Protein AF-A0A937PCP1-F1 (afdb_monomer_lite)

Secondary structure (DSSP, 8-state):
-TTHHHHHHHHHHHHHHHHTTPPEEEEHHHHHHHHHHHHHHHHHHHHHHTTTTTT-SSSSPP-GGGTTSS-S-GGGTS--S-----SSEE--HHHHHHHHHHHHHHHHT-SS--HHHHHHHHHHHS-SSS-----HHHHHHHHHHHHT---TTGGGSTTT-TTTTBGGGSSSSTHHHHHSTT-HHHHHHHHHHHHTTT--THHHHHHHHHHHHHHHHTT--TTS-HHHHHHHHHHHHHTTS-TTSHHHHHHHHHHHHHHH-S-GGGHHHHHHHHIIIIITT-GGG----STTBHHHHHHHHHHHHHHHTT-HHHHHHHHHHT-SS-HHHHHHHHHHHHHHH-HHHHHHHHT-S----EEEGGGT----S-SEEEHHHHHHHHHHHHHHHHHHHS--EE-SSEEEE------EEEE-TTT-BTT--SBTTB-B-SSHHHHT----TT-EEEEETT-EEES-EEE-S--BTTB-EEEEEESSSSPPEEE---TTSGGG-SEEE-SSSEEEES-EEES--SSSSS---SEEE--TT-B-EEEES-EEES-SEEEEEE-BS-EEES-EEES----SSSS---EEEEEEEES-EEES-EEE---EEETTEEE-EEEEE-SSSEEES-EEES-EEES-SEEEEE--TTT-TT-EE---EEES-EEE-SSEEEEE---TT-EEES-EEEE-SPPSSS--EEEEESS--TT-EEES-EEEE-TT-EEEEES--GGGEES-EEEETT-S-S-TTSS---TT-EES---EEEGGGTEEEEPTT-TTTT-BS--SSSB-TT--BS-SSSSBPSSS---S----B---EEEEETTEEEEE-TT-B--TT--EEEEEEE-SSS-EEESSEEEEE-SSSSEEEEEEEEEETTS-EEEEEEEEE-PPPP-------------PPTT-TT------S---S-PPPS-S-----

Radius of gyration: 33.78 Å; chains: 1; bounding box: 86×110×82 Å

pLDDT: mean 87.61, std 15.54, range [21.27, 98.81]

Foldseek 3Di:
DVVVVVLVVVVVVLVVCLVVLDWDKDFLVLLLLLLLLLLLLLLQLLLLLQQFAQVDLDPPFFAPVQAQHQCGDVVSVSHNYTDFDDQAREDALLRQLLVLLLVLCLVVVALADDQVSSLVSCVQKFDPDPLLRDDQQRVQLNCCCVPVVDTPLVSLDCVRGVRQQFQSLQSNQLVLLSLQASDLVSSCNSCVRVSSSRHDDQSSLLNSLLNQLSNDLNPQDPPDDLLVSLVSSNVVSLVPHDPLHLLSVLLVQLVVVLVVDPALSCLSVSLVVSCVCCVVNCPSVRDDDALRGNNNLSSQLSSLSNSCSLLLRSSSSSLSRSYRRRSRSRSSSSSSSSSSQGPCSVCVSVVHRDGHQWYASVSNIDDDPDRIDGSSVSSVSSSVSSVCCQVQAQVWDDDPTIIIGSNDDAEEFEEECVQEDCPAPRDPNHHHNALVVVQVDAHEFQHEYAYEAPAEYEAAHEAQGAHHPVGGYEYYYDDDHHAYEFWYQDCVGQHQARYEYPYERYHYERHEQENGNLDHALQTEPYEYDDQDYENYEYENYEYELGLEHYEYNYAHYEYAHYEYEHYVFANDQAGFREDYEYHHEQYEYAHYEHEARWHQHPQFIHYEHYEDDLDDEAENYEYELYEEAAHQEYYEYDAPVPRPHYYAYAYEHELYEYAYAAEPYDYAHHQAYEAFQAEYHHADDHRGPHAEHYEYPDANPNYANELAEYEHEPLHAHYDDDDNPQNDEQYEHEYPHPSDPHSNPDDDHYNYDHDDQDAPDVPVPRRAGDAPGPQAQSAADDPDLAASVRDGPPCEVHAGRHRDHHVAYDWAFDKDWDDDAQKIKMARPPTDHDDVKDFPWKKKDFQPNDIDIDRIDMDGDPDWAKTKMKIWTAIPVGDIDMDIDIDGHDDDPPDDPDDDDDWDWDDDPDDPPDTDTDDPDDDDDDDDPDDDDDDD

Sequence (937 aa):
MKKIKNILILILLANLSFLYGQPLTIDKDEYRDKLKGFWLGSCIANWTGLKTEGLRKDKPYFTDEDWNTNQGHEWLGAYIDFVLDKEIWGADDDTDIEYIYQSAMETYNTYLLSGDQIRNQWLEHISAEEENYLWVSNETAFNLMREKMLTPPLTSMPYFNENWEMIDAQLTTEIFGLLAPTNPALALELSYLPIRTTAYSHSMYAAQFYVIMHALASIVDSEMSRRDQVLWLADSARTYIPESSFIAKMYDWVRNEYIKSTNKDDWELVRDAFHDYYIEGGADDYPYTEFYDCGSNFGFSIVSLLFGEGDFKRTVQIGTLSGQDSDNPTATWGGLLGFMYGFDGLGEHFNKNDFSEAYDIHRTRINFPEGLDTFSAMADRLLPLIEKVVIEEMNGEATEESWTIGSETSSNYYVSATNGSPDGDGSRNNPWATLDDIDAYAFSPGDSVLFERGSKWTGTFEITASGSLNSPIVFSSYGEGERPALSNPDGSNNYGNAIRISASHILIDALYIHDCGLSGPREVGGIASFNPEDHHITIQNSEFSGCRVAVRLYAHDVLITNNYMHSPGGGINQWWGPMAIVGAGYAGEISYNTIEGFLAPNNYGFDGGAIELDDEGIHINWKIHHNISRGNQGFFESYDDSECEDCTWGDIEICYNYSDDYQWFLDGPIGNNAIIENNTILRVLPANTDYNWCISLHHTIPNGSVCNNIFVLANGVTAFEWENPGDATRNNIYYSVDKSLDNPKGYTLGEGEIIVDPLFVNYADRDLHLLEGSPAIDMGKTSRYSMDLDNNPVPKGNGSDLGAFESPYFAIVPHFNITANNLTVEVDGNGSLAEDQQSIQSYMWDFGDDGTATGNTASHTYRDAGTYEITLTVLSTSGESASKTKSVSFTKPPDFIQNRWRSFNVQIQAGDPSAITVTRMGAQSSIPKLSELATLE

Structure (mmCIF, N/CA/C/O backbone):
data_AF-A0A937PCP1-F1
#
_entry.id   AF-A0A937PCP1-F1
#
loop_
_atom_site.group_PDB
_atom_site.id
_atom_site.type_symbol
_atom_site.label_atom_id
_atom_site.label_alt_id
_atom_site.label_comp_id
_atom_site.label_asym_id
_atom_site.label_entity_id
_atom_site.label_seq_id
_atom_site.pdbx_PDB_ins_code
_atom_site.Cartn_x
_atom_site.Cartn_y
_atom_site.Cartn_z
_atom_site.occupancy
_atom_site.B_iso_or_equiv
_atom_site.auth_seq_id
_atom_site.auth_comp_id
_atom_site.auth_asym_id
_atom_site.auth_atom_id
_atom_site.pdbx_PDB_model_num
ATOM 1 N N . MET A 1 1 ? -25.502 -5.411 -14.495 1.00 30.45 1 MET A N 1
ATOM 2 C CA . MET A 1 1 ? -25.206 -6.857 -14.327 1.00 30.45 1 MET A CA 1
ATOM 3 C C . MET A 1 1 ? -24.632 -7.555 -15.570 1.00 30.45 1 MET A C 1
ATOM 5 O O . MET A 1 1 ? -23.557 -8.117 -15.448 1.00 30.45 1 MET A O 1
ATOM 9 N N . LYS A 1 2 ? -25.247 -7.524 -16.771 1.00 21.27 2 LYS A N 1
ATOM 10 C CA . LYS A 1 2 ? -24.661 -8.180 -17.976 1.00 21.27 2 LYS A CA 1
ATOM 11 C C . LYS A 1 2 ? -23.452 -7.460 -18.614 1.00 21.27 2 LYS A C 1
ATOM 13 O O . LYS A 1 2 ? -22.674 -8.125 -19.277 1.00 21.27 2 LYS A O 1
ATOM 18 N N . LYS A 1 3 ? -23.284 -6.145 -18.405 1.00 27.45 3 LYS A N 1
ATOM 19 C CA . LYS A 1 3 ? -22.120 -5.370 -18.894 1.00 27.45 3 LYS A CA 1
ATOM 20 C C . LYS A 1 3 ? -20.899 -5.436 -17.957 1.00 27.45 3 LYS A C 1
ATOM 22 O O . LYS A 1 3 ? -19.791 -5.552 -18.447 1.00 27.45 3 LYS A O 1
ATOM 27 N N . ILE A 1 4 ? -21.121 -5.511 -16.639 1.00 29.06 4 ILE A N 1
ATOM 28 C CA . ILE A 1 4 ? -20.069 -5.718 -15.616 1.00 29.06 4 ILE A CA 1
ATOM 29 C C . ILE A 1 4 ? -19.396 -7.093 -15.782 1.00 29.06 4 ILE A C 1
ATOM 31 O O . ILE A 1 4 ? -18.188 -7.224 -15.634 1.00 29.06 4 ILE A O 1
ATOM 35 N N . LYS A 1 5 ? -20.155 -8.110 -16.221 1.00 26.83 5 LYS A N 1
ATOM 36 C CA . LYS A 1 5 ? -19.599 -9.425 -16.573 1.00 26.83 5 LYS A CA 1
ATOM 37 C C . LYS A 1 5 ? -18.617 -9.394 -17.748 1.00 26.83 5 LYS A C 1
ATOM 39 O O . LYS A 1 5 ? -17.745 -10.244 -17.780 1.00 26.83 5 LYS A O 1
ATOM 44 N N . ASN A 1 6 ? -18.737 -8.457 -18.690 1.00 29.20 6 ASN A N 1
ATOM 45 C CA . ASN A 1 6 ? -17.830 -8.404 -19.842 1.00 29.20 6 ASN A CA 1
ATOM 46 C C . ASN A 1 6 ? -16.505 -7.699 -19.514 1.00 29.20 6 ASN A C 1
ATOM 48 O O . ASN A 1 6 ? -15.500 -8.040 -20.120 1.00 29.20 6 ASN A O 1
ATOM 52 N N . ILE A 1 7 ? -16.495 -6.785 -18.538 1.00 35.34 7 ILE A N 1
ATOM 53 C CA . ILE A 1 7 ? -15.283 -6.085 -18.078 1.00 35.34 7 ILE A CA 1
ATOM 54 C C . ILE A 1 7 ? -14.442 -7.011 -17.187 1.00 35.34 7 ILE A C 1
ATOM 56 O O . ILE A 1 7 ? -13.251 -7.167 -17.433 1.00 35.34 7 ILE A O 1
ATOM 60 N N . LEU A 1 8 ? -15.077 -7.762 -16.273 1.00 31.00 8 LEU A N 1
ATOM 61 C CA . LEU A 1 8 ? -14.390 -8.822 -15.518 1.00 31.00 8 LEU A CA 1
ATOM 62 C C . LEU A 1 8 ? -13.827 -9.931 -16.422 1.00 31.00 8 LEU A C 1
ATOM 64 O O . LEU A 1 8 ? -12.796 -10.503 -16.103 1.00 31.00 8 LEU A O 1
ATOM 68 N N . ILE A 1 9 ? -14.480 -10.233 -17.552 1.00 31.55 9 ILE A N 1
ATOM 69 C CA . ILE A 1 9 ? -13.987 -11.220 -18.528 1.00 31.55 9 ILE A CA 1
ATOM 70 C C . ILE A 1 9 ? -12.788 -10.680 -19.330 1.00 31.55 9 ILE A C 1
ATOM 72 O O . ILE A 1 9 ? -11.963 -11.479 -19.750 1.00 31.55 9 ILE A O 1
ATOM 76 N N . LEU A 1 10 ? -12.653 -9.360 -19.512 1.00 35.47 10 LEU A N 1
ATOM 77 C CA . LEU A 1 10 ? -11.539 -8.733 -20.241 1.00 35.47 10 LEU A CA 1
ATOM 78 C C . LEU A 1 10 ? -10.303 -8.476 -19.364 1.00 35.47 10 LEU A C 1
ATOM 80 O O . LEU A 1 10 ? -9.190 -8.709 -19.823 1.00 35.47 10 LEU A O 1
ATOM 84 N N . ILE A 1 11 ? -10.486 -8.130 -18.086 1.00 35.69 11 ILE A N 1
ATOM 85 C CA . ILE A 1 11 ? -9.397 -8.123 -17.087 1.00 35.69 11 ILE A CA 1
ATOM 86 C C . ILE A 1 11 ? -8.903 -9.557 -16.826 1.00 35.69 11 ILE A C 1
ATOM 88 O O . ILE A 1 11 ? -7.703 -9.795 -16.685 1.00 35.69 11 ILE A O 1
ATOM 92 N N . LEU A 1 12 ? -9.808 -10.548 -16.880 1.00 33.78 12 LEU A N 1
ATOM 93 C CA . LEU A 1 12 ? -9.404 -11.952 -16.955 1.00 33.78 12 LEU A CA 1
ATOM 94 C C . LEU A 1 12 ? -8.647 -12.274 -18.247 1.00 33.78 12 LEU A C 1
ATOM 96 O O . LEU A 1 12 ? -7.862 -13.205 -18.213 1.00 33.78 12 LEU A O 1
ATOM 100 N N . LEU A 1 13 ? -8.880 -11.583 -19.372 1.00 33.53 13 LEU A N 1
ATOM 101 C CA . LEU A 1 13 ? -8.256 -11.912 -20.662 1.00 33.53 13 LEU A CA 1
ATOM 102 C C . LEU A 1 13 ? -6.798 -11.450 -20.774 1.00 33.53 13 LEU A C 1
ATOM 104 O O . LEU A 1 13 ? -5.992 -12.201 -21.314 1.00 33.53 13 LEU A O 1
ATOM 108 N N . ALA A 1 14 ? -6.439 -10.303 -20.191 1.00 35.06 14 ALA A N 1
ATOM 109 C CA . ALA A 1 14 ? -5.034 -9.897 -20.054 1.00 35.06 14 ALA A CA 1
ATOM 110 C C . ALA A 1 14 ? -4.268 -10.858 -19.122 1.00 35.06 14 ALA A C 1
ATOM 112 O O . ALA A 1 14 ? -3.183 -11.326 -19.466 1.00 35.06 14 ALA A O 1
ATOM 113 N N . ASN A 1 15 ? -4.913 -11.279 -18.025 1.00 37.03 15 ASN A N 1
ATOM 114 C CA . ASN A 1 15 ? -4.434 -12.371 -17.174 1.00 37.03 15 ASN A CA 1
ATOM 115 C C . ASN A 1 15 ? -4.517 -13.760 -17.845 1.00 37.03 15 ASN A C 1
ATOM 117 O O . ASN A 1 15 ? -3.803 -14.669 -17.436 1.00 37.03 15 ASN A O 1
ATOM 121 N N . LEU A 1 16 ? -5.341 -13.960 -18.885 1.00 32.62 16 LEU A N 1
ATOM 122 C CA . LEU A 1 16 ? -5.448 -15.236 -19.610 1.00 32.62 16 LEU A CA 1
ATOM 123 C C . LEU A 1 16 ? -4.227 -15.499 -20.488 1.00 32.62 16 LEU A C 1
ATOM 125 O O . LEU A 1 16 ? -3.904 -16.664 -20.685 1.00 32.62 16 LEU A O 1
ATOM 129 N N . SER A 1 17 ? -3.516 -14.474 -20.959 1.00 37.47 17 SER A N 1
ATOM 130 C CA . SER A 1 17 ? -2.205 -14.641 -21.613 1.00 37.47 17 SER A CA 1
ATOM 131 C C . SER A 1 17 ? -1.212 -15.335 -20.670 1.00 37.47 17 SER A C 1
ATOM 133 O O . SER A 1 17 ? -0.571 -16.312 -21.059 1.00 37.47 17 SER A O 1
ATOM 135 N N . PHE A 1 18 ? -1.203 -14.914 -19.400 1.00 38.69 18 PHE A N 1
ATOM 136 C CA . PHE A 1 18 ? -0.474 -15.563 -18.305 1.00 38.69 18 PHE A CA 1
ATOM 137 C C . PHE A 1 18 ? -1.034 -16.961 -17.980 1.00 38.69 18 PHE A C 1
ATOM 139 O O . PHE A 1 18 ? -0.289 -17.922 -17.810 1.00 38.69 18 PHE A O 1
ATOM 146 N N . LEU A 1 19 ? -2.358 -17.123 -17.998 1.00 35.03 19 LEU A N 1
ATOM 147 C CA . LEU A 1 19 ? -3.062 -18.390 -17.732 1.00 35.03 19 LEU A CA 1
ATOM 148 C C . LEU A 1 19 ? -2.934 -19.436 -18.866 1.00 35.03 19 LEU A C 1
ATOM 150 O O . LEU A 1 19 ? -3.288 -20.598 -18.658 1.00 35.03 19 LEU A O 1
ATOM 154 N N . TYR A 1 20 ? -2.427 -19.058 -20.048 1.00 35.50 20 TYR A N 1
ATOM 155 C CA . TYR A 1 20 ? -2.111 -19.968 -21.161 1.00 35.50 20 TYR A CA 1
ATOM 156 C C . TYR A 1 20 ? -0.606 -20.234 -21.346 1.00 35.50 20 TYR A C 1
ATOM 158 O O . TYR A 1 20 ? -0.252 -20.994 -22.253 1.00 35.50 20 TYR A O 1
ATOM 166 N N . GLY A 1 21 ? 0.269 -19.669 -20.502 1.00 47.38 21 GLY A N 1
ATOM 167 C CA . GLY A 1 21 ? 1.710 -19.950 -20.523 1.00 47.38 21 GLY A CA 1
ATOM 168 C C . GLY A 1 21 ? 2.364 -19.698 -21.885 1.00 47.38 21 GLY A C 1
ATOM 169 O O . GLY A 1 21 ? 3.200 -20.489 -22.323 1.00 47.38 21 GLY A O 1
ATOM 170 N N . GLN A 1 22 ? 1.913 -18.675 -22.620 1.00 54.94 22 GLN A N 1
ATOM 171 C CA . GLN A 1 22 ? 2.615 -18.229 -23.822 1.00 54.94 22 GLN A CA 1
ATOM 172 C C . GLN A 1 22 ? 3.532 -17.069 -23.437 1.00 54.94 22 GLN A C 1
ATOM 174 O O . GLN A 1 22 ? 3.021 -16.058 -22.954 1.00 54.94 22 GLN A O 1
ATOM 179 N N . PRO A 1 23 ? 4.850 -17.201 -23.648 1.00 70.75 23 PRO A N 1
ATOM 180 C CA . PRO A 1 23 ? 5.778 -16.129 -23.343 1.00 70.75 23 PRO A CA 1
ATOM 181 C C . PRO A 1 23 ? 5.471 -14.899 -24.203 1.00 70.75 23 PRO A C 1
ATOM 183 O O . PRO A 1 23 ? 5.198 -15.018 -25.402 1.00 70.75 23 PRO A O 1
ATOM 186 N N . LEU A 1 24 ? 5.520 -13.721 -23.590 1.00 81.12 24 LEU A N 1
ATOM 187 C CA . LEU A 1 24 ? 5.396 -12.447 -24.283 1.00 81.12 24 LEU A CA 1
ATOM 188 C C . LEU A 1 24 ? 6.772 -12.012 -24.775 1.00 81.12 24 LEU A C 1
ATOM 190 O O . LEU A 1 24 ? 7.701 -11.918 -23.981 1.00 81.12 24 LEU A O 1
ATOM 194 N N . THR A 1 25 ? 6.889 -11.684 -26.057 1.00 88.75 25 THR A N 1
ATOM 195 C CA . THR A 1 25 ? 8.121 -11.130 -26.625 1.00 88.75 25 THR A CA 1
ATOM 196 C C . THR A 1 25 ? 7.967 -9.633 -26.871 1.00 88.75 25 THR A C 1
ATOM 198 O O . THR A 1 25 ? 7.027 -9.220 -27.547 1.00 88.75 25 THR A O 1
ATOM 201 N N . ILE A 1 26 ? 8.902 -8.837 -26.352 1.00 91.44 26 ILE A N 1
ATOM 202 C CA . ILE A 1 26 ? 9.005 -7.391 -26.575 1.00 91.44 26 ILE A CA 1
ATOM 203 C C . ILE A 1 26 ? 10.250 -7.127 -27.422 1.00 91.44 26 ILE A C 1
ATOM 205 O O . ILE A 1 26 ? 11.354 -7.505 -27.033 1.00 91.44 26 ILE A O 1
ATOM 209 N N . ASP A 1 27 ? 10.074 -6.496 -28.580 1.00 95.06 27 ASP A N 1
ATOM 210 C CA . ASP A 1 27 ? 11.169 -6.081 -29.460 1.00 95.06 27 ASP A CA 1
ATOM 211 C C . ASP A 1 27 ? 11.879 -4.845 -28.885 1.00 95.06 27 ASP A C 1
ATOM 213 O O . ASP A 1 27 ? 11.227 -3.856 -28.535 1.00 95.06 27 ASP A O 1
ATOM 217 N N . LYS A 1 28 ? 13.209 -4.904 -28.750 1.00 96.75 28 LYS A N 1
ATOM 218 C CA . LYS A 1 28 ? 13.979 -3.832 -28.107 1.00 96.75 28 LYS A CA 1
ATOM 219 C C . LYS A 1 28 ? 14.079 -2.582 -28.969 1.00 96.75 28 LYS A C 1
ATOM 221 O O . LYS A 1 28 ? 14.078 -1.493 -28.405 1.00 96.75 28 LYS A O 1
ATOM 226 N N . ASP A 1 29 ? 14.143 -2.710 -30.293 1.00 97.25 29 ASP A N 1
ATOM 227 C CA . ASP A 1 29 ? 14.213 -1.557 -31.197 1.00 97.25 29 ASP A CA 1
ATOM 228 C C . ASP A 1 29 ? 12.866 -0.824 -31.236 1.00 97.25 29 ASP A C 1
ATOM 230 O O . ASP A 1 29 ? 12.826 0.409 -31.185 1.00 97.25 29 ASP A O 1
ATOM 234 N N . GLU A 1 30 ? 11.754 -1.566 -31.243 1.00 96.38 30 GLU A N 1
ATOM 235 C CA . GLU A 1 30 ? 10.414 -0.992 -31.097 1.00 96.38 30 GLU A CA 1
ATOM 236 C C . GLU A 1 30 ? 10.272 -0.295 -29.739 1.00 96.38 30 GLU A C 1
ATOM 238 O O . GLU A 1 30 ? 9.842 0.857 -29.678 1.00 96.38 30 GLU A O 1
ATOM 243 N N . TYR A 1 31 ? 10.673 -0.950 -28.645 1.00 97.25 31 TYR A N 1
ATOM 244 C CA . TYR A 1 31 ? 10.603 -0.356 -27.308 1.00 97.25 31 TYR A CA 1
ATOM 245 C C . TYR A 1 31 ? 11.486 0.891 -27.191 1.00 97.25 31 TYR A C 1
ATOM 247 O O . TYR A 1 31 ? 11.067 1.895 -26.620 1.00 97.25 31 TYR A O 1
ATOM 255 N N . ARG A 1 32 ? 12.677 0.876 -27.800 1.00 98.06 32 ARG A N 1
ATOM 256 C CA . ARG A 1 32 ? 13.572 2.034 -27.898 1.00 98.06 32 ARG A CA 1
ATOM 257 C C . ARG A 1 32 ? 12.904 3.212 -28.602 1.00 98.06 32 ARG A C 1
ATOM 259 O O . ARG A 1 32 ? 13.035 4.346 -28.143 1.00 98.06 32 ARG A O 1
ATOM 266 N N . ASP A 1 33 ? 12.196 2.973 -29.706 1.00 98.25 33 ASP A N 1
ATOM 267 C CA . ASP A 1 33 ? 11.468 4.041 -30.397 1.00 98.25 33 ASP A CA 1
ATOM 268 C C . ASP A 1 33 ? 10.309 4.593 -29.559 1.00 98.25 33 ASP A C 1
ATOM 270 O O . ASP A 1 33 ? 10.089 5.806 -29.533 1.00 98.25 33 ASP A O 1
ATOM 274 N N . LYS A 1 34 ? 9.629 3.728 -28.799 1.00 98.19 34 LYS A N 1
ATOM 275 C CA . LYS A 1 34 ? 8.615 4.137 -27.819 1.00 98.19 34 LYS A CA 1
ATOM 276 C C . LYS A 1 34 ? 9.209 4.977 -26.688 1.00 98.19 34 LYS A C 1
ATOM 278 O O . LYS A 1 34 ? 8.647 6.017 -26.370 1.00 98.19 34 LYS A O 1
ATOM 283 N N . LEU A 1 35 ? 10.374 4.620 -26.144 1.00 98.50 35 LEU A N 1
ATOM 284 C CA . LEU A 1 35 ? 11.080 5.433 -25.140 1.00 98.50 35 LEU A CA 1
ATOM 285 C C . LEU A 1 35 ? 11.494 6.806 -25.688 1.00 98.50 35 LEU A C 1
ATOM 287 O O . LEU A 1 35 ? 11.347 7.818 -25.010 1.00 98.50 35 LEU A O 1
ATOM 291 N N . LYS A 1 36 ? 11.956 6.881 -26.940 1.00 98.38 36 LYS A N 1
ATOM 292 C CA . LYS A 1 36 ? 12.179 8.179 -27.601 1.00 98.38 36 LYS A CA 1
ATOM 293 C C . LYS A 1 36 ? 10.874 8.967 -27.747 1.00 98.38 36 LYS A C 1
ATOM 295 O O . LYS A 1 36 ? 10.866 10.185 -27.580 1.00 98.38 36 LYS A O 1
ATOM 300 N N . GLY A 1 37 ? 9.786 8.276 -28.086 1.00 98.31 37 GLY A N 1
ATOM 301 C CA . GLY A 1 37 ? 8.447 8.843 -28.208 1.00 98.31 37 GLY A CA 1
ATOM 302 C C . GLY A 1 37 ? 7.921 9.400 -26.889 1.00 98.31 37 GLY A C 1
ATOM 303 O O . GLY A 1 37 ? 7.327 10.472 -26.905 1.00 98.31 37 GLY A O 1
ATOM 304 N N . PHE A 1 38 ? 8.192 8.726 -25.769 1.00 98.31 38 PHE A N 1
ATOM 305 C CA . PHE A 1 38 ? 7.905 9.202 -24.415 1.00 98.31 38 PHE A CA 1
ATOM 306 C C . PHE A 1 38 ? 8.545 10.574 -24.181 1.00 98.31 38 PHE A C 1
ATOM 308 O O . PHE A 1 38 ? 7.832 11.559 -24.020 1.00 98.31 38 PHE A O 1
ATOM 315 N N . TRP A 1 39 ? 9.871 10.679 -24.309 1.00 97.88 39 TRP A N 1
ATOM 316 C CA . TRP A 1 39 ? 10.583 11.937 -24.069 1.00 97.88 39 TRP A CA 1
ATOM 317 C C . TRP A 1 39 ? 10.182 13.068 -25.026 1.00 97.88 39 TRP A C 1
ATOM 319 O O . TRP A 1 39 ? 9.945 14.197 -24.589 1.00 97.88 39 TRP A O 1
ATOM 329 N N . LEU A 1 40 ? 10.062 12.781 -26.330 1.00 98.06 40 LEU A N 1
ATOM 330 C CA . LEU A 1 40 ? 9.607 13.774 -27.310 1.00 98.06 40 LEU A CA 1
ATOM 331 C C . LEU A 1 40 ? 8.169 14.223 -27.016 1.00 98.06 40 LEU A C 1
ATOM 333 O O . LEU A 1 40 ? 7.868 15.414 -27.091 1.00 98.06 40 LEU A O 1
ATOM 337 N N . GLY A 1 41 ? 7.285 13.275 -26.708 1.00 98.00 41 GLY A N 1
ATOM 338 C CA . GLY A 1 41 ? 5.883 13.521 -26.406 1.00 98.00 41 GLY A CA 1
ATOM 339 C C . GLY A 1 41 ? 5.711 14.389 -25.164 1.00 98.00 41 GLY A C 1
ATOM 340 O O . GLY A 1 41 ? 5.009 15.400 -25.246 1.00 98.00 41 GLY A O 1
ATOM 341 N N . SER A 1 42 ? 6.407 14.059 -24.070 1.00 97.38 42 SER A N 1
ATOM 342 C CA . SER A 1 42 ? 6.447 14.867 -22.844 1.00 97.38 42 SER A CA 1
ATOM 343 C C . SER A 1 42 ? 6.937 16.284 -23.137 1.00 97.38 42 SER A C 1
ATOM 345 O O . SER A 1 42 ? 6.281 17.246 -22.757 1.00 97.38 42 SER A O 1
ATOM 347 N N . CYS A 1 43 ? 8.017 16.442 -23.914 1.00 97.56 43 CYS A N 1
ATOM 348 C CA . CYS A 1 43 ? 8.546 17.762 -24.276 1.00 97.56 43 CYS A CA 1
ATOM 349 C C . CYS A 1 43 ? 7.576 18.591 -25.137 1.00 97.56 43 CYS A C 1
ATOM 351 O O . CYS A 1 43 ? 7.390 19.781 -24.881 1.00 97.56 43 CYS A O 1
ATOM 353 N N . ILE A 1 44 ? 6.958 17.999 -26.167 1.00 97.81 44 ILE A N 1
ATOM 354 C CA . ILE A 1 44 ? 5.967 18.704 -27.000 1.00 97.81 44 ILE A CA 1
ATOM 355 C C . ILE A 1 44 ? 4.798 19.162 -26.130 1.00 97.81 44 ILE A C 1
ATOM 357 O O . ILE A 1 44 ? 4.345 20.301 -26.267 1.00 97.81 44 ILE A O 1
ATOM 361 N N . ALA A 1 45 ? 4.296 18.276 -25.272 1.00 97.81 45 ALA A N 1
ATOM 362 C CA . ALA A 1 45 ? 3.111 18.538 -24.481 1.00 97.81 45 ALA A CA 1
ATOM 363 C C . ALA A 1 45 ? 3.378 19.555 -23.366 1.00 97.81 45 ALA A C 1
ATOM 365 O O . ALA A 1 45 ? 2.681 20.566 -23.358 1.00 97.81 45 ALA A O 1
ATOM 366 N N . ASN A 1 46 ? 4.436 19.378 -22.564 1.00 96.75 46 ASN A N 1
ATOM 367 C CA . ASN A 1 46 ? 4.863 20.337 -21.540 1.00 96.75 46 ASN A CA 1
ATOM 368 C C . ASN A 1 46 ? 4.979 21.755 -22.136 1.00 96.75 46 ASN A C 1
ATOM 370 O O . ASN A 1 46 ? 4.207 22.652 -21.805 1.00 96.75 46 ASN A O 1
ATOM 374 N N . TRP A 1 47 ? 5.858 21.954 -23.128 1.00 96.69 47 TRP A N 1
ATOM 375 C CA . TRP A 1 47 ? 6.075 23.287 -23.706 1.00 96.69 47 TRP A CA 1
ATOM 376 C C . TRP A 1 47 ? 4.820 23.884 -24.367 1.00 96.69 47 TRP A C 1
ATOM 378 O O . TRP A 1 47 ? 4.740 25.103 -24.551 1.00 96.69 47 TRP A O 1
ATOM 388 N N . THR A 1 48 ? 3.855 23.046 -24.755 1.00 97.62 48 THR A N 1
ATOM 389 C CA . THR A 1 48 ? 2.547 23.492 -25.248 1.00 97.62 48 THR A CA 1
ATOM 390 C C . THR A 1 48 ? 1.627 23.907 -24.094 1.00 97.62 48 THR A C 1
ATOM 392 O O . THR A 1 48 ? 1.019 24.973 -24.187 1.00 97.62 48 THR A O 1
ATOM 395 N N . GLY A 1 49 ? 1.553 23.133 -23.009 1.00 97.12 49 GLY A N 1
ATOM 396 C CA . GLY A 1 49 ? 0.787 23.455 -21.800 1.00 97.12 49 GLY A CA 1
ATOM 397 C C . GLY A 1 49 ? 1.304 24.693 -21.059 1.00 97.12 49 GLY A C 1
ATOM 398 O O . GLY A 1 49 ? 0.501 25.536 -20.659 1.00 97.12 49 GLY A O 1
ATOM 399 N N . LEU A 1 50 ? 2.622 24.919 -21.037 1.00 95.88 50 LEU A N 1
ATOM 400 C CA . LEU A 1 50 ? 3.255 26.115 -20.459 1.00 95.88 50 LEU A CA 1
ATOM 401 C C . LEU A 1 50 ? 2.735 27.427 -21.070 1.00 95.88 50 LEU A C 1
ATOM 403 O O . LEU A 1 50 ? 2.869 28.501 -20.489 1.00 95.88 50 LEU A O 1
ATOM 407 N N . LYS A 1 51 ? 2.124 27.394 -22.263 1.00 96.62 51 LYS A N 1
ATOM 408 C CA . LYS A 1 51 ? 1.523 28.588 -22.883 1.00 96.62 51 LYS A CA 1
ATOM 409 C C . LYS A 1 51 ? 0.322 29.120 -22.103 1.00 96.62 51 LYS A C 1
ATOM 411 O O . LYS A 1 51 ? -0.001 30.299 -22.274 1.00 96.62 51 LYS A O 1
ATOM 416 N N . THR A 1 52 ? -0.336 28.294 -21.296 1.00 97.31 52 THR A N 1
ATOM 417 C CA . THR A 1 52 ? -1.596 28.610 -20.602 1.00 97.31 52 THR A CA 1
ATOM 418 C C . THR A 1 52 ? -1.541 28.450 -19.090 1.00 97.31 52 THR A C 1
ATOM 420 O O . THR A 1 52 ? -2.460 28.933 -18.420 1.00 97.31 52 THR A O 1
ATOM 423 N N . GLU A 1 53 ? -0.480 27.835 -18.571 1.00 95.06 53 GLU A N 1
ATOM 424 C CA . GLU A 1 53 ? -0.286 27.559 -17.149 1.00 95.06 53 GLU A CA 1
ATOM 425 C C . GLU A 1 53 ? -0.555 28.810 -16.302 1.00 95.06 53 GLU A C 1
ATOM 427 O O . GLU A 1 53 ? -0.069 29.918 -16.572 1.00 95.06 53 GLU A O 1
ATOM 432 N N . GLY A 1 54 ? -1.417 28.652 -15.299 1.00 94.69 54 GLY A N 1
ATOM 433 C CA . GLY A 1 54 ? -1.732 29.684 -14.323 1.00 94.69 54 GLY A CA 1
ATOM 434 C C . GLY A 1 54 ? -2.451 30.924 -14.874 1.00 94.69 54 GLY A C 1
ATOM 435 O O . GLY A 1 54 ? -2.749 31.831 -14.092 1.00 94.69 54 GLY A O 1
ATOM 436 N N . LEU A 1 55 ? -2.773 31.004 -16.174 1.00 95.19 55 LEU A N 1
ATOM 437 C CA . LEU A 1 55 ? -3.476 32.158 -16.759 1.00 95.19 55 LEU A CA 1
ATOM 438 C C . LEU A 1 55 ? -4.967 32.173 -16.412 1.00 95.19 55 LEU A C 1
ATOM 440 O O . LEU A 1 55 ? -5.550 33.243 -16.223 1.00 95.19 55 LEU A O 1
ATOM 444 N N . ARG A 1 56 ? -5.588 30.991 -16.329 1.00 94.12 56 ARG A N 1
ATOM 445 C CA . ARG A 1 56 ? -6.997 30.806 -15.955 1.00 94.12 56 ARG A CA 1
ATOM 446 C C . ARG A 1 56 ? -7.106 29.724 -14.879 1.00 94.12 56 ARG A C 1
ATOM 448 O O . ARG A 1 56 ? -7.331 28.557 -15.174 1.00 94.12 56 ARG A O 1
ATOM 455 N N . LYS A 1 57 ? -6.922 30.149 -13.627 1.00 93.69 57 LYS A N 1
ATOM 456 C CA . LYS A 1 57 ? -7.012 29.318 -12.406 1.00 93.69 57 LYS A CA 1
ATOM 457 C C . LYS A 1 57 ? -8.456 29.080 -11.939 1.00 93.69 57 LYS A C 1
ATOM 459 O O . LYS A 1 57 ? -8.708 28.315 -11.022 1.00 93.69 57 LYS A O 1
ATOM 464 N N . ASP A 1 58 ? -9.406 29.778 -12.557 1.00 91.25 58 ASP A N 1
ATOM 465 C CA . ASP A 1 58 ? -10.831 29.718 -12.245 1.00 91.25 58 ASP A CA 1
ATOM 466 C C . ASP A 1 58 ? -11.649 30.034 -13.512 1.00 91.25 58 ASP A C 1
ATOM 468 O O . ASP A 1 58 ? -11.112 30.546 -14.507 1.00 91.25 58 ASP A O 1
ATOM 472 N N . LYS A 1 59 ? -12.952 29.744 -13.483 1.00 91.50 59 LYS A N 1
ATOM 473 C CA . LYS A 1 59 ? -13.891 30.025 -14.568 1.00 91.50 59 LYS A CA 1
ATOM 474 C C . LYS A 1 59 ? -13.937 31.532 -14.894 1.00 91.50 59 LYS A C 1
ATOM 476 O O . LYS A 1 59 ? -13.907 32.379 -13.999 1.00 91.50 59 LYS A O 1
ATOM 481 N N . PRO A 1 60 ? -14.136 31.903 -16.173 1.00 95.50 60 PRO A N 1
ATOM 482 C CA . PRO A 1 60 ? -14.264 31.013 -17.326 1.00 95.50 60 PRO A CA 1
ATOM 483 C C . PRO A 1 60 ? -12.898 30.508 -17.808 1.00 95.50 60 PRO A C 1
ATOM 485 O O . PRO A 1 60 ? -12.027 31.314 -18.128 1.00 95.50 60 PRO A O 1
ATOM 488 N N . TYR A 1 61 ? -12.742 29.190 -17.937 1.00 97.19 61 TYR A N 1
ATOM 489 C CA . TYR A 1 61 ? -11.552 28.549 -18.509 1.00 97.19 61 TYR A CA 1
ATOM 490 C C . TYR A 1 61 ? -11.447 28.772 -20.026 1.00 97.19 61 TYR A C 1
ATOM 492 O O . TYR A 1 61 ? -12.355 29.339 -20.638 1.00 97.19 61 TYR A O 1
ATOM 500 N N . PHE A 1 62 ? -10.318 28.391 -20.635 1.00 97.88 62 PHE A N 1
ATOM 501 C CA . PHE A 1 62 ? -10.161 28.471 -22.090 1.00 97.88 62 PHE A CA 1
ATOM 502 C C . PHE A 1 62 ? -11.097 27.488 -22.808 1.00 97.88 62 PHE A C 1
ATOM 504 O O . PHE A 1 62 ? -11.625 26.549 -22.221 1.00 97.88 62 PHE A O 1
ATOM 511 N N . THR A 1 63 ? -11.332 27.722 -24.088 1.00 97.56 63 THR A N 1
ATOM 512 C CA . THR A 1 63 ? -12.228 26.937 -24.944 1.00 97.56 63 THR A CA 1
ATOM 513 C C . THR A 1 63 ? -11.536 26.607 -26.258 1.00 97.56 63 THR A C 1
ATOM 515 O O . THR A 1 63 ? -10.488 27.172 -26.580 1.00 97.56 63 THR A O 1
ATOM 518 N N . ASP A 1 64 ? -12.137 25.746 -27.070 1.00 97.62 64 ASP A N 1
ATOM 519 C CA . ASP A 1 64 ? -11.662 25.466 -28.426 1.00 97.62 64 ASP A CA 1
ATOM 520 C C . ASP A 1 64 ? -11.573 26.732 -29.297 1.00 97.62 64 ASP A C 1
ATOM 522 O O . ASP A 1 64 ? -10.749 26.793 -30.212 1.00 97.62 64 ASP A O 1
ATOM 526 N N . GLU A 1 65 ? -12.366 27.770 -29.000 1.00 97.44 65 GLU A N 1
ATOM 527 C CA . GLU A 1 65 ? -12.292 29.070 -29.680 1.00 97.44 65 GLU A CA 1
ATOM 528 C C . GLU A 1 65 ? -11.013 29.857 -29.347 1.00 97.44 65 GLU A C 1
ATOM 530 O O . GLU A 1 65 ? -10.613 30.733 -30.119 1.00 97.44 65 GLU A O 1
ATOM 535 N N . ASP A 1 66 ? -10.359 29.546 -28.225 1.00 97.88 66 ASP A N 1
ATOM 536 C CA . ASP A 1 66 ? -9.127 30.201 -27.784 1.00 97.88 66 ASP A CA 1
ATOM 537 C C . ASP A 1 66 ? -7.865 29.568 -28.410 1.00 97.88 66 ASP A C 1
ATOM 539 O O . ASP A 1 66 ? -6.795 30.188 -28.410 1.00 97.88 66 ASP A O 1
ATOM 543 N N . TRP A 1 67 ? -7.969 28.376 -29.010 1.00 97.94 67 TRP A N 1
ATOM 544 C CA . TRP A 1 67 ? -6.854 27.737 -29.716 1.00 97.94 67 TRP A CA 1
ATOM 545 C C . TRP A 1 67 ? -6.449 28.524 -30.976 1.00 97.94 67 TRP A C 1
ATOM 547 O O . TRP A 1 67 ? -7.286 29.000 -31.743 1.00 97.94 67 TRP A O 1
ATOM 557 N N . ASN A 1 68 ? -5.145 28.648 -31.230 1.00 97.00 68 ASN A N 1
ATOM 558 C CA . ASN A 1 68 ? -4.533 29.536 -32.229 1.00 97.00 68 ASN A CA 1
ATOM 559 C C . ASN A 1 68 ? -4.854 31.036 -32.040 1.00 97.00 68 ASN A C 1
ATOM 561 O O . ASN A 1 68 ? -4.803 31.809 -33.005 1.00 97.00 68 ASN A O 1
ATOM 565 N N . THR A 1 69 ? -5.166 31.475 -30.817 1.00 97.31 69 THR A N 1
ATOM 566 C CA . THR A 1 69 ? -5.318 32.901 -30.475 1.00 97.31 69 THR A CA 1
ATOM 567 C C . THR A 1 69 ? -4.146 33.405 -29.637 1.00 97.31 69 THR A C 1
ATOM 569 O O . THR A 1 69 ? -3.403 32.618 -29.060 1.00 97.31 69 THR A O 1
ATOM 572 N N . ASN A 1 70 ? -3.967 34.726 -29.561 1.00 96.06 70 ASN A N 1
ATOM 573 C CA . ASN A 1 70 ? -2.853 35.384 -28.871 1.00 96.06 70 ASN A CA 1
ATOM 574 C C . ASN A 1 70 ? -3.091 35.582 -27.357 1.00 96.06 70 ASN A C 1
ATOM 576 O O . ASN A 1 70 ? -2.786 36.651 -26.824 1.00 96.06 70 ASN A O 1
ATOM 580 N N . GLN A 1 71 ? -3.702 34.597 -26.698 1.00 95.50 71 GLN A N 1
ATOM 581 C CA . GLN A 1 71 ? -4.103 34.668 -25.288 1.00 95.50 71 GLN A CA 1
ATOM 582 C C . GLN A 1 71 ? -3.180 33.907 -24.326 1.00 95.50 71 GLN A C 1
ATOM 584 O O . GLN A 1 71 ? -3.448 33.897 -23.127 1.00 95.50 71 GLN A O 1
ATOM 589 N N . GLY A 1 72 ? -2.122 33.277 -24.834 1.00 95.69 72 GLY A N 1
ATOM 590 C CA . GLY A 1 72 ? -1.117 32.602 -24.021 1.00 95.69 72 GLY A CA 1
ATOM 591 C C . GLY A 1 72 ? -0.037 33.551 -23.500 1.00 95.69 72 GLY A C 1
ATOM 592 O O . GLY A 1 72 ? -0.043 34.758 -23.763 1.00 95.69 72 GLY A O 1
ATOM 593 N N . HIS A 1 73 ? 0.938 32.989 -22.793 1.00 95.44 73 HIS A N 1
ATOM 594 C CA . HIS A 1 73 ? 2.076 33.725 -22.243 1.00 95.44 73 HIS A CA 1
ATOM 595 C C . HIS A 1 73 ? 2.929 34.404 -23.328 1.00 95.44 73 HIS A C 1
ATOM 597 O O . HIS A 1 73 ? 3.387 33.777 -24.288 1.00 95.44 73 HIS A O 1
ATOM 603 N N . GLU A 1 74 ? 3.204 35.705 -23.166 1.00 92.19 74 GLU A N 1
ATOM 604 C CA . GLU A 1 74 ? 3.951 36.496 -24.160 1.00 92.19 74 GLU A CA 1
ATOM 605 C C . GLU A 1 74 ? 5.389 36.000 -24.366 1.00 92.19 74 GLU A C 1
ATOM 607 O O . GLU A 1 74 ? 5.898 36.023 -25.490 1.00 92.19 74 GLU A O 1
ATOM 612 N N . TRP A 1 75 ? 6.037 35.517 -23.303 1.00 90.06 75 TRP A N 1
ATOM 613 C CA . TRP A 1 75 ? 7.416 35.024 -23.345 1.00 90.06 75 TRP A CA 1
ATOM 614 C C . TRP A 1 75 ? 7.567 33.712 -24.140 1.00 90.06 75 TRP A C 1
ATOM 616 O O . TRP A 1 75 ? 8.668 33.401 -24.591 1.00 90.06 75 TRP A O 1
ATOM 626 N N . LEU A 1 76 ? 6.453 33.019 -24.417 1.00 87.56 76 LEU A N 1
ATOM 627 C CA . LEU A 1 76 ? 6.350 31.838 -25.290 1.00 87.56 76 LEU A CA 1
ATOM 628 C C . LEU A 1 76 ? 5.730 32.149 -26.666 1.00 87.56 76 LEU A C 1
ATOM 630 O O . LEU A 1 76 ? 5.333 31.246 -27.407 1.00 87.56 76 LEU A O 1
ATOM 634 N N . GLY A 1 77 ? 5.642 33.433 -27.033 1.00 87.69 77 GLY A N 1
ATOM 635 C CA . GLY A 1 77 ? 5.132 33.882 -28.332 1.00 87.69 77 GLY A CA 1
ATOM 636 C C . GLY A 1 77 ? 3.640 34.233 -28.365 1.00 87.69 77 GLY A C 1
ATOM 637 O O . GLY A 1 77 ? 3.126 34.520 -29.446 1.00 87.69 77 GLY A O 1
ATOM 638 N N . ALA A 1 78 ? 2.959 34.254 -27.213 1.00 90.62 78 ALA A N 1
ATOM 639 C CA . ALA A 1 78 ? 1.553 34.633 -27.000 1.00 90.62 78 ALA A CA 1
ATOM 640 C C . ALA A 1 78 ? 0.477 33.763 -27.679 1.00 90.62 78 ALA A C 1
ATOM 642 O O . ALA A 1 78 ? -0.665 33.772 -27.228 1.00 90.62 78 ALA A O 1
ATOM 643 N N . TYR A 1 79 ? 0.780 33.030 -28.753 1.00 95.81 79 TYR A N 1
ATOM 644 C CA . TYR A 1 79 ? -0.182 32.117 -29.377 1.00 95.81 79 TYR A CA 1
ATOM 645 C C . TYR A 1 79 ? -0.348 30.832 -28.558 1.00 95.81 79 TYR A C 1
ATOM 647 O O . TYR A 1 79 ? 0.646 30.265 -28.105 1.00 95.81 79 TYR A O 1
ATOM 655 N N . ILE A 1 80 ? -1.593 30.380 -28.393 1.00 97.25 80 ILE A N 1
ATOM 656 C CA . ILE A 1 80 ? -1.928 29.062 -27.834 1.00 97.25 80 ILE A CA 1
ATOM 657 C C . ILE A 1 80 ? -1.962 28.056 -28.992 1.00 97.25 80 ILE A C 1
ATOM 659 O O . ILE A 1 80 ? -2.960 27.954 -29.704 1.00 97.25 80 ILE A O 1
ATOM 663 N N . ASP A 1 81 ? -0.846 27.379 -29.236 1.00 96.56 81 ASP A N 1
ATOM 664 C CA . ASP A 1 81 ? -0.640 26.404 -30.310 1.00 96.56 81 ASP A CA 1
ATOM 665 C C . ASP A 1 81 ? 0.463 25.400 -29.932 1.00 96.56 81 ASP A C 1
ATOM 667 O O . ASP A 1 81 ? 1.158 25.577 -28.934 1.00 96.56 81 ASP A O 1
ATOM 671 N N . PHE A 1 82 ? 0.634 24.338 -30.725 1.00 97.19 82 PHE A N 1
ATOM 672 C CA . PHE A 1 82 ? 1.668 23.333 -30.461 1.00 97.19 82 PHE A CA 1
ATOM 673 C C . PHE A 1 82 ? 3.082 23.899 -30.591 1.00 97.19 82 PHE A C 1
ATOM 675 O O . PHE A 1 82 ? 3.424 24.533 -31.593 1.00 97.19 82 PHE A O 1
ATOM 682 N N . VAL A 1 83 ? 3.948 23.552 -29.640 1.00 95.44 83 VAL A N 1
ATOM 683 C CA . VAL A 1 83 ? 5.391 23.793 -29.740 1.00 95.44 83 VAL A CA 1
ATOM 684 C C . VAL A 1 83 ? 6.062 22.605 -30.430 1.00 95.44 83 VAL A C 1
ATOM 686 O O . VAL A 1 83 ? 6.219 21.547 -29.834 1.00 95.44 83 VAL A O 1
ATOM 689 N N . LEU A 1 84 ? 6.455 22.776 -31.700 1.00 94.19 84 LEU A N 1
ATOM 690 C CA . LEU A 1 84 ? 7.023 21.696 -32.533 1.00 94.19 84 LEU A CA 1
ATOM 691 C C . LEU A 1 84 ? 8.429 21.984 -33.081 1.00 94.19 84 LEU A C 1
ATOM 693 O O . LEU A 1 84 ? 9.183 21.055 -33.363 1.00 94.19 84 LEU A O 1
ATOM 697 N N . ASP A 1 85 ? 8.783 23.259 -33.265 1.00 83.88 85 ASP A N 1
ATOM 698 C CA . ASP A 1 85 ? 10.015 23.679 -33.944 1.00 83.88 85 ASP A CA 1
ATOM 699 C C . ASP A 1 85 ? 11.054 24.213 -32.947 1.00 83.88 85 ASP A C 1
ATOM 701 O O . ASP A 1 85 ? 11.385 25.401 -32.927 1.00 83.88 85 ASP A O 1
ATOM 705 N N . LYS A 1 86 ? 11.580 23.317 -32.107 1.00 85.94 86 LYS A N 1
ATOM 706 C CA . LYS A 1 86 ? 12.746 23.584 -31.256 1.00 85.94 86 LYS A CA 1
ATOM 707 C C . LYS A 1 86 ? 13.990 22.899 -31.820 1.00 85.94 86 LYS A C 1
ATOM 709 O O . LYS A 1 86 ? 13.962 21.717 -32.146 1.00 85.94 86 LYS A O 1
ATOM 714 N N . GLU A 1 87 ? 15.093 23.646 -31.910 1.00 89.75 87 GLU A N 1
ATOM 715 C CA . GLU A 1 87 ? 16.413 23.063 -32.205 1.00 89.75 87 GLU A CA 1
ATOM 716 C C . GLU A 1 87 ? 16.943 22.265 -31.002 1.00 89.75 87 GLU A C 1
ATOM 718 O O . GLU A 1 87 ? 17.621 21.259 -31.190 1.00 89.75 87 GLU A O 1
ATOM 723 N N . ILE A 1 88 ? 16.604 22.692 -29.780 1.00 95.69 88 ILE A N 1
ATOM 724 C CA . ILE A 1 88 ? 16.946 22.048 -28.506 1.00 95.69 88 ILE A CA 1
ATOM 725 C C . ILE A 1 88 ? 15.725 22.133 -27.583 1.00 95.69 88 ILE A C 1
ATOM 727 O O . ILE A 1 88 ? 15.145 23.214 -27.417 1.00 95.69 88 ILE A O 1
ATOM 731 N N . TRP A 1 89 ? 15.337 21.010 -26.987 1.00 96.50 89 TRP A N 1
ATOM 732 C CA . TRP A 1 89 ? 14.324 20.943 -25.939 1.00 96.50 89 TRP A CA 1
ATOM 733 C C . TRP A 1 89 ? 14.980 21.290 -24.605 1.00 96.50 89 TRP A C 1
ATOM 735 O O . TRP A 1 89 ? 15.814 20.543 -24.110 1.00 96.50 89 TRP A O 1
ATOM 745 N N . GLY A 1 90 ? 14.654 22.455 -24.048 1.00 94.44 90 GLY A N 1
ATOM 746 C CA . GLY A 1 90 ? 15.095 22.790 -22.696 1.00 94.44 90 GLY A CA 1
ATOM 747 C C . GLY A 1 90 ? 14.327 21.944 -21.689 1.00 94.44 90 GLY A C 1
ATOM 748 O O . GLY A 1 90 ? 13.105 21.849 -21.816 1.00 94.44 90 GLY A O 1
ATOM 749 N N . ALA A 1 91 ? 15.039 21.364 -20.728 1.00 93.31 91 ALA A N 1
ATOM 750 C CA . ALA A 1 91 ? 14.439 20.702 -19.580 1.00 93.31 91 ALA A CA 1
ATOM 751 C C . ALA A 1 91 ? 13.616 21.686 -18.759 1.00 93.31 91 ALA A C 1
ATOM 753 O O . ALA A 1 91 ? 13.936 22.871 -18.753 1.00 93.31 91 ALA A O 1
ATOM 754 N N . ASP A 1 92 ? 12.600 21.203 -18.073 1.00 91.94 92 ASP A N 1
ATOM 755 C CA . ASP A 1 92 ? 11.697 21.948 -17.201 1.00 91.94 92 ASP A CA 1
ATOM 756 C C . ASP A 1 92 ? 11.403 21.094 -15.964 1.00 91.94 92 ASP A C 1
ATOM 758 O O . ASP A 1 92 ? 11.701 19.899 -16.016 1.00 91.94 92 ASP A O 1
ATOM 762 N N . ASP A 1 93 ? 10.878 21.652 -14.870 1.00 85.38 93 ASP A N 1
ATOM 763 C CA . ASP A 1 93 ? 10.692 20.873 -13.631 1.00 85.38 93 ASP A CA 1
ATOM 764 C C . ASP A 1 93 ? 9.785 19.655 -13.834 1.00 85.38 93 ASP A C 1
ATOM 766 O O . ASP A 1 93 ? 10.030 18.581 -13.285 1.00 85.38 93 ASP A O 1
ATOM 770 N N . ASP A 1 94 ? 8.867 19.796 -14.779 1.00 85.94 94 ASP A N 1
ATOM 771 C CA . ASP A 1 94 ? 7.998 18.767 -15.310 1.00 85.94 94 ASP A CA 1
ATOM 772 C C . ASP A 1 94 ? 8.705 17.586 -16.023 1.00 85.94 94 ASP A C 1
ATOM 774 O O . ASP A 1 94 ? 8.183 16.478 -16.085 1.00 85.94 94 ASP A O 1
ATOM 778 N N . THR A 1 95 ? 9.890 17.784 -16.612 1.00 90.06 95 THR A N 1
ATOM 779 C CA . THR A 1 95 ? 10.611 16.734 -17.374 1.00 90.06 95 THR A CA 1
ATOM 780 C C . THR A 1 95 ? 11.992 16.407 -16.815 1.00 90.06 95 THR A C 1
ATOM 782 O O . THR A 1 95 ? 12.661 15.483 -17.286 1.00 90.06 95 THR A O 1
ATOM 785 N N . ASP A 1 96 ? 12.487 17.183 -15.856 1.00 93.88 96 ASP A N 1
ATOM 786 C CA . ASP A 1 96 ? 13.852 17.056 -15.359 1.00 93.88 96 ASP A CA 1
ATOM 787 C C . ASP A 1 96 ? 13.989 16.116 -14.158 1.00 93.88 96 ASP A C 1
ATOM 789 O O . ASP A 1 96 ? 15.037 15.482 -14.021 1.00 93.88 96 ASP A O 1
ATOM 793 N N . ILE A 1 97 ? 12.945 15.947 -13.344 1.00 95.19 97 ILE A N 1
ATOM 794 C CA . ILE A 1 97 ? 12.979 15.049 -12.186 1.00 95.19 97 ILE A CA 1
ATOM 795 C C . ILE A 1 97 ? 13.049 13.587 -12.646 1.00 95.19 97 ILE A C 1
ATOM 797 O O . ILE A 1 97 ? 13.851 12.818 -12.113 1.00 95.19 97 ILE A O 1
ATOM 801 N N . GLU A 1 98 ? 12.326 13.211 -13.706 1.00 93.31 98 GLU A N 1
ATOM 802 C CA . GLU A 1 98 ? 12.461 11.884 -14.327 1.00 93.31 98 GLU A CA 1
ATOM 803 C C . GLU A 1 98 ? 13.882 11.635 -14.847 1.00 93.31 98 GLU A C 1
ATOM 805 O O . GLU A 1 98 ? 14.418 10.532 -14.713 1.00 93.31 98 GLU A O 1
ATOM 810 N N . TYR A 1 99 ? 14.534 12.670 -15.390 1.00 95.75 99 TYR A N 1
ATOM 811 C CA . TYR A 1 99 ? 15.930 12.588 -15.817 1.00 95.75 99 TYR A CA 1
ATOM 812 C C . TYR A 1 99 ? 16.869 12.387 -14.617 1.00 95.75 99 TYR A C 1
ATOM 814 O O . TYR A 1 99 ? 17.806 11.589 -14.700 1.00 95.75 99 TYR A O 1
ATOM 822 N N . ILE A 1 100 ? 16.621 13.064 -13.485 1.00 96.25 100 ILE A N 1
ATOM 823 C CA . ILE A 1 100 ? 17.368 12.842 -12.235 1.00 96.25 100 ILE A CA 1
ATOM 824 C C . ILE A 1 100 ? 17.208 11.391 -11.780 1.00 96.25 100 ILE A C 1
ATOM 826 O O . ILE A 1 100 ? 18.212 10.748 -11.479 1.00 96.25 100 ILE A O 1
ATOM 830 N N . TYR A 1 101 ? 15.986 10.852 -11.759 1.00 96.94 101 TYR A N 1
ATOM 831 C CA . TYR A 1 101 ? 15.754 9.461 -11.363 1.00 96.94 101 TYR A CA 1
ATOM 832 C C . TYR A 1 101 ? 16.426 8.468 -12.310 1.00 96.94 101 TYR A C 1
ATOM 834 O O . TYR A 1 101 ? 17.074 7.527 -11.846 1.00 96.94 101 TYR A O 1
ATOM 842 N N . GLN A 1 102 ? 16.366 8.701 -13.622 1.00 95.81 102 GLN A N 1
ATOM 843 C CA . GLN A 1 102 ? 17.112 7.891 -14.579 1.00 95.81 102 GLN A CA 1
ATOM 844 C C . GLN A 1 102 ? 18.623 7.939 -14.294 1.00 95.81 102 GLN A C 1
ATOM 846 O O . GLN A 1 102 ? 19.263 6.895 -14.163 1.00 95.81 102 GLN A O 1
ATOM 851 N N . SER A 1 103 ? 19.197 9.132 -14.126 1.00 95.38 103 SER A N 1
ATOM 852 C CA . SER A 1 103 ? 20.620 9.299 -13.805 1.00 95.38 103 SER A CA 1
ATOM 853 C C . SER A 1 103 ? 21.005 8.666 -12.464 1.00 95.38 103 SER A C 1
ATOM 855 O O . SER A 1 103 ? 22.107 8.131 -12.321 1.00 95.38 103 SER A O 1
ATOM 857 N N . ALA A 1 104 ? 20.110 8.689 -11.476 1.00 96.69 104 ALA A N 1
ATOM 858 C CA . ALA A 1 104 ? 20.302 8.028 -10.193 1.00 96.69 104 ALA A CA 1
ATOM 859 C C . ALA A 1 104 ? 20.456 6.516 -10.375 1.00 96.69 104 ALA A C 1
ATOM 861 O O . ALA A 1 104 ? 21.434 5.934 -9.895 1.00 96.69 104 ALA A O 1
ATOM 862 N N . MET A 1 105 ? 19.542 5.897 -11.125 1.00 96.75 105 MET A N 1
ATOM 863 C CA . MET A 1 105 ? 19.585 4.465 -11.424 1.00 96.75 105 MET A CA 1
ATOM 864 C C . MET A 1 105 ? 20.856 4.081 -12.188 1.00 96.75 105 MET A C 1
ATOM 866 O O . MET A 1 105 ? 21.509 3.089 -11.862 1.00 96.75 105 MET A O 1
ATOM 870 N N . GLU A 1 106 ? 21.268 4.906 -13.153 1.00 93.81 106 GLU A N 1
ATOM 871 C CA . GLU A 1 106 ? 22.524 4.729 -13.890 1.00 93.81 106 GLU A CA 1
ATOM 872 C C . GLU A 1 106 ? 23.755 4.845 -12.972 1.00 93.81 106 GLU A C 1
ATOM 874 O O . GLU A 1 106 ? 24.668 4.019 -13.039 1.00 93.81 106 GLU A O 1
ATOM 879 N N . THR A 1 107 ? 23.775 5.845 -12.086 1.00 94.38 107 THR A N 1
ATOM 880 C CA . THR A 1 107 ? 24.900 6.126 -11.178 1.00 94.38 107 THR A CA 1
ATOM 881 C C . THR A 1 107 ? 25.096 5.014 -10.155 1.00 94.38 107 THR A C 1
ATOM 883 O O . THR A 1 107 ? 26.229 4.601 -9.891 1.00 94.38 107 THR A O 1
ATOM 886 N N . TYR A 1 108 ? 24.001 4.528 -9.573 1.00 93.75 108 TYR A N 1
ATOM 887 C CA . TYR A 1 108 ? 24.028 3.479 -8.556 1.00 93.75 108 TYR A CA 1
ATOM 888 C C . TYR A 1 108 ? 23.927 2.067 -9.144 1.00 93.75 108 TYR A C 1
ATOM 890 O O . TYR A 1 108 ? 24.119 1.097 -8.413 1.00 93.75 108 TYR A O 1
ATOM 898 N N . ASN A 1 109 ? 23.702 1.940 -10.458 1.00 90.00 109 ASN A N 1
ATOM 899 C CA . ASN A 1 109 ? 23.522 0.669 -11.164 1.00 90.00 109 ASN A CA 1
ATOM 900 C C . ASN A 1 109 ? 22.422 -0.210 -10.527 1.00 90.00 109 ASN A C 1
ATOM 902 O O . ASN A 1 109 ? 22.576 -1.431 -10.406 1.00 90.00 109 ASN A O 1
ATOM 906 N N . THR A 1 110 ? 21.320 0.426 -10.131 1.00 90.25 110 THR A N 1
ATOM 907 C CA . THR A 1 110 ? 20.130 -0.187 -9.523 1.00 90.25 110 THR A CA 1
ATOM 908 C C . THR A 1 110 ? 18.874 0.374 -10.181 1.00 90.25 110 THR A C 1
ATOM 910 O O . THR A 1 110 ? 18.882 1.518 -10.624 1.00 90.25 110 THR A O 1
ATOM 913 N N . TYR A 1 111 ? 17.806 -0.414 -10.250 1.00 89.12 111 TYR A N 1
ATOM 914 C CA . TYR A 1 111 ? 16.468 0.039 -10.655 1.00 89.12 111 TYR A CA 1
ATOM 915 C C . TYR A 1 111 ? 15.566 0.354 -9.451 1.00 89.12 111 TYR A C 1
ATOM 917 O O . TYR A 1 111 ? 14.553 1.028 -9.609 1.00 89.12 111 TYR A O 1
ATOM 925 N N . LEU A 1 112 ? 15.943 -0.110 -8.255 1.00 87.88 112 LEU A N 1
ATOM 926 C CA . LEU A 1 112 ? 15.268 0.172 -6.993 1.00 87.88 112 LEU A CA 1
ATOM 927 C C . LEU A 1 112 ? 16.124 1.174 -6.213 1.00 87.88 112 LEU A C 1
ATOM 929 O O . LEU A 1 112 ? 17.221 0.845 -5.754 1.00 87.88 112 LEU A O 1
ATOM 933 N N . LEU A 1 113 ? 15.668 2.426 -6.159 1.00 88.81 113 LEU A N 1
ATOM 934 C CA . LEU A 1 113 ? 16.396 3.518 -5.513 1.00 88.81 113 LEU A CA 1
ATOM 935 C C . LEU A 1 113 ? 16.047 3.597 -4.028 1.00 88.81 113 LEU A C 1
ATOM 937 O O . LEU A 1 113 ? 14.877 3.738 -3.680 1.00 88.81 113 LEU A O 1
ATOM 941 N N . SER A 1 114 ? 17.061 3.613 -3.162 1.00 84.50 114 SER A N 1
ATOM 942 C CA . SER A 1 114 ? 16.858 3.887 -1.736 1.00 84.50 114 SER A CA 1
ATOM 943 C C . SER A 1 114 ? 16.632 5.381 -1.468 1.00 84.50 114 SER A C 1
ATOM 945 O O . SER A 1 114 ? 17.031 6.248 -2.254 1.00 84.50 114 SER A O 1
ATOM 947 N N . GLY A 1 115 ? 16.037 5.718 -0.319 1.00 85.00 115 GLY A N 1
ATOM 948 C CA . GLY A 1 115 ? 15.803 7.116 0.066 1.00 85.00 115 GLY A CA 1
ATOM 949 C C . GLY A 1 115 ? 17.095 7.944 0.140 1.00 85.00 115 GLY A C 1
ATOM 950 O O . GLY A 1 115 ? 17.121 9.105 -0.272 1.00 85.00 115 GLY A O 1
ATOM 951 N N . ASP A 1 116 ? 18.197 7.336 0.587 1.00 84.62 116 ASP A N 1
ATOM 952 C CA . ASP A 1 116 ? 19.521 7.968 0.595 1.00 84.62 116 ASP A CA 1
ATOM 953 C C . ASP A 1 116 ? 20.048 8.235 -0.815 1.00 84.62 116 ASP A C 1
ATOM 955 O O . ASP A 1 116 ? 20.617 9.296 -1.079 1.00 84.62 116 ASP A O 1
ATOM 959 N N . GLN A 1 117 ? 19.869 7.287 -1.734 1.00 94.56 117 GLN A N 1
ATOM 960 C CA . GLN A 1 117 ? 20.285 7.447 -3.126 1.00 94.56 117 GLN A CA 1
ATOM 961 C C . GLN A 1 117 ? 19.509 8.579 -3.805 1.00 94.56 117 GLN A C 1
ATOM 963 O O . GLN A 1 117 ? 20.127 9.424 -4.455 1.00 94.56 117 GLN A O 1
ATOM 968 N N . ILE A 1 118 ? 18.190 8.650 -3.590 1.00 96.56 118 ILE A N 1
ATOM 969 C CA . ILE A 1 118 ? 17.346 9.746 -4.090 1.00 96.56 118 ILE A CA 1
ATOM 970 C C . ILE A 1 118 ? 17.834 11.084 -3.531 1.00 96.56 118 ILE A C 1
ATOM 972 O O . ILE A 1 118 ? 18.145 11.999 -4.295 1.00 96.56 118 ILE A O 1
ATOM 976 N N . ARG A 1 119 ? 17.985 11.179 -2.204 1.00 95.19 119 ARG A N 1
ATOM 977 C CA . ARG A 1 119 ? 18.471 12.391 -1.535 1.00 95.19 119 ARG A CA 1
ATOM 978 C C . ARG A 1 119 ? 19.818 12.848 -2.084 1.00 95.19 119 ARG A C 1
ATOM 980 O O . ARG A 1 119 ? 19.993 14.027 -2.384 1.00 95.19 119 ARG A O 1
ATOM 987 N N . ASN A 1 120 ? 20.779 11.938 -2.203 1.00 95.50 120 ASN A N 1
ATOM 988 C CA . ASN A 1 120 ? 22.120 12.274 -2.673 1.00 95.50 120 ASN A CA 1
ATOM 989 C C . ASN A 1 120 ? 22.102 12.792 -4.117 1.00 95.50 120 ASN A C 1
ATOM 991 O O . ASN A 1 120 ? 22.817 13.742 -4.426 1.00 95.50 120 ASN A O 1
ATOM 995 N N . GLN A 1 121 ? 21.263 12.216 -4.978 1.00 96.81 121 GLN A N 1
ATOM 996 C CA . GLN A 1 121 ? 21.123 12.647 -6.371 1.00 96.81 121 GLN A CA 1
ATOM 997 C C . GLN A 1 121 ? 20.464 14.018 -6.485 1.00 96.81 121 GLN A C 1
ATOM 999 O O . GLN A 1 121 ? 20.949 14.869 -7.228 1.00 96.81 121 GLN A O 1
ATOM 1004 N N . TRP A 1 122 ? 19.424 14.274 -5.692 1.00 97.31 122 TRP A N 1
ATOM 1005 C CA . TRP A 1 122 ? 18.797 15.592 -5.621 1.00 97.31 122 TRP A CA 1
ATOM 1006 C C . TRP A 1 122 ? 19.789 16.654 -5.132 1.00 97.31 122 TRP A C 1
ATOM 1008 O O . TRP A 1 122 ? 19.938 17.693 -5.768 1.00 97.31 122 TRP A O 1
ATOM 1018 N N . LEU A 1 123 ? 20.526 16.387 -4.048 1.00 96.69 123 LEU A N 1
ATOM 1019 C CA . LEU A 1 123 ? 21.516 17.323 -3.497 1.00 96.69 123 LEU A CA 1
ATOM 1020 C C . LEU A 1 123 ? 22.700 17.597 -4.436 1.00 96.69 123 LEU A C 1
ATOM 1022 O O . LEU A 1 123 ? 23.271 18.686 -4.378 1.00 96.69 123 LEU A O 1
ATOM 1026 N N . GLU A 1 124 ? 23.080 16.634 -5.276 1.00 96.75 124 GLU A N 1
ATOM 1027 C CA . GLU A 1 124 ? 24.152 16.810 -6.261 1.00 96.75 124 GLU A CA 1
ATOM 1028 C C . GLU A 1 124 ? 23.695 17.647 -7.465 1.00 96.75 124 GLU A C 1
ATOM 1030 O O . GLU A 1 124 ? 24.458 18.481 -7.963 1.00 96.75 124 GLU A O 1
ATOM 1035 N N . HIS A 1 125 ? 22.460 17.437 -7.933 1.00 96.62 125 HIS A N 1
ATOM 1036 C CA . HIS A 1 125 ? 21.999 17.937 -9.231 1.00 96.62 125 HIS A CA 1
ATOM 1037 C C . HIS A 1 125 ? 21.024 19.117 -9.173 1.00 96.62 125 HIS A C 1
ATOM 1039 O O . HIS A 1 125 ? 20.795 19.766 -10.198 1.00 96.62 125 HIS A O 1
ATOM 1045 N N . ILE A 1 126 ? 20.492 19.457 -8.000 1.00 96.06 126 ILE A N 1
ATOM 1046 C CA . ILE A 1 126 ? 19.591 20.598 -7.809 1.00 96.06 126 ILE A CA 1
ATOM 1047 C C . ILE A 1 126 ? 20.339 21.723 -7.086 1.00 96.06 126 ILE A C 1
ATOM 1049 O O . ILE A 1 126 ? 21.000 21.519 -6.066 1.00 96.06 126 ILE A O 1
ATOM 1053 N N . SER A 1 127 ? 20.242 22.942 -7.623 1.00 93.12 127 SER A N 1
ATOM 1054 C CA . SER A 1 127 ? 20.882 24.116 -7.026 1.00 93.12 127 SER A CA 1
ATOM 1055 C C . SER A 1 127 ? 20.293 24.434 -5.650 1.00 93.12 127 SER A C 1
ATOM 1057 O O . SER A 1 127 ? 19.080 24.493 -5.466 1.00 93.12 127 SER A O 1
ATOM 1059 N N . ALA A 1 128 ? 21.167 24.716 -4.683 1.00 89.44 128 ALA A N 1
ATOM 1060 C CA . ALA A 1 128 ? 20.758 25.243 -3.384 1.00 89.44 128 ALA A CA 1
ATOM 1061 C C . ALA A 1 128 ? 20.435 26.751 -3.409 1.00 89.44 128 ALA A C 1
ATOM 1063 O O . ALA A 1 128 ? 19.852 27.251 -2.447 1.00 89.44 128 ALA A O 1
ATOM 1064 N N . GLU A 1 129 ? 20.846 27.469 -4.459 1.00 86.75 129 GLU A N 1
ATOM 1065 C CA . GLU A 1 129 ? 20.584 28.902 -4.652 1.00 86.75 129 GLU A CA 1
ATOM 1066 C C . GLU A 1 129 ? 19.249 29.126 -5.386 1.00 86.75 129 GLU A C 1
ATOM 1068 O O . GLU A 1 129 ? 18.883 28.316 -6.235 1.00 86.75 129 GLU A O 1
ATOM 1073 N N . GLU A 1 130 ? 18.544 30.223 -5.064 1.00 73.19 130 GLU A N 1
ATOM 1074 C CA . GLU A 1 130 ? 17.265 30.605 -5.694 1.00 73.19 130 GLU A CA 1
ATOM 1075 C C . GLU A 1 130 ? 17.374 30.778 -7.225 1.00 73.19 130 GLU A C 1
ATOM 1077 O O . GLU A 1 130 ? 18.434 31.122 -7.750 1.00 73.19 130 GLU A O 1
ATOM 1082 N N . GLU A 1 131 ? 16.232 30.564 -7.899 1.00 77.19 131 GLU A N 1
ATOM 1083 C CA . GLU A 1 131 ? 16.072 30.100 -9.296 1.00 77.19 131 GLU A CA 1
ATOM 1084 C C . GLU A 1 131 ? 16.513 28.633 -9.508 1.00 77.19 131 GLU A C 1
ATOM 1086 O O . GLU A 1 131 ? 17.137 28.287 -10.509 1.00 77.19 131 GLU A O 1
ATOM 1091 N N . ASN A 1 132 ? 16.169 27.746 -8.564 1.00 84.00 132 ASN A N 1
ATOM 1092 C CA . ASN A 1 132 ? 16.440 26.303 -8.636 1.00 84.00 132 ASN A CA 1
ATOM 1093 C C . ASN A 1 132 ? 15.401 25.498 -9.441 1.00 84.00 132 ASN A C 1
ATOM 1095 O O . ASN A 1 132 ? 15.575 24.290 -9.563 1.00 84.00 132 ASN A O 1
ATOM 1099 N N . TYR A 1 133 ? 14.355 26.133 -9.987 1.00 88.81 133 TYR A N 1
ATOM 1100 C CA . TYR A 1 133 ? 13.279 25.474 -10.744 1.00 88.81 133 TYR A CA 1
ATOM 1101 C C . TYR A 1 133 ? 12.676 24.279 -9.989 1.00 88.81 133 TYR A C 1
ATOM 1103 O O . TYR A 1 133 ? 12.520 23.199 -10.551 1.00 88.81 133 TYR A O 1
ATOM 1111 N N . LEU A 1 134 ? 12.452 24.430 -8.685 1.00 90.50 134 LEU A N 1
ATOM 1112 C CA . LEU A 1 134 ? 11.554 23.568 -7.929 1.00 90.50 134 LEU A CA 1
ATOM 1113 C C . LEU A 1 134 ? 10.422 24.427 -7.389 1.00 90.50 134 LEU A C 1
ATOM 1115 O O . LEU A 1 134 ? 10.622 25.599 -7.067 1.00 90.50 134 LEU A O 1
ATOM 1119 N N . TRP A 1 135 ? 9.263 23.810 -7.225 1.00 90.25 135 TRP A N 1
ATOM 1120 C CA . TRP A 1 135 ? 8.095 24.453 -6.650 1.00 90.25 135 TRP A CA 1
ATOM 1121 C C . TRP A 1 135 ? 7.516 23.581 -5.539 1.00 90.25 135 TRP A C 1
ATOM 1123 O O . TRP A 1 135 ? 7.864 22.411 -5.408 1.00 90.25 135 TRP A O 1
ATOM 1133 N N . VAL A 1 136 ? 6.671 24.184 -4.704 1.00 93.44 136 VAL A N 1
ATOM 1134 C CA . VAL A 1 136 ? 5.695 23.491 -3.851 1.00 93.44 136 VAL A CA 1
ATOM 1135 C C . VAL A 1 136 ? 6.283 22.295 -3.071 1.00 93.44 136 VAL A C 1
ATOM 1137 O O . VAL A 1 136 ? 7.074 22.498 -2.138 1.00 93.44 136 VAL A O 1
ATOM 1140 N N . SER A 1 137 ? 5.904 21.055 -3.393 1.00 95.38 137 SER A N 1
ATOM 1141 C CA . SER A 1 137 ? 6.299 19.877 -2.619 1.00 95.38 137 SER A CA 1
ATOM 1142 C C . SER A 1 137 ? 7.718 19.433 -2.952 1.00 95.38 137 SER A C 1
ATOM 1144 O O . SER A 1 137 ? 8.467 19.068 -2.044 1.00 95.38 137 SER A O 1
ATOM 1146 N N . ASN A 1 138 ? 8.131 19.550 -4.217 1.00 95.12 138 ASN A N 1
ATOM 1147 C CA . ASN A 1 138 ? 9.504 19.320 -4.665 1.00 95.12 138 ASN A CA 1
ATOM 1148 C C . ASN A 1 138 ? 10.489 20.224 -3.912 1.00 95.12 138 ASN A C 1
ATOM 1150 O O . ASN A 1 138 ? 11.478 19.744 -3.348 1.00 95.12 138 ASN A O 1
ATOM 1154 N N . GLU A 1 139 ? 10.206 21.525 -3.828 1.00 94.94 139 GLU A N 1
ATOM 1155 C CA . GLU A 1 139 ? 11.072 22.466 -3.111 1.00 94.94 139 GLU A CA 1
ATOM 1156 C C . GLU A 1 139 ? 11.105 22.169 -1.603 1.00 94.94 139 GLU A C 1
ATOM 1158 O O . GLU A 1 139 ? 12.173 22.172 -0.979 1.00 94.94 139 GLU A O 1
ATOM 1163 N N . THR A 1 140 ? 9.947 21.855 -1.015 1.00 96.06 140 THR A N 1
ATOM 1164 C CA . THR A 1 140 ? 9.852 21.501 0.407 1.00 96.06 140 THR A CA 1
ATOM 1165 C C . THR A 1 140 ? 10.670 20.244 0.712 1.00 96.06 140 THR A C 1
ATOM 1167 O O . THR A 1 140 ? 11.501 20.257 1.624 1.00 96.06 140 THR A O 1
ATOM 1170 N N . ALA A 1 141 ? 10.515 19.186 -0.086 1.00 97.00 141 ALA A N 1
ATOM 1171 C CA . ALA A 1 141 ? 11.266 17.941 0.044 1.00 97.00 141 ALA A CA 1
ATOM 1172 C C . ALA A 1 141 ? 12.779 18.164 -0.086 1.00 97.00 141 ALA A C 1
ATOM 1174 O O . ALA A 1 141 ? 13.545 17.698 0.761 1.00 97.00 141 ALA A O 1
ATOM 1175 N N . PHE A 1 142 ? 13.219 18.939 -1.079 1.00 96.81 142 PHE A N 1
ATOM 1176 C CA . PHE A 1 142 ? 14.632 19.274 -1.259 1.00 96.81 142 PHE A CA 1
ATOM 1177 C C . PHE A 1 142 ? 15.218 20.019 -0.047 1.00 96.81 142 PHE A C 1
ATOM 1179 O O . PHE A 1 142 ? 16.309 19.693 0.434 1.00 96.81 142 PHE A O 1
ATOM 1186 N N . ASN A 1 143 ? 14.477 20.980 0.511 1.00 95.19 143 ASN A N 1
ATOM 1187 C CA . ASN A 1 143 ? 14.897 21.697 1.715 1.00 95.19 143 ASN A CA 1
ATOM 1188 C C . ASN A 1 143 ? 14.974 20.765 2.936 1.00 95.19 143 ASN A C 1
ATOM 1190 O O . ASN A 1 143 ? 15.943 20.836 3.696 1.00 95.19 143 ASN A O 1
ATOM 1194 N N . LEU A 1 144 ? 14.023 19.839 3.102 1.00 93.44 144 LEU A N 1
ATOM 1195 C CA . LEU A 1 144 ? 14.062 18.818 4.157 1.00 93.44 144 LEU A CA 1
ATOM 1196 C C . LEU A 1 144 ? 15.289 17.901 4.018 1.00 93.44 144 LEU A C 1
ATOM 1198 O O . LEU A 1 144 ? 16.006 17.672 4.997 1.00 93.44 144 LEU A O 1
ATOM 1202 N N . MET A 1 145 ? 15.601 17.447 2.803 1.00 95.50 145 MET A N 1
ATOM 1203 C CA . MET A 1 145 ? 16.797 16.646 2.521 1.00 95.50 145 MET A CA 1
ATOM 1204 C C . MET A 1 145 ? 18.094 17.374 2.878 1.00 95.50 145 MET A C 1
ATOM 1206 O O . MET A 1 145 ? 19.022 16.785 3.448 1.00 95.50 145 MET A O 1
ATOM 1210 N N . ARG A 1 146 ? 18.170 18.663 2.541 1.00 93.56 146 ARG A N 1
ATOM 1211 C CA . ARG A 1 146 ? 19.362 19.492 2.729 1.00 93.56 146 ARG A CA 1
ATOM 1212 C C . ARG A 1 146 ? 19.560 19.914 4.181 1.00 93.56 146 ARG A C 1
ATOM 1214 O O . ARG A 1 146 ? 20.676 19.858 4.691 1.00 93.56 146 ARG A O 1
ATOM 1221 N N . GLU A 1 147 ? 18.497 20.369 4.833 1.00 91.88 147 GLU A N 1
ATOM 1222 C CA . GLU A 1 147 ? 18.570 21.070 6.121 1.00 91.88 147 GLU A CA 1
ATOM 1223 C C . GLU A 1 147 ? 18.265 20.171 7.314 1.00 91.88 147 GLU A C 1
ATOM 1225 O O . GLU A 1 147 ? 18.746 20.432 8.419 1.00 91.88 147 GLU A O 1
ATOM 1230 N N . LYS A 1 148 ? 17.460 19.126 7.101 1.00 80.06 148 LYS A N 1
ATOM 1231 C CA . LYS A 1 148 ? 17.041 18.170 8.134 1.00 80.06 148 LYS A CA 1
ATOM 1232 C C . LYS A 1 148 ? 17.618 16.775 7.929 1.00 80.06 148 LYS A C 1
ATOM 1234 O O . LYS A 1 148 ? 17.428 15.935 8.794 1.00 80.06 148 LYS A O 1
ATOM 1239 N N . MET A 1 149 ? 18.344 16.553 6.828 1.00 85.12 149 MET A N 1
ATOM 1240 C CA . MET A 1 149 ? 18.913 15.250 6.461 1.00 85.12 149 MET A CA 1
ATOM 1241 C C . MET A 1 149 ? 17.851 14.146 6.331 1.00 85.12 149 MET A C 1
ATOM 1243 O O . MET A 1 149 ? 18.180 12.974 6.455 1.00 85.12 149 MET A O 1
ATOM 1247 N N . LEU A 1 150 ? 16.594 14.517 6.058 1.00 80.31 150 LEU A N 1
ATOM 1248 C CA . LEU A 1 150 ? 15.515 13.553 5.850 1.00 80.31 150 LEU A CA 1
ATOM 1249 C C . LEU A 1 150 ? 15.621 12.913 4.466 1.00 80.31 150 LEU A C 1
ATOM 1251 O O . LEU A 1 150 ? 16.000 13.571 3.498 1.00 80.31 150 LEU A O 1
ATOM 1255 N N . THR A 1 151 ? 15.230 11.652 4.361 1.00 85.44 151 THR A N 1
ATOM 1256 C CA . THR A 1 151 ? 15.140 10.898 3.107 1.00 85.44 151 THR A CA 1
ATOM 1257 C C . THR A 1 151 ? 13.684 10.530 2.813 1.00 85.44 151 THR A C 1
ATOM 1259 O O . THR A 1 151 ? 12.862 10.494 3.734 1.00 85.44 151 THR A O 1
ATOM 1262 N N . PRO A 1 152 ? 13.312 10.262 1.549 1.00 88.25 152 PRO A N 1
ATOM 1263 C CA . PRO A 1 152 ? 12.045 9.614 1.247 1.00 88.25 152 PRO A CA 1
ATOM 1264 C C . PRO A 1 152 ? 11.917 8.300 2.039 1.00 88.25 152 PRO A C 1
ATOM 1266 O O . PRO A 1 152 ? 12.908 7.585 2.187 1.00 88.25 152 PRO A O 1
ATOM 1269 N N . PRO A 1 153 ? 10.722 7.974 2.555 1.00 84.31 153 PRO A N 1
ATOM 1270 C CA . PRO A 1 153 ? 9.454 8.656 2.298 1.00 84.31 153 PRO A CA 1
ATOM 1271 C C . PRO A 1 153 ? 9.141 9.811 3.268 1.00 84.31 153 PRO A C 1
ATOM 1273 O O . PRO A 1 153 ? 8.053 10.381 3.213 1.00 84.31 153 PRO A O 1
ATOM 1276 N N . LEU A 1 154 ? 10.051 10.171 4.180 1.00 77.12 154 LEU A N 1
ATOM 1277 C CA . LEU A 1 154 ? 9.800 11.190 5.211 1.00 77.12 154 LEU A CA 1
ATOM 1278 C C . LEU A 1 154 ? 9.610 12.588 4.632 1.00 77.12 154 LEU A C 1
ATOM 1280 O O . LEU A 1 154 ? 8.861 13.390 5.182 1.00 77.12 154 LEU A O 1
ATOM 1284 N N . THR A 1 155 ? 10.247 12.866 3.499 1.00 91.12 155 THR A N 1
ATOM 1285 C CA . THR A 1 155 ? 10.162 14.152 2.797 1.00 91.12 155 THR A CA 1
ATOM 1286 C C . THR A 1 155 ? 8.772 14.451 2.231 1.00 91.12 155 THR A C 1
ATOM 1288 O O . THR A 1 155 ? 8.501 15.606 1.917 1.00 91.12 155 THR A O 1
ATOM 1291 N N . SER A 1 156 ? 7.881 13.456 2.146 1.00 91.75 156 SER A N 1
ATOM 1292 C CA . SER A 1 156 ? 6.468 13.632 1.773 1.00 91.75 156 SER A CA 1
ATOM 1293 C C . SER A 1 156 ? 5.498 13.521 2.948 1.00 91.75 156 SER A C 1
ATOM 1295 O O . SER A 1 156 ? 4.302 13.710 2.764 1.00 91.75 156 SER A O 1
ATOM 1297 N N . MET A 1 157 ? 5.958 13.192 4.158 1.00 81.19 157 MET A N 1
ATOM 1298 C CA . MET A 1 157 ? 5.036 12.996 5.278 1.00 81.19 157 MET A CA 1
ATOM 1299 C C . MET A 1 157 ? 4.385 14.332 5.677 1.00 81.19 157 MET A C 1
ATOM 1301 O O . MET A 1 157 ? 5.122 15.305 5.869 1.00 81.19 157 MET A O 1
ATOM 1305 N N . PRO A 1 158 ? 3.058 14.379 5.928 1.00 79.56 158 PRO A N 1
ATOM 1306 C CA . PRO A 1 158 ? 2.333 15.610 6.276 1.00 79.56 158 PRO A CA 1
ATOM 1307 C C . PRO A 1 158 ? 2.916 16.388 7.458 1.00 79.56 158 PRO A C 1
ATOM 1309 O O . PRO A 1 158 ? 2.745 17.598 7.576 1.00 79.56 158 PRO A O 1
ATOM 1312 N N . TYR A 1 159 ? 3.597 15.681 8.364 1.00 75.38 159 TYR A N 1
ATOM 1313 C CA . TYR A 1 159 ? 4.264 16.283 9.512 1.00 75.38 159 TYR A CA 1
ATOM 1314 C C . TYR A 1 159 ? 5.471 17.152 9.123 1.00 75.38 159 TYR A C 1
ATOM 1316 O O . TYR A 1 159 ? 5.738 18.158 9.779 1.00 75.38 159 TYR A O 1
ATOM 1324 N N . PHE A 1 160 ? 6.209 16.762 8.082 1.00 78.50 160 PHE A N 1
ATOM 1325 C CA . PHE A 1 160 ? 7.428 17.447 7.649 1.00 78.50 160 PHE A CA 1
ATOM 1326 C C . PHE A 1 160 ? 7.203 18.342 6.436 1.00 78.50 160 PHE A C 1
ATOM 1328 O O . PHE A 1 160 ? 7.839 19.390 6.328 1.00 78.50 160 PHE A O 1
ATOM 1335 N N . ASN A 1 161 ? 6.318 17.934 5.533 1.00 89.12 161 ASN A N 1
ATOM 1336 C CA . ASN A 1 161 ? 6.037 18.629 4.293 1.00 89.12 161 ASN A CA 1
ATOM 1337 C C . ASN A 1 161 ? 4.572 19.045 4.293 1.00 89.12 161 ASN A C 1
ATOM 1339 O O . ASN A 1 161 ? 3.707 18.186 4.254 1.00 89.12 161 ASN A O 1
ATOM 1343 N N . GLU A 1 162 ? 4.296 20.348 4.343 1.00 90.94 162 GLU A N 1
ATOM 1344 C CA . GLU A 1 162 ? 2.931 20.895 4.323 1.00 90.94 162 GLU A CA 1
ATOM 1345 C C . GLU A 1 162 ? 2.271 20.832 2.935 1.00 90.94 162 GLU A C 1
ATOM 1347 O O . GLU A 1 162 ? 1.052 20.936 2.830 1.00 90.94 162 GLU A O 1
ATOM 1352 N N . ASN A 1 163 ? 3.065 20.598 1.888 1.00 94.75 163 ASN A N 1
ATOM 1353 C CA . ASN A 1 163 ? 2.660 20.537 0.483 1.00 94.75 163 ASN A CA 1
ATOM 1354 C C . ASN A 1 163 ? 2.520 19.093 -0.037 1.00 94.75 163 ASN A C 1
ATOM 1356 O O . ASN A 1 163 ? 2.445 18.856 -1.236 1.00 94.75 163 ASN A O 1
ATOM 1360 N N . TRP A 1 164 ? 2.470 18.113 0.860 1.00 92.00 164 TRP A N 1
ATOM 1361 C CA . TRP A 1 164 ? 2.428 16.681 0.558 1.00 92.00 164 TRP A CA 1
ATOM 1362 C C . TRP A 1 164 ? 1.268 16.221 -0.351 1.00 92.00 164 TRP A C 1
ATOM 1364 O O . TRP A 1 164 ? 1.383 15.194 -1.015 1.00 92.00 164 TRP A O 1
ATOM 1374 N N . GLU A 1 165 ? 0.150 16.952 -0.391 1.00 92.06 165 GLU A N 1
ATOM 1375 C CA . GLU A 1 165 ? -1.043 16.645 -1.205 1.00 92.06 165 GLU A CA 1
ATOM 1376 C C . GLU A 1 165 ? -1.051 17.418 -2.550 1.00 92.06 165 GLU A C 1
ATOM 1378 O O . GLU A 1 165 ? -2.071 17.504 -3.233 1.00 92.06 165 GLU A O 1
ATOM 1383 N N . MET A 1 166 ? 0.077 18.017 -2.944 1.00 94.94 166 MET A N 1
ATOM 1384 C CA . MET A 1 166 ? 0.203 18.787 -4.189 1.00 94.94 166 MET A CA 1
ATOM 1385 C C . MET A 1 166 ? 0.593 17.893 -5.372 1.00 94.94 166 MET A C 1
ATOM 1387 O O . MET A 1 166 ? 0.837 16.693 -5.223 1.00 94.94 166 MET A O 1
ATOM 1391 N N . ILE A 1 167 ? 0.554 18.456 -6.576 1.00 93.62 167 ILE A N 1
ATOM 1392 C CA . ILE A 1 167 ? 0.643 17.711 -7.835 1.00 93.62 167 ILE A CA 1
ATOM 1393 C C . ILE A 1 167 ? 2.023 17.096 -8.121 1.00 93.62 167 ILE A C 1
ATOM 1395 O O . ILE A 1 167 ? 2.093 16.156 -8.894 1.00 93.62 167 ILE A O 1
ATOM 1399 N N . ASP A 1 168 ? 3.096 17.548 -7.475 1.00 94.12 168 ASP A N 1
ATOM 1400 C CA . ASP A 1 168 ? 4.504 17.370 -7.872 1.00 94.12 168 ASP A CA 1
ATOM 1401 C C . ASP A 1 168 ? 4.979 15.940 -8.229 1.00 94.12 168 ASP A C 1
ATOM 1403 O O . ASP A 1 168 ? 5.913 15.785 -9.013 1.00 94.12 168 ASP A O 1
ATOM 1407 N N . ALA A 1 169 ? 4.403 14.887 -7.632 1.00 94.56 169 ALA A N 1
ATOM 1408 C CA . ALA A 1 169 ? 4.763 13.496 -7.958 1.00 94.56 169 ALA A CA 1
ATOM 1409 C C . ALA A 1 169 ? 4.048 12.952 -9.207 1.00 94.56 169 ALA A C 1
ATOM 1411 O O . ALA A 1 169 ? 4.485 11.957 -9.791 1.00 94.56 169 ALA A O 1
ATOM 1412 N N . GLN A 1 170 ? 2.929 13.572 -9.589 1.00 91.00 170 GLN A N 1
ATOM 1413 C CA . GLN A 1 170 ? 2.353 13.400 -10.919 1.00 91.00 170 GLN A CA 1
ATOM 1414 C C . GLN A 1 170 ? 3.397 13.904 -11.919 1.00 91.00 170 GLN A C 1
ATOM 1416 O O . GLN A 1 170 ? 4.138 14.820 -11.589 1.00 91.00 170 GLN A O 1
ATOM 1421 N N . LEU A 1 171 ? 3.513 13.275 -13.083 1.00 81.62 171 LEU A N 1
ATOM 1422 C CA . LEU A 1 171 ? 4.441 13.589 -14.172 1.00 81.62 171 LEU A CA 1
ATOM 1423 C C . LEU A 1 171 ? 5.956 13.393 -13.947 1.00 81.62 171 LEU A C 1
ATOM 1425 O O . LEU A 1 171 ? 6.724 13.435 -14.908 1.00 81.62 171 LEU A O 1
ATOM 1429 N N . THR A 1 172 ? 6.400 13.207 -12.705 1.00 90.50 172 THR A N 1
ATOM 1430 C CA . THR A 1 172 ? 7.824 13.061 -12.371 1.00 90.50 172 THR A CA 1
ATOM 1431 C C . THR A 1 172 ? 8.243 11.612 -12.113 1.00 90.50 172 THR A C 1
ATOM 1433 O O . THR A 1 172 ? 9.393 11.358 -11.737 1.00 90.50 172 THR A O 1
ATOM 1436 N N . THR A 1 173 ? 7.331 10.647 -12.279 1.00 96.31 173 THR A N 1
ATOM 1437 C CA . THR A 1 173 ? 7.535 9.249 -11.850 1.00 96.31 173 THR A CA 1
ATOM 1438 C C . THR A 1 173 ? 7.075 8.194 -12.865 1.00 96.31 173 THR A C 1
ATOM 1440 O O . THR A 1 173 ? 7.285 6.997 -12.672 1.00 96.31 173 THR A O 1
ATOM 1443 N N . GLU A 1 174 ? 6.510 8.600 -13.991 1.00 95.94 174 GLU A N 1
ATOM 1444 C CA . GLU A 1 174 ? 5.920 7.771 -15.037 1.00 95.94 174 GLU A CA 1
ATOM 1445 C C . GLU A 1 174 ? 6.952 6.860 -15.704 1.00 95.94 174 GLU A C 1
ATOM 1447 O O . GLU A 1 174 ? 6.627 5.728 -16.083 1.00 95.94 174 GLU A O 1
ATOM 1452 N N . ILE A 1 175 ? 8.208 7.308 -15.780 1.00 96.06 175 ILE A N 1
ATOM 1453 C CA . ILE A 1 175 ? 9.347 6.522 -16.262 1.00 96.06 175 ILE A CA 1
ATOM 1454 C C . ILE A 1 175 ? 9.478 5.165 -15.554 1.00 96.06 175 ILE A C 1
ATOM 1456 O O . ILE A 1 175 ? 9.843 4.176 -16.191 1.00 96.06 175 ILE A O 1
ATOM 1460 N N . PHE A 1 176 ? 9.110 5.069 -14.271 1.00 96.88 176 PHE A N 1
ATOM 1461 C CA . PHE A 1 176 ? 9.137 3.808 -13.523 1.00 96.88 176 PHE A CA 1
ATOM 1462 C C . PHE A 1 176 ? 8.084 2.809 -14.021 1.00 96.88 176 PHE A C 1
ATOM 1464 O O . PHE A 1 176 ? 8.304 1.599 -13.970 1.00 96.88 176 PHE A O 1
ATOM 1471 N N . GLY A 1 177 ? 6.980 3.292 -14.600 1.00 96.12 177 GLY A N 1
ATOM 1472 C CA . GLY A 1 177 ? 6.040 2.453 -15.342 1.00 96.12 177 GLY A CA 1
ATOM 1473 C C . GLY A 1 177 ? 6.704 1.782 -16.541 1.00 96.12 177 GLY A C 1
ATOM 1474 O O . GLY A 1 177 ? 6.487 0.603 -16.807 1.00 96.12 177 GLY A O 1
ATOM 1475 N N . LEU A 1 178 ? 7.575 2.511 -17.236 1.00 96.19 178 LEU A N 1
ATOM 1476 C CA . LEU A 1 178 ? 8.279 2.023 -18.422 1.00 96.19 178 LEU A CA 1
ATOM 1477 C C . LEU A 1 178 ? 9.474 1.111 -18.092 1.00 96.19 178 LEU A C 1
ATOM 1479 O O . LEU A 1 178 ? 9.940 0.403 -18.989 1.00 96.19 178 LEU A O 1
ATOM 1483 N N . LEU A 1 179 ? 9.945 1.098 -16.836 1.00 95.44 179 LEU A N 1
ATOM 1484 C CA . LEU A 1 179 ? 10.966 0.164 -16.338 1.00 95.44 179 LEU A CA 1
ATOM 1485 C C . LEU A 1 179 ? 10.450 -1.267 -16.189 1.00 95.44 179 LEU A C 1
ATOM 1487 O O . LEU A 1 179 ? 11.199 -2.212 -16.422 1.00 95.44 179 LEU A O 1
ATOM 1491 N N . ALA A 1 180 ? 9.183 -1.413 -15.805 1.00 90.69 180 ALA A N 1
ATOM 1492 C CA . ALA A 1 180 ? 8.531 -2.690 -15.544 1.00 90.69 180 ALA A CA 1
ATOM 1493 C C . ALA A 1 180 ? 7.425 -2.939 -16.584 1.00 90.69 180 ALA A C 1
ATOM 1495 O O . ALA A 1 180 ? 6.233 -2.921 -16.244 1.00 90.69 180 ALA A O 1
ATOM 1496 N N . PRO A 1 181 ? 7.783 -3.151 -17.871 1.00 89.69 181 PRO A N 1
ATOM 1497 C CA . PRO A 1 181 ? 6.790 -3.356 -18.912 1.00 89.69 181 PRO A CA 1
ATOM 1498 C C . PRO A 1 181 ? 5.846 -4.474 -18.486 1.00 89.69 181 PRO A C 1
ATOM 1500 O O . PRO A 1 181 ? 6.278 -5.498 -17.970 1.00 89.69 181 PRO A O 1
ATOM 1503 N N . THR A 1 182 ? 4.548 -4.316 -18.723 1.00 83.81 182 THR A N 1
ATOM 1504 C CA . THR A 1 182 ? 3.527 -5.354 -18.511 1.00 83.81 182 THR A CA 1
ATOM 1505 C C . THR A 1 182 ? 3.166 -5.619 -17.050 1.00 83.81 182 THR A C 1
ATOM 1507 O O . THR A 1 182 ? 2.165 -6.292 -16.802 1.00 83.81 182 THR A O 1
ATOM 1510 N N . ASN A 1 183 ? 3.935 -5.087 -16.093 1.00 84.69 183 ASN A N 1
ATOM 1511 C CA . ASN A 1 183 ? 3.826 -5.422 -14.678 1.00 84.69 183 ASN A CA 1
ATOM 1512 C C . ASN A 1 183 ? 3.578 -4.170 -13.814 1.00 84.69 183 ASN A C 1
ATOM 1514 O O . ASN A 1 183 ? 4.512 -3.612 -13.238 1.00 84.69 183 ASN A O 1
ATOM 1518 N N . PRO A 1 184 ? 2.311 -3.733 -13.682 1.00 84.62 184 PRO A N 1
ATOM 1519 C CA . PRO A 1 184 ? 1.957 -2.564 -12.881 1.00 84.62 184 PRO A CA 1
ATOM 1520 C C . PRO A 1 184 ? 2.335 -2.664 -11.411 1.00 84.62 184 PRO A C 1
ATOM 1522 O O . PRO A 1 184 ? 2.672 -1.656 -10.807 1.00 84.62 184 PRO A O 1
ATOM 1525 N N . ALA A 1 185 ? 2.255 -3.859 -10.826 1.00 78.00 185 ALA A N 1
ATOM 1526 C CA . ALA A 1 185 ? 2.541 -4.035 -9.409 1.00 78.00 185 ALA A CA 1
ATOM 1527 C C . ALA A 1 185 ? 4.033 -3.791 -9.128 1.00 78.00 185 ALA A C 1
ATOM 1529 O O . ALA A 1 185 ? 4.364 -3.039 -8.218 1.00 78.00 185 ALA A O 1
ATOM 1530 N N . LEU A 1 186 ? 4.913 -4.310 -9.991 1.00 81.12 186 LEU A N 1
ATOM 1531 C CA . LEU A 1 186 ? 6.346 -4.028 -9.922 1.00 81.12 186 LEU A CA 1
ATOM 1532 C C . LEU A 1 186 ? 6.647 -2.553 -10.221 1.00 81.12 186 LEU A C 1
ATOM 1534 O O . LEU A 1 186 ? 7.448 -1.940 -9.532 1.00 81.12 186 LEU A O 1
ATOM 1538 N N . ALA A 1 187 ? 5.970 -1.937 -11.195 1.00 91.12 187 ALA A N 1
ATOM 1539 C CA . ALA A 1 187 ? 6.131 -0.503 -11.448 1.00 91.12 187 ALA A CA 1
ATOM 1540 C C . ALA A 1 187 ? 5.805 0.361 -10.214 1.00 91.12 187 ALA A C 1
ATOM 1542 O O . ALA A 1 187 ? 6.490 1.349 -9.950 1.00 91.12 187 ALA A O 1
ATOM 1543 N N . LEU A 1 188 ? 4.774 -0.008 -9.447 1.00 86.75 188 LEU A N 1
ATOM 1544 C CA . LEU A 1 188 ? 4.419 0.665 -8.194 1.00 86.75 188 LEU A CA 1
ATOM 1545 C C . LEU A 1 188 ? 5.467 0.464 -7.095 1.00 86.75 188 LEU A C 1
ATOM 1547 O O . LEU A 1 188 ? 5.720 1.393 -6.335 1.00 86.75 188 LEU A O 1
ATOM 1551 N N . GLU A 1 189 ? 6.086 -0.712 -7.031 1.00 82.62 189 GLU A N 1
ATOM 1552 C CA . GLU A 1 189 ? 7.193 -0.998 -6.114 1.00 82.62 189 GLU A CA 1
ATOM 1553 C C . GLU A 1 189 ? 8.415 -0.129 -6.443 1.00 82.62 189 GLU A C 1
ATOM 1555 O O . GLU A 1 189 ? 8.884 0.631 -5.595 1.00 82.62 189 GLU A O 1
ATOM 1560 N N . LEU A 1 190 ? 8.860 -0.136 -7.705 1.00 90.31 190 LEU A N 1
ATOM 1561 C CA . LEU A 1 190 ? 10.013 0.654 -8.155 1.00 90.31 190 LEU A CA 1
ATOM 1562 C C . LEU A 1 190 ? 9.804 2.167 -7.981 1.00 90.31 190 LEU A C 1
ATOM 1564 O O . LEU A 1 190 ? 10.751 2.904 -7.711 1.00 90.31 190 LEU A O 1
ATOM 1568 N N . SER A 1 191 ? 8.562 2.634 -8.133 1.00 95.31 191 SER A N 1
ATOM 1569 C CA . SER A 1 191 ? 8.199 4.049 -8.001 1.00 95.31 191 SER A CA 1
ATOM 1570 C C . SER A 1 191 ? 7.825 4.471 -6.584 1.00 95.31 191 SER A C 1
ATOM 1572 O O . SER A 1 191 ? 7.637 5.666 -6.363 1.00 95.31 191 SER A O 1
ATOM 1574 N N . TYR A 1 192 ? 7.744 3.557 -5.608 1.00 91.19 192 TYR A N 1
ATOM 1575 C CA . TYR A 1 192 ? 7.238 3.888 -4.275 1.00 91.19 192 TYR A CA 1
ATOM 1576 C C . TYR A 1 192 ? 8.034 5.020 -3.620 1.00 91.19 192 TYR A C 1
ATOM 1578 O O . TYR A 1 192 ? 7.463 6.063 -3.310 1.00 91.19 192 TYR A O 1
ATOM 1586 N N . LEU A 1 193 ? 9.351 4.872 -3.448 1.00 91.06 193 LEU A N 1
ATOM 1587 C CA . LEU A 1 193 ? 10.179 5.931 -2.857 1.00 91.06 193 LEU A CA 1
ATOM 1588 C C . LEU A 1 193 ? 10.287 7.189 -3.737 1.00 91.06 193 LEU A C 1
ATOM 1590 O O . LEU A 1 193 ? 10.161 8.280 -3.180 1.00 91.06 193 LEU A O 1
ATOM 1594 N N . PRO A 1 194 ? 10.441 7.095 -5.073 1.00 96.75 194 PRO A N 1
ATOM 1595 C CA . PRO A 1 194 ? 10.325 8.246 -5.969 1.00 96.75 194 PRO A CA 1
ATOM 1596 C C . PRO A 1 194 ? 9.036 9.060 -5.776 1.00 96.75 194 PRO A C 1
ATOM 1598 O O . PRO A 1 194 ? 9.120 10.259 -5.521 1.00 96.75 194 PRO A O 1
ATOM 1601 N N . ILE A 1 195 ? 7.858 8.424 -5.775 1.00 97.44 195 ILE A N 1
ATOM 1602 C CA . ILE A 1 195 ? 6.566 9.086 -5.509 1.00 97.44 195 ILE A CA 1
ATOM 1603 C C . ILE A 1 195 ? 6.550 9.665 -4.091 1.00 97.44 195 ILE A C 1
ATOM 1605 O O . ILE A 1 195 ? 6.212 10.830 -3.876 1.00 97.44 195 ILE A O 1
ATOM 1609 N N . ARG A 1 196 ? 6.974 8.870 -3.104 1.00 93.75 196 ARG A N 1
ATOM 1610 C CA . ARG A 1 196 ? 7.035 9.268 -1.692 1.00 93.75 196 ARG A CA 1
ATOM 1611 C C . ARG A 1 196 ? 8.141 10.277 -1.382 1.00 93.75 196 ARG A C 1
ATOM 1613 O O . ARG A 1 196 ? 8.316 10.646 -0.217 1.00 93.75 196 ARG A O 1
ATOM 1620 N N . THR A 1 197 ? 8.853 10.772 -2.388 1.00 96.62 197 THR A N 1
ATOM 1621 C CA . THR A 1 197 ? 9.723 11.933 -2.230 1.00 96.62 197 THR A CA 1
ATOM 1622 C C . THR A 1 197 ? 8.899 13.181 -1.941 1.00 96.62 197 THR A C 1
ATOM 1624 O O . THR A 1 197 ? 9.272 13.951 -1.054 1.00 96.62 197 THR A O 1
ATOM 1627 N N . THR A 1 198 ? 7.749 13.336 -2.602 1.00 96.81 198 THR A N 1
ATOM 1628 C CA . THR A 1 198 ? 6.922 14.551 -2.523 1.00 96.81 198 THR A CA 1
ATOM 1629 C C . THR A 1 198 ? 5.440 14.309 -2.275 1.00 96.81 198 THR A C 1
ATOM 1631 O O . THR A 1 198 ? 4.760 15.227 -1.824 1.00 96.81 198 THR A O 1
ATOM 1634 N N . ALA A 1 199 ? 4.934 13.096 -2.495 1.00 95.88 199 ALA A N 1
ATOM 1635 C CA . ALA A 1 199 ? 3.508 12.809 -2.400 1.00 95.88 199 ALA A CA 1
ATOM 1636 C C . ALA A 1 199 ? 3.145 11.833 -1.273 1.00 95.88 199 ALA A C 1
ATOM 1638 O O . ALA A 1 199 ? 3.836 10.842 -1.024 1.00 95.88 199 ALA A O 1
ATOM 1639 N N . TYR A 1 200 ? 2.014 12.096 -0.616 1.00 89.81 200 TYR A N 1
ATOM 1640 C CA . TYR A 1 200 ? 1.405 11.241 0.403 1.00 89.81 200 TYR A CA 1
ATOM 1641 C C . TYR A 1 200 ? -0.121 11.192 0.230 1.00 89.81 200 TYR A C 1
ATOM 1643 O O . TYR A 1 200 ? -0.715 12.122 -0.290 1.00 89.81 200 TYR A O 1
ATOM 1651 N N . SER A 1 201 ? -0.770 10.105 0.656 1.00 88.38 201 SER A N 1
ATOM 1652 C CA . SER A 1 201 ? -2.218 9.872 0.496 1.00 88.38 201 SER A CA 1
ATOM 1653 C C . SER A 1 201 ? -2.734 10.021 -0.950 1.00 88.38 201 SER A C 1
ATOM 1655 O O . SER A 1 201 ? -2.434 9.171 -1.789 1.00 88.38 201 SER A O 1
ATOM 1657 N N . HIS A 1 202 ? -3.541 11.035 -1.272 1.00 93.38 202 HIS A N 1
ATOM 1658 C CA . HIS A 1 202 ? -4.257 11.124 -2.540 1.00 93.38 202 HIS A CA 1
ATOM 1659 C C . HIS A 1 202 ? -3.366 11.599 -3.684 1.00 93.38 202 HIS A C 1
ATOM 1661 O O . HIS A 1 202 ? -3.489 11.063 -4.786 1.00 93.38 202 HIS A O 1
ATOM 1667 N N . SER A 1 203 ? -2.413 12.498 -3.435 1.00 95.75 203 SER A N 1
ATOM 1668 C CA . SER A 1 203 ? -1.387 12.848 -4.428 1.00 95.75 203 SER A CA 1
ATOM 1669 C C . SER A 1 203 ? -0.538 11.631 -4.822 1.00 95.75 203 SER A C 1
ATOM 1671 O O . SER A 1 203 ? -0.240 11.441 -6.002 1.00 95.75 203 SER A O 1
ATOM 1673 N N . MET A 1 204 ? -0.242 10.739 -3.865 1.00 95.62 204 MET A N 1
ATOM 1674 C CA . MET A 1 204 ? 0.438 9.465 -4.131 1.00 95.62 204 MET A CA 1
ATOM 1675 C C . MET A 1 204 ? -0.430 8.577 -5.029 1.00 95.62 204 MET A C 1
ATOM 1677 O O . MET A 1 204 ? 0.056 8.072 -6.036 1.00 95.62 204 MET A O 1
ATOM 1681 N N . TYR A 1 205 ? -1.722 8.422 -4.719 1.00 95.88 205 TYR A N 1
ATOM 1682 C CA . TYR A 1 205 ? -2.640 7.631 -5.547 1.00 95.88 205 TYR A CA 1
ATOM 1683 C C . TYR A 1 205 ? -2.781 8.170 -6.981 1.00 95.88 205 TYR A C 1
ATOM 1685 O O . TYR A 1 205 ? -2.921 7.379 -7.915 1.00 95.88 205 TYR A O 1
ATOM 1693 N N . ALA A 1 206 ? -2.733 9.490 -7.174 1.00 97.88 206 ALA A N 1
ATOM 1694 C CA . ALA A 1 206 ? -2.752 10.100 -8.502 1.00 97.88 206 ALA A CA 1
ATOM 1695 C C . ALA A 1 206 ? -1.499 9.733 -9.318 1.00 97.88 206 ALA A C 1
ATOM 1697 O O . ALA A 1 206 ? -1.628 9.269 -10.450 1.00 97.88 206 ALA A O 1
ATOM 1698 N N . ALA A 1 207 ? -0.304 9.847 -8.728 1.00 98.12 207 ALA A N 1
ATOM 1699 C CA . ALA A 1 207 ? 0.946 9.441 -9.377 1.00 98.12 207 ALA A CA 1
ATOM 1700 C C . ALA A 1 207 ? 0.966 7.932 -9.694 1.00 98.12 207 ALA A C 1
ATOM 1702 O O . ALA A 1 207 ? 1.261 7.523 -10.818 1.00 98.12 207 ALA A O 1
ATOM 1703 N N . GLN A 1 208 ? 0.541 7.094 -8.741 1.00 97.56 208 GLN A N 1
ATOM 1704 C CA . GLN A 1 208 ? 0.422 5.645 -8.931 1.00 97.56 208 GLN A CA 1
ATOM 1705 C C . GLN A 1 208 ? -0.488 5.290 -10.116 1.00 97.56 208 GLN A C 1
ATOM 1707 O O . GLN A 1 208 ? -0.154 4.408 -10.910 1.00 97.56 208 GLN A O 1
ATOM 1712 N N . PHE A 1 209 ? -1.614 5.994 -10.278 1.00 98.44 209 PHE A N 1
ATOM 1713 C CA . PHE A 1 209 ? -2.517 5.797 -11.412 1.00 98.44 209 PHE A CA 1
ATOM 1714 C C . PHE A 1 209 ? -1.794 5.994 -12.755 1.00 98.44 209 PHE A C 1
ATOM 1716 O O . PHE A 1 209 ? -1.937 5.162 -13.657 1.00 98.44 209 PHE A O 1
ATOM 1723 N N . TYR A 1 210 ? -0.983 7.047 -12.890 1.00 97.94 210 TYR A N 1
ATOM 1724 C CA . TYR A 1 210 ? -0.233 7.311 -14.119 1.00 97.94 210 TYR A CA 1
ATOM 1725 C C . TYR A 1 210 ? 0.896 6.304 -14.346 1.00 97.94 210 TYR A C 1
ATOM 1727 O O . TYR A 1 210 ? 1.018 5.784 -15.459 1.00 97.94 210 TYR A O 1
ATOM 1735 N N . VAL A 1 211 ? 1.660 5.947 -13.310 1.00 98.25 211 VAL A N 1
ATOM 1736 C CA . VAL A 1 211 ? 2.706 4.909 -13.382 1.00 98.25 211 VAL A CA 1
ATOM 1737 C C . VAL A 1 211 ? 2.138 3.580 -13.892 1.00 98.25 211 VAL A C 1
ATOM 1739 O O . VAL A 1 211 ? 2.696 2.966 -14.806 1.00 98.25 211 VAL A O 1
ATOM 1742 N N . ILE A 1 212 ? 0.979 3.161 -13.375 1.00 96.31 212 ILE A N 1
ATOM 1743 C CA . ILE A 1 212 ? 0.302 1.933 -13.816 1.00 96.31 212 ILE A CA 1
ATOM 1744 C C . ILE A 1 212 ? -0.074 2.003 -15.296 1.00 96.31 212 ILE A C 1
ATOM 1746 O O . ILE A 1 212 ? 0.139 1.039 -16.036 1.00 96.31 212 ILE A O 1
ATOM 1750 N N . MET A 1 213 ? -0.628 3.131 -15.751 1.00 97.56 213 MET A N 1
ATOM 1751 C CA . MET A 1 213 ? -0.974 3.302 -17.163 1.00 97.56 213 MET A CA 1
ATOM 1752 C C . MET A 1 213 ? 0.254 3.165 -18.070 1.00 97.56 213 MET A C 1
ATOM 1754 O O . MET A 1 213 ? 0.155 2.521 -19.116 1.00 97.56 213 MET A O 1
ATOM 1758 N N . HIS A 1 214 ? 1.404 3.709 -17.664 1.00 97.44 214 HIS A N 1
ATOM 1759 C CA . HIS A 1 214 ? 2.658 3.595 -18.411 1.00 97.44 214 HIS A CA 1
ATOM 1760 C C . HIS A 1 214 ? 3.162 2.146 -18.470 1.00 97.44 214 HIS A C 1
ATOM 1762 O O . HIS A 1 214 ? 3.501 1.667 -19.554 1.00 97.44 214 HIS A O 1
ATOM 1768 N N . ALA A 1 215 ? 3.096 1.398 -17.365 1.00 93.94 215 ALA A N 1
ATOM 1769 C CA . ALA A 1 215 ? 3.438 -0.027 -17.359 1.00 93.94 215 ALA A CA 1
ATOM 1770 C C . ALA A 1 215 ? 2.550 -0.846 -18.310 1.00 93.94 215 ALA A C 1
ATOM 1772 O O . ALA A 1 215 ? 3.040 -1.651 -19.112 1.00 93.94 215 ALA A O 1
ATOM 1773 N N . LEU A 1 216 ? 1.236 -0.605 -18.281 1.00 91.25 216 LEU A N 1
ATOM 1774 C CA . LEU A 1 216 ? 0.265 -1.304 -19.127 1.00 91.25 216 LEU A CA 1
ATOM 1775 C C . LEU A 1 216 ? 0.346 -0.912 -20.610 1.00 91.25 216 LEU A C 1
ATOM 1777 O O . LEU A 1 216 ? -0.027 -1.713 -21.472 1.00 91.25 216 LEU A O 1
ATOM 1781 N N . ALA A 1 217 ? 0.842 0.284 -20.940 1.00 94.31 217 ALA A N 1
ATOM 1782 C CA . ALA A 1 217 ? 0.956 0.752 -22.323 1.00 94.31 217 ALA A CA 1
ATOM 1783 C C . ALA A 1 217 ? 1.859 -0.144 -23.189 1.00 94.31 217 ALA A C 1
ATOM 1785 O O . ALA A 1 217 ? 1.693 -0.200 -24.407 1.00 94.31 217 ALA A O 1
ATOM 1786 N N . SER A 1 218 ? 2.772 -0.893 -22.569 1.00 86.81 218 SER A N 1
ATOM 1787 C CA . SER A 1 218 ? 3.632 -1.872 -23.243 1.00 86.81 218 SER A CA 1
ATOM 1788 C C . SER A 1 218 ? 2.896 -3.124 -23.756 1.00 86.81 218 SER A C 1
ATOM 1790 O O . SER A 1 218 ? 3.399 -3.778 -24.669 1.00 86.81 218 SER A O 1
ATOM 1792 N N . ILE A 1 219 ? 1.707 -3.442 -23.224 1.00 83.88 219 ILE A N 1
ATOM 1793 C CA . ILE A 1 219 ? 0.923 -4.654 -23.561 1.00 83.88 219 ILE A CA 1
ATOM 1794 C C . ILE A 1 219 ? -0.464 -4.376 -24.116 1.00 83.88 219 ILE A C 1
ATOM 1796 O O . ILE A 1 219 ? -1.246 -5.303 -24.339 1.00 83.88 219 ILE A O 1
ATOM 1800 N N . VAL A 1 220 ? -0.804 -3.106 -24.293 1.00 84.81 220 VAL A N 1
ATOM 1801 C CA . VAL A 1 220 ? -2.122 -2.736 -24.785 1.00 84.81 220 VAL A CA 1
ATOM 1802 C C . VAL A 1 220 ? -2.354 -3.340 -26.175 1.00 84.81 220 VAL A C 1
ATOM 1804 O O . VAL A 1 220 ? -1.498 -3.250 -27.056 1.00 84.81 220 VAL A O 1
ATOM 1807 N N . ASP A 1 221 ? -3.510 -3.980 -26.369 1.00 81.12 221 ASP A N 1
ATOM 1808 C CA . ASP A 1 221 ? -3.832 -4.679 -27.616 1.00 81.12 221 ASP A CA 1
ATOM 1809 C C . ASP A 1 221 ? -3.835 -3.694 -28.795 1.00 81.12 221 ASP A C 1
ATOM 1811 O O . ASP A 1 221 ? -4.659 -2.773 -28.878 1.00 81.12 221 ASP A O 1
ATOM 1815 N N . SER A 1 222 ? -2.896 -3.889 -29.720 1.00 84.44 222 SER A N 1
ATOM 1816 C CA . SER A 1 222 ? -2.705 -3.029 -30.886 1.00 84.44 222 SER A CA 1
ATOM 1817 C C . SER A 1 222 ? -3.857 -3.114 -31.893 1.00 84.44 222 SER A C 1
ATOM 1819 O O . SER A 1 222 ? -4.014 -2.199 -32.701 1.00 84.44 222 SER A O 1
ATOM 1821 N N . GLU A 1 223 ? -4.707 -4.144 -31.814 1.00 87.88 223 GLU A N 1
ATOM 1822 C CA . GLU A 1 223 ? -5.906 -4.288 -32.647 1.00 87.88 223 GLU A CA 1
ATOM 1823 C C . GLU A 1 223 ? -7.101 -3.470 -32.118 1.00 87.88 223 GLU A C 1
ATOM 1825 O O . GLU A 1 223 ? -8.084 -3.252 -32.838 1.00 87.88 223 GLU A O 1
ATOM 1830 N N . MET A 1 224 ? -7.046 -2.995 -30.867 1.00 90.56 224 MET A N 1
ATOM 1831 C CA . MET A 1 224 ? -8.066 -2.104 -30.311 1.00 90.56 224 MET A CA 1
ATOM 1832 C C . MET A 1 224 ? -7.981 -0.706 -30.934 1.00 90.56 224 MET A C 1
ATOM 1834 O O . MET A 1 224 ? -6.914 -0.209 -31.291 1.00 90.56 224 MET A O 1
ATOM 1838 N N . SER A 1 225 ? -9.124 -0.018 -31.024 1.00 94.44 225 SER A N 1
ATOM 1839 C CA . SER A 1 225 ? -9.106 1.400 -31.389 1.00 94.44 225 SER A CA 1
ATOM 1840 C C . SER A 1 225 ? -8.348 2.201 -30.326 1.00 94.44 225 SER A C 1
ATOM 1842 O O . SER A 1 225 ? -8.438 1.878 -29.143 1.00 94.44 225 SER A O 1
ATOM 1844 N N . ARG A 1 226 ? -7.650 3.277 -30.713 1.00 93.81 226 ARG A N 1
ATOM 1845 C CA . ARG A 1 226 ? -6.884 4.115 -29.769 1.00 93.81 226 ARG A CA 1
ATOM 1846 C C . ARG A 1 226 ? -7.730 4.599 -28.579 1.00 93.81 226 ARG A C 1
ATOM 1848 O O . ARG A 1 226 ? -7.275 4.577 -27.440 1.00 93.81 226 ARG A O 1
ATOM 1855 N N . ARG A 1 227 ? -8.998 4.921 -28.842 1.00 95.00 227 ARG A N 1
ATOM 1856 C CA . ARG A 1 227 ? -10.016 5.224 -27.831 1.00 95.00 227 ARG A CA 1
ATOM 1857 C C . ARG A 1 227 ? -10.182 4.094 -26.817 1.00 95.00 227 ARG A C 1
ATOM 1859 O O . ARG A 1 227 ? -10.147 4.329 -25.615 1.00 95.00 227 ARG A O 1
ATOM 1866 N N . ASP A 1 228 ? -10.404 2.874 -27.298 1.00 94.38 228 ASP A N 1
ATOM 1867 C CA . ASP A 1 228 ? -10.647 1.728 -26.422 1.00 94.38 228 ASP A CA 1
ATOM 1868 C C . ASP A 1 228 ? -9.370 1.313 -25.674 1.00 94.38 228 ASP A C 1
ATOM 1870 O O . ASP A 1 228 ? -9.466 0.869 -24.534 1.00 94.38 228 ASP A O 1
ATOM 1874 N N . GLN A 1 229 ? -8.188 1.495 -26.278 1.00 94.25 229 GLN A N 1
ATOM 1875 C CA . GLN A 1 229 ? -6.891 1.281 -25.626 1.00 94.25 229 GLN A CA 1
ATOM 1876 C C . GLN A 1 229 ? -6.742 2.179 -24.395 1.00 94.25 229 GLN A C 1
ATOM 1878 O O . GLN A 1 229 ? -6.497 1.686 -23.299 1.00 94.25 229 GLN A O 1
ATOM 1883 N N . VAL A 1 230 ? -6.957 3.487 -24.554 1.00 96.56 230 VAL A N 1
ATOM 1884 C CA . VAL A 1 230 ? -6.866 4.455 -23.451 1.00 96.56 230 VAL A CA 1
ATOM 1885 C C . VAL A 1 230 ? -7.910 4.188 -22.367 1.00 96.56 230 VAL A C 1
ATOM 1887 O O . VAL A 1 230 ? -7.589 4.249 -21.182 1.00 96.56 230 VAL A O 1
ATOM 1890 N N . LEU A 1 231 ? -9.143 3.833 -22.747 1.00 95.88 231 LEU A N 1
ATOM 1891 C CA . LEU A 1 231 ? -10.172 3.448 -21.776 1.00 95.88 231 LEU A CA 1
ATOM 1892 C C . LEU A 1 231 ? -9.763 2.207 -20.980 1.00 95.88 231 LEU A C 1
ATOM 1894 O O . LEU A 1 231 ? -9.962 2.183 -19.771 1.00 95.88 231 LEU A O 1
ATOM 1898 N N . TRP A 1 232 ? -9.183 1.202 -21.641 1.00 94.44 232 TRP A N 1
ATOM 1899 C CA . TRP A 1 232 ? -8.700 -0.006 -20.979 1.00 94.44 232 TRP A CA 1
ATOM 1900 C C . TRP A 1 232 ? -7.538 0.282 -20.027 1.00 94.44 232 TRP A C 1
ATOM 1902 O O . TRP A 1 232 ? -7.560 -0.214 -18.902 1.00 94.44 232 TRP A O 1
ATOM 1912 N N . LEU A 1 233 ? -6.570 1.109 -20.438 1.00 96.00 233 LEU A N 1
ATOM 1913 C CA . LEU A 1 233 ? -5.460 1.534 -19.580 1.00 96.00 233 LEU A CA 1
ATOM 1914 C C . LEU A 1 233 ? -5.982 2.227 -18.318 1.00 96.00 233 LEU A C 1
ATOM 1916 O O . LEU A 1 233 ? -5.634 1.835 -17.208 1.00 96.00 233 LEU A O 1
ATOM 1920 N N . ALA A 1 234 ? -6.874 3.203 -18.489 1.00 97.56 234 ALA A N 1
ATOM 1921 C CA . ALA A 1 234 ? -7.407 3.987 -17.384 1.00 97.56 234 ALA A CA 1
ATOM 1922 C C . ALA A 1 234 ? -8.331 3.162 -16.462 1.00 97.56 234 ALA A C 1
ATOM 1924 O O . ALA A 1 234 ? -8.255 3.293 -15.244 1.00 97.56 234 ALA A O 1
ATOM 1925 N N . ASP A 1 235 ? -9.178 2.285 -17.024 1.00 94.19 235 ASP A N 1
ATOM 1926 C CA . ASP A 1 235 ? -10.012 1.352 -16.242 1.00 94.19 235 ASP A CA 1
ATOM 1927 C C . ASP A 1 235 ? -9.152 0.402 -15.410 1.00 94.19 235 ASP A C 1
ATOM 1929 O O . ASP A 1 235 ? -9.495 0.093 -14.272 1.00 94.19 235 ASP A O 1
ATOM 1933 N N . SER A 1 236 ? -8.049 -0.077 -15.988 1.00 87.25 236 SER A N 1
ATOM 1934 C CA . SER A 1 236 ? -7.139 -1.006 -15.322 1.00 87.25 236 SER A CA 1
ATOM 1935 C C . SER A 1 236 ? -6.340 -0.304 -14.225 1.00 87.25 236 SER A C 1
ATOM 1937 O O . SER A 1 236 ? -6.220 -0.844 -13.134 1.00 87.25 236 SER A O 1
ATOM 1939 N N . ALA A 1 237 ? -5.862 0.922 -14.456 1.00 93.81 237 ALA A N 1
ATOM 1940 C CA . ALA A 1 237 ? -5.199 1.716 -13.421 1.00 93.81 237 ALA A CA 1
ATOM 1941 C C . ALA A 1 237 ? -6.129 2.012 -12.236 1.00 93.81 237 ALA A C 1
ATOM 1943 O O . ALA A 1 237 ? -5.738 1.852 -11.079 1.00 93.81 237 ALA A O 1
ATOM 1944 N N . ARG A 1 238 ? -7.402 2.334 -12.504 1.00 96.31 238 ARG A N 1
ATOM 1945 C CA . ARG A 1 238 ? -8.405 2.592 -11.462 1.00 96.31 238 ARG A CA 1
ATOM 1946 C C . ARG A 1 238 ? -8.572 1.429 -10.476 1.00 96.31 238 ARG A C 1
ATOM 1948 O O . ARG A 1 238 ? -8.864 1.692 -9.310 1.00 96.31 238 ARG A O 1
ATOM 1955 N N . THR A 1 239 ? -8.383 0.169 -10.886 1.00 85.56 239 THR A N 1
ATOM 1956 C CA . THR A 1 239 ? -8.580 -0.983 -9.980 1.00 85.56 239 THR A CA 1
ATOM 1957 C C . THR A 1 239 ? -7.538 -1.092 -8.870 1.00 85.56 239 THR A C 1
ATOM 1959 O O . THR A 1 239 ? -7.760 -1.839 -7.923 1.00 85.56 239 THR A O 1
ATOM 1962 N N . TYR A 1 240 ? -6.419 -0.376 -8.983 1.00 84.75 240 TYR A N 1
ATOM 1963 C CA . TYR A 1 240 ? -5.369 -0.336 -7.962 1.00 84.75 240 TYR A CA 1
ATOM 1964 C C . TYR A 1 240 ? -5.576 0.787 -6.939 1.00 84.75 240 TYR A C 1
ATOM 1966 O O . TYR A 1 240 ? -4.950 0.777 -5.884 1.00 84.75 240 TYR A O 1
ATOM 1974 N N . ILE A 1 241 ? -6.449 1.755 -7.232 1.00 87.81 241 ILE A N 1
ATOM 1975 C CA . ILE A 1 241 ? -6.647 2.926 -6.377 1.00 87.81 241 ILE A CA 1
ATOM 1976 C C . ILE A 1 241 ? -7.728 2.634 -5.323 1.00 87.81 241 ILE A C 1
ATOM 1978 O O . ILE A 1 241 ? -8.812 2.178 -5.699 1.00 87.81 241 ILE A O 1
ATOM 1982 N N . PRO A 1 242 ? -7.492 2.917 -4.023 1.00 79.62 242 PRO A N 1
ATOM 1983 C CA . PRO A 1 242 ? -8.473 2.660 -2.970 1.00 79.62 242 PRO A CA 1
ATOM 1984 C C . PRO A 1 242 ? -9.813 3.369 -3.202 1.00 79.62 242 PRO A C 1
ATOM 1986 O O . PRO A 1 242 ? -9.853 4.566 -3.478 1.00 79.62 242 PRO A O 1
ATOM 1989 N N . GLU A 1 243 ? -10.923 2.653 -2.994 1.00 78.88 243 GLU A N 1
ATOM 1990 C CA . GLU A 1 243 ? -12.295 3.173 -3.166 1.00 78.88 243 GLU A CA 1
ATOM 1991 C C . GLU A 1 243 ? -12.618 4.380 -2.267 1.00 78.88 243 GLU A C 1
ATOM 1993 O O . GLU A 1 243 ? -13.480 5.201 -2.582 1.00 78.88 243 GLU A O 1
ATOM 1998 N N . SER A 1 244 ? -11.930 4.502 -1.129 1.00 80.00 244 SER A N 1
ATOM 1999 C CA . SER A 1 244 ? -12.069 5.643 -0.221 1.00 80.00 244 SER A CA 1
ATOM 2000 C C . SER A 1 244 ? -11.465 6.934 -0.786 1.00 80.00 244 SER A C 1
ATOM 2002 O O . SER A 1 244 ? -11.872 8.017 -0.361 1.00 80.00 244 SER A O 1
ATOM 2004 N N . SER A 1 245 ? -10.545 6.844 -1.754 1.00 89.25 245 SER A N 1
ATOM 2005 C CA . SER A 1 245 ? -9.801 7.982 -2.292 1.00 89.25 245 SER A CA 1
ATOM 2006 C C . SER A 1 245 ? -10.666 8.911 -3.148 1.00 89.25 245 SER A C 1
ATOM 2008 O O . SER A 1 245 ? -11.425 8.445 -4.001 1.00 89.25 245 SER A O 1
ATOM 2010 N N . PHE A 1 246 ? -10.506 10.234 -3.008 1.00 93.19 246 PHE A N 1
ATOM 2011 C CA . PHE A 1 246 ? -11.145 11.169 -3.938 1.00 93.19 246 PHE A CA 1
ATOM 2012 C C . PHE A 1 246 ? -10.606 11.029 -5.371 1.00 93.19 246 PHE A C 1
ATOM 2014 O O . PHE A 1 246 ? -11.366 11.254 -6.301 1.00 93.19 246 PHE A O 1
ATOM 2021 N N . ILE A 1 247 ? -9.373 10.548 -5.581 1.00 97.31 247 ILE A N 1
ATOM 2022 C CA . ILE A 1 247 ? -8.824 10.258 -6.922 1.00 97.31 247 ILE A CA 1
ATOM 2023 C C . ILE A 1 247 ? -9.650 9.182 -7.636 1.00 97.31 247 ILE A C 1
ATOM 2025 O O . ILE A 1 247 ? -10.061 9.354 -8.785 1.00 97.31 247 ILE A O 1
ATOM 2029 N N . ALA A 1 248 ? -9.957 8.090 -6.930 1.00 95.19 248 ALA A N 1
ATOM 2030 C CA . ALA A 1 248 ? -10.809 7.015 -7.430 1.00 95.19 248 ALA A CA 1
ATOM 2031 C C . ALA A 1 248 ? -12.207 7.532 -7.807 1.00 95.19 248 ALA A C 1
ATOM 2033 O O . ALA A 1 248 ? -12.702 7.266 -8.906 1.00 95.19 248 ALA A O 1
ATOM 2034 N N . LYS A 1 249 ? -12.816 8.320 -6.914 1.00 96.12 249 LYS A N 1
ATOM 2035 C CA . LYS A 1 249 ? -14.155 8.894 -7.109 1.00 96.12 249 LYS A CA 1
ATOM 2036 C C . LYS A 1 249 ? -14.189 9.916 -8.251 1.00 96.12 249 LYS A C 1
ATOM 2038 O O . LYS A 1 249 ? -15.110 9.873 -9.063 1.00 96.12 249 LYS A O 1
ATOM 2043 N N . MET A 1 250 ? -13.168 10.768 -8.371 1.00 98.44 250 MET A N 1
ATOM 2044 C CA . MET A 1 250 ? -13.017 11.739 -9.459 1.00 98.44 250 MET A CA 1
ATOM 2045 C C . MET A 1 250 ? -12.896 11.043 -10.815 1.00 98.44 250 MET A C 1
ATOM 2047 O O . MET A 1 250 ? -13.605 11.413 -11.753 1.00 98.44 250 MET A O 1
ATOM 2051 N N . TYR A 1 251 ? -12.064 9.999 -10.919 1.00 98.62 251 TYR A N 1
ATOM 2052 C CA . TYR A 1 251 ? -11.981 9.185 -12.132 1.00 98.62 251 TYR A CA 1
ATOM 2053 C C . TYR A 1 251 ? -13.350 8.602 -12.504 1.00 98.62 251 TYR A C 1
ATOM 2055 O O . TYR A 1 251 ? -13.809 8.765 -13.637 1.00 98.62 251 TYR A O 1
ATOM 2063 N N . ASP A 1 252 ? -14.027 7.961 -11.547 1.00 98.19 252 ASP A N 1
ATOM 2064 C CA . ASP A 1 252 ? -15.331 7.338 -11.780 1.00 98.19 252 ASP A CA 1
ATOM 2065 C C . ASP A 1 252 ? -16.380 8.370 -12.200 1.00 98.19 252 ASP A C 1
ATOM 2067 O O . ASP A 1 252 ? -17.206 8.106 -13.080 1.00 98.19 252 ASP A O 1
ATOM 2071 N N . TRP A 1 253 ? -16.346 9.563 -11.607 1.00 98.50 253 TRP A N 1
ATOM 2072 C CA . TRP A 1 253 ? -17.224 10.669 -11.961 1.00 98.50 253 TRP A CA 1
ATOM 2073 C C . TRP A 1 253 ? -16.992 11.116 -13.409 1.00 98.50 253 TRP A C 1
ATOM 2075 O O . TRP A 1 253 ? -17.929 11.073 -14.213 1.00 98.50 253 TRP A O 1
ATOM 2085 N N . VAL A 1 254 ? -15.748 11.444 -13.785 1.00 98.56 254 VAL A N 1
ATOM 2086 C CA . VAL A 1 254 ? -15.420 11.908 -15.147 1.00 98.56 254 VAL A CA 1
ATOM 2087 C C . VAL A 1 254 ? -15.724 10.816 -16.167 1.00 98.56 254 VAL A C 1
ATOM 2089 O O . VAL A 1 254 ? -16.322 11.075 -17.215 1.00 98.56 254 VAL A O 1
ATOM 2092 N N . ARG A 1 255 ? -15.394 9.562 -15.847 1.00 97.44 255 ARG A N 1
ATOM 2093 C CA . ARG A 1 255 ? -15.695 8.411 -16.696 1.00 97.44 255 ARG A CA 1
ATOM 2094 C C . ARG A 1 255 ? -17.197 8.230 -16.904 1.00 97.44 255 ARG A C 1
ATOM 2096 O O . ARG A 1 255 ? -17.631 7.929 -18.019 1.00 97.44 255 ARG A O 1
ATOM 2103 N N . ASN A 1 256 ? -18.008 8.426 -15.868 1.00 96.94 256 ASN A N 1
ATOM 2104 C CA . ASN A 1 256 ? -19.462 8.363 -15.982 1.00 96.94 256 ASN A CA 1
ATOM 2105 C C . ASN A 1 256 ? -20.023 9.495 -16.852 1.00 96.94 256 ASN A C 1
ATOM 2107 O O . ASN A 1 256 ? -20.910 9.232 -17.668 1.00 96.94 256 ASN A O 1
ATOM 2111 N N . GLU A 1 257 ? -19.508 10.718 -16.725 1.00 97.19 257 GLU A N 1
ATOM 2112 C CA . GLU A 1 257 ? -19.907 11.837 -17.587 1.00 97.19 257 GLU A CA 1
ATOM 2113 C C . GLU A 1 257 ? -19.495 11.612 -19.047 1.00 97.19 257 GLU A C 1
ATOM 2115 O O . GLU A 1 257 ? -20.315 11.783 -19.952 1.00 97.19 257 GLU A O 1
ATOM 2120 N N . TYR A 1 258 ? -18.292 11.088 -19.294 1.00 96.12 258 TYR A N 1
ATOM 2121 C CA . TYR A 1 258 ? -17.850 10.689 -20.632 1.00 96.12 258 TYR A CA 1
ATOM 2122 C C . TYR A 1 258 ? -18.781 9.641 -21.270 1.00 96.12 258 TYR A C 1
ATOM 2124 O O . TYR A 1 258 ? -19.171 9.777 -22.427 1.00 96.12 258 TYR A O 1
ATOM 2132 N N . ILE A 1 259 ? -19.212 8.617 -20.520 1.00 91.88 259 ILE A N 1
ATOM 2133 C CA . ILE A 1 259 ? -20.141 7.585 -21.026 1.00 91.88 259 ILE A CA 1
ATOM 2134 C C . ILE A 1 259 ? -21.540 8.153 -21.320 1.00 91.88 259 ILE A C 1
ATOM 2136 O O . ILE A 1 259 ? -22.236 7.642 -22.205 1.00 91.88 259 ILE A O 1
ATOM 2140 N N . LYS A 1 260 ? -21.987 9.159 -20.559 1.00 91.69 260 LYS A N 1
ATOM 2141 C CA . LYS A 1 260 ? -23.272 9.841 -20.785 1.00 91.69 260 LYS A CA 1
ATOM 2142 C C . LYS A 1 260 ? -23.214 10.772 -21.991 1.00 91.69 260 LYS A C 1
ATOM 2144 O O . LYS A 1 260 ? -24.241 10.942 -22.654 1.00 91.69 260 LYS A O 1
ATOM 2149 N N . SER A 1 261 ? -22.052 11.361 -22.262 1.00 90.00 261 SER A N 1
ATOM 2150 C CA . SER A 1 261 ? -21.869 12.234 -23.410 1.00 90.00 261 SER A CA 1
ATOM 2151 C C . SER A 1 261 ? -22.089 11.476 -24.721 1.00 90.00 261 SER A C 1
ATOM 2153 O O . SER A 1 261 ? -21.645 10.345 -24.921 1.00 90.00 261 SER A O 1
ATOM 2155 N N . THR A 1 262 ? -22.806 12.115 -25.643 1.00 82.81 262 THR A N 1
ATOM 2156 C CA . THR A 1 262 ? -22.986 11.613 -27.013 1.00 82.81 262 THR A CA 1
ATOM 2157 C C . THR A 1 262 ? -22.027 12.261 -28.009 1.00 82.81 262 THR A C 1
ATOM 2159 O O . THR A 1 262 ? -22.021 11.871 -29.177 1.00 82.81 262 THR A O 1
ATOM 2162 N N . ASN A 1 263 ? -21.252 13.253 -27.564 1.00 89.56 263 ASN A N 1
ATOM 2163 C CA . ASN A 1 263 ? -20.350 14.045 -28.383 1.00 89.56 263 ASN A CA 1
ATOM 2164 C C . ASN A 1 263 ? -19.055 14.345 -27.615 1.00 89.56 263 ASN A C 1
ATOM 2166 O O . ASN A 1 263 ? -19.066 14.984 -26.567 1.00 89.56 263 ASN A O 1
ATOM 2170 N N . LYS A 1 264 ? -17.915 13.921 -28.162 1.00 88.25 264 LYS A N 1
ATOM 2171 C CA . LYS A 1 264 ? -16.615 14.137 -27.518 1.00 88.25 264 LYS A CA 1
ATOM 2172 C C . LYS A 1 264 ? -16.156 15.601 -27.499 1.00 88.25 264 LYS A C 1
ATOM 2174 O O . LYS A 1 264 ? -15.205 15.931 -26.809 1.00 88.25 264 LYS A O 1
ATOM 2179 N N . ASP A 1 265 ? -16.822 16.483 -28.239 1.00 92.88 265 ASP A N 1
ATOM 2180 C CA . ASP A 1 265 ? -16.555 17.922 -28.155 1.00 92.88 265 ASP A CA 1
ATOM 2181 C C . ASP A 1 265 ? -17.283 18.589 -26.971 1.00 92.88 265 ASP A C 1
ATOM 2183 O O . ASP A 1 265 ? -17.112 19.777 -26.738 1.00 92.88 265 ASP A O 1
ATOM 2187 N N . ASP A 1 266 ? -18.040 17.829 -26.169 1.00 94.69 266 ASP A N 1
ATOM 2188 C CA . ASP A 1 266 ? -18.694 18.323 -24.946 1.00 94.69 266 ASP A CA 1
ATOM 2189 C C . ASP A 1 266 ? -17.720 18.420 -23.744 1.00 94.69 266 ASP A C 1
ATOM 2191 O O . ASP A 1 266 ? -18.152 18.578 -22.601 1.00 94.69 266 ASP A O 1
ATOM 2195 N N . TRP A 1 267 ? -16.408 18.308 -23.975 1.00 97.69 267 TRP A N 1
ATOM 2196 C CA . TRP A 1 267 ? -15.377 18.279 -22.931 1.00 97.69 267 TRP A CA 1
ATOM 2197 C C . TRP A 1 267 ? -15.387 19.536 -22.046 1.00 97.69 267 TRP A C 1
ATOM 2199 O O . TRP A 1 267 ? -15.215 19.423 -20.835 1.00 97.69 267 TRP A O 1
ATOM 2209 N N . GLU A 1 268 ? -15.669 20.714 -22.615 1.00 98.00 268 GLU A N 1
ATOM 2210 C CA . GLU A 1 268 ? -15.770 21.985 -21.880 1.00 98.00 268 GLU A CA 1
ATOM 2211 C C . GLU A 1 268 ? -16.903 21.946 -20.851 1.00 98.00 268 GLU A C 1
ATOM 2213 O O . GLU A 1 268 ? -16.730 22.370 -19.711 1.00 98.00 268 GLU A O 1
ATOM 2218 N N . LEU A 1 269 ? -18.053 21.374 -21.233 1.00 96.94 269 LEU A N 1
ATOM 2219 C CA . LEU A 1 269 ? -19.210 21.230 -20.348 1.00 96.94 269 LEU A CA 1
ATOM 2220 C C . LEU A 1 269 ? -18.898 20.295 -19.181 1.00 96.94 269 LEU A C 1
ATOM 2222 O O . LEU A 1 269 ? -19.325 20.552 -18.059 1.00 96.94 269 LEU A O 1
ATOM 2226 N N . VAL A 1 270 ? -18.169 19.209 -19.445 1.00 97.81 270 VAL A N 1
ATOM 2227 C CA . VAL A 1 270 ? -17.800 18.237 -18.410 1.00 97.81 270 VAL A CA 1
ATOM 2228 C C . VAL A 1 270 ? -16.711 18.783 -17.494 1.00 97.81 270 VAL A C 1
ATOM 2230 O O . VAL A 1 270 ? -16.823 18.610 -16.284 1.00 97.81 270 VAL A O 1
ATOM 2233 N N . ARG A 1 271 ? -15.712 19.496 -18.026 1.00 98.00 271 ARG A N 1
ATOM 2234 C CA . ARG A 1 271 ? -14.710 20.210 -17.221 1.00 98.00 271 ARG A CA 1
ATOM 2235 C C . ARG A 1 271 ? -15.370 21.238 -16.303 1.00 98.00 271 ARG A C 1
ATOM 2237 O O . ARG A 1 271 ? -15.093 21.254 -15.107 1.00 98.00 271 ARG A O 1
ATOM 2244 N N . ASP A 1 272 ? -16.255 22.073 -16.838 1.00 97.81 272 ASP A N 1
ATOM 2245 C CA . ASP A 1 272 ? -16.920 23.110 -16.045 1.00 97.81 272 ASP A CA 1
ATOM 2246 C C . ASP A 1 272 ? -17.845 22.481 -14.986 1.00 97.81 272 ASP A C 1
ATOM 2248 O O . ASP A 1 272 ? -17.872 22.928 -13.842 1.00 97.81 272 ASP A O 1
ATOM 2252 N N . ALA A 1 273 ? -18.530 21.380 -15.315 1.00 97.62 273 ALA A N 1
ATOM 2253 C CA . ALA A 1 273 ? -19.311 20.619 -14.339 1.00 97.62 273 ALA A CA 1
ATOM 2254 C C . ALA A 1 273 ? -18.438 19.941 -13.265 1.00 97.62 273 ALA A C 1
ATOM 2256 O O . ALA A 1 273 ? -18.865 19.846 -12.115 1.00 97.62 273 ALA A O 1
ATOM 2257 N N . PHE A 1 274 ? -17.231 19.482 -13.615 1.00 97.75 274 PHE A N 1
ATOM 2258 C CA . PHE A 1 274 ? -16.267 18.948 -12.649 1.00 97.75 274 PHE A CA 1
ATOM 2259 C C . PHE A 1 274 ? -15.851 20.035 -11.659 1.00 97.75 274 PHE A C 1
ATOM 2261 O O . PHE A 1 274 ? -15.869 19.802 -10.451 1.00 97.75 274 PHE A O 1
ATOM 2268 N N . HIS A 1 275 ? -15.534 21.232 -12.163 1.00 97.06 275 HIS A N 1
ATOM 2269 C CA . HIS A 1 275 ? -15.214 22.384 -11.328 1.00 97.06 275 HIS A CA 1
ATOM 2270 C C . HIS A 1 275 ? -16.356 22.696 -10.349 1.00 97.06 275 HIS A C 1
ATOM 2272 O O . HIS A 1 275 ? -16.121 22.795 -9.147 1.00 97.06 275 HIS A O 1
ATOM 2278 N N . ASP A 1 276 ? -17.596 22.797 -10.837 1.00 95.62 276 ASP A N 1
ATOM 2279 C CA . ASP A 1 276 ? -18.764 23.079 -9.988 1.00 95.62 276 ASP A CA 1
ATOM 2280 C C . ASP A 1 276 ? -18.952 22.017 -8.892 1.00 95.62 276 ASP A C 1
ATOM 2282 O O . ASP A 1 276 ? -19.346 22.329 -7.768 1.00 95.62 276 ASP A O 1
ATOM 2286 N N . TYR A 1 277 ? -18.692 20.748 -9.216 1.00 93.75 277 TYR A N 1
ATOM 2287 C CA . TYR A 1 277 ? -18.933 19.622 -8.318 1.00 93.75 277 TYR A CA 1
ATOM 2288 C C . TYR A 1 277 ? -17.826 19.445 -7.268 1.00 93.75 277 TYR A C 1
ATOM 2290 O O . TYR A 1 277 ? -18.126 19.322 -6.080 1.00 93.75 277 TYR A O 1
ATOM 2298 N N . TYR A 1 278 ? -16.559 19.453 -7.683 1.00 95.12 278 TYR A N 1
ATOM 2299 C CA . TYR A 1 278 ? -15.420 19.191 -6.800 1.00 95.12 278 TYR A CA 1
ATOM 2300 C C . TYR A 1 278 ? -14.793 20.467 -6.237 1.00 95.12 278 TYR A C 1
ATOM 2302 O O . TYR A 1 278 ? -14.614 20.558 -5.028 1.00 95.12 278 TYR A O 1
ATOM 2310 N N . ILE A 1 279 ? -14.492 21.456 -7.083 1.00 93.44 279 ILE A N 1
ATOM 2311 C CA . ILE A 1 279 ? -13.728 22.650 -6.684 1.00 93.44 279 ILE A CA 1
ATOM 2312 C C . ILE A 1 279 ? -14.618 23.634 -5.910 1.00 93.44 279 ILE A C 1
ATOM 2314 O O . ILE A 1 279 ? -14.286 24.017 -4.792 1.00 93.44 279 ILE A O 1
ATOM 2318 N N . GLU A 1 280 ? -15.778 24.014 -6.457 1.00 91.88 280 GLU A N 1
ATOM 2319 C CA . GLU A 1 280 ? -16.739 24.883 -5.750 1.00 91.88 280 GLU A CA 1
ATOM 2320 C C . GLU A 1 280 ? -17.613 24.104 -4.755 1.00 91.88 280 GLU A C 1
ATOM 2322 O O . GLU A 1 280 ? -17.997 24.630 -3.707 1.00 91.88 280 GLU A O 1
ATOM 2327 N N . GLY A 1 281 ? -17.969 22.863 -5.098 1.00 85.75 281 GLY A N 1
ATOM 2328 C CA . GLY A 1 281 ? -18.933 22.056 -4.352 1.00 85.75 281 GLY A CA 1
ATOM 2329 C C . GLY A 1 281 ? -18.359 21.272 -3.171 1.00 85.75 281 GLY A C 1
ATOM 2330 O O . GLY A 1 281 ? -19.133 20.892 -2.290 1.00 85.75 281 GLY A O 1
ATOM 2331 N N . GLY A 1 282 ? -17.042 21.026 -3.132 1.00 87.75 282 GLY A N 1
ATOM 2332 C CA . GLY A 1 282 ? -16.386 20.247 -2.074 1.00 87.75 282 GLY A CA 1
ATOM 2333 C C . GLY A 1 282 ? -16.876 18.798 -1.980 1.00 87.75 282 GLY A C 1
ATOM 2334 O O . GLY A 1 282 ? -16.981 18.248 -0.883 1.00 87.75 282 GLY A O 1
ATOM 2335 N N . ALA A 1 283 ? -17.268 18.192 -3.107 1.00 83.00 283 ALA A N 1
ATOM 2336 C CA . ALA A 1 283 ? -17.758 16.817 -3.128 1.00 83.00 283 ALA A CA 1
ATOM 2337 C C . ALA A 1 283 ? -16.689 15.803 -2.683 1.00 83.00 283 ALA A C 1
ATOM 2339 O O . ALA A 1 283 ? -15.495 16.009 -2.879 1.00 83.00 283 ALA A O 1
ATOM 2340 N N . ASP A 1 284 ? -17.142 14.678 -2.119 1.00 85.88 284 ASP A N 1
ATOM 2341 C CA . ASP A 1 284 ? -16.300 13.560 -1.666 1.00 85.88 284 ASP A CA 1
ATOM 2342 C C . ASP A 1 284 ? -15.205 13.938 -0.650 1.00 85.88 284 ASP A C 1
ATOM 2344 O O . ASP A 1 284 ? -14.157 13.294 -0.610 1.00 85.88 284 ASP A O 1
ATOM 2348 N N . ASP A 1 285 ? -15.476 14.961 0.169 1.00 83.44 285 ASP A N 1
ATOM 2349 C CA . ASP A 1 285 ? -14.561 15.523 1.172 1.00 83.44 285 ASP A CA 1
ATOM 2350 C C . ASP A 1 285 ? -13.252 16.068 0.570 1.00 83.44 285 ASP A C 1
ATOM 2352 O O . ASP A 1 285 ? -12.239 16.169 1.258 1.00 83.44 285 ASP A O 1
ATOM 2356 N N . TYR A 1 286 ? -13.269 16.434 -0.716 1.00 90.44 286 TYR A N 1
ATOM 2357 C CA . TYR A 1 286 ? -12.109 16.966 -1.426 1.00 90.44 286 TYR A CA 1
ATOM 2358 C C . TYR A 1 286 ? -11.758 18.397 -0.964 1.00 90.44 286 TYR A C 1
ATOM 2360 O O . TYR A 1 286 ? -12.568 19.315 -1.151 1.00 90.44 286 TYR A O 1
ATOM 2368 N N . PRO A 1 287 ? -10.560 18.626 -0.388 1.00 86.25 287 PRO A N 1
ATOM 2369 C CA . PRO A 1 287 ? -10.191 19.911 0.190 1.00 86.25 287 PRO A CA 1
ATOM 2370 C C . PRO A 1 287 ? -9.395 20.772 -0.803 1.00 86.25 287 PRO A C 1
ATOM 2372 O O . PRO A 1 287 ? -8.229 21.049 -0.553 1.00 86.25 287 PRO A O 1
ATOM 2375 N N . TYR A 1 288 ? -9.999 21.208 -1.918 1.00 92.06 288 TYR A N 1
ATOM 2376 C CA . TYR A 1 288 ? -9.299 22.062 -2.895 1.00 92.06 288 TYR A CA 1
ATOM 2377 C C . TYR A 1 288 ? -8.630 23.268 -2.217 1.00 92.06 288 TYR A C 1
ATOM 2379 O O . TYR A 1 288 ? -9.294 24.047 -1.523 1.00 92.06 288 TYR A O 1
ATOM 2387 N N . THR A 1 289 ? -7.328 23.435 -2.447 1.00 88.31 289 THR A N 1
ATOM 2388 C CA . THR A 1 289 ? -6.536 24.500 -1.818 1.00 88.31 289 THR A CA 1
ATOM 2389 C C . THR A 1 289 ? -5.995 25.514 -2.818 1.00 88.31 289 THR A C 1
ATOM 2391 O O . THR A 1 289 ? -6.171 26.714 -2.613 1.00 88.31 289 THR A O 1
ATOM 2394 N N . GLU A 1 290 ? -5.367 25.054 -3.899 1.00 93.50 290 GLU A N 1
ATOM 2395 C CA . GLU A 1 290 ? -4.635 25.895 -4.850 1.00 93.50 290 GLU A CA 1
ATOM 2396 C C . GLU A 1 290 ? -4.710 25.347 -6.284 1.00 93.50 290 GLU A C 1
ATOM 2398 O O . GLU A 1 290 ? -5.125 24.216 -6.523 1.00 93.50 290 GLU A O 1
ATOM 2403 N N . PHE A 1 291 ? -4.290 26.154 -7.264 1.00 93.50 291 PHE A N 1
ATOM 2404 C CA . PHE A 1 291 ? -4.354 25.781 -8.688 1.00 93.50 291 PHE A CA 1
ATOM 2405 C C . PHE A 1 291 ? -3.408 24.627 -9.083 1.00 93.50 291 PHE A C 1
ATOM 2407 O O . PHE A 1 291 ? -3.603 24.017 -10.126 1.00 93.50 291 PHE A O 1
ATOM 2414 N N . TYR A 1 292 ? -2.421 24.309 -8.246 1.00 92.81 292 TYR A N 1
ATOM 2415 C CA . TYR A 1 292 ? -1.483 23.182 -8.379 1.00 92.81 292 TYR A CA 1
ATOM 2416 C C . TYR A 1 292 ? -1.835 22.009 -7.436 1.00 92.81 292 TYR A C 1
ATOM 2418 O O . TYR A 1 292 ? -1.013 21.145 -7.137 1.00 92.81 292 TYR A O 1
ATOM 2426 N N . ASP A 1 293 ? -3.066 21.976 -6.918 1.00 93.94 293 ASP A N 1
ATOM 2427 C CA . ASP A 1 293 ? -3.566 20.869 -6.099 1.00 93.94 293 ASP A CA 1
ATOM 2428 C C . ASP A 1 293 ? -3.673 19.567 -6.916 1.00 93.94 293 ASP A C 1
ATOM 2430 O O . ASP A 1 293 ? -4.073 19.586 -8.088 1.00 93.94 293 ASP A O 1
ATOM 2434 N N . CYS A 1 294 ? -3.366 18.423 -6.290 1.00 95.56 294 CYS A N 1
ATOM 2435 C CA . CYS A 1 294 ? -3.327 17.133 -6.975 1.00 95.56 294 CYS A CA 1
ATOM 2436 C C . CYS A 1 294 ? -4.671 16.708 -7.594 1.00 95.56 294 CYS A C 1
ATOM 2438 O O . CYS A 1 294 ? -4.683 16.150 -8.693 1.00 95.56 294 CYS A O 1
ATOM 2440 N N . GLY A 1 295 ? -5.798 16.948 -6.917 1.00 96.38 295 GLY A N 1
ATOM 2441 C CA . GLY A 1 295 ? -7.103 16.401 -7.290 1.00 96.38 295 GLY A CA 1
ATOM 2442 C C . GLY A 1 295 ? -7.726 17.125 -8.478 1.00 96.38 295 GLY A C 1
ATOM 2443 O O . GLY A 1 295 ? -8.253 16.493 -9.394 1.00 96.38 295 GLY A O 1
ATOM 2444 N N . SER A 1 296 ? -7.636 18.455 -8.501 1.00 95.56 296 SER A N 1
ATOM 2445 C CA . SER A 1 296 ? -8.211 19.274 -9.570 1.00 95.56 296 SER A CA 1
ATOM 2446 C C . SER A 1 296 ? -7.508 19.021 -10.901 1.00 95.56 296 SER A C 1
ATOM 2448 O O . SER A 1 296 ? -8.167 18.776 -11.915 1.00 95.56 296 SER A O 1
ATOM 2450 N N . ASN A 1 297 ? -6.177 18.982 -10.873 1.00 97.00 297 ASN A N 1
ATOM 2451 C CA . ASN A 1 297 ? -5.364 18.706 -12.044 1.00 97.00 297 ASN A CA 1
ATOM 2452 C C . ASN A 1 297 ? -5.493 17.250 -12.498 1.00 97.00 297 ASN A C 1
ATOM 2454 O O . ASN A 1 297 ? -5.620 17.020 -13.699 1.00 97.00 297 ASN A O 1
ATOM 2458 N N . PHE A 1 298 ? -5.603 16.281 -11.578 1.00 98.06 298 PHE A N 1
ATOM 2459 C CA . PHE A 1 298 ? -5.967 14.905 -11.931 1.00 98.06 298 PHE A CA 1
ATOM 2460 C C . PHE A 1 298 ? -7.335 14.845 -12.628 1.00 98.06 298 PHE A C 1
ATOM 2462 O O . PHE A 1 298 ? -7.478 14.269 -13.701 1.00 98.06 298 PHE A O 1
ATOM 2469 N N . GLY A 1 299 ? -8.366 15.488 -12.079 1.00 97.75 299 GLY A N 1
ATOM 2470 C CA . GLY A 1 299 ? -9.694 15.509 -12.697 1.00 97.75 299 GLY A CA 1
ATOM 2471 C C . GLY A 1 299 ? -9.695 16.093 -14.111 1.00 97.75 299 GLY A C 1
ATOM 2472 O O . GLY A 1 299 ? -10.258 15.500 -15.038 1.00 97.75 299 GLY A O 1
ATOM 2473 N N . PHE A 1 300 ? -9.027 17.232 -14.299 1.00 97.75 300 PHE A N 1
ATOM 2474 C CA . PHE A 1 300 ? -8.877 17.871 -15.608 1.00 97.75 300 PHE A CA 1
ATOM 2475 C C . PHE A 1 300 ? -8.022 17.040 -16.572 1.00 97.75 300 PHE A C 1
ATOM 2477 O O . PHE A 1 300 ? -8.362 16.951 -17.758 1.00 97.75 300 PHE A O 1
ATOM 2484 N N . SER A 1 301 ? -6.991 16.348 -16.079 1.00 97.50 301 SER A N 1
ATOM 2485 C CA . SER A 1 301 ? -6.200 15.412 -16.879 1.00 97.50 301 SER A CA 1
ATOM 2486 C C . SER A 1 301 ? -7.078 14.270 -17.406 1.00 97.50 301 SER A C 1
ATOM 2488 O O . SER A 1 301 ? -7.039 13.977 -18.603 1.00 97.50 301 SER A O 1
ATOM 2490 N N . ILE A 1 302 ? -7.947 13.682 -16.576 1.00 98.50 302 ILE A N 1
ATOM 2491 C CA . ILE A 1 302 ? -8.850 12.605 -17.004 1.00 98.50 302 ILE A CA 1
ATOM 2492 C C . ILE A 1 302 ? -9.875 13.112 -18.028 1.00 98.50 302 ILE A C 1
ATOM 2494 O O . ILE A 1 302 ? -10.154 12.407 -19.002 1.00 98.50 302 ILE A O 1
ATOM 2498 N N . VAL A 1 303 ? -10.407 14.334 -17.877 1.00 98.56 303 VAL A N 1
ATOM 2499 C CA . VAL A 1 303 ? -11.276 14.943 -18.907 1.00 98.56 303 VAL A CA 1
ATOM 2500 C C . VAL A 1 303 ? -10.530 15.025 -20.239 1.00 98.56 303 VAL A C 1
ATOM 2502 O O . VAL A 1 303 ? -11.038 14.557 -21.261 1.00 98.56 303 VAL A O 1
ATOM 2505 N N . SER A 1 304 ? -9.309 15.555 -20.221 1.00 98.44 304 SER A N 1
ATOM 2506 C CA . SER A 1 304 ? -8.455 15.662 -21.402 1.00 98.44 304 SER A CA 1
ATOM 2507 C C . SER A 1 304 ? -8.214 14.312 -22.083 1.00 98.44 304 SER A C 1
ATOM 2509 O O . SER A 1 304 ? -8.457 14.166 -23.285 1.00 98.44 304 SER A O 1
ATOM 2511 N N . LEU A 1 305 ? -7.834 13.292 -21.315 1.00 98.25 305 LEU A N 1
ATOM 2512 C CA . LEU A 1 305 ? -7.555 11.956 -21.828 1.00 98.25 305 LEU A CA 1
ATOM 2513 C C . LEU A 1 305 ? -8.787 11.304 -22.471 1.00 98.25 305 LEU A C 1
ATOM 2515 O O . LEU A 1 305 ? -8.718 10.798 -23.597 1.00 98.25 305 LEU A O 1
ATOM 2519 N N . LEU A 1 306 ? -9.919 11.297 -21.758 1.00 98.19 306 LEU A N 1
ATOM 2520 C CA . LEU A 1 306 ? -11.114 10.573 -22.193 1.00 98.19 306 LEU A CA 1
ATOM 2521 C C . LEU A 1 306 ? -11.783 11.240 -23.396 1.00 98.19 306 LEU A C 1
ATOM 2523 O O . LEU A 1 306 ? -12.179 10.545 -24.333 1.00 98.19 306 LEU A O 1
ATOM 2527 N N . PHE A 1 307 ? -11.879 12.570 -23.407 1.00 98.38 307 PHE A N 1
ATOM 2528 C CA . PHE A 1 307 ? -12.478 13.308 -24.522 1.00 98.38 307 PHE A CA 1
ATOM 2529 C C . PHE A 1 307 ? -11.505 13.499 -25.700 1.00 98.38 307 PHE A C 1
ATOM 2531 O O . PHE A 1 307 ? -11.943 13.631 -26.848 1.00 98.38 307 PHE A O 1
ATOM 2538 N N . GLY A 1 308 ? -10.194 13.411 -25.453 1.00 97.94 308 GLY A N 1
ATOM 2539 C CA . GLY A 1 308 ? -9.169 13.278 -26.488 1.00 97.94 308 GLY A CA 1
ATOM 2540 C C . GLY A 1 308 ? -9.175 11.917 -27.189 1.00 97.94 308 GLY A C 1
ATOM 2541 O O . GLY A 1 308 ? -8.772 11.815 -28.349 1.00 97.94 308 GLY A O 1
ATOM 2542 N N . GLU A 1 309 ? -9.709 10.879 -26.535 1.00 96.81 309 GLU A N 1
ATOM 2543 C CA . GLU A 1 309 ? -9.836 9.510 -27.061 1.00 96.81 309 GLU A CA 1
ATOM 2544 C C . GLU A 1 309 ? -8.496 8.914 -27.546 1.00 96.81 309 GLU A C 1
ATOM 2546 O O . GLU A 1 309 ? -8.452 8.099 -28.472 1.00 96.81 309 GLU A O 1
ATOM 2551 N N . GLY A 1 310 ? -7.400 9.342 -26.912 1.00 94.50 310 GLY A N 1
ATOM 2552 C CA . GLY A 1 310 ? -6.027 8.935 -27.214 1.00 94.50 310 GLY A CA 1
ATOM 2553 C C . GLY A 1 310 ? -5.437 9.498 -28.512 1.00 94.50 310 GLY A C 1
ATOM 2554 O O . GLY A 1 310 ? -4.360 9.067 -28.922 1.00 94.50 310 GLY A O 1
ATOM 2555 N N . ASP A 1 311 ? -6.105 10.451 -29.166 1.00 97.94 311 ASP A N 1
ATOM 2556 C CA . ASP A 1 311 ? -5.480 11.269 -30.207 1.00 97.94 311 ASP A CA 1
ATOM 2557 C C . ASP A 1 311 ? -4.536 12.286 -29.553 1.00 97.94 311 ASP A C 1
ATOM 2559 O O . ASP A 1 311 ? -4.989 13.162 -28.818 1.00 97.94 311 ASP A O 1
ATOM 2563 N N . PHE A 1 312 ? -3.229 12.176 -29.820 1.00 98.56 312 PHE A N 1
ATOM 2564 C CA . PHE A 1 312 ? -2.202 12.986 -29.149 1.00 98.56 312 PHE A CA 1
ATOM 2565 C C . PHE A 1 312 ? -2.508 14.485 -29.222 1.00 98.56 312 PHE A C 1
ATOM 2567 O O . PHE A 1 312 ? -2.528 15.171 -28.202 1.00 98.56 312 PHE A O 1
ATOM 2574 N N . LYS A 1 313 ? -2.790 14.998 -30.427 1.00 98.31 313 LYS A N 1
ATOM 2575 C CA . LYS A 1 313 ? -3.084 16.421 -30.628 1.00 98.31 313 LYS A CA 1
ATOM 2576 C C . LYS A 1 313 ? -4.314 16.849 -29.840 1.00 98.31 313 LYS A C 1
ATOM 2578 O O . LYS A 1 313 ? -4.263 17.862 -29.148 1.00 98.31 313 LYS A O 1
ATOM 2583 N N . ARG A 1 314 ? -5.418 16.106 -29.939 1.00 98.19 314 ARG A N 1
ATOM 2584 C CA . ARG A 1 314 ? -6.660 16.489 -29.266 1.00 98.19 314 ARG A CA 1
ATOM 2585 C C . ARG A 1 314 ? -6.530 16.425 -27.747 1.00 98.19 314 ARG A C 1
ATOM 2587 O O . ARG A 1 314 ? -6.980 17.359 -27.094 1.00 98.19 314 ARG A O 1
ATOM 2594 N N . THR A 1 315 ? -5.907 15.381 -27.204 1.00 98.56 315 THR A N 1
ATOM 2595 C CA . THR A 1 315 ? -5.660 15.256 -25.761 1.00 98.56 315 THR A CA 1
ATOM 2596 C C . THR A 1 315 ? -4.811 16.426 -25.261 1.00 98.56 315 THR A C 1
ATOM 2598 O O . THR A 1 315 ? -5.243 17.168 -24.386 1.00 98.56 315 THR A O 1
ATOM 2601 N N . VAL A 1 316 ? -3.649 16.688 -25.870 1.00 98.62 316 VAL A N 1
ATOM 2602 C CA . VAL A 1 316 ? -2.787 17.805 -25.441 1.00 98.62 316 VAL A CA 1
ATOM 2603 C C . VAL A 1 316 ? -3.512 19.148 -25.563 1.00 98.62 316 VAL A C 1
ATOM 2605 O O . VAL A 1 316 ? -3.497 19.924 -24.616 1.00 98.62 316 VAL A O 1
ATOM 2608 N N . GLN A 1 317 ? -4.235 19.392 -26.662 1.00 98.56 317 GLN A N 1
ATOM 2609 C CA . GLN A 1 317 ? -5.038 20.607 -26.830 1.00 98.56 317 GLN A CA 1
ATOM 2610 C C . GLN A 1 317 ? -6.050 20.800 -25.688 1.00 98.56 317 GLN A C 1
ATOM 2612 O O . GLN A 1 317 ? -6.141 21.896 -25.139 1.00 98.56 317 GLN A O 1
ATOM 2617 N N . ILE A 1 318 ? -6.820 19.763 -25.335 1.00 98.56 318 ILE A N 1
ATOM 2618 C CA . ILE A 1 318 ? -7.815 19.859 -24.257 1.00 98.56 318 ILE A CA 1
ATOM 2619 C C . ILE A 1 318 ? -7.128 20.132 -22.914 1.00 98.56 318 ILE A C 1
ATOM 2621 O O . ILE A 1 318 ? -7.591 20.991 -22.163 1.00 98.56 318 ILE A O 1
ATOM 2625 N N . GLY A 1 319 ? -6.022 19.442 -22.618 1.00 97.94 319 GLY A N 1
ATOM 2626 C CA . GLY A 1 319 ? -5.260 19.659 -21.383 1.00 97.94 319 GLY A CA 1
ATOM 2627 C C . GLY A 1 319 ? -4.757 21.099 -21.267 1.00 97.94 319 GLY A C 1
ATOM 2628 O O . GLY A 1 319 ? -5.063 21.769 -20.285 1.00 97.94 319 GLY A O 1
ATOM 2629 N N . THR A 1 320 ? -4.128 21.628 -22.323 1.00 98.25 320 THR A N 1
ATOM 2630 C CA . THR A 1 320 ? -3.669 23.028 -22.390 1.00 98.25 320 THR A CA 1
ATOM 2631 C C . THR A 1 320 ? -4.824 24.011 -22.146 1.00 98.25 320 THR A C 1
ATOM 2633 O O . THR A 1 320 ? -4.689 25.003 -21.438 1.00 98.25 320 THR A O 1
ATOM 2636 N N . LEU A 1 321 ? -6.014 23.741 -22.683 1.00 98.19 321 LEU A N 1
ATOM 2637 C CA . LEU A 1 321 ? -7.166 24.639 -22.545 1.00 98.19 321 LEU A CA 1
ATOM 2638 C C . LEU A 1 321 ? -7.961 24.446 -21.238 1.00 98.19 321 LEU A C 1
ATOM 2640 O O . LEU A 1 321 ? -8.907 25.196 -20.978 1.00 98.19 321 LEU A O 1
ATOM 2644 N N . SER A 1 322 ? -7.618 23.463 -20.404 1.00 94.50 322 SER A N 1
ATOM 2645 C CA . SER A 1 322 ? -8.373 23.171 -19.178 1.00 94.50 322 SER A CA 1
ATOM 2646 C C . SER A 1 322 ? -8.099 24.158 -18.036 1.00 94.50 322 SER A C 1
ATOM 2648 O O . SER A 1 322 ? -8.950 24.296 -17.161 1.00 94.50 322 SER A O 1
ATOM 2650 N N . GLY A 1 323 ? -7.008 24.932 -18.105 1.00 86.12 323 GLY A N 1
ATOM 2651 C CA . GLY A 1 323 ? -6.612 25.900 -17.074 1.00 86.12 323 GLY A CA 1
ATOM 2652 C C . GLY A 1 323 ? -5.749 25.270 -15.979 1.00 86.12 323 GLY A C 1
ATOM 2653 O O . GLY A 1 323 ? -5.177 24.213 -16.203 1.00 86.12 323 GLY A O 1
ATOM 2654 N N . GLN A 1 324 ? -5.685 25.916 -14.809 1.00 92.25 324 GLN A N 1
ATOM 2655 C CA . GLN A 1 324 ? -4.865 25.478 -13.663 1.00 92.25 324 GLN A CA 1
ATOM 2656 C C . GLN A 1 324 ? -3.369 25.367 -14.012 1.00 92.25 324 GLN A C 1
ATOM 2658 O O . GLN A 1 324 ? -2.828 26.295 -14.621 1.00 92.25 324 GLN A O 1
ATOM 2663 N N . ASP A 1 325 ? -2.721 24.294 -13.575 1.00 93.75 325 ASP A N 1
ATOM 2664 C CA . ASP A 1 325 ? -1.359 23.889 -13.896 1.00 93.75 325 ASP A CA 1
ATOM 2665 C C . ASP A 1 325 ? -1.440 22.991 -15.143 1.00 93.75 325 ASP A C 1
ATOM 2667 O O . ASP A 1 325 ? -1.870 21.844 -15.067 1.00 93.75 325 ASP A O 1
ATOM 2671 N N . SER A 1 326 ? -1.258 23.573 -16.334 1.00 95.00 326 SER A N 1
ATOM 2672 C CA . SER A 1 326 ? -1.719 22.953 -17.592 1.00 95.00 326 SER A CA 1
ATOM 2673 C C . SER A 1 326 ? -0.629 22.224 -18.372 1.00 95.00 326 SER A C 1
ATOM 2675 O O . SER A 1 326 ? -0.935 21.410 -19.239 1.00 95.00 326 SER A O 1
ATOM 2677 N N . ASP A 1 327 ? 0.626 22.536 -18.102 1.00 93.88 327 ASP A N 1
ATOM 2678 C CA . ASP A 1 327 ? 1.831 21.837 -18.540 1.00 93.88 327 ASP A CA 1
ATOM 2679 C C . ASP A 1 327 ? 1.905 20.449 -17.927 1.00 93.88 327 ASP A C 1
ATOM 2681 O O . ASP A 1 327 ? 1.906 19.480 -18.693 1.00 93.88 327 ASP A O 1
ATOM 2685 N N . ASN A 1 328 ? 1.757 20.334 -16.614 1.00 93.81 328 ASN A N 1
ATOM 2686 C CA . ASN A 1 328 ? 1.920 19.083 -15.886 1.00 93.81 328 ASN A CA 1
ATOM 2687 C C . ASN A 1 328 ? 0.997 17.927 -16.376 1.00 93.81 328 ASN A C 1
ATOM 2689 O O . ASN A 1 328 ? 1.486 16.897 -16.875 1.00 93.81 328 ASN A O 1
ATOM 2693 N N . PRO A 1 329 ? -0.347 18.083 -16.399 1.00 91.75 329 PRO A N 1
ATOM 2694 C CA . PRO A 1 329 ? -1.261 17.099 -16.979 1.00 91.75 329 PRO A CA 1
ATOM 2695 C C . PRO A 1 329 ? -1.004 16.808 -18.458 1.00 91.75 329 PRO A C 1
ATOM 2697 O O . PRO A 1 329 ? -1.229 15.688 -18.928 1.00 91.75 329 PRO A O 1
ATOM 2700 N N . THR A 1 330 ? -0.579 17.812 -19.233 1.00 96.69 330 THR A N 1
ATOM 2701 C CA . THR A 1 330 ? -0.303 17.595 -20.657 1.00 96.69 330 THR A CA 1
ATOM 2702 C C . THR A 1 330 ? 0.980 16.815 -20.865 1.00 96.69 330 THR A C 1
ATOM 2704 O O . THR A 1 330 ? 0.973 15.920 -21.704 1.00 96.69 330 THR A O 1
ATOM 2707 N N . ALA A 1 331 ? 2.035 17.087 -20.099 1.00 96.81 331 ALA A N 1
ATOM 2708 C CA . ALA A 1 331 ? 3.294 16.360 -20.127 1.00 96.81 331 ALA A CA 1
ATOM 2709 C C . ALA A 1 331 ? 3.078 14.879 -19.800 1.00 96.81 331 ALA A C 1
ATOM 2711 O O . ALA A 1 331 ? 3.507 14.031 -20.581 1.00 96.81 331 ALA A O 1
ATOM 2712 N N . THR A 1 332 ? 2.290 14.576 -18.761 1.00 95.81 332 THR A N 1
ATOM 2713 C CA . THR A 1 332 ? 1.879 13.206 -18.397 1.00 95.81 332 THR A CA 1
ATOM 2714 C C . THR A 1 332 ? 1.273 12.456 -19.592 1.00 95.81 332 THR A C 1
ATOM 2716 O O . THR A 1 332 ? 1.696 11.355 -19.957 1.00 95.81 332 THR A O 1
ATOM 2719 N N . TRP A 1 333 ? 0.286 13.056 -20.269 1.00 97.31 333 TRP A N 1
ATOM 2720 C CA . TRP A 1 333 ? -0.329 12.433 -21.448 1.00 97.31 333 TRP A CA 1
ATOM 2721 C C . TRP A 1 333 ? 0.558 12.459 -22.686 1.00 97.31 333 TRP A C 1
ATOM 2723 O O . TRP A 1 333 ? 0.459 11.559 -23.522 1.00 97.31 333 TRP A O 1
ATOM 2733 N N . GLY A 1 334 ? 1.419 13.463 -22.803 1.00 97.94 334 GLY A N 1
ATOM 2734 C CA . GLY A 1 334 ? 2.452 13.561 -23.820 1.00 97.94 334 GLY A CA 1
ATOM 2735 C C . GLY A 1 334 ? 3.404 12.378 -23.742 1.00 97.94 334 GLY A C 1
ATOM 2736 O O . GLY A 1 334 ? 3.629 11.731 -24.763 1.00 97.94 334 GLY A O 1
ATOM 2737 N N . GLY A 1 335 ? 3.878 12.043 -22.545 1.00 97.69 335 GLY A N 1
ATOM 2738 C CA . GLY A 1 335 ? 4.702 10.870 -22.279 1.00 97.69 335 GLY A CA 1
ATOM 2739 C C . GLY A 1 335 ? 3.977 9.578 -22.635 1.00 97.69 335 GLY A C 1
ATOM 2740 O O . GLY A 1 335 ? 4.445 8.826 -23.494 1.00 97.69 335 GLY A O 1
ATOM 2741 N N . LEU A 1 336 ? 2.788 9.350 -22.067 1.00 98.31 336 LEU A N 1
ATOM 2742 C CA . LEU A 1 336 ? 2.023 8.119 -22.295 1.00 98.31 336 LEU A CA 1
ATOM 2743 C C . LEU A 1 336 ? 1.692 7.906 -23.777 1.00 98.31 336 LEU A C 1
ATOM 2745 O O . LEU A 1 336 ? 1.968 6.851 -24.351 1.00 98.31 336 LEU A O 1
ATOM 2749 N N . LEU A 1 337 ? 1.073 8.903 -24.415 1.00 98.50 337 LEU A N 1
ATOM 2750 C CA . LEU A 1 337 ? 0.676 8.792 -25.816 1.00 98.50 337 LEU A CA 1
ATOM 2751 C C . LEU A 1 337 ? 1.908 8.801 -26.718 1.00 98.50 337 LEU A C 1
ATOM 2753 O O . LEU A 1 337 ? 1.941 8.048 -27.686 1.00 98.50 337 LEU A O 1
ATOM 2757 N N . GLY A 1 338 ? 2.935 9.584 -26.393 1.00 98.25 338 GLY A N 1
ATOM 2758 C CA . GLY A 1 338 ? 4.212 9.574 -27.097 1.00 98.25 338 GLY A CA 1
ATOM 2759 C C . GLY A 1 338 ? 4.855 8.191 -27.101 1.00 98.25 338 GLY A C 1
ATOM 2760 O O . GLY A 1 338 ? 5.244 7.705 -28.163 1.00 98.25 338 GLY A O 1
ATOM 2761 N N . PHE A 1 339 ? 4.848 7.498 -25.962 1.00 98.38 339 PHE A N 1
ATOM 2762 C CA . PHE A 1 339 ? 5.260 6.100 -25.864 1.00 98.38 339 PHE A CA 1
ATOM 2763 C C . PHE A 1 339 ? 4.388 5.183 -26.734 1.00 98.38 339 PHE A C 1
ATOM 2765 O O . PHE A 1 339 ? 4.898 4.359 -27.488 1.00 98.38 339 PHE A O 1
ATOM 2772 N N . MET A 1 340 ? 3.063 5.348 -26.705 1.00 97.69 340 MET A N 1
ATOM 2773 C CA . MET A 1 340 ? 2.134 4.546 -27.516 1.00 97.69 340 MET A CA 1
ATOM 2774 C C . MET A 1 340 ? 2.213 4.812 -29.033 1.00 97.69 340 MET A C 1
ATOM 2776 O O . MET A 1 340 ? 1.738 3.983 -29.821 1.00 97.69 340 MET A O 1
ATOM 2780 N N . TYR A 1 341 ? 2.713 5.975 -29.458 1.00 97.25 341 TYR A N 1
ATOM 2781 C CA . TYR A 1 341 ? 2.945 6.315 -30.866 1.00 97.25 341 TYR A CA 1
ATOM 2782 C C . TYR A 1 341 ? 4.355 5.933 -31.331 1.00 97.25 341 TYR A C 1
ATOM 2784 O O . TYR A 1 341 ? 4.508 5.566 -32.495 1.00 97.25 341 TYR A O 1
ATOM 2792 N N . GLY A 1 342 ? 5.357 6.013 -30.455 1.00 97.69 342 GLY A N 1
ATOM 2793 C CA . GLY A 1 342 ? 6.763 6.012 -30.849 1.00 97.69 342 GLY A CA 1
ATOM 2794 C C . GLY A 1 342 ? 7.203 7.364 -31.409 1.00 97.69 342 GLY A C 1
ATOM 2795 O O . GLY A 1 342 ? 6.384 8.193 -31.823 1.00 97.69 342 GLY A O 1
ATOM 2796 N N . PHE A 1 343 ? 8.510 7.608 -31.424 1.00 97.88 343 PHE A N 1
ATOM 2797 C CA . PHE A 1 343 ? 9.081 8.841 -31.966 1.00 97.88 343 PHE A CA 1
ATOM 2798 C C . PHE A 1 343 ? 8.747 9.000 -33.454 1.00 97.88 343 PHE A C 1
ATOM 2800 O O . PHE A 1 343 ? 8.295 10.066 -33.881 1.00 97.88 343 PHE A O 1
ATOM 2807 N N . ASP A 1 344 ? 8.897 7.928 -34.235 1.00 96.25 344 ASP A N 1
ATOM 2808 C CA . ASP A 1 344 ? 8.590 7.958 -35.667 1.00 96.25 344 ASP A CA 1
ATOM 2809 C C . ASP A 1 344 ? 7.080 8.135 -35.906 1.00 96.25 344 ASP A C 1
ATOM 2811 O O . ASP A 1 344 ? 6.665 8.917 -36.769 1.00 96.25 344 ASP A O 1
ATOM 2815 N N . GLY A 1 345 ? 6.243 7.487 -35.088 1.00 96.81 345 GLY A N 1
ATOM 2816 C CA . GLY A 1 345 ? 4.787 7.618 -35.160 1.00 96.81 345 GLY A CA 1
ATOM 2817 C C . GLY A 1 345 ? 4.282 9.016 -34.796 1.00 96.81 345 GLY A C 1
ATOM 2818 O O . GLY A 1 345 ? 3.345 9.512 -35.429 1.00 96.81 345 GLY A O 1
ATOM 2819 N N . LEU A 1 346 ? 4.922 9.706 -33.843 1.00 97.50 346 LEU A N 1
ATOM 2820 C CA . LEU A 1 346 ? 4.670 11.131 -33.595 1.00 97.50 346 LEU A CA 1
ATOM 2821 C C . LEU A 1 346 ? 5.063 11.983 -34.807 1.00 97.50 346 LEU A C 1
ATOM 2823 O O . LEU A 1 346 ? 4.322 12.900 -35.179 1.00 97.50 346 LEU A O 1
ATOM 2827 N N . GLY A 1 347 ? 6.176 11.650 -35.465 1.00 96.88 347 GLY A N 1
ATOM 2828 C CA . GLY A 1 347 ? 6.599 12.285 -36.710 1.00 96.88 347 GLY A CA 1
ATOM 2829 C C . GLY A 1 347 ? 5.525 12.231 -37.796 1.00 96.88 347 GLY A C 1
ATOM 2830 O O . GLY A 1 347 ? 5.131 13.258 -38.361 1.00 96.88 347 GLY A O 1
ATOM 2831 N N . GLU A 1 348 ? 4.958 11.047 -38.023 1.00 96.62 348 GLU A N 1
ATOM 2832 C CA . GLU A 1 348 ? 3.836 10.857 -38.946 1.00 96.62 348 GLU A CA 1
ATOM 2833 C C . GLU A 1 348 ? 2.582 11.614 -38.495 1.00 96.62 348 GLU A C 1
ATOM 2835 O O . GLU A 1 348 ? 1.941 12.297 -39.302 1.00 96.62 348 GLU A O 1
ATOM 2840 N N . HIS A 1 349 ? 2.247 11.549 -37.202 1.00 97.25 349 HIS A N 1
ATOM 2841 C CA . HIS A 1 349 ? 1.059 12.191 -36.644 1.00 97.25 349 HIS A CA 1
ATOM 2842 C C . HIS A 1 349 ? 1.090 13.719 -36.809 1.00 97.25 349 HIS A C 1
ATOM 2844 O O . HIS A 1 349 ? 0.068 14.340 -37.128 1.00 97.25 349 HIS A O 1
ATOM 2850 N N . PHE A 1 350 ? 2.261 14.341 -36.652 1.00 96.94 350 PHE A N 1
ATOM 2851 C CA . PHE A 1 350 ? 2.477 15.772 -36.881 1.00 96.94 350 PHE A CA 1
ATOM 2852 C C . PHE A 1 350 ? 2.837 16.131 -38.326 1.00 96.94 350 PHE A C 1
ATOM 2854 O O . PHE A 1 350 ? 2.843 17.317 -38.659 1.00 96.94 350 PHE A O 1
ATOM 2861 N N . ASN A 1 351 ? 3.048 15.143 -39.202 1.00 96.19 351 ASN A N 1
ATOM 2862 C CA . ASN A 1 351 ? 3.574 15.331 -40.555 1.00 96.19 351 ASN A CA 1
ATOM 2863 C C . ASN A 1 351 ? 4.899 16.128 -40.538 1.00 96.19 351 ASN A C 1
ATOM 2865 O O . ASN A 1 351 ? 5.083 17.083 -41.301 1.00 96.19 351 ASN A O 1
ATOM 2869 N N . LYS A 1 352 ? 5.803 15.736 -39.630 1.00 93.88 352 LYS A N 1
ATOM 2870 C CA . LYS A 1 352 ? 7.121 16.332 -39.390 1.00 93.88 352 LYS A CA 1
ATOM 2871 C C . LYS A 1 352 ? 8.128 15.229 -39.047 1.00 93.88 352 LYS A C 1
ATOM 2873 O O . LYS A 1 352 ? 8.056 14.638 -37.983 1.00 93.88 352 LYS A O 1
ATOM 2878 N N . ASN A 1 353 ? 9.097 14.985 -39.927 1.00 87.19 353 ASN A N 1
ATOM 2879 C CA . ASN A 1 353 ? 10.047 13.868 -39.782 1.00 87.19 353 ASN A CA 1
ATOM 2880 C C . ASN A 1 353 ? 11.442 14.315 -39.305 1.00 87.19 353 ASN A C 1
ATOM 2882 O O . ASN A 1 353 ? 12.400 13.554 -39.397 1.00 87.19 353 ASN A O 1
ATOM 2886 N N . ASP A 1 354 ? 11.580 15.571 -38.886 1.00 92.25 354 ASP A N 1
ATOM 2887 C CA . ASP A 1 354 ? 12.843 16.211 -38.506 1.00 92.25 354 ASP A CA 1
ATOM 2888 C C . ASP A 1 354 ? 12.768 16.843 -37.106 1.00 92.25 354 ASP A C 1
ATOM 2890 O O . ASP A 1 354 ? 13.325 17.915 -36.866 1.00 92.25 354 ASP A O 1
ATOM 2894 N N . PHE A 1 355 ? 12.042 16.204 -36.182 1.00 96.38 355 PHE A N 1
ATOM 2895 C CA . PHE A 1 355 ? 12.053 16.602 -34.775 1.00 96.38 355 PHE A CA 1
ATOM 2896 C C . PHE A 1 355 ? 13.472 16.536 -34.201 1.00 96.38 355 PHE A C 1
ATOM 2898 O O . PHE A 1 355 ? 14.218 15.596 -34.474 1.00 96.38 355 PHE A O 1
ATOM 2905 N N . SER A 1 356 ? 13.841 17.541 -33.400 1.00 95.88 356 SER A N 1
ATOM 2906 C CA . SER A 1 356 ? 15.096 17.497 -32.655 1.00 95.88 356 SER A CA 1
ATOM 2907 C C . SER A 1 356 ? 15.016 16.438 -31.562 1.00 95.88 356 SER A C 1
ATOM 2909 O O . SER A 1 356 ? 13.996 16.322 -30.882 1.00 95.88 356 SER A O 1
ATOM 2911 N N . GLU A 1 357 ? 16.111 15.706 -31.382 1.00 96.31 357 GLU A N 1
ATOM 2912 C CA . GLU A 1 357 ? 16.307 14.795 -30.254 1.00 96.31 357 GLU A CA 1
ATOM 2913 C C . GLU A 1 357 ? 17.066 15.454 -29.099 1.00 96.31 357 GLU A C 1
ATOM 2915 O O . GLU A 1 357 ? 17.211 14.830 -28.056 1.00 96.31 357 GLU A O 1
ATOM 2920 N N . ALA A 1 358 ? 17.599 16.667 -29.286 1.00 97.62 358 ALA A N 1
ATOM 2921 C CA . ALA A 1 358 ? 18.490 17.303 -28.322 1.00 97.62 358 ALA A CA 1
ATOM 2922 C C . ALA A 1 358 ? 17.726 17.797 -27.085 1.00 97.62 358 ALA A C 1
ATOM 2924 O O . ALA A 1 358 ? 16.766 18.558 -27.230 1.00 97.62 358 ALA A O 1
ATOM 2925 N N . TYR A 1 359 ? 18.197 17.418 -25.897 1.00 97.44 359 TYR A N 1
ATOM 2926 C CA . TYR A 1 359 ? 17.608 17.758 -24.602 1.00 97.44 359 TYR A CA 1
ATOM 2927 C C . TYR A 1 359 ? 18.642 18.444 -23.701 1.00 97.44 359 TYR A C 1
ATOM 2929 O O . TYR A 1 359 ? 19.731 17.914 -23.497 1.00 97.44 359 TYR A O 1
ATOM 2937 N N . ASP A 1 360 ? 18.333 19.635 -23.192 1.00 97.50 360 ASP A N 1
ATOM 2938 C CA . ASP A 1 360 ? 19.238 20.448 -22.371 1.00 97.50 360 ASP A CA 1
ATOM 2939 C C . ASP A 1 360 ? 18.813 20.426 -20.901 1.00 97.50 360 ASP A C 1
ATOM 2941 O O . ASP A 1 360 ? 17.984 21.234 -20.470 1.00 97.50 360 ASP A O 1
ATOM 2945 N N . ILE A 1 361 ? 19.401 19.499 -20.139 1.00 96.25 361 ILE A N 1
ATOM 2946 C CA . ILE A 1 361 ? 19.176 19.347 -18.696 1.00 96.25 361 ILE A CA 1
ATOM 2947 C C . ILE A 1 361 ? 19.816 20.486 -17.887 1.00 96.25 361 ILE A C 1
ATOM 2949 O O . ILE A 1 361 ? 19.361 20.805 -16.789 1.00 96.25 361 ILE A O 1
ATOM 2953 N N . HIS A 1 362 ? 20.832 21.167 -18.435 1.00 95.56 362 HIS A N 1
ATOM 2954 C CA . HIS A 1 362 ? 21.482 22.306 -17.771 1.00 95.56 362 HIS A CA 1
ATOM 2955 C C . HIS A 1 362 ? 20.640 23.589 -17.782 1.00 95.56 362 HIS A C 1
ATOM 2957 O O . HIS A 1 362 ? 21.048 24.578 -17.167 1.00 95.56 362 HIS A O 1
ATOM 2963 N N . ARG A 1 363 ? 19.451 23.587 -18.409 1.00 94.19 363 ARG A N 1
ATOM 2964 C CA . ARG A 1 363 ? 18.466 24.669 -18.231 1.00 94.19 363 ARG A CA 1
ATOM 2965 C C . ARG A 1 363 ? 18.023 24.788 -16.769 1.00 94.19 363 ARG A C 1
ATOM 2967 O O . ARG A 1 363 ? 17.926 25.912 -16.282 1.00 94.19 363 ARG A O 1
ATOM 2974 N N . THR A 1 364 ? 17.757 23.667 -16.099 1.00 94.62 364 THR A N 1
ATOM 2975 C CA . THR A 1 364 ? 17.150 23.641 -14.754 1.00 94.62 364 THR A CA 1
ATOM 2976 C C . THR A 1 364 ? 17.993 22.928 -13.701 1.00 94.62 364 THR A C 1
ATOM 2978 O O . THR A 1 364 ? 17.807 23.167 -12.505 1.00 94.62 364 THR A O 1
ATOM 2981 N N . ARG A 1 365 ? 18.936 22.070 -14.108 1.00 95.75 365 ARG A N 1
ATOM 2982 C CA . ARG A 1 365 ? 19.754 21.252 -13.200 1.00 95.75 365 ARG A CA 1
ATOM 2983 C C . ARG A 1 365 ? 21.247 21.467 -13.423 1.00 95.75 365 ARG A C 1
ATOM 2985 O O . ARG A 1 365 ? 21.685 21.997 -14.439 1.00 95.75 365 ARG A O 1
ATOM 2992 N N . ILE A 1 366 ? 22.054 21.067 -12.448 1.00 94.81 366 ILE A N 1
ATOM 2993 C CA . ILE A 1 366 ? 23.502 21.303 -12.430 1.00 94.81 366 ILE A CA 1
ATOM 2994 C C . ILE A 1 366 ? 24.286 19.996 -12.296 1.00 94.81 366 ILE A C 1
ATOM 2996 O O . ILE A 1 366 ? 23.738 18.932 -12.028 1.00 94.81 366 ILE A O 1
ATOM 3000 N N . ASN A 1 367 ? 25.601 20.075 -12.502 1.00 94.81 367 ASN A N 1
ATOM 3001 C CA . ASN A 1 367 ? 26.562 18.995 -12.243 1.00 94.81 367 ASN A CA 1
ATOM 3002 C C . ASN A 1 367 ? 26.368 17.689 -13.043 1.00 94.81 367 ASN A C 1
ATOM 3004 O O . ASN A 1 367 ? 27.141 16.752 -12.858 1.00 94.81 367 ASN A O 1
ATOM 3008 N N . PHE A 1 368 ? 25.427 17.626 -13.992 1.00 94.19 368 PHE A N 1
ATOM 3009 C CA . PHE A 1 368 ? 25.380 16.523 -14.953 1.00 94.19 368 PHE A CA 1
ATOM 3010 C C . PHE A 1 368 ? 26.598 16.558 -15.893 1.00 94.19 368 PHE A C 1
ATOM 3012 O O . PHE A 1 368 ? 26.914 17.634 -16.414 1.00 94.19 368 PHE A O 1
ATOM 3019 N N . PRO A 1 369 ? 27.275 15.417 -16.141 1.00 85.56 369 PRO A N 1
ATOM 3020 C CA . PRO A 1 369 ? 28.439 15.360 -17.029 1.00 85.56 369 PRO A CA 1
ATOM 3021 C C . PRO A 1 369 ? 28.135 15.811 -18.462 1.00 85.56 369 PRO A C 1
ATOM 3023 O O . PRO A 1 369 ? 28.940 16.521 -19.065 1.00 85.56 369 PRO A O 1
ATOM 3026 N N . GLU A 1 370 ? 26.966 15.424 -18.974 1.00 84.94 370 GLU A N 1
ATOM 3027 C CA . GLU A 1 370 ? 26.442 15.813 -20.282 1.00 84.94 370 GLU A CA 1
ATOM 3028 C C . GLU A 1 370 ? 25.243 16.745 -20.064 1.00 84.94 370 GLU A C 1
ATOM 3030 O O . GLU A 1 370 ? 24.165 16.306 -19.679 1.00 84.94 370 GLU A O 1
ATOM 3035 N N . GLY A 1 371 ? 25.446 18.051 -20.259 1.00 88.38 371 GLY A N 1
ATOM 3036 C CA . GLY A 1 371 ? 24.367 19.042 -20.145 1.00 88.38 371 GLY A CA 1
ATOM 3037 C C . GLY A 1 371 ? 23.402 19.044 -21.325 1.00 88.38 371 GLY A C 1
ATOM 3038 O O . GLY A 1 371 ? 22.240 19.396 -21.170 1.00 88.38 371 GLY A O 1
ATOM 3039 N N . LEU A 1 372 ? 23.892 18.628 -22.495 1.00 96.25 372 LEU A N 1
ATOM 3040 C CA . LEU A 1 372 ? 23.114 18.468 -23.716 1.00 96.25 372 LEU A CA 1
ATOM 3041 C C . LEU A 1 372 ? 23.123 16.990 -24.107 1.00 96.25 372 LEU A C 1
ATOM 3043 O O . LEU A 1 372 ? 24.136 16.488 -24.596 1.00 96.25 372 LEU A O 1
ATOM 3047 N N . ASP A 1 373 ? 21.999 16.321 -23.899 1.00 96.25 373 ASP A N 1
ATOM 3048 C CA . ASP A 1 373 ? 21.792 14.907 -24.192 1.00 96.25 373 ASP A CA 1
ATOM 3049 C C . ASP A 1 373 ? 20.891 14.723 -25.428 1.00 96.25 373 ASP A C 1
ATOM 3051 O O . ASP A 1 373 ? 20.508 15.686 -26.103 1.00 96.25 373 ASP A O 1
ATOM 3055 N N . THR A 1 374 ? 20.564 13.476 -25.761 1.00 97.62 374 THR A N 1
ATOM 3056 C CA . THR A 1 374 ? 19.606 13.136 -26.812 1.00 97.62 374 THR A CA 1
ATOM 3057 C C . THR A 1 374 ? 18.617 12.077 -26.350 1.00 97.62 374 THR A C 1
ATOM 3059 O O . THR A 1 374 ? 19.001 11.150 -25.640 1.00 97.62 374 THR A O 1
ATOM 3062 N N . PHE A 1 375 ? 17.375 12.132 -26.837 1.00 97.81 375 PHE A N 1
ATOM 3063 C CA . PHE A 1 375 ? 16.370 11.099 -26.544 1.00 97.81 375 PHE A CA 1
ATOM 3064 C C . PHE A 1 375 ? 16.850 9.688 -26.910 1.00 97.81 375 PHE A C 1
ATOM 3066 O O . PHE A 1 375 ? 16.586 8.737 -26.179 1.00 97.81 375 PHE A O 1
ATOM 3073 N N . SER A 1 376 ? 17.607 9.547 -28.005 1.00 97.94 376 SER A N 1
ATOM 3074 C CA . SER A 1 376 ? 18.277 8.293 -28.360 1.00 97.94 376 SER A CA 1
ATOM 3075 C C . SER A 1 376 ? 19.229 7.796 -27.272 1.00 97.94 376 SER A C 1
ATOM 3077 O O . SER A 1 376 ? 19.129 6.642 -26.871 1.00 97.94 376 SER A O 1
ATOM 3079 N N . ALA A 1 377 ? 20.133 8.648 -26.784 1.00 97.19 377 ALA A N 1
ATOM 3080 C CA . ALA A 1 377 ? 21.093 8.258 -25.756 1.00 97.19 377 ALA A CA 1
ATOM 3081 C C . ALA A 1 377 ? 20.409 7.969 -24.413 1.00 97.19 377 ALA A C 1
ATOM 3083 O O . ALA A 1 377 ? 20.786 7.016 -23.738 1.00 97.19 377 ALA A O 1
ATOM 3084 N N . MET A 1 378 ? 19.376 8.731 -24.052 1.00 96.88 378 MET A N 1
ATOM 3085 C CA . MET A 1 378 ? 18.570 8.475 -22.857 1.00 96.88 378 MET A CA 1
ATOM 3086 C C . MET A 1 378 ? 17.860 7.117 -22.943 1.00 96.88 378 MET A C 1
ATOM 3088 O O . MET A 1 378 ? 17.940 6.329 -22.003 1.00 96.88 378 MET A O 1
ATOM 3092 N N . ALA A 1 379 ? 17.246 6.785 -24.085 1.00 97.81 379 ALA A N 1
ATOM 3093 C CA . ALA A 1 379 ? 16.654 5.465 -24.308 1.00 97.81 379 ALA A CA 1
ATOM 3094 C C . ALA A 1 379 ? 17.712 4.344 -24.258 1.00 97.81 379 ALA A C 1
ATOM 3096 O O . ALA A 1 379 ? 17.496 3.326 -23.604 1.00 97.81 379 ALA A O 1
ATOM 3097 N N . ASP A 1 380 ? 18.877 4.546 -24.885 1.00 97.06 380 ASP A N 1
ATOM 3098 C CA . ASP A 1 380 ? 19.978 3.571 -24.901 1.00 97.06 380 ASP A CA 1
ATOM 3099 C C . ASP A 1 380 ? 20.523 3.254 -23.503 1.00 97.06 380 ASP A C 1
ATOM 3101 O O . ASP A 1 380 ? 20.940 2.123 -23.253 1.00 97.06 380 ASP A O 1
ATOM 3105 N N . ARG A 1 381 ? 20.524 4.229 -22.588 1.00 95.38 381 ARG A N 1
ATOM 3106 C CA . ARG A 1 381 ? 20.948 4.020 -21.195 1.00 95.38 381 ARG A CA 1
ATOM 3107 C C . ARG A 1 381 ? 19.860 3.396 -20.321 1.00 95.38 381 ARG A C 1
ATOM 3109 O O . ARG A 1 381 ? 20.196 2.696 -19.369 1.00 95.38 381 ARG A O 1
ATOM 3116 N N . LEU A 1 382 ? 18.585 3.583 -20.667 1.00 95.56 382 LEU A N 1
ATOM 3117 C CA . LEU A 1 382 ? 17.461 2.994 -19.937 1.00 95.56 382 LEU A CA 1
ATOM 3118 C C . LEU A 1 382 ? 17.230 1.515 -20.294 1.00 95.56 382 LEU A C 1
ATOM 3120 O O . LEU A 1 382 ? 16.885 0.723 -19.420 1.00 95.56 382 LEU A O 1
ATOM 3124 N N . LEU A 1 383 ? 17.458 1.107 -21.550 1.00 96.44 383 LEU A N 1
ATOM 3125 C CA . LEU A 1 383 ? 17.248 -0.281 -21.996 1.00 96.44 383 LEU A CA 1
ATOM 3126 C C . LEU A 1 383 ? 17.991 -1.335 -21.145 1.00 96.44 383 LEU A C 1
ATOM 3128 O O . LEU A 1 383 ? 17.362 -2.334 -20.796 1.00 96.44 383 LEU A O 1
ATOM 3132 N N . PRO A 1 384 ? 19.274 -1.163 -20.762 1.00 95.31 384 PRO A N 1
ATOM 3133 C CA . PRO A 1 384 ? 19.955 -2.106 -19.873 1.00 95.31 384 PRO A CA 1
ATOM 3134 C C . PRO A 1 384 ? 19.345 -2.199 -18.468 1.00 95.31 384 PRO A C 1
ATOM 3136 O O . PRO A 1 384 ? 19.400 -3.265 -17.860 1.00 95.31 384 PRO A O 1
ATOM 3139 N N . LEU A 1 385 ? 18.768 -1.108 -17.948 1.00 95.62 385 LEU A N 1
ATOM 3140 C CA . LEU A 1 385 ? 18.064 -1.118 -16.661 1.00 95.62 385 LEU A CA 1
ATOM 3141 C C . LEU A 1 385 ? 16.747 -1.893 -16.775 1.00 95.62 385 LEU A C 1
ATOM 3143 O O . LEU A 1 385 ? 16.477 -2.742 -15.932 1.00 95.62 385 LEU A O 1
ATOM 3147 N N . ILE A 1 386 ? 15.982 -1.679 -17.852 1.00 95.81 386 ILE A N 1
ATOM 3148 C CA . ILE A 1 386 ? 14.765 -2.458 -18.138 1.00 95.81 386 ILE A CA 1
ATOM 3149 C C . ILE A 1 386 ? 15.104 -3.940 -18.318 1.00 95.81 386 ILE A C 1
ATOM 3151 O O . ILE A 1 386 ? 14.407 -4.797 -17.794 1.00 95.81 386 ILE A O 1
ATOM 3155 N N . GLU A 1 387 ? 16.189 -4.266 -19.023 1.00 94.56 387 GLU A N 1
ATOM 3156 C CA . GLU A 1 387 ? 16.644 -5.651 -19.170 1.00 94.56 387 GLU A CA 1
ATOM 3157 C C . GLU A 1 387 ? 16.957 -6.298 -17.819 1.00 94.56 387 GLU A C 1
ATOM 3159 O O . GLU A 1 387 ? 16.557 -7.438 -17.591 1.00 94.56 387 GLU A O 1
ATOM 3164 N N . LYS A 1 388 ? 17.622 -5.563 -16.919 1.00 90.44 388 LYS A N 1
ATOM 3165 C CA . LYS A 1 388 ? 17.839 -5.998 -15.537 1.00 90.44 388 LYS A CA 1
ATOM 3166 C C . LYS A 1 388 ? 16.519 -6.289 -14.831 1.00 90.44 388 LYS A C 1
ATOM 3168 O O . LYS A 1 388 ? 16.361 -7.394 -14.340 1.00 90.44 388 LYS A O 1
ATOM 3173 N N . VAL A 1 389 ? 15.563 -5.358 -14.856 1.00 88.81 389 VAL A N 1
ATOM 3174 C CA . VAL A 1 389 ? 14.230 -5.549 -14.253 1.00 88.81 389 VAL A CA 1
ATOM 3175 C C . VAL A 1 389 ? 13.527 -6.768 -14.855 1.00 88.81 389 VAL A C 1
ATOM 3177 O O . VAL A 1 389 ? 12.990 -7.603 -14.136 1.00 88.81 389 VAL A O 1
ATOM 3180 N N . VAL A 1 390 ? 13.570 -6.926 -16.178 1.00 86.81 390 VAL A N 1
ATOM 3181 C CA . VAL A 1 390 ? 12.962 -8.069 -16.863 1.00 86.81 390 VAL A CA 1
ATOM 3182 C C . VAL A 1 390 ? 13.573 -9.390 -16.389 1.00 86.81 390 VAL A C 1
ATOM 3184 O O . VAL A 1 390 ? 12.835 -10.336 -16.125 1.00 86.81 390 VAL A O 1
ATOM 3187 N N . ILE A 1 391 ? 14.899 -9.472 -16.285 1.00 81.75 391 ILE A N 1
ATOM 3188 C CA . ILE A 1 391 ? 15.603 -10.703 -15.903 1.00 81.75 391 ILE A CA 1
ATOM 3189 C C . ILE A 1 391 ? 15.461 -10.984 -14.404 1.00 81.75 391 ILE A C 1
ATOM 3191 O O . ILE A 1 391 ? 15.130 -12.105 -14.025 1.00 81.75 391 ILE A O 1
ATOM 3195 N N . GLU A 1 392 ? 15.724 -9.982 -13.567 1.00 78.69 392 GLU A N 1
ATOM 3196 C CA . GLU A 1 392 ? 15.838 -10.113 -12.112 1.00 78.69 392 GLU A CA 1
ATOM 3197 C C . GLU A 1 392 ? 14.448 -10.139 -11.444 1.00 78.69 392 GLU A C 1
ATOM 3199 O O . GLU A 1 392 ? 14.203 -11.003 -10.607 1.00 78.69 392 GLU A O 1
ATOM 3204 N N . GLU A 1 393 ? 13.500 -9.303 -11.890 1.00 76.44 393 GLU A N 1
ATOM 3205 C CA . GLU A 1 393 ? 12.198 -9.091 -11.223 1.00 76.44 393 GLU A CA 1
ATOM 3206 C C . GLU A 1 393 ? 10.982 -9.611 -11.996 1.00 76.44 393 GLU A C 1
ATOM 3208 O O . GLU A 1 393 ? 9.861 -9.623 -11.487 1.00 76.44 393 GLU A O 1
ATOM 3213 N N . MET A 1 394 ? 11.143 -10.004 -13.258 1.00 76.75 394 MET A N 1
ATOM 3214 C CA . MET A 1 394 ? 10.019 -10.481 -14.079 1.00 76.75 394 MET A CA 1
ATOM 3215 C C . MET A 1 394 ? 10.243 -11.873 -14.656 1.00 76.75 394 MET A C 1
ATOM 3217 O O . MET A 1 394 ? 9.434 -12.338 -15.466 1.00 76.75 394 MET A O 1
ATOM 3221 N N . ASN A 1 395 ? 11.323 -12.533 -14.231 1.00 72.06 395 ASN A N 1
ATOM 3222 C CA . ASN A 1 395 ? 11.705 -13.870 -14.670 1.00 72.06 395 ASN A CA 1
ATOM 3223 C C . ASN A 1 395 ? 11.721 -13.998 -16.205 1.00 72.06 395 ASN A C 1
ATOM 3225 O O . ASN A 1 395 ? 11.156 -14.925 -16.795 1.00 72.06 395 ASN A O 1
ATOM 3229 N N . GLY A 1 396 ? 12.280 -12.984 -16.862 1.00 78.38 396 GLY A N 1
ATOM 3230 C CA . GLY A 1 396 ? 12.376 -12.886 -18.307 1.00 78.38 396 GLY A CA 1
ATOM 3231 C C . GLY A 1 396 ? 13.746 -13.284 -18.847 1.00 78.38 396 GLY A C 1
ATOM 3232 O O . GLY A 1 396 ? 14.754 -13.313 -18.147 1.00 78.38 396 GLY A O 1
ATOM 3233 N N . GLU A 1 397 ? 13.793 -13.559 -20.145 1.00 85.38 397 GLU A N 1
ATOM 3234 C CA . GLU A 1 397 ? 15.026 -13.786 -20.893 1.00 85.38 397 GLU A CA 1
ATOM 3235 C C . GLU A 1 397 ? 15.290 -12.625 -21.851 1.00 85.38 397 GLU A C 1
ATOM 3237 O O . GLU A 1 397 ? 14.363 -12.034 -22.410 1.00 85.38 397 GLU A O 1
ATOM 3242 N N . ALA A 1 398 ? 16.562 -12.340 -22.116 1.00 90.81 398 ALA A N 1
ATOM 3243 C CA . ALA A 1 398 ? 16.969 -11.346 -23.099 1.00 90.81 398 ALA A CA 1
ATOM 3244 C C . ALA A 1 398 ? 17.817 -11.979 -24.209 1.00 90.81 398 ALA A C 1
ATOM 3246 O O . ALA A 1 398 ? 18.759 -12.732 -23.960 1.00 90.81 398 ALA A O 1
ATOM 3247 N N . THR A 1 399 ? 17.497 -11.638 -25.454 1.00 93.50 399 THR A N 1
ATOM 3248 C CA . THR A 1 399 ? 18.377 -11.827 -26.616 1.00 93.50 399 THR A CA 1
ATOM 3249 C C . THR A 1 399 ? 18.969 -10.479 -27.028 1.00 93.50 399 THR A C 1
ATOM 3251 O O . THR A 1 399 ? 18.727 -9.476 -26.367 1.00 93.50 399 THR A O 1
ATOM 3254 N N . GLU A 1 400 ? 19.742 -10.414 -28.113 1.00 91.81 400 GLU A N 1
ATOM 3255 C CA . GLU A 1 400 ? 20.194 -9.123 -28.658 1.00 91.81 400 GLU A CA 1
ATOM 3256 C C . GLU A 1 400 ? 19.010 -8.255 -29.129 1.00 91.81 400 GLU A C 1
ATOM 3258 O O . GLU A 1 400 ? 19.023 -7.049 -28.911 1.00 91.81 400 GLU A O 1
ATOM 3263 N N . GLU A 1 401 ? 17.965 -8.872 -29.693 1.00 94.94 401 GLU A N 1
ATOM 3264 C CA . GLU A 1 401 ? 16.859 -8.180 -30.379 1.00 94.94 401 GLU A CA 1
ATOM 3265 C C . GLU A 1 401 ? 15.601 -8.016 -29.505 1.00 94.94 401 GLU A C 1
ATOM 3267 O O . GLU A 1 401 ? 14.800 -7.115 -29.736 1.00 94.94 401 GLU A O 1
ATOM 3272 N N . SER A 1 402 ? 15.397 -8.868 -28.494 1.00 94.38 402 SER A N 1
ATOM 3273 C CA . SER A 1 402 ? 14.124 -8.912 -27.761 1.00 94.38 402 SER A CA 1
ATOM 3274 C C . SER A 1 402 ? 14.249 -9.342 -26.301 1.00 94.38 402 SER A C 1
ATOM 3276 O O . SER A 1 402 ? 15.175 -10.070 -25.931 1.00 94.38 402 SER A O 1
ATOM 3278 N N . TRP A 1 403 ? 13.264 -8.954 -25.494 1.00 92.88 403 TRP A N 1
ATOM 3279 C CA . TRP A 1 403 ? 12.962 -9.550 -24.192 1.00 92.88 403 TRP A CA 1
ATOM 3280 C C . TRP A 1 403 ? 11.837 -10.571 -24.317 1.00 92.88 403 TRP A C 1
ATOM 3282 O O . TRP A 1 403 ? 10.948 -10.418 -25.154 1.00 92.88 403 TRP A O 1
ATOM 3292 N N . THR A 1 404 ? 11.858 -11.603 -23.483 1.00 87.25 404 THR A N 1
ATOM 3293 C CA . THR A 1 404 ? 10.809 -12.619 -23.395 1.00 87.25 404 THR A CA 1
ATOM 3294 C C . THR A 1 404 ? 10.382 -12.772 -21.941 1.00 87.25 404 THR A C 1
ATOM 3296 O O . THR A 1 404 ? 11.176 -13.220 -21.129 1.00 87.25 404 THR A O 1
ATOM 3299 N N . ILE A 1 405 ? 9.147 -12.404 -21.612 1.00 79.31 405 ILE A N 1
ATOM 3300 C CA . ILE A 1 405 ? 8.593 -12.417 -20.249 1.00 79.31 405 ILE A CA 1
ATOM 3301 C C . ILE A 1 405 ? 7.607 -13.585 -20.117 1.00 79.31 405 ILE A C 1
ATOM 3303 O O . ILE A 1 405 ? 6.839 -13.858 -21.044 1.00 79.31 405 ILE A O 1
ATOM 3307 N N . GLY A 1 406 ? 7.606 -14.271 -18.970 1.00 65.44 406 GLY A N 1
ATOM 3308 C CA . GLY A 1 406 ? 6.694 -15.393 -18.709 1.00 65.44 406 GLY A CA 1
ATOM 3309 C C . GLY A 1 406 ? 7.103 -16.700 -19.401 1.00 65.44 406 GLY A C 1
ATOM 3310 O O . GLY A 1 406 ? 6.244 -17.467 -19.838 1.00 65.44 406 GLY A O 1
ATOM 3311 N N . SER A 1 407 ? 8.409 -16.956 -19.530 1.00 51.31 407 SER A N 1
ATOM 3312 C CA . SER A 1 407 ? 8.992 -18.155 -20.158 1.00 51.31 407 SER A CA 1
ATOM 3313 C C . SER A 1 407 ? 9.021 -19.399 -19.250 1.00 51.31 407 SER A C 1
ATOM 3315 O O . SER A 1 407 ? 9.705 -20.372 -19.570 1.00 51.31 407 SER A O 1
ATOM 3317 N N . GLU A 1 408 ? 8.291 -19.408 -18.130 1.00 55.72 408 GLU A N 1
ATOM 3318 C CA . GLU A 1 408 ? 8.608 -20.310 -17.022 1.00 55.72 408 GLU A CA 1
ATOM 3319 C C . GLU A 1 408 ? 8.529 -21.816 -17.307 1.00 55.72 408 GLU A C 1
ATOM 3321 O O . GLU A 1 408 ? 7.517 -22.379 -17.739 1.00 55.72 408 GLU A O 1
ATOM 3326 N N . THR A 1 409 ? 9.589 -22.479 -16.842 1.00 55.03 409 THR A N 1
ATOM 3327 C CA . THR A 1 409 ? 9.510 -23.755 -16.133 1.00 55.03 409 THR A CA 1
ATOM 3328 C C . THR A 1 409 ? 9.924 -23.532 -14.673 1.00 55.03 409 THR A C 1
ATOM 3330 O O . THR A 1 409 ? 11.115 -23.567 -14.378 1.00 55.03 409 THR A O 1
ATOM 3333 N N . SER A 1 410 ? 8.976 -23.323 -13.758 1.00 70.44 410 SER A N 1
ATOM 3334 C CA . SER A 1 410 ? 9.248 -23.408 -12.316 1.00 70.44 410 SER A CA 1
ATOM 3335 C C . SER A 1 410 ? 9.587 -24.847 -11.920 1.00 70.44 410 SER A C 1
ATOM 3337 O O . SER A 1 410 ? 9.004 -25.810 -12.442 1.00 70.44 410 SER A O 1
ATOM 3339 N N . SER A 1 411 ? 10.555 -25.018 -11.016 1.00 84.75 411 SER A N 1
ATOM 3340 C CA . SER A 1 411 ? 10.989 -26.337 -10.557 1.00 84.75 411 SER A CA 1
ATOM 3341 C C . SER A 1 411 ? 10.638 -26.578 -9.094 1.00 84.75 411 SER A C 1
ATOM 3343 O O . SER A 1 411 ? 10.736 -25.707 -8.238 1.00 84.75 411 SER A O 1
ATOM 3345 N N . ASN A 1 412 ? 10.239 -27.816 -8.804 1.00 90.06 412 ASN A N 1
ATOM 3346 C CA . ASN A 1 412 ? 10.025 -28.287 -7.442 1.00 90.06 412 ASN A CA 1
ATOM 3347 C C . ASN A 1 412 ? 11.215 -29.146 -7.014 1.00 90.06 412 ASN A C 1
ATOM 3349 O O . ASN A 1 412 ? 11.436 -30.216 -7.597 1.00 90.06 412 ASN A O 1
ATOM 3353 N N . TYR A 1 413 ? 11.905 -28.720 -5.964 1.00 95.50 413 TYR A N 1
ATOM 3354 C CA . TYR A 1 413 ? 12.958 -29.466 -5.290 1.00 95.50 413 TYR A CA 1
ATOM 3355 C C . TYR A 1 413 ? 12.414 -30.075 -4.000 1.00 95.50 413 TYR A C 1
ATOM 3357 O O . TYR A 1 413 ? 11.602 -29.474 -3.303 1.00 95.50 413 TYR A O 1
ATOM 3365 N N . TYR A 1 414 ? 12.823 -31.297 -3.685 1.00 97.00 414 TYR A N 1
ATOM 3366 C CA . TYR A 1 414 ? 12.277 -32.094 -2.595 1.00 97.00 414 TYR A CA 1
ATOM 3367 C C . TYR A 1 414 ? 13.380 -32.428 -1.598 1.00 97.00 414 TYR A C 1
ATOM 3369 O O . TYR A 1 414 ? 14.431 -32.942 -1.982 1.00 97.00 414 TYR A O 1
ATOM 3377 N N . VAL A 1 415 ? 13.102 -32.213 -0.313 1.00 97.50 415 VAL A N 1
ATOM 3378 C CA . VAL A 1 415 ? 14.011 -32.511 0.802 1.00 97.50 415 VAL A CA 1
ATOM 3379 C C . VAL A 1 415 ? 13.367 -33.565 1.701 1.00 97.50 415 VAL A C 1
ATOM 3381 O O . VAL A 1 415 ? 12.198 -33.449 2.073 1.00 97.50 415 VAL A O 1
ATOM 3384 N N . SER A 1 416 ? 14.090 -34.630 2.043 1.00 96.56 416 SER A N 1
ATOM 3385 C CA . SER A 1 416 ? 13.574 -35.729 2.869 1.00 96.56 416 SER A CA 1
ATOM 3386 C C . SER A 1 416 ? 14.650 -36.291 3.793 1.00 96.56 416 SER A C 1
ATOM 3388 O O . SER A 1 416 ? 15.676 -36.786 3.337 1.00 96.56 416 SER A O 1
ATOM 3390 N N . ALA A 1 417 ? 14.379 -36.319 5.101 1.00 94.12 417 ALA A N 1
ATOM 3391 C CA . ALA A 1 417 ? 15.273 -36.963 6.064 1.00 94.12 417 ALA A CA 1
ATOM 3392 C C . ALA A 1 417 ? 15.169 -38.501 6.026 1.00 94.12 417 ALA A C 1
ATOM 3394 O O . ALA A 1 417 ? 15.998 -39.196 6.615 1.00 94.12 417 ALA A O 1
ATOM 3395 N N . THR A 1 418 ? 14.139 -39.050 5.370 1.00 91.25 418 THR A N 1
ATOM 3396 C CA . THR A 1 418 ? 13.874 -40.497 5.334 1.00 91.25 418 THR A CA 1
ATOM 3397 C C . THR A 1 418 ? 14.323 -41.157 4.032 1.00 91.25 418 THR A C 1
ATOM 3399 O O . THR A 1 418 ? 14.863 -42.264 4.062 1.00 91.25 418 THR A O 1
ATOM 3402 N N . ASN A 1 419 ? 14.120 -40.475 2.905 1.00 91.06 419 ASN A N 1
ATOM 3403 C CA . ASN A 1 419 ? 14.364 -40.966 1.550 1.00 91.06 419 ASN A CA 1
ATOM 3404 C C . ASN A 1 419 ? 15.414 -40.136 0.793 1.00 91.06 419 ASN A C 1
ATOM 3406 O O . ASN A 1 419 ? 15.720 -40.467 -0.352 1.00 91.06 419 ASN A O 1
ATOM 3410 N N . GLY A 1 420 ? 15.942 -39.070 1.403 1.00 91.81 420 GLY A N 1
ATOM 3411 C CA . GLY A 1 420 ? 16.965 -38.219 0.807 1.00 91.81 420 GLY A CA 1
ATOM 3412 C C . GLY A 1 420 ? 18.321 -38.900 0.679 1.00 91.81 420 GLY A C 1
ATOM 3413 O O . GLY A 1 420 ? 18.681 -39.789 1.459 1.00 91.81 420 GLY A O 1
ATOM 3414 N N . SER A 1 421 ? 19.091 -38.453 -0.309 1.00 90.62 421 SER A N 1
ATOM 3415 C CA . SER A 1 421 ? 20.470 -38.876 -0.543 1.00 90.62 421 SER A CA 1
ATOM 3416 C C . SER A 1 421 ? 21.421 -37.677 -0.438 1.00 90.62 421 SER A C 1
ATOM 3418 O O . SER A 1 421 ? 21.078 -36.616 -0.950 1.00 90.62 421 SER A O 1
ATOM 3420 N N . PRO A 1 422 ? 22.634 -37.832 0.134 1.00 84.88 422 PRO A N 1
ATOM 3421 C CA . PRO A 1 422 ? 23.689 -36.811 0.056 1.00 84.88 422 PRO A CA 1
ATOM 3422 C C . PRO A 1 422 ? 24.171 -36.518 -1.377 1.00 84.88 422 PRO A C 1
ATOM 3424 O O . PRO A 1 422 ? 24.831 -35.519 -1.611 1.00 84.88 422 PRO A O 1
ATOM 3427 N N . ASP A 1 423 ? 23.870 -37.415 -2.324 1.00 86.31 423 ASP A N 1
ATOM 3428 C CA . ASP A 1 423 ? 24.069 -37.216 -3.768 1.00 86.31 423 ASP A CA 1
ATOM 3429 C C . ASP A 1 423 ? 22.708 -36.987 -4.479 1.00 86.31 423 ASP A C 1
ATOM 3431 O O . ASP A 1 423 ? 22.499 -37.414 -5.621 1.00 86.31 423 ASP A O 1
ATOM 3435 N N . GLY A 1 424 ? 21.721 -36.441 -3.759 1.00 87.75 424 GLY A N 1
ATOM 3436 C CA . GLY A 1 424 ? 20.380 -36.138 -4.260 1.00 87.75 424 GLY A CA 1
ATOM 3437 C C . GLY A 1 424 ? 20.412 -35.063 -5.348 1.00 87.75 424 GLY A C 1
ATOM 3438 O O . GLY A 1 424 ? 21.217 -34.140 -5.287 1.00 87.75 424 GLY A O 1
ATOM 3439 N N . ASP A 1 425 ? 19.527 -35.156 -6.340 1.00 89.56 425 ASP A N 1
ATOM 3440 C CA . ASP A 1 425 ? 19.382 -34.118 -7.378 1.00 89.56 425 ASP A CA 1
ATOM 3441 C C . ASP A 1 425 ? 18.206 -33.171 -7.098 1.00 89.56 425 ASP A C 1
ATOM 3443 O O . ASP A 1 425 ? 17.836 -32.369 -7.951 1.00 89.56 425 ASP A O 1
ATOM 3447 N N . GLY A 1 426 ? 17.589 -33.294 -5.918 1.00 90.38 426 GLY A N 1
ATOM 3448 C CA . GLY A 1 426 ? 16.432 -32.508 -5.507 1.00 90.38 426 GLY A CA 1
ATOM 3449 C C . GLY A 1 426 ? 15.138 -32.949 -6.188 1.00 90.38 426 GLY A C 1
ATOM 3450 O O . GLY A 1 426 ? 14.070 -32.462 -5.838 1.00 90.38 426 GLY A O 1
ATOM 3451 N N . SER A 1 427 ? 15.161 -33.904 -7.120 1.00 91.31 427 SER A N 1
ATOM 3452 C CA . SER A 1 427 ? 13.931 -34.406 -7.725 1.00 91.31 427 SER A CA 1
ATOM 3453 C C . SER A 1 427 ? 13.121 -35.237 -6.732 1.00 91.31 427 SER A C 1
ATOM 3455 O O . SER A 1 427 ? 13.645 -35.865 -5.813 1.00 91.31 427 SER A O 1
ATOM 3457 N N . ARG A 1 428 ? 11.814 -35.366 -6.979 1.00 89.94 428 ARG A N 1
ATOM 3458 C CA . ARG A 1 428 ? 10.931 -36.190 -6.136 1.00 89.94 428 ARG A CA 1
ATOM 3459 C C . ARG A 1 428 ? 11.370 -37.657 -6.008 1.00 89.94 428 ARG A C 1
ATOM 3461 O O . ARG A 1 428 ? 11.002 -38.321 -5.045 1.00 89.94 428 ARG A O 1
ATOM 3468 N N . ASN A 1 429 ? 12.102 -38.183 -6.993 1.00 91.56 429 ASN A N 1
ATOM 3469 C CA . ASN A 1 429 ? 12.586 -39.568 -6.986 1.00 91.56 429 ASN A CA 1
ATOM 3470 C C . ASN A 1 429 ? 13.958 -39.723 -6.312 1.00 91.56 429 ASN A C 1
ATOM 3472 O O . ASN A 1 429 ? 14.325 -40.848 -5.975 1.00 91.56 429 ASN A O 1
ATOM 3476 N N . ASN A 1 430 ? 14.710 -38.633 -6.157 1.00 93.38 430 ASN A N 1
ATOM 3477 C CA . ASN A 1 430 ? 16.030 -38.609 -5.533 1.00 93.38 430 ASN A CA 1
ATOM 3478 C C . ASN A 1 430 ? 16.205 -37.302 -4.727 1.00 93.38 430 ASN A C 1
ATOM 3480 O O . ASN A 1 430 ? 17.008 -36.445 -5.108 1.00 93.38 430 ASN A O 1
ATOM 3484 N N . PRO A 1 431 ? 15.415 -37.131 -3.647 1.00 95.94 431 PRO A N 1
ATOM 3485 C CA . PRO A 1 431 ? 15.376 -35.886 -2.891 1.00 95.94 431 PRO A CA 1
ATOM 3486 C C . PRO A 1 431 ? 16.705 -35.600 -2.183 1.00 95.94 431 PRO A C 1
ATOM 3488 O O . PRO A 1 431 ? 17.498 -36.509 -1.913 1.00 95.94 431 PRO A O 1
ATOM 3491 N N . TRP A 1 432 ? 16.920 -34.334 -1.843 1.00 97.25 432 TRP A N 1
ATOM 3492 C CA . TRP A 1 432 ? 18.011 -33.896 -0.974 1.00 97.25 432 TRP A CA 1
ATOM 3493 C C . TRP A 1 432 ? 17.842 -34.435 0.448 1.00 97.25 432 TRP A C 1
ATOM 3495 O O . TRP A 1 432 ? 16.717 -34.664 0.910 1.00 97.25 432 TRP A O 1
ATOM 3505 N N . ALA A 1 433 ? 18.961 -34.670 1.134 1.00 94.25 433 ALA A N 1
ATOM 3506 C CA . ALA A 1 433 ? 18.967 -35.232 2.485 1.00 94.25 433 ALA A CA 1
ATOM 3507 C C . ALA A 1 433 ? 19.167 -34.165 3.564 1.00 94.25 433 ALA A C 1
ATOM 3509 O O . ALA A 1 433 ? 18.626 -34.308 4.669 1.00 94.25 433 ALA A O 1
ATOM 3510 N N . THR A 1 434 ? 19.959 -33.131 3.276 1.00 93.44 434 THR A N 1
ATOM 3511 C CA . THR A 1 434 ? 20.428 -32.158 4.270 1.00 93.44 434 THR A CA 1
ATOM 3512 C C . THR A 1 434 ? 19.995 -30.738 3.922 1.00 93.44 434 THR A C 1
ATOM 3514 O O . THR A 1 434 ? 19.510 -30.466 2.829 1.00 93.44 434 THR A O 1
ATOM 3517 N N . LEU A 1 435 ? 20.146 -29.830 4.890 1.00 93.88 435 LEU A N 1
ATOM 3518 C CA . LEU A 1 435 ? 19.930 -28.400 4.669 1.00 93.88 435 LEU A CA 1
ATOM 3519 C C . LEU A 1 435 ? 21.073 -27.788 3.838 1.00 93.88 435 LEU A C 1
ATOM 3521 O O . LEU A 1 435 ? 20.803 -26.951 2.990 1.00 93.88 435 LEU A O 1
ATOM 3525 N N . ASP A 1 436 ? 22.309 -28.290 3.983 1.00 91.44 436 ASP A N 1
ATOM 3526 C CA . ASP A 1 436 ? 23.475 -27.875 3.181 1.00 91.44 436 ASP A CA 1
ATOM 3527 C C . ASP A 1 436 ? 23.257 -28.024 1.658 1.00 91.44 436 ASP A C 1
ATOM 3529 O O . ASP A 1 436 ? 23.875 -27.308 0.871 1.00 91.44 436 ASP A O 1
ATOM 3533 N N . ASP A 1 437 ? 22.392 -28.955 1.231 1.00 89.75 437 ASP A N 1
ATOM 3534 C CA . ASP A 1 437 ? 22.038 -29.140 -0.183 1.00 89.75 437 ASP A CA 1
ATOM 3535 C C . ASP A 1 437 ? 21.307 -27.906 -0.754 1.00 89.75 437 ASP A C 1
ATOM 3537 O O . ASP A 1 437 ? 21.442 -27.602 -1.939 1.00 89.75 437 ASP A O 1
ATOM 3541 N N . ILE A 1 438 ? 20.566 -27.179 0.093 1.00 92.44 438 ILE A N 1
ATOM 3542 C CA . ILE A 1 438 ? 19.837 -25.953 -0.263 1.00 92.44 438 ILE A CA 1
ATOM 3543 C C . ILE A 1 438 ? 20.830 -24.810 -0.492 1.00 92.44 438 ILE A C 1
ATOM 3545 O O . ILE A 1 438 ? 20.770 -24.159 -1.530 1.00 92.44 438 ILE A O 1
ATOM 3549 N N . ASP A 1 439 ? 21.790 -24.623 0.421 1.00 87.94 439 ASP A N 1
ATOM 3550 C CA . ASP A 1 439 ? 22.835 -23.588 0.314 1.00 87.94 439 ASP A CA 1
ATOM 3551 C C . ASP A 1 439 ? 23.733 -23.779 -0.922 1.00 87.94 439 ASP A C 1
ATOM 3553 O O . ASP A 1 439 ? 24.325 -22.832 -1.443 1.00 87.94 439 ASP A O 1
ATOM 3557 N N . ALA A 1 440 ? 23.873 -25.021 -1.392 1.00 85.25 440 ALA A N 1
ATOM 3558 C CA . ALA A 1 440 ? 24.683 -25.356 -2.557 1.00 85.25 440 ALA A CA 1
ATOM 3559 C C . ALA A 1 440 ? 23.976 -25.087 -3.899 1.00 85.25 440 ALA A C 1
ATOM 3561 O O . ALA A 1 440 ? 24.624 -25.195 -4.949 1.00 85.25 440 ALA A O 1
ATOM 3562 N N . TYR A 1 441 ? 22.676 -24.775 -3.887 1.00 86.75 441 TYR A N 1
ATOM 3563 C CA . TYR A 1 441 ? 21.860 -24.624 -5.087 1.00 86.75 441 TYR A CA 1
ATOM 3564 C C . TYR A 1 441 ? 21.485 -23.161 -5.353 1.00 86.75 441 TYR A C 1
ATOM 3566 O O . TYR A 1 441 ? 21.117 -22.417 -4.452 1.00 86.75 441 TYR A O 1
ATOM 3574 N N . ALA A 1 442 ? 21.554 -22.750 -6.620 1.00 85.50 442 ALA A N 1
ATOM 3575 C CA . ALA A 1 442 ? 21.114 -21.428 -7.056 1.00 85.50 442 ALA A CA 1
ATOM 3576 C C . ALA A 1 442 ? 19.678 -21.521 -7.588 1.00 85.50 442 ALA A C 1
ATOM 3578 O O . ALA A 1 442 ? 19.456 -22.062 -8.673 1.00 85.50 442 ALA A O 1
ATOM 3579 N N . PHE A 1 443 ? 18.716 -21.029 -6.809 1.00 89.12 443 PHE A N 1
ATOM 3580 C CA . PHE A 1 443 ? 17.301 -21.004 -7.187 1.00 89.12 443 PHE A CA 1
ATOM 3581 C C . PHE A 1 443 ? 16.999 -19.889 -8.189 1.00 89.12 443 PHE A C 1
ATOM 3583 O O . PHE A 1 443 ? 17.713 -18.890 -8.258 1.00 89.12 443 PHE A O 1
ATOM 3590 N N . SER A 1 444 ? 15.938 -20.079 -8.969 1.00 83.81 444 SER A N 1
ATOM 3591 C CA . SER A 1 444 ? 15.365 -19.059 -9.855 1.00 83.81 444 SER A CA 1
ATOM 3592 C C . SER A 1 444 ? 13.985 -18.624 -9.346 1.00 83.81 444 SER A C 1
ATOM 3594 O O . SER A 1 444 ? 13.336 -19.403 -8.641 1.00 83.81 444 SER A O 1
ATOM 3596 N N . PRO A 1 445 ? 13.496 -17.423 -9.705 1.00 80.88 445 PRO A N 1
ATOM 3597 C CA . PRO A 1 445 ? 12.133 -17.012 -9.381 1.00 80.88 445 PRO A CA 1
ATOM 3598 C C . PRO A 1 445 ? 11.088 -18.072 -9.764 1.00 80.88 445 PRO A C 1
ATOM 3600 O O . PRO A 1 445 ? 11.166 -18.691 -10.827 1.00 80.88 445 PRO A O 1
ATOM 3603 N N . GLY A 1 446 ? 10.128 -18.305 -8.866 1.00 78.69 446 GLY A N 1
ATOM 3604 C CA . GLY A 1 446 ? 9.078 -19.321 -8.996 1.00 78.69 446 GLY A CA 1
ATOM 3605 C C . GLY A 1 446 ? 9.472 -20.735 -8.559 1.00 78.69 446 GLY A C 1
ATOM 3606 O O . GLY A 1 446 ? 8.600 -21.605 -8.464 1.00 78.69 446 GLY A O 1
ATOM 3607 N N . ASP A 1 447 ? 10.750 -20.998 -8.270 1.00 89.94 447 ASP A N 1
ATOM 3608 C CA . ASP A 1 447 ? 11.172 -22.290 -7.731 1.00 89.94 447 ASP A CA 1
ATOM 3609 C C . ASP A 1 447 ? 10.563 -22.562 -6.350 1.00 89.94 447 ASP A C 1
ATOM 3611 O O . ASP A 1 447 ? 10.272 -21.662 -5.561 1.00 89.94 447 ASP A O 1
ATOM 3615 N N . SER A 1 448 ? 10.380 -23.844 -6.037 1.00 94.94 448 SER A N 1
ATOM 3616 C CA . SER A 1 448 ? 9.881 -24.281 -4.735 1.00 94.94 448 SER A CA 1
ATOM 3617 C C . SER A 1 448 ? 10.774 -25.350 -4.114 1.00 94.94 448 SER A C 1
ATOM 3619 O O . SER A 1 448 ? 11.079 -26.359 -4.749 1.00 94.94 448 SER A O 1
ATOM 3621 N N . VAL A 1 449 ? 11.128 -25.182 -2.843 1.00 97.56 449 VAL A N 1
ATOM 3622 C CA . VAL A 1 449 ? 11.789 -26.187 -2.004 1.00 97.56 449 VAL A CA 1
ATOM 3623 C C . VAL A 1 449 ? 10.760 -26.777 -1.043 1.00 97.56 449 VAL A C 1
ATOM 3625 O O . VAL A 1 449 ? 10.208 -26.096 -0.180 1.00 97.56 449 VAL A O 1
ATOM 3628 N N . LEU A 1 450 ? 10.482 -28.067 -1.202 1.00 97.62 450 LEU A N 1
ATOM 3629 C CA . LEU A 1 450 ? 9.425 -28.781 -0.500 1.00 97.62 450 LEU A CA 1
ATOM 3630 C C . LEU A 1 450 ? 10.021 -29.785 0.490 1.00 97.62 450 LEU A C 1
ATOM 3632 O O . LEU A 1 450 ? 10.632 -30.784 0.100 1.00 97.62 450 LEU A O 1
ATOM 3636 N N . PHE A 1 451 ? 9.786 -29.569 1.780 1.00 98.38 451 PHE A N 1
ATOM 3637 C CA . PHE A 1 451 ? 10.229 -30.445 2.863 1.00 98.38 451 PHE A CA 1
ATOM 3638 C C . PHE A 1 451 ? 9.213 -31.562 3.146 1.00 98.38 451 PHE A C 1
ATOM 3640 O O . PHE A 1 451 ? 8.004 -31.336 3.230 1.00 98.38 451 PHE A O 1
ATOM 3647 N N . GLU A 1 452 ? 9.692 -32.793 3.316 1.00 98.06 452 GLU A N 1
ATOM 3648 C CA . GLU A 1 452 ? 8.833 -33.946 3.601 1.00 98.06 452 GLU A CA 1
ATOM 3649 C C . GLU A 1 452 ? 8.162 -33.815 4.976 1.00 98.06 452 GLU A C 1
ATOM 3651 O O . GLU A 1 452 ? 8.828 -33.696 6.009 1.00 98.06 452 GLU A O 1
ATOM 3656 N N . ARG A 1 453 ? 6.831 -33.902 5.014 1.00 97.56 453 ARG A N 1
ATOM 3657 C CA . ARG A 1 453 ? 6.070 -33.959 6.267 1.00 97.56 453 ARG A CA 1
ATOM 3658 C C . ARG A 1 453 ? 6.476 -35.172 7.111 1.00 97.56 453 ARG A C 1
ATOM 3660 O O . ARG A 1 453 ? 6.702 -36.269 6.604 1.00 97.56 453 ARG A O 1
ATOM 3667 N N . GLY A 1 454 ? 6.600 -34.958 8.420 1.00 96.44 454 GLY A N 1
ATOM 3668 C CA . GLY A 1 454 ? 7.115 -35.934 9.384 1.00 96.44 454 GLY A CA 1
ATOM 3669 C C . GLY A 1 454 ? 8.646 -36.044 9.463 1.00 96.44 454 GLY A C 1
ATOM 3670 O O . GLY A 1 454 ? 9.142 -36.715 10.374 1.00 96.44 454 GLY A O 1
ATOM 3671 N N . SER A 1 455 ? 9.398 -35.387 8.572 1.00 97.56 455 SER A N 1
ATOM 3672 C CA . SER A 1 455 ? 10.861 -35.294 8.666 1.00 97.56 455 SER A CA 1
ATOM 3673 C C . SER A 1 455 ? 11.314 -34.199 9.637 1.00 97.56 455 SER A C 1
ATOM 3675 O O . SER A 1 455 ? 10.557 -33.288 9.981 1.00 97.56 455 SER A O 1
ATOM 3677 N N . LYS A 1 456 ? 12.559 -34.326 10.115 1.00 97.69 456 LYS A N 1
ATOM 3678 C CA . LYS A 1 456 ? 13.171 -33.410 11.084 1.00 97.69 456 LYS A CA 1
ATOM 3679 C C . LYS A 1 456 ? 14.618 -33.107 10.719 1.00 97.69 456 LYS A C 1
ATOM 3681 O O . LYS A 1 456 ? 15.367 -34.040 10.424 1.00 97.69 456 LYS A O 1
ATOM 3686 N N . TRP A 1 457 ? 15.013 -31.846 10.850 1.00 97.62 457 TRP A N 1
ATOM 3687 C CA . TRP A 1 457 ? 16.384 -31.385 10.652 1.00 97.62 457 TRP A CA 1
ATOM 3688 C C . TRP A 1 457 ? 16.846 -30.504 11.817 1.00 97.62 457 TRP A C 1
ATOM 3690 O O . TRP A 1 457 ? 16.064 -29.787 12.444 1.00 97.62 457 TRP A O 1
ATOM 3700 N N . THR A 1 458 ? 18.145 -30.571 12.103 1.00 96.44 458 THR A N 1
ATOM 3701 C CA . THR A 1 458 ? 18.825 -29.665 13.031 1.00 96.44 458 THR A CA 1
ATOM 3702 C C . THR A 1 458 ? 19.974 -29.011 12.283 1.00 96.44 458 THR A C 1
ATOM 3704 O O . THR A 1 458 ? 20.809 -29.720 11.721 1.00 96.44 458 THR A O 1
ATOM 3707 N N . GLY A 1 459 ? 20.009 -27.685 12.273 1.00 94.31 459 GLY A N 1
ATOM 3708 C CA . GLY A 1 459 ? 20.943 -26.895 11.486 1.00 94.31 459 GLY A CA 1
ATOM 3709 C C . GLY A 1 459 ? 20.274 -25.642 10.935 1.00 94.31 459 GLY A C 1
ATOM 3710 O O . GLY A 1 459 ? 19.266 -25.181 11.459 1.00 94.31 459 GLY A O 1
ATOM 3711 N N . THR A 1 460 ? 20.858 -25.097 9.882 1.00 95.50 460 THR A N 1
ATOM 3712 C CA . THR A 1 460 ? 20.480 -23.819 9.278 1.00 95.50 460 THR A CA 1
ATOM 3713 C C . THR A 1 460 ? 20.684 -23.906 7.769 1.00 95.50 460 THR A C 1
ATOM 3715 O O . THR A 1 460 ? 21.427 -24.779 7.321 1.00 95.50 460 THR A O 1
ATOM 3718 N N . PHE A 1 461 ? 20.038 -23.020 7.022 1.00 96.06 461 PHE A N 1
ATOM 3719 C CA . PHE A 1 461 ? 20.385 -22.673 5.644 1.00 96.06 461 PHE A CA 1
ATOM 3720 C C . PHE A 1 461 ? 20.080 -21.185 5.421 1.00 96.06 461 PHE A C 1
ATOM 3722 O O . PHE A 1 461 ? 19.307 -20.582 6.181 1.00 96.06 461 PHE A O 1
ATOM 3729 N N . GLU A 1 462 ? 20.695 -20.591 4.404 1.00 95.50 462 GLU A N 1
ATOM 3730 C CA . GLU A 1 462 ? 20.533 -19.187 4.040 1.00 95.50 462 GLU A CA 1
ATOM 3731 C C . GLU A 1 462 ? 19.971 -19.042 2.623 1.00 95.50 462 GLU A C 1
ATOM 3733 O O . GLU A 1 462 ? 20.523 -19.534 1.638 1.00 95.50 462 GLU A O 1
ATOM 3738 N N . ILE A 1 463 ? 18.855 -18.329 2.518 1.00 95.44 463 ILE A N 1
ATOM 3739 C CA . ILE A 1 463 ? 18.211 -18.001 1.253 1.00 95.44 463 ILE A CA 1
ATOM 3740 C C . ILE A 1 463 ? 18.904 -16.759 0.697 1.00 95.44 463 ILE A C 1
ATOM 3742 O O . ILE A 1 463 ? 18.786 -15.675 1.262 1.00 95.44 463 ILE A O 1
ATOM 3746 N N . THR A 1 464 ? 19.641 -16.938 -0.398 1.00 92.56 464 THR A N 1
ATOM 3747 C CA . THR A 1 464 ? 20.449 -15.882 -1.039 1.00 92.56 464 THR A CA 1
ATOM 3748 C C . THR A 1 464 ? 19.991 -15.533 -2.456 1.00 92.56 464 THR A C 1
ATOM 3750 O O . THR A 1 464 ? 20.517 -14.602 -3.059 1.00 92.56 464 THR A O 1
ATOM 3753 N N . ALA A 1 465 ? 19.029 -16.281 -3.001 1.00 89.75 465 ALA A N 1
ATOM 3754 C CA . ALA A 1 465 ? 18.409 -16.005 -4.292 1.00 89.75 465 ALA A CA 1
ATOM 3755 C C . ALA A 1 465 ? 17.032 -15.381 -4.066 1.00 89.75 465 ALA A C 1
ATOM 3757 O O . ALA A 1 465 ? 16.252 -15.912 -3.273 1.00 89.75 465 ALA A O 1
ATOM 3758 N N . SER A 1 466 ? 16.748 -14.286 -4.768 1.00 87.06 466 SER A N 1
ATOM 3759 C CA . SER A 1 466 ? 15.445 -13.624 -4.733 1.00 87.06 466 SER A CA 1
ATOM 3760 C C . SER A 1 466 ? 14.468 -14.281 -5.702 1.00 87.06 466 SER A C 1
ATOM 3762 O O . SER A 1 466 ? 14.852 -14.767 -6.770 1.00 87.06 466 SER A O 1
ATOM 3764 N N . GLY A 1 467 ? 13.196 -14.303 -5.315 1.00 84.06 467 GLY A N 1
ATOM 3765 C CA . GLY A 1 467 ? 12.108 -14.519 -6.258 1.00 84.06 467 GLY A CA 1
ATOM 3766 C C . GLY A 1 467 ? 11.789 -13.243 -7.030 1.00 84.06 467 GLY A C 1
ATOM 3767 O O . GLY A 1 467 ? 12.584 -12.314 -7.082 1.00 84.06 467 GLY A O 1
ATOM 3768 N N . SER A 1 468 ? 10.576 -13.188 -7.563 1.00 72.38 468 SER A N 1
ATOM 3769 C CA . SER A 1 468 ? 9.981 -11.962 -8.097 1.00 72.38 468 SER A CA 1
ATOM 3770 C C . SER A 1 468 ? 8.586 -11.761 -7.526 1.00 72.38 468 SER A C 1
ATOM 3772 O O . SER A 1 468 ? 7.974 -12.709 -7.025 1.00 72.38 468 SER A O 1
ATOM 3774 N N . LEU A 1 469 ? 8.036 -10.558 -7.678 1.00 69.38 469 LEU A N 1
ATOM 3775 C CA . LEU A 1 469 ? 6.698 -10.210 -7.198 1.00 69.38 469 LEU A CA 1
ATOM 3776 C C . LEU A 1 469 ? 5.596 -11.197 -7.632 1.00 69.38 469 LEU A C 1
ATOM 3778 O O . LEU A 1 469 ? 4.705 -11.514 -6.848 1.00 69.38 469 LEU A O 1
ATOM 3782 N N . ASN A 1 470 ? 5.665 -11.711 -8.865 1.00 68.06 470 ASN A N 1
ATOM 3783 C CA . ASN A 1 470 ? 4.674 -12.659 -9.398 1.00 68.06 470 ASN A CA 1
ATOM 3784 C C . ASN A 1 470 ? 5.073 -14.134 -9.238 1.00 68.06 470 ASN A C 1
ATOM 3786 O O . ASN A 1 470 ? 4.214 -15.012 -9.343 1.00 68.06 470 ASN A O 1
ATOM 3790 N N . SER A 1 471 ? 6.351 -14.399 -8.975 1.00 76.25 471 SER A N 1
ATOM 3791 C CA . SER A 1 471 ? 6.916 -15.741 -8.850 1.00 76.25 471 SER A CA 1
ATOM 3792 C C . SER A 1 471 ? 7.897 -15.770 -7.674 1.00 76.25 471 SER A C 1
ATOM 3794 O O . SER A 1 471 ? 9.118 -15.801 -7.884 1.00 76.25 471 SER A O 1
ATOM 3796 N N . PRO A 1 472 ? 7.400 -15.724 -6.422 1.00 86.81 472 PRO A N 1
ATOM 3797 C CA . PRO A 1 472 ? 8.261 -15.817 -5.253 1.00 86.81 472 PRO A CA 1
ATOM 3798 C C . PRO A 1 472 ? 8.935 -17.190 -5.197 1.00 86.81 472 PRO A C 1
ATOM 3800 O O . PRO A 1 472 ? 8.385 -18.181 -5.687 1.00 86.81 472 PRO A O 1
ATOM 3803 N N . ILE A 1 473 ? 10.108 -17.269 -4.570 1.00 92.81 473 ILE A N 1
ATOM 3804 C CA . ILE A 1 473 ? 10.698 -18.570 -4.237 1.00 92.81 473 ILE A CA 1
ATOM 3805 C C . ILE A 1 473 ? 9.994 -19.098 -2.990 1.00 92.81 473 ILE A C 1
ATOM 3807 O O . ILE A 1 473 ? 9.901 -18.414 -1.967 1.00 92.81 473 ILE A O 1
ATOM 3811 N N . VAL A 1 474 ? 9.488 -20.326 -3.077 1.00 95.81 474 VAL A N 1
ATOM 3812 C CA . VAL A 1 474 ? 8.625 -20.913 -2.048 1.00 95.81 474 VAL A CA 1
ATOM 3813 C C . VAL A 1 474 ? 9.362 -21.986 -1.255 1.00 95.81 474 VAL A C 1
ATOM 3815 O O . VAL A 1 474 ? 9.840 -22.969 -1.810 1.00 95.81 474 VAL A O 1
ATOM 3818 N N . PHE A 1 475 ? 9.367 -21.872 0.067 1.00 98.25 475 PHE A N 1
ATOM 3819 C CA . PHE A 1 475 ? 9.817 -22.909 0.991 1.00 98.25 475 PHE A CA 1
ATOM 3820 C C . PHE A 1 475 ? 8.600 -23.454 1.737 1.00 98.25 475 PHE A C 1
ATOM 3822 O O . PHE A 1 475 ? 8.036 -22.780 2.597 1.00 98.25 475 PHE A O 1
ATOM 3829 N N . SER A 1 476 ? 8.165 -24.667 1.391 1.00 98.00 476 SER A N 1
ATOM 3830 C CA . SER A 1 476 ? 6.945 -25.267 1.951 1.00 98.00 476 SER A CA 1
ATOM 3831 C C . SER A 1 476 ? 7.094 -26.771 2.182 1.00 98.00 476 SER A C 1
ATOM 3833 O O . SER A 1 476 ? 8.199 -27.305 2.259 1.00 98.00 476 SER A O 1
ATOM 3835 N N . SER A 1 477 ? 5.988 -27.488 2.356 1.00 95.88 477 SER A N 1
ATOM 3836 C CA . SER A 1 477 ? 5.965 -28.904 2.704 1.00 95.88 477 SER A CA 1
ATOM 3837 C C . SER A 1 477 ? 5.289 -29.771 1.641 1.00 95.88 477 SER A C 1
ATOM 3839 O O . SER A 1 477 ? 4.436 -29.316 0.883 1.00 95.88 477 SER A O 1
ATOM 3841 N N . TYR A 1 478 ? 5.636 -31.060 1.598 1.00 95.12 478 TYR A N 1
ATOM 3842 C CA . TYR A 1 478 ? 4.931 -32.062 0.794 1.00 95.12 478 TYR A CA 1
ATOM 3843 C C . TYR A 1 478 ? 4.717 -33.367 1.564 1.00 95.12 478 TYR A C 1
ATOM 3845 O O . TYR A 1 478 ? 5.442 -33.699 2.501 1.00 95.12 478 TYR A O 1
ATOM 3853 N N . GLY A 1 479 ? 3.748 -34.162 1.113 1.00 92.44 479 GLY A N 1
ATOM 3854 C CA . GLY A 1 479 ? 3.420 -35.444 1.732 1.00 92.44 479 GLY A CA 1
ATOM 3855 C C . GLY A 1 479 ? 2.380 -35.307 2.841 1.00 92.44 479 GLY A C 1
ATOM 3856 O O . GLY A 1 479 ? 1.602 -34.361 2.855 1.00 92.44 479 GLY A O 1
ATOM 3857 N N . GLU A 1 480 ? 2.347 -36.282 3.744 1.00 92.12 480 GLU A N 1
ATOM 3858 C CA . GLU A 1 480 ? 1.318 -36.431 4.779 1.00 92.12 480 GLU A CA 1
ATOM 3859 C C . GLU A 1 480 ? 1.961 -36.491 6.169 1.00 92.12 480 GLU A C 1
ATOM 3861 O O . GLU A 1 480 ? 3.103 -36.926 6.309 1.00 92.12 480 GLU A O 1
ATOM 3866 N N . GLY A 1 481 ? 1.208 -36.131 7.210 1.00 94.38 481 GLY A N 1
ATOM 3867 C CA . GLY A 1 481 ? 1.657 -36.197 8.605 1.00 94.38 481 GLY A CA 1
ATOM 3868 C C . GLY A 1 481 ? 1.944 -34.828 9.218 1.00 94.38 481 GLY A C 1
ATOM 3869 O O . GLY A 1 481 ? 1.385 -33.817 8.791 1.00 94.38 481 GLY A O 1
ATOM 3870 N N . GLU A 1 482 ? 2.793 -34.802 10.243 1.00 96.56 482 GLU A N 1
ATOM 3871 C CA . GLU A 1 482 ? 3.169 -33.571 10.950 1.00 96.56 482 GLU A CA 1
ATOM 3872 C C . GLU A 1 482 ? 3.964 -32.614 10.055 1.00 96.56 482 GLU A C 1
ATOM 3874 O O . GLU A 1 482 ? 4.596 -33.042 9.084 1.00 96.56 482 GLU A O 1
ATOM 3879 N N . ARG A 1 483 ? 3.944 -31.314 10.377 1.00 97.75 483 ARG A N 1
ATOM 3880 C CA . ARG A 1 483 ? 4.745 -30.318 9.650 1.00 97.75 483 ARG A CA 1
ATOM 3881 C C . ARG A 1 483 ? 6.235 -30.707 9.669 1.00 97.75 483 ARG A C 1
ATOM 3883 O O . ARG A 1 483 ? 6.688 -31.305 10.650 1.00 97.75 483 ARG A O 1
ATOM 3890 N N . PRO A 1 484 ? 6.999 -30.402 8.607 1.00 98.38 484 PRO A N 1
ATOM 3891 C CA . PRO A 1 484 ? 8.441 -30.618 8.613 1.00 98.38 484 PRO A CA 1
ATOM 3892 C C . PRO A 1 484 ? 9.076 -29.779 9.727 1.00 98.38 484 PRO A C 1
ATOM 3894 O O . PRO A 1 484 ? 8.783 -28.589 9.837 1.00 98.38 484 PRO A O 1
ATOM 3897 N N . ALA A 1 485 ? 9.897 -30.411 10.568 1.00 98.50 485 ALA A N 1
ATOM 3898 C CA . ALA A 1 485 ? 10.443 -29.779 11.767 1.00 98.50 485 ALA A CA 1
ATOM 3899 C C . ALA A 1 485 ? 11.888 -29.310 11.543 1.00 98.50 485 ALA A C 1
ATOM 3901 O O . ALA A 1 485 ? 12.749 -30.129 11.205 1.00 98.50 485 ALA A O 1
ATOM 3902 N N . LEU A 1 486 ? 12.167 -28.026 11.757 1.00 98.44 486 LEU A N 1
ATOM 3903 C CA . LEU A 1 486 ? 13.502 -27.436 11.649 1.00 98.44 486 LEU A CA 1
ATOM 3904 C C . LEU A 1 486 ? 13.906 -26.820 12.989 1.00 98.44 486 LEU A C 1
ATOM 3906 O O . LEU A 1 486 ? 13.102 -26.154 13.633 1.00 98.44 486 LEU A O 1
ATOM 3910 N N . SER A 1 487 ? 15.155 -27.037 13.403 1.00 97.50 487 SER A N 1
ATOM 3911 C CA . SER A 1 487 ? 15.672 -26.548 14.686 1.00 97.50 487 SER A CA 1
ATOM 3912 C C . SER A 1 487 ? 17.111 -26.066 14.601 1.00 97.50 487 SER A C 1
ATOM 3914 O O . SER A 1 487 ? 17.910 -26.646 13.867 1.00 97.50 487 SER A O 1
ATOM 3916 N N . ASN A 1 488 ? 17.474 -25.060 15.398 1.00 95.62 488 ASN A N 1
ATOM 3917 C CA . ASN A 1 488 ? 18.866 -24.624 15.526 1.00 95.62 488 ASN A CA 1
ATOM 3918 C C . ASN A 1 488 ? 19.204 -24.128 16.949 1.00 95.62 488 ASN A C 1
ATOM 3920 O O . ASN A 1 488 ? 19.247 -22.924 17.213 1.00 95.62 488 ASN A O 1
ATOM 3924 N N . PRO A 1 489 ? 19.474 -25.041 17.898 1.00 93.19 489 PRO A N 1
ATOM 3925 C CA . PRO A 1 489 ? 19.750 -24.662 19.285 1.00 93.19 489 PRO A CA 1
ATOM 3926 C C . PRO A 1 489 ? 21.154 -24.062 19.498 1.00 93.19 489 PRO A C 1
ATOM 3928 O O . PRO A 1 489 ? 21.440 -23.520 20.573 1.00 93.19 489 PRO A O 1
ATOM 3931 N N . ASP A 1 490 ? 22.050 -24.190 18.514 1.00 90.25 490 ASP A N 1
ATOM 3932 C CA . ASP A 1 490 ? 23.446 -23.760 18.601 1.00 90.25 490 ASP A CA 1
ATOM 3933 C C . ASP A 1 490 ? 23.618 -22.318 18.109 1.00 90.25 490 ASP A C 1
ATOM 3935 O O . ASP A 1 490 ? 23.682 -22.048 16.912 1.00 90.25 490 ASP A O 1
ATOM 3939 N N . GLY A 1 491 ? 23.781 -21.386 19.048 1.00 84.81 491 GLY A N 1
ATOM 3940 C CA . GLY A 1 491 ? 24.008 -19.973 18.744 1.00 84.81 491 GLY A CA 1
ATOM 3941 C C . GLY A 1 491 ? 25.302 -19.647 18.024 1.00 84.81 491 GLY A C 1
ATOM 3942 O O . GLY A 1 491 ? 25.477 -18.517 17.577 1.00 84.81 491 GLY A O 1
ATOM 3943 N N . SER A 1 492 ? 26.243 -20.589 17.955 1.00 86.88 492 SER A N 1
ATOM 3944 C CA . SER A 1 492 ? 27.468 -20.402 17.180 1.00 86.88 492 SER A CA 1
ATOM 3945 C C . SER A 1 492 ? 27.274 -20.685 15.688 1.00 86.88 492 SER A C 1
ATOM 3947 O O . SER A 1 492 ? 28.131 -20.306 14.891 1.00 86.88 492 SER A O 1
ATOM 3949 N N . ASN A 1 493 ? 26.146 -21.294 15.307 1.00 88.25 493 ASN A N 1
ATOM 3950 C CA . ASN A 1 493 ? 25.790 -21.603 13.930 1.00 88.25 493 ASN A CA 1
ATOM 3951 C C . ASN A 1 493 ? 24.678 -20.664 13.441 1.00 88.25 493 ASN A C 1
ATOM 3953 O O . ASN A 1 493 ? 23.528 -20.817 13.853 1.00 88.25 493 ASN A O 1
ATOM 3957 N N . ASN A 1 494 ? 25.022 -19.676 12.606 1.00 88.12 494 ASN A N 1
ATOM 3958 C CA . ASN A 1 494 ? 24.101 -18.632 12.124 1.00 88.12 494 ASN A CA 1
ATOM 3959 C C . ASN A 1 494 ? 23.224 -18.037 13.234 1.00 88.12 494 ASN A C 1
ATOM 3961 O O . ASN A 1 494 ? 22.021 -17.864 13.061 1.00 88.12 494 ASN A O 1
ATOM 3965 N N . TYR A 1 495 ? 23.822 -17.759 14.397 1.00 89.12 495 TYR A N 1
ATOM 3966 C CA . TYR A 1 495 ? 23.138 -17.168 15.553 1.00 89.12 495 TYR A CA 1
ATOM 3967 C C . TYR A 1 495 ? 21.937 -17.981 16.063 1.00 89.12 495 TYR A C 1
ATOM 3969 O O . TYR A 1 495 ? 21.059 -17.449 16.730 1.00 89.12 495 TYR A O 1
ATOM 3977 N N . GLY A 1 496 ? 21.889 -19.285 15.776 1.00 91.50 496 GLY A N 1
ATOM 3978 C CA . GLY A 1 496 ? 20.767 -20.138 16.157 1.00 91.50 496 GLY A CA 1
ATOM 3979 C C . GLY A 1 496 ? 19.517 -19.963 15.287 1.00 91.50 496 GLY A C 1
ATOM 3980 O O . GLY A 1 496 ? 18.457 -20.439 15.684 1.00 91.50 496 GLY A O 1
ATOM 3981 N N . ASN A 1 497 ? 19.631 -19.321 14.117 1.00 94.75 497 ASN A N 1
ATOM 3982 C CA . ASN A 1 497 ? 18.551 -19.195 13.134 1.00 94.75 497 ASN A CA 1
ATOM 3983 C C . ASN A 1 497 ? 18.379 -20.492 12.338 1.00 94.75 497 ASN A C 1
ATOM 3985 O O . ASN A 1 497 ? 19.359 -21.024 11.811 1.00 94.75 497 ASN A O 1
ATOM 3989 N N . ALA A 1 498 ? 17.156 -21.021 12.236 1.00 96.75 498 ALA A N 1
ATOM 3990 C CA . ALA A 1 498 ? 16.890 -22.196 11.399 1.00 96.75 498 ALA A CA 1
ATOM 3991 C C . ALA A 1 498 ? 16.848 -21.826 9.911 1.00 96.75 498 ALA A C 1
ATOM 3993 O O . ALA A 1 498 ? 17.324 -22.596 9.081 1.00 96.75 498 ALA A O 1
ATOM 3994 N N . ILE A 1 499 ? 16.319 -20.643 9.591 1.00 97.62 499 ILE A N 1
ATOM 3995 C CA . ILE A 1 499 ? 16.295 -20.090 8.236 1.00 97.62 499 ILE A CA 1
ATOM 3996 C C . ILE A 1 499 ? 16.797 -18.654 8.307 1.00 97.62 499 ILE A C 1
ATOM 3998 O O . ILE A 1 499 ? 16.263 -17.848 9.072 1.00 97.62 499 ILE A O 1
ATOM 4002 N N . ARG A 1 500 ? 17.821 -18.340 7.518 1.00 96.00 500 ARG A N 1
ATOM 4003 C CA . ARG A 1 500 ? 18.270 -16.965 7.307 1.00 96.00 500 ARG A CA 1
ATOM 4004 C C . ARG A 1 500 ? 17.873 -16.512 5.909 1.00 96.00 500 ARG A C 1
ATOM 4006 O O . ARG A 1 500 ? 17.930 -17.303 4.972 1.00 96.00 500 ARG A O 1
ATOM 4013 N N . ILE A 1 501 ? 17.460 -15.263 5.784 1.00 96.00 501 ILE A N 1
ATOM 4014 C CA . ILE A 1 501 ? 17.067 -14.643 4.525 1.00 96.00 501 ILE A CA 1
ATOM 4015 C C . ILE A 1 501 ? 18.001 -13.454 4.294 1.00 96.00 501 ILE A C 1
ATOM 4017 O O . ILE A 1 501 ? 18.223 -12.659 5.209 1.00 96.00 501 ILE A O 1
ATOM 4021 N N . SER A 1 502 ? 18.574 -13.417 3.096 1.00 93.62 502 SER A N 1
ATOM 4022 C CA . SER A 1 502 ? 19.385 -12.329 2.544 1.00 93.62 502 SER A CA 1
ATOM 4023 C C . SER A 1 502 ? 18.947 -12.113 1.085 1.00 93.62 502 SER A C 1
ATOM 4025 O O . SER A 1 502 ? 19.772 -12.154 0.167 1.00 93.62 502 SER A O 1
ATOM 4027 N N . ALA A 1 503 ? 17.628 -12.074 0.872 1.00 91.38 503 ALA A N 1
ATOM 4028 C CA . ALA A 1 503 ? 16.961 -12.121 -0.427 1.00 91.38 503 ALA A CA 1
ATOM 4029 C C . ALA A 1 503 ? 15.512 -11.605 -0.341 1.00 91.38 503 ALA A C 1
ATOM 4031 O O . ALA A 1 503 ? 14.899 -11.615 0.728 1.00 91.38 503 ALA A O 1
ATOM 4032 N N . SER A 1 504 ? 14.943 -11.250 -1.494 1.00 90.69 504 SER A N 1
ATOM 4033 C CA . SER A 1 504 ? 13.591 -10.692 -1.627 1.00 90.69 504 SER A CA 1
ATOM 4034 C C . SER A 1 504 ? 12.600 -11.656 -2.294 1.00 90.69 504 SER A C 1
ATOM 4036 O O . SER A 1 504 ? 12.992 -12.641 -2.924 1.00 90.69 504 SER A O 1
ATOM 4038 N N . HIS A 1 505 ? 11.299 -11.373 -2.170 1.00 89.19 505 HIS A N 1
ATOM 4039 C CA . HIS A 1 505 ? 10.200 -12.163 -2.751 1.00 89.19 505 HIS A CA 1
ATOM 4040 C C . HIS A 1 505 ? 10.237 -13.638 -2.325 1.00 89.19 505 HIS A C 1
ATOM 4042 O O . HIS A 1 505 ? 10.252 -14.566 -3.144 1.00 89.19 505 HIS A O 1
ATOM 4048 N N . ILE A 1 506 ? 10.268 -13.849 -1.010 1.00 96.94 506 ILE A N 1
ATOM 4049 C CA . ILE A 1 506 ? 10.372 -15.168 -0.385 1.00 96.94 506 ILE A CA 1
ATOM 4050 C C . ILE A 1 506 ? 9.052 -15.522 0.291 1.00 96.94 506 ILE A C 1
ATOM 4052 O O . ILE A 1 506 ? 8.520 -14.744 1.080 1.00 96.94 506 ILE A O 1
ATOM 4056 N N . LEU A 1 507 ? 8.552 -16.731 0.037 1.00 97.38 507 LEU A N 1
ATOM 4057 C CA . LEU A 1 507 ? 7.398 -17.291 0.735 1.00 97.38 507 LEU A CA 1
ATOM 4058 C C . LEU A 1 507 ? 7.826 -18.495 1.574 1.00 97.38 507 LEU A C 1
ATOM 4060 O O . LEU A 1 507 ? 8.246 -19.515 1.033 1.00 97.38 507 LEU A O 1
ATOM 4064 N N . ILE A 1 508 ? 7.656 -18.410 2.891 1.00 98.50 508 ILE A N 1
ATOM 4065 C CA . ILE A 1 508 ? 7.830 -19.531 3.818 1.00 98.50 508 ILE A CA 1
ATOM 4066 C C . ILE A 1 508 ? 6.458 -19.957 4.331 1.00 98.50 508 ILE A C 1
ATOM 4068 O O . ILE A 1 508 ? 5.730 -19.166 4.930 1.00 98.50 508 ILE A O 1
ATOM 4072 N N . ASP A 1 509 ? 6.105 -21.220 4.104 1.00 98.00 509 ASP A N 1
ATOM 4073 C CA . ASP A 1 509 ? 4.759 -21.732 4.340 1.00 98.00 509 ASP A CA 1
ATOM 4074 C C . ASP A 1 509 ? 4.757 -23.118 5.003 1.00 98.00 509 ASP A C 1
ATOM 4076 O O . ASP A 1 509 ? 5.514 -24.018 4.643 1.00 98.00 509 ASP A O 1
ATOM 4080 N N . ALA A 1 510 ? 3.845 -23.323 5.955 1.00 96.88 510 ALA A N 1
ATOM 4081 C CA . ALA A 1 510 ? 3.523 -24.638 6.516 1.00 96.88 510 ALA A CA 1
ATOM 4082 C C . ALA A 1 510 ? 4.697 -25.412 7.164 1.00 96.88 510 ALA A C 1
ATOM 4084 O O . ALA A 1 510 ? 4.701 -26.653 7.164 1.00 96.88 510 ALA A O 1
ATOM 4085 N N . LEU A 1 511 ? 5.653 -24.706 7.778 1.00 98.44 511 LEU A N 1
ATOM 4086 C CA . LEU A 1 511 ? 6.791 -25.298 8.492 1.00 98.44 511 LEU A CA 1
ATOM 4087 C C . LEU A 1 511 ? 6.585 -25.302 10.014 1.00 98.44 511 LEU A C 1
ATOM 4089 O O . LEU A 1 511 ? 5.778 -24.544 10.550 1.00 98.44 511 LEU A O 1
ATOM 4093 N N . TYR A 1 512 ? 7.304 -26.180 10.716 1.00 98.75 512 TYR A N 1
ATOM 4094 C CA . TYR A 1 512 ? 7.407 -26.156 12.175 1.00 98.75 512 TYR A CA 1
ATOM 4095 C C . TYR A 1 512 ? 8.842 -25.815 12.579 1.00 98.75 512 TYR A C 1
ATOM 4097 O O . TYR A 1 512 ? 9.754 -26.626 12.411 1.00 98.75 512 TYR A O 1
ATOM 4105 N N . ILE A 1 513 ? 9.046 -24.607 13.095 1.00 98.62 513 ILE A N 1
ATOM 4106 C CA . ILE A 1 513 ? 10.349 -24.096 13.518 1.00 98.62 513 ILE A CA 1
ATOM 4107 C C . ILE A 1 513 ? 10.438 -24.203 15.036 1.00 98.62 513 ILE A C 1
ATOM 4109 O O . ILE A 1 513 ? 9.561 -23.715 15.751 1.00 98.62 513 ILE A O 1
ATOM 4113 N N . HIS A 1 514 ? 11.466 -24.870 15.559 1.00 98.19 514 HIS A N 1
ATOM 4114 C CA . HIS A 1 514 ? 11.538 -25.091 16.995 1.00 98.19 514 HIS A CA 1
ATOM 4115 C C . HIS A 1 514 ? 12.936 -25.117 17.604 1.00 98.19 514 HIS A C 1
ATOM 4117 O O . HIS A 1 514 ? 13.915 -25.447 16.946 1.00 98.19 514 HIS A O 1
ATOM 4123 N N . ASP A 1 515 ? 13.018 -24.809 18.900 1.00 96.19 515 ASP A N 1
ATOM 4124 C CA . ASP A 1 515 ? 14.258 -24.861 19.688 1.00 96.19 515 ASP A CA 1
ATOM 4125 C C . ASP A 1 515 ? 15.410 -24.045 19.057 1.00 96.19 515 ASP A C 1
ATOM 4127 O O . ASP A 1 515 ? 16.544 -24.520 18.944 1.00 96.19 515 ASP A O 1
ATOM 4131 N N . CYS A 1 516 ? 15.118 -22.815 18.620 1.00 94.88 516 CYS A N 1
ATOM 4132 C CA . CYS A 1 516 ? 16.072 -21.916 17.955 1.00 94.88 516 CYS A CA 1
ATOM 4133 C C . CYS A 1 516 ? 16.684 -20.884 18.913 1.00 94.88 516 CYS A C 1
ATOM 4135 O O . CYS A 1 516 ? 15.994 -20.314 19.766 1.00 94.88 516 CYS A O 1
ATOM 4137 N N . GLY A 1 517 ? 17.986 -20.623 18.762 1.00 85.56 517 GLY A N 1
ATOM 4138 C CA . GLY A 1 517 ? 18.680 -19.566 19.509 1.00 85.56 517 GLY A CA 1
ATOM 4139 C C . GLY A 1 517 ? 18.849 -19.840 21.007 1.00 85.56 517 GLY A C 1
ATOM 4140 O O . GLY A 1 517 ? 18.957 -18.909 21.799 1.00 85.56 517 GLY A O 1
ATOM 4141 N N . LEU A 1 518 ? 18.870 -21.110 21.438 1.00 84.25 518 LEU A N 1
ATOM 4142 C CA . LEU A 1 518 ? 18.934 -21.489 22.865 1.00 84.25 518 LEU A CA 1
ATOM 4143 C C . LEU A 1 518 ? 20.268 -21.155 23.557 1.00 84.25 518 LEU A C 1
ATOM 4145 O O . LEU A 1 518 ? 20.382 -21.209 24.785 1.00 84.25 518 LEU A O 1
ATOM 4149 N N . SER A 1 519 ? 21.275 -20.793 22.776 1.00 74.62 519 SER A N 1
ATOM 4150 C CA . SER A 1 519 ? 22.555 -20.211 23.175 1.00 74.62 519 SER A CA 1
ATOM 4151 C C . SER A 1 519 ? 22.925 -19.168 22.114 1.00 74.62 519 SER A C 1
ATOM 4153 O O . SER A 1 519 ? 22.357 -19.229 21.032 1.00 74.62 519 SER A O 1
ATOM 4155 N N . GLY A 1 520 ? 23.834 -18.223 22.382 1.00 67.31 520 GLY A N 1
ATOM 4156 C CA . GLY A 1 520 ? 24.294 -17.267 21.358 1.00 67.31 520 GLY A CA 1
ATOM 4157 C C . GLY A 1 520 ? 24.075 -15.781 21.680 1.00 67.31 520 GLY A C 1
ATOM 4158 O O . GLY A 1 520 ? 23.702 -15.461 22.812 1.00 67.31 520 GLY A O 1
ATOM 4159 N N . PRO A 1 521 ? 24.413 -14.891 20.725 1.00 70.12 521 PRO A N 1
ATOM 4160 C CA . PRO A 1 521 ? 24.342 -13.429 20.857 1.00 70.12 521 PRO A CA 1
ATOM 4161 C C . PRO A 1 521 ? 22.917 -12.873 20.610 1.00 70.12 521 PRO A C 1
ATOM 4163 O O . PRO A 1 521 ? 21.955 -13.634 20.681 1.00 70.12 521 PRO A O 1
ATOM 4166 N N . ARG A 1 522 ? 22.751 -11.549 20.431 1.00 72.75 522 ARG A N 1
ATOM 4167 C CA . ARG A 1 522 ? 21.433 -10.865 20.380 1.00 72.75 522 ARG A CA 1
ATOM 4168 C C . ARG A 1 522 ? 20.646 -11.241 19.117 1.00 72.75 522 ARG A C 1
ATOM 4170 O O . ARG A 1 522 ? 19.427 -11.176 19.157 1.00 72.75 522 ARG A O 1
ATOM 4177 N N . GLU A 1 523 ? 21.310 -11.663 18.045 1.00 77.44 523 GLU A N 1
ATOM 4178 C CA . GLU A 1 523 ? 20.811 -11.872 16.673 1.00 77.44 523 GLU A CA 1
ATOM 4179 C C . GLU A 1 523 ? 20.076 -13.218 16.463 1.00 77.44 523 GLU A C 1
ATOM 4181 O O . GLU A 1 523 ? 20.183 -13.854 15.412 1.00 77.44 523 GLU A O 1
ATOM 4186 N N . VAL A 1 524 ? 19.351 -13.681 17.484 1.00 82.44 524 VAL A N 1
ATOM 4187 C CA . VAL A 1 524 ? 18.585 -14.938 17.457 1.00 82.44 524 VAL A CA 1
ATOM 4188 C C . VAL A 1 524 ? 17.213 -14.756 16.800 1.00 82.44 524 VAL A C 1
ATOM 4190 O O . VAL A 1 524 ? 16.590 -13.703 16.930 1.00 82.44 524 VAL A O 1
ATOM 4193 N N . GLY A 1 525 ? 16.730 -15.818 16.160 1.00 85.12 525 GLY A N 1
ATOM 4194 C CA . GLY A 1 525 ? 15.435 -15.931 15.492 1.00 85.12 525 GLY A CA 1
ATOM 4195 C C . GLY A 1 525 ? 15.159 -17.392 15.117 1.00 85.12 525 GLY A C 1
ATOM 4196 O O . GLY A 1 525 ? 16.070 -18.216 15.074 1.00 85.12 525 GLY A O 1
ATOM 4197 N N . GLY A 1 526 ? 13.905 -17.766 14.880 1.00 95.50 526 GLY A N 1
ATOM 4198 C CA . GLY A 1 526 ? 13.584 -19.011 14.180 1.00 95.50 526 GLY A CA 1
ATOM 4199 C C . GLY A 1 526 ? 13.840 -18.824 12.689 1.00 95.50 526 GLY A C 1
ATOM 4200 O O . GLY A 1 526 ? 14.629 -19.556 12.085 1.00 95.50 526 GLY A O 1
ATOM 4201 N N . ILE A 1 527 ? 13.216 -17.780 12.145 1.00 97.56 527 ILE A N 1
ATOM 4202 C CA . ILE A 1 527 ? 13.440 -17.239 10.804 1.00 97.56 527 ILE A CA 1
ATOM 4203 C C . ILE A 1 527 ? 13.916 -15.796 10.958 1.00 97.56 527 ILE A C 1
ATOM 4205 O O . ILE A 1 527 ? 13.304 -15.045 11.724 1.00 97.56 527 ILE A O 1
ATOM 4209 N N . ALA A 1 528 ? 14.981 -15.415 10.249 1.00 95.50 528 ALA A N 1
ATOM 4210 C CA . ALA A 1 528 ? 15.509 -14.059 10.341 1.00 95.50 528 ALA A CA 1
ATOM 4211 C C . ALA A 1 528 ? 15.996 -13.459 9.014 1.00 95.50 528 ALA A C 1
ATOM 4213 O O . ALA A 1 528 ? 16.674 -14.143 8.247 1.00 95.50 528 ALA A O 1
ATOM 4214 N N . SER A 1 529 ? 15.723 -12.167 8.811 1.00 93.81 529 SER A N 1
ATOM 4215 C CA . SER A 1 529 ? 16.406 -11.283 7.854 1.00 93.81 529 SER A CA 1
ATOM 4216 C C . SER A 1 529 ? 16.962 -10.075 8.607 1.00 93.81 529 SER A C 1
ATOM 4218 O O . SER A 1 529 ? 16.309 -9.540 9.503 1.00 93.81 529 SER A O 1
ATOM 4220 N N . PHE A 1 530 ? 18.177 -9.670 8.245 1.00 89.88 530 PHE A N 1
ATOM 4221 C CA . PHE A 1 530 ? 18.884 -8.526 8.833 1.00 89.88 530 PHE A CA 1
ATOM 4222 C C . PHE A 1 530 ? 19.357 -7.523 7.774 1.00 89.88 530 PHE A C 1
ATOM 4224 O O . PHE A 1 530 ? 20.129 -6.620 8.093 1.00 89.88 530 PHE A O 1
ATOM 4231 N N . ASN A 1 531 ? 18.988 -7.732 6.510 1.00 86.50 531 ASN A N 1
ATOM 4232 C CA . ASN A 1 531 ? 19.364 -6.843 5.428 1.00 86.50 531 ASN A CA 1
ATOM 4233 C C . ASN A 1 531 ? 18.195 -5.884 5.168 1.00 86.50 531 ASN A C 1
ATOM 4235 O O . ASN A 1 531 ? 17.171 -6.346 4.677 1.00 86.50 531 ASN A O 1
ATOM 4239 N N . PRO A 1 532 ? 18.335 -4.576 5.448 1.00 79.06 532 PRO A N 1
ATOM 4240 C CA . PRO A 1 532 ? 17.238 -3.618 5.299 1.00 79.06 532 PRO A CA 1
ATOM 4241 C C . PRO A 1 532 ? 16.766 -3.435 3.849 1.00 79.06 532 PRO A C 1
ATOM 4243 O O . PRO A 1 532 ? 15.720 -2.832 3.643 1.00 79.06 532 PRO A O 1
ATOM 4246 N N . GLU A 1 533 ? 17.524 -3.938 2.869 1.00 80.56 533 GLU A N 1
ATOM 4247 C CA . GLU A 1 533 ? 17.147 -3.966 1.449 1.00 80.56 533 GLU A CA 1
ATOM 4248 C C . GLU A 1 533 ? 16.302 -5.199 1.075 1.00 80.56 533 GLU A C 1
ATOM 4250 O O . GLU A 1 533 ? 15.776 -5.266 -0.032 1.00 80.56 533 GLU A O 1
ATOM 4255 N N . ASP A 1 534 ? 16.203 -6.206 1.953 1.00 87.94 534 ASP A N 1
ATOM 4256 C CA . ASP A 1 534 ? 15.333 -7.355 1.708 1.00 87.94 534 ASP A CA 1
ATOM 4257 C C . ASP A 1 534 ? 13.864 -6.912 1.774 1.00 87.94 534 ASP A C 1
ATOM 4259 O O . ASP A 1 534 ? 13.466 -6.131 2.646 1.00 87.94 534 ASP A O 1
ATOM 4263 N N . HIS A 1 535 ? 13.039 -7.465 0.883 1.00 87.56 535 HIS A N 1
ATOM 4264 C CA . HIS A 1 535 ? 11.627 -7.107 0.806 1.00 87.56 535 HIS A CA 1
ATOM 4265 C C . HIS A 1 535 ? 10.710 -8.212 0.295 1.00 87.56 535 HIS A C 1
ATOM 4267 O O . HIS A 1 535 ? 11.161 -9.224 -0.246 1.00 87.56 535 HIS A O 1
ATOM 4273 N N . HIS A 1 536 ? 9.394 -8.027 0.441 1.00 88.25 536 HIS A N 1
ATOM 4274 C CA . HIS A 1 536 ? 8.386 -8.983 -0.032 1.00 88.25 536 HIS A CA 1
ATOM 4275 C C . HIS A 1 536 ? 8.551 -10.380 0.594 1.00 88.25 536 HIS A C 1
ATOM 4277 O O . HIS A 1 536 ? 8.466 -11.413 -0.079 1.00 88.25 536 HIS A O 1
ATOM 4283 N N . ILE A 1 537 ? 8.809 -10.423 1.903 1.00 96.25 537 ILE A N 1
ATOM 4284 C CA . ILE A 1 537 ? 8.967 -11.669 2.661 1.00 96.25 537 ILE A CA 1
ATOM 4285 C C . ILE A 1 537 ? 7.635 -12.033 3.313 1.00 96.25 537 ILE A C 1
ATOM 4287 O O . ILE A 1 537 ? 7.138 -11.318 4.181 1.00 96.25 537 ILE A O 1
ATOM 4291 N N . THR A 1 538 ? 7.077 -13.183 2.940 1.00 97.88 538 THR A N 1
ATOM 4292 C CA . THR A 1 538 ? 5.867 -13.740 3.553 1.00 97.88 538 THR A CA 1
ATOM 4293 C C . THR A 1 538 ? 6.199 -14.962 4.403 1.00 97.88 538 THR A C 1
ATOM 4295 O O . THR A 1 538 ? 6.776 -15.932 3.912 1.00 97.88 538 THR A O 1
ATOM 4298 N N . ILE A 1 539 ? 5.783 -14.955 5.669 1.00 98.62 539 ILE A N 1
ATOM 4299 C CA . ILE A 1 539 ? 5.869 -16.097 6.586 1.00 98.62 539 ILE A CA 1
ATOM 4300 C C . ILE A 1 539 ? 4.456 -16.456 7.026 1.00 98.62 539 ILE A C 1
ATOM 4302 O O . ILE A 1 539 ? 3.809 -15.686 7.742 1.00 98.62 539 ILE A O 1
ATOM 4306 N N . GLN A 1 540 ? 3.982 -17.636 6.622 1.00 98.19 540 GLN A N 1
ATOM 4307 C CA . GLN A 1 540 ? 2.601 -18.025 6.873 1.00 98.19 540 GLN A CA 1
ATOM 4308 C C . GLN A 1 540 ? 2.367 -19.492 7.228 1.00 98.19 540 GLN A C 1
ATOM 4310 O O . GLN A 1 540 ? 3.191 -20.373 6.969 1.00 98.19 540 GLN A O 1
ATOM 4315 N N . ASN A 1 541 ? 1.200 -19.761 7.825 1.00 98.06 541 ASN A N 1
ATOM 4316 C CA . ASN A 1 541 ? 0.684 -21.103 8.140 1.00 98.06 541 ASN A CA 1
ATOM 4317 C C . ASN A 1 541 ? 1.652 -21.990 8.950 1.00 98.06 541 ASN A C 1
ATOM 4319 O O . ASN A 1 541 ? 1.525 -23.229 8.961 1.00 98.06 541 ASN A O 1
ATOM 4323 N N . SER A 1 542 ? 2.627 -21.364 9.607 1.00 98.62 542 SER A N 1
ATOM 4324 C CA . SER A 1 542 ? 3.754 -22.016 10.260 1.00 98.62 542 SER A CA 1
ATOM 4325 C C . SER A 1 542 ? 3.589 -22.014 11.775 1.00 98.62 542 SER A C 1
ATOM 4327 O O . SER A 1 542 ? 2.810 -21.256 12.352 1.00 98.62 542 SER A O 1
ATOM 4329 N N . GLU A 1 543 ? 4.295 -22.928 12.426 1.00 98.75 543 GLU A N 1
ATOM 4330 C CA . GLU A 1 543 ? 4.256 -23.115 13.873 1.00 98.75 543 GLU A CA 1
ATOM 4331 C C . GLU A 1 543 ? 5.648 -22.886 14.457 1.00 98.75 543 GLU A C 1
ATOM 4333 O O . GLU A 1 543 ? 6.637 -23.375 13.910 1.00 98.75 543 GLU A O 1
ATOM 4338 N N . PHE A 1 544 ? 5.723 -22.154 15.566 1.00 98.69 544 PHE A N 1
ATOM 4339 C CA . PHE A 1 544 ? 6.969 -21.796 16.232 1.00 98.69 544 PHE A CA 1
ATOM 4340 C C . PHE A 1 544 ? 6.913 -22.188 17.702 1.00 98.69 544 PHE A C 1
ATOM 4342 O O . PHE A 1 544 ? 5.980 -21.804 18.410 1.00 98.69 544 PHE A O 1
ATOM 4349 N N . SER A 1 545 ? 7.927 -22.913 18.185 1.00 98.06 545 SER A N 1
ATOM 4350 C CA . SER A 1 545 ? 8.006 -23.252 19.611 1.00 98.06 545 SER A CA 1
ATOM 4351 C C . SER A 1 545 ? 9.425 -23.411 20.137 1.00 98.06 545 SER A C 1
ATOM 4353 O O . SER A 1 545 ? 10.303 -23.891 19.440 1.00 98.06 545 SER A O 1
ATOM 4355 N N . GLY A 1 546 ? 9.693 -23.032 21.380 1.00 95.31 546 GLY A N 1
ATOM 4356 C CA . GLY A 1 546 ? 11.038 -23.136 21.956 1.00 95.31 546 GLY A CA 1
ATOM 4357 C C . GLY A 1 546 ? 12.058 -22.184 21.320 1.00 95.31 546 GLY A C 1
ATOM 4358 O O . GLY A 1 546 ? 13.249 -22.299 21.587 1.00 95.31 546 GLY A O 1
ATOM 4359 N N . CYS A 1 547 ? 11.624 -21.234 20.491 1.00 94.75 547 CYS A N 1
ATOM 4360 C CA . CYS A 1 547 ? 12.475 -20.184 19.939 1.00 94.75 547 CYS A CA 1
ATOM 4361 C C . CYS A 1 547 ? 12.565 -19.020 20.935 1.00 94.75 547 CYS A C 1
ATOM 4363 O O . CYS A 1 547 ? 11.561 -18.670 21.560 1.00 94.75 547 CYS A O 1
ATOM 4365 N N . ARG A 1 548 ? 13.750 -18.422 21.117 1.00 92.31 548 ARG A N 1
ATOM 4366 C CA . ARG A 1 548 ? 13.874 -17.186 21.920 1.00 92.31 548 ARG A CA 1
ATOM 4367 C C . ARG A 1 548 ? 13.240 -15.985 21.222 1.00 92.31 548 ARG A C 1
ATOM 4369 O O . ARG A 1 548 ? 12.565 -15.198 21.873 1.00 92.31 548 ARG A O 1
ATOM 4376 N N . VAL A 1 549 ? 13.441 -15.906 19.908 1.00 94.62 549 VAL A N 1
ATOM 4377 C CA . VAL A 1 549 ? 12.666 -15.067 18.994 1.00 94.62 549 VAL A CA 1
ATOM 4378 C C . VAL A 1 549 ? 12.099 -15.968 17.905 1.00 94.62 549 VAL A C 1
ATOM 4380 O O . VAL A 1 549 ? 12.862 -16.768 17.363 1.00 94.62 549 VAL A O 1
ATOM 4383 N N . ALA A 1 550 ? 10.796 -15.928 17.613 1.00 96.94 550 ALA A N 1
ATOM 4384 C CA . ALA A 1 550 ? 10.227 -16.799 16.577 1.00 96.94 550 ALA A CA 1
ATOM 4385 C C . ALA A 1 550 ? 10.522 -16.260 15.168 1.00 96.94 550 ALA A C 1
ATOM 4387 O O . ALA A 1 550 ? 11.113 -16.976 14.354 1.00 96.94 550 ALA A O 1
ATOM 4388 N N . VAL A 1 551 ? 10.210 -14.989 14.915 1.00 97.44 551 VAL A N 1
ATOM 4389 C CA . VAL A 1 551 ? 10.477 -14.296 13.648 1.00 97.44 551 VAL A CA 1
ATOM 4390 C C . VAL A 1 551 ? 11.176 -12.966 13.919 1.00 97.44 551 VAL A C 1
ATOM 4392 O O . VAL A 1 551 ? 10.740 -12.213 14.787 1.00 97.44 551 VAL A O 1
ATOM 4395 N N . ARG A 1 552 ? 12.247 -12.670 13.173 1.00 93.94 552 ARG A N 1
ATOM 4396 C CA . ARG A 1 552 ? 12.943 -11.376 13.227 1.00 93.94 552 ARG A CA 1
ATOM 4397 C C . ARG A 1 552 ? 13.237 -10.835 11.832 1.00 93.94 552 ARG A C 1
ATOM 4399 O O . ARG A 1 552 ? 14.111 -11.372 11.164 1.00 93.94 552 ARG A O 1
ATOM 4406 N N . LEU A 1 553 ? 12.532 -9.800 11.389 1.00 93.06 553 LEU A N 1
ATOM 4407 C CA . LEU A 1 553 ? 12.688 -9.253 10.035 1.00 93.06 553 LEU A CA 1
ATOM 4408 C C . LEU A 1 553 ? 13.024 -7.761 10.079 1.00 93.06 553 LEU A C 1
ATOM 4410 O O . LEU A 1 553 ? 12.177 -6.947 10.436 1.00 93.06 553 LEU A O 1
ATOM 4414 N N . TYR A 1 554 ? 14.246 -7.412 9.683 1.00 89.62 554 TYR A N 1
ATOM 4415 C CA . TYR A 1 554 ? 14.634 -6.037 9.357 1.00 89.62 554 TYR A CA 1
ATOM 4416 C C . TYR A 1 554 ? 14.608 -5.877 7.841 1.00 89.62 554 TYR A C 1
ATOM 4418 O O . TYR A 1 554 ? 15.639 -5.986 7.187 1.00 89.62 554 TYR A O 1
ATOM 4426 N N . ALA A 1 555 ? 13.396 -5.733 7.313 1.00 88.19 555 ALA A N 1
ATOM 4427 C CA . ALA A 1 555 ? 13.046 -5.807 5.898 1.00 88.19 555 ALA A CA 1
ATOM 4428 C C . ALA A 1 555 ? 11.750 -5.014 5.664 1.00 88.19 555 ALA A C 1
ATOM 4430 O O . ALA A 1 555 ? 10.984 -4.783 6.604 1.00 88.19 555 ALA A O 1
ATOM 4431 N N . HIS A 1 556 ? 11.469 -4.614 4.427 1.00 85.81 556 HIS A N 1
ATOM 4432 C CA . HIS A 1 556 ? 10.225 -3.912 4.088 1.00 85.81 556 HIS A CA 1
ATOM 4433 C C . HIS A 1 556 ? 9.236 -4.800 3.318 1.00 85.81 556 HIS A C 1
ATOM 4435 O O . HIS A 1 556 ? 9.580 -5.890 2.864 1.00 85.81 556 HIS A O 1
ATOM 4441 N N . ASP A 1 557 ? 7.967 -4.390 3.243 1.00 86.69 557 ASP A N 1
ATOM 4442 C CA . ASP A 1 557 ? 6.902 -5.146 2.559 1.00 86.69 557 ASP A CA 1
ATOM 4443 C C . ASP A 1 557 ? 6.781 -6.601 3.063 1.00 86.69 557 ASP A C 1
ATOM 4445 O O . ASP A 1 557 ? 6.709 -7.567 2.298 1.00 86.69 557 ASP A O 1
ATOM 4449 N N . VAL A 1 558 ? 6.821 -6.777 4.386 1.00 93.69 558 VAL A N 1
ATOM 4450 C CA . VAL A 1 558 ? 6.764 -8.097 5.028 1.00 93.69 558 VAL A CA 1
ATOM 4451 C C . VAL A 1 558 ? 5.334 -8.478 5.398 1.00 93.69 558 VAL A C 1
ATOM 4453 O O . VAL A 1 558 ? 4.564 -7.638 5.854 1.00 93.69 558 VAL A O 1
ATOM 4456 N N . LEU A 1 559 ? 4.987 -9.759 5.273 1.00 97.19 559 LEU A N 1
ATOM 4457 C CA . LEU A 1 559 ? 3.709 -10.309 5.725 1.00 97.19 559 LEU A CA 1
ATOM 4458 C C . LEU A 1 559 ? 3.946 -11.496 6.659 1.00 97.19 559 LEU A C 1
ATOM 4460 O O . LEU A 1 559 ? 4.392 -12.563 6.237 1.00 97.19 559 LEU A O 1
ATOM 4464 N N . ILE A 1 560 ? 3.603 -11.343 7.934 1.00 98.62 560 ILE A N 1
ATOM 4465 C CA . ILE A 1 560 ? 3.662 -12.424 8.923 1.00 98.62 560 ILE A CA 1
ATOM 4466 C C . ILE A 1 560 ? 2.228 -12.783 9.280 1.00 98.62 560 ILE A C 1
ATOM 4468 O O . ILE A 1 560 ? 1.577 -12.046 10.024 1.00 98.62 560 ILE A O 1
ATOM 4472 N N . THR A 1 561 ? 1.715 -13.895 8.741 1.00 98.62 561 THR A N 1
ATOM 4473 C CA . THR A 1 561 ? 0.283 -14.194 8.852 1.00 98.62 561 THR A CA 1
ATOM 4474 C C . THR A 1 561 ? -0.093 -15.641 9.131 1.00 98.62 561 THR A C 1
ATOM 4476 O O . THR A 1 561 ? 0.565 -16.567 8.679 1.00 98.62 561 THR A O 1
ATOM 4479 N N . ASN A 1 562 ? -1.196 -15.874 9.845 1.00 98.12 562 ASN A N 1
ATOM 4480 C CA . ASN A 1 562 ? -1.721 -17.224 10.101 1.00 98.12 562 ASN A CA 1
ATOM 4481 C C . ASN A 1 562 ? -0.711 -18.175 10.783 1.00 98.12 562 ASN A C 1
ATOM 4483 O O . ASN A 1 562 ? -0.726 -19.387 10.547 1.00 98.12 562 ASN A O 1
ATOM 4487 N N . ASN A 1 563 ? 0.186 -17.648 11.620 1.00 98.81 563 ASN A N 1
ATOM 4488 C CA . ASN A 1 563 ? 1.158 -18.460 12.353 1.00 98.81 563 ASN A CA 1
ATOM 4489 C C . ASN A 1 563 ? 0.688 -18.764 13.779 1.00 98.81 563 ASN A C 1
ATOM 4491 O O . ASN A 1 563 ? -0.034 -17.979 14.397 1.00 98.81 563 ASN A O 1
ATOM 4495 N N . TYR A 1 564 ? 1.148 -19.892 14.325 1.00 98.75 564 TYR A N 1
ATOM 4496 C CA . TYR A 1 564 ? 0.984 -20.228 15.739 1.00 98.75 564 TYR A CA 1
ATOM 4497 C C . TYR A 1 564 ? 2.337 -20.198 16.448 1.00 98.75 564 TYR A C 1
ATOM 4499 O O . TYR A 1 564 ? 3.208 -21.017 16.163 1.00 98.75 564 TYR A O 1
ATOM 4507 N N . MET A 1 565 ? 2.529 -19.253 17.363 1.00 98.69 565 MET A N 1
ATOM 4508 C CA . MET A 1 565 ? 3.789 -19.045 18.074 1.00 98.69 565 MET A CA 1
ATOM 4509 C C . MET A 1 565 ? 3.560 -19.254 19.566 1.00 98.69 565 MET A C 1
ATOM 4511 O O . MET A 1 565 ? 2.757 -18.550 20.174 1.00 98.69 565 MET A O 1
ATOM 4515 N N . HIS A 1 566 ? 4.249 -20.214 20.180 1.00 98.06 566 HIS A N 1
ATOM 4516 C CA . HIS A 1 566 ? 4.006 -20.546 21.582 1.00 98.06 566 HIS A CA 1
ATOM 4517 C C . HIS A 1 566 ? 5.234 -21.106 22.297 1.00 98.06 566 HIS A C 1
ATOM 4519 O O . HIS A 1 566 ? 6.187 -21.563 21.679 1.00 98.06 566 HIS A O 1
ATOM 4525 N N . SER A 1 567 ? 5.182 -21.172 23.632 1.00 95.44 567 SER A N 1
ATOM 4526 C CA . SER A 1 567 ? 6.177 -21.905 24.441 1.00 95.44 567 SER A CA 1
ATOM 4527 C C . SER A 1 567 ? 7.627 -21.460 24.166 1.00 95.44 567 SER A C 1
ATOM 4529 O O . SER A 1 567 ? 8.422 -22.266 23.685 1.00 95.44 567 SER A O 1
ATOM 4531 N N . PRO A 1 568 ? 7.993 -20.198 24.444 1.00 91.56 568 PRO A N 1
ATOM 4532 C CA . PRO A 1 568 ? 9.283 -19.627 24.050 1.00 91.56 568 PRO A CA 1
ATOM 4533 C C . PRO A 1 568 ? 10.495 -20.365 24.639 1.00 91.56 568 PRO A C 1
ATOM 4535 O O . PRO A 1 568 ? 10.433 -20.977 25.708 1.00 91.56 568 PRO A O 1
ATOM 4538 N N . GLY A 1 569 ? 11.645 -20.213 23.980 1.00 84.94 569 GLY A N 1
ATOM 4539 C CA . GLY A 1 569 ? 12.941 -20.792 24.369 1.00 84.94 569 GLY A CA 1
ATOM 4540 C C . GLY A 1 569 ? 13.620 -20.146 25.587 1.00 84.94 569 GLY A C 1
ATOM 4541 O O . GLY A 1 569 ? 14.769 -20.472 25.895 1.00 84.94 569 GLY A O 1
ATOM 4542 N N . GLY A 1 570 ? 12.934 -19.229 26.279 1.00 87.62 570 GLY A N 1
ATOM 4543 C CA . GLY A 1 570 ? 13.462 -18.410 27.375 1.00 87.62 570 GLY A CA 1
ATOM 4544 C C . GLY A 1 570 ? 14.025 -17.059 26.918 1.00 87.62 570 GLY A C 1
ATOM 4545 O O . GLY A 1 570 ? 14.085 -16.775 25.727 1.00 87.62 570 GLY A O 1
ATOM 4546 N N . GLY A 1 571 ? 14.430 -16.221 27.879 1.00 86.56 571 GLY A N 1
ATOM 4547 C CA . GLY A 1 571 ? 14.919 -14.863 27.607 1.00 86.56 571 GLY A CA 1
ATOM 4548 C C . GLY A 1 571 ? 16.169 -14.819 26.725 1.00 86.56 571 GLY A C 1
ATOM 4549 O O . GLY A 1 571 ? 17.038 -15.696 26.805 1.00 86.56 571 GLY A O 1
ATOM 4550 N N . ILE A 1 572 ? 16.267 -13.779 25.896 1.00 85.31 572 ILE A N 1
ATOM 4551 C CA . ILE A 1 572 ? 17.404 -13.523 25.004 1.00 85.31 572 ILE A CA 1
ATOM 4552 C C . ILE A 1 572 ? 18.656 -13.235 25.837 1.00 85.31 572 ILE A C 1
ATOM 4554 O O . ILE A 1 572 ? 19.716 -13.824 25.602 1.00 85.31 572 ILE A O 1
ATOM 4558 N N . ASN A 1 573 ? 18.528 -12.385 26.858 1.00 84.62 573 ASN A N 1
ATOM 4559 C CA . ASN A 1 573 ? 19.579 -12.119 27.837 1.00 84.62 573 ASN A CA 1
ATOM 4560 C C . ASN A 1 573 ? 18.979 -11.804 29.229 1.00 84.62 573 ASN A C 1
ATOM 4562 O O . ASN A 1 573 ? 17.825 -12.104 29.503 1.00 84.62 573 ASN A O 1
ATOM 4566 N N . GLN A 1 574 ? 19.781 -11.274 30.159 1.00 84.06 574 GLN A N 1
ATOM 4567 C CA . GLN A 1 574 ? 19.338 -10.982 31.537 1.00 84.06 574 GLN A CA 1
ATOM 4568 C C . GLN A 1 574 ? 18.411 -9.754 31.668 1.00 84.06 574 GLN A C 1
ATOM 4570 O O . GLN A 1 574 ? 17.897 -9.485 32.756 1.00 84.06 574 GLN A O 1
ATOM 4575 N N . TRP A 1 575 ? 18.263 -8.996 30.585 1.00 83.62 575 TRP A N 1
ATOM 4576 C CA . TRP A 1 575 ? 17.448 -7.791 30.462 1.00 83.62 575 TRP A CA 1
ATOM 4577 C C . TRP A 1 575 ? 16.271 -8.035 29.529 1.00 83.62 575 TRP A C 1
ATOM 4579 O O . TRP A 1 575 ? 15.167 -7.685 29.913 1.00 83.62 575 TRP A O 1
ATOM 4589 N N . TRP A 1 576 ? 16.527 -8.702 28.397 1.00 85.38 576 TRP A N 1
ATOM 4590 C CA . TRP A 1 576 ? 15.563 -8.896 27.319 1.00 85.38 576 TRP A CA 1
ATOM 4591 C C . TRP A 1 576 ? 14.921 -10.291 27.345 1.00 85.38 576 TRP A C 1
ATOM 4593 O O . TRP A 1 576 ? 15.624 -11.315 27.299 1.00 85.38 576 TRP A O 1
ATOM 4603 N N . GLY A 1 577 ? 13.595 -10.322 27.447 1.00 90.56 577 GLY A N 1
ATOM 4604 C CA . GLY A 1 577 ? 12.748 -11.511 27.413 1.00 90.56 577 GLY A CA 1
ATOM 4605 C C . GLY A 1 577 ? 12.656 -12.156 26.025 1.00 90.56 577 GLY A C 1
ATOM 4606 O O . GLY A 1 577 ? 13.373 -11.770 25.108 1.00 90.56 577 GLY A O 1
ATOM 4607 N N . PRO A 1 578 ? 11.856 -13.223 25.866 1.00 93.56 578 PRO A N 1
ATOM 4608 C CA . PRO A 1 578 ? 11.581 -13.800 24.557 1.00 93.56 578 PRO A CA 1
ATOM 4609 C C . PRO A 1 578 ? 10.542 -12.966 23.797 1.00 93.56 578 PRO A C 1
ATOM 4611 O O . PRO A 1 578 ? 9.590 -12.483 24.408 1.00 93.56 578 PRO A O 1
ATOM 4614 N N . MET A 1 579 ? 10.657 -12.902 22.472 1.00 94.31 579 MET A N 1
ATOM 4615 C CA . MET A 1 579 ? 9.725 -12.163 21.612 1.00 94.31 579 MET A CA 1
ATOM 4616 C C . MET A 1 579 ? 9.155 -13.060 20.514 1.00 94.31 579 MET A C 1
ATOM 4618 O O . MET A 1 579 ? 9.876 -13.890 19.964 1.00 94.31 579 MET A O 1
ATOM 4622 N N . ALA A 1 580 ? 7.871 -12.954 20.178 1.00 97.56 580 ALA A N 1
ATOM 4623 C CA . ALA A 1 580 ? 7.354 -13.751 19.065 1.00 97.56 580 ALA A CA 1
ATOM 4624 C C . ALA A 1 580 ? 7.800 -13.145 17.731 1.00 97.56 580 ALA A C 1
ATOM 4626 O O . ALA A 1 580 ? 8.438 -13.825 16.924 1.00 97.56 580 ALA A O 1
ATOM 4627 N N . ILE A 1 581 ? 7.542 -11.854 17.538 1.00 97.25 581 ILE A N 1
ATOM 4628 C CA . ILE A 1 581 ? 7.879 -11.129 16.316 1.00 97.25 581 ILE A CA 1
ATOM 4629 C C . ILE A 1 581 ? 8.682 -9.882 16.671 1.00 97.25 581 ILE A C 1
ATOM 4631 O O . ILE A 1 581 ? 8.218 -9.054 17.446 1.00 97.25 581 ILE A O 1
ATOM 4635 N N . VAL A 1 582 ? 9.863 -9.748 16.071 1.00 93.62 582 VAL A N 1
ATOM 4636 C CA . VAL A 1 582 ? 10.667 -8.520 16.087 1.00 93.62 582 VAL A CA 1
ATOM 4637 C C . VAL A 1 582 ? 10.750 -7.984 14.660 1.00 93.62 582 VAL A C 1
ATOM 4639 O O . VAL A 1 582 ? 11.074 -8.744 13.742 1.00 93.62 582 VAL A O 1
ATOM 4642 N N . GLY A 1 583 ? 10.463 -6.701 14.456 1.00 89.62 583 GLY A N 1
ATOM 4643 C CA . GLY A 1 583 ? 10.421 -6.101 13.123 1.00 89.62 583 GLY A CA 1
ATOM 4644 C C . GLY A 1 583 ? 11.040 -4.709 13.040 1.00 89.62 583 GLY A C 1
ATOM 4645 O O . GLY A 1 583 ? 11.029 -3.952 14.005 1.00 89.62 583 GLY A O 1
ATOM 4646 N N . ALA A 1 584 ? 11.544 -4.367 11.860 1.00 85.81 584 ALA A N 1
ATOM 4647 C CA . ALA A 1 584 ? 11.873 -3.004 11.454 1.00 85.81 584 ALA A CA 1
ATOM 4648 C C . ALA A 1 584 ? 11.742 -2.883 9.934 1.00 85.81 584 ALA A C 1
ATOM 4650 O O . ALA A 1 584 ? 11.870 -3.884 9.232 1.00 85.81 584 ALA A O 1
ATOM 4651 N N . GLY A 1 585 ? 11.495 -1.675 9.433 1.00 82.44 585 GLY A N 1
ATOM 4652 C CA . GLY A 1 585 ? 11.255 -1.402 8.018 1.00 82.44 585 GLY A CA 1
ATOM 4653 C C . GLY A 1 585 ? 9.928 -0.682 7.777 1.00 82.44 585 GLY A C 1
ATOM 4654 O O . GLY A 1 585 ? 9.230 -0.243 8.693 1.00 82.44 585 GLY A O 1
ATOM 4655 N N . TYR A 1 586 ? 9.550 -0.549 6.513 1.00 78.81 586 TYR A N 1
ATOM 4656 C CA . TYR A 1 586 ? 8.305 0.104 6.120 1.00 78.81 586 TYR A CA 1
ATOM 4657 C C . TYR A 1 586 ? 7.324 -0.886 5.492 1.00 78.81 586 TYR A C 1
ATOM 4659 O O . TYR A 1 586 ? 7.728 -1.910 4.948 1.00 78.81 586 TYR A O 1
ATOM 4667 N N . ALA A 1 587 ? 6.030 -0.565 5.571 1.00 81.19 587 ALA A N 1
ATOM 4668 C CA . ALA A 1 587 ? 4.954 -1.337 4.941 1.00 81.19 587 ALA A CA 1
ATOM 4669 C C . ALA A 1 587 ? 4.852 -2.812 5.399 1.00 81.19 587 ALA A C 1
ATOM 4671 O O . ALA A 1 587 ? 4.536 -3.694 4.607 1.00 81.19 587 ALA A O 1
ATOM 4672 N N . GLY A 1 588 ? 5.101 -3.097 6.681 1.00 90.75 588 GLY A N 1
ATOM 4673 C CA . GLY A 1 588 ? 4.924 -4.442 7.238 1.00 90.75 588 GLY A CA 1
ATOM 4674 C C . GLY A 1 588 ? 3.483 -4.746 7.667 1.00 90.75 588 GLY A C 1
ATOM 4675 O O . GLY A 1 588 ? 2.784 -3.884 8.198 1.00 90.75 588 GLY A O 1
ATOM 4676 N N . GLU A 1 589 ? 3.040 -5.990 7.498 1.00 96.19 589 GLU A N 1
ATOM 4677 C CA . GLU A 1 589 ? 1.757 -6.498 7.987 1.00 96.19 589 GLU A CA 1
ATOM 4678 C C . GLU A 1 589 ? 1.955 -7.717 8.903 1.00 96.19 589 GLU A C 1
ATOM 4680 O O . GLU A 1 589 ? 2.590 -8.712 8.545 1.00 96.19 589 GLU A O 1
ATOM 4685 N N . ILE A 1 590 ? 1.371 -7.653 10.099 1.00 98.44 590 ILE A N 1
ATOM 4686 C CA . ILE A 1 590 ? 1.315 -8.752 11.063 1.00 98.44 590 ILE A CA 1
ATOM 4687 C C . ILE A 1 590 ? -0.155 -9.068 11.303 1.00 98.44 590 ILE A C 1
ATOM 4689 O O . ILE A 1 590 ? -0.852 -8.305 11.982 1.00 98.44 590 ILE A O 1
ATOM 4693 N N . SER A 1 591 ? -0.635 -10.187 10.754 1.00 98.31 591 SER A N 1
ATOM 4694 C CA . SER A 1 591 ? -2.067 -10.483 10.764 1.00 98.31 591 SER A CA 1
ATOM 4695 C C . SER A 1 591 ? -2.456 -11.926 11.066 1.00 98.31 591 SER A C 1
ATOM 4697 O O . SER A 1 591 ? -1.743 -12.856 10.731 1.00 98.31 591 SER A O 1
ATOM 4699 N N . TYR A 1 592 ? -3.603 -12.168 11.706 1.00 98.50 592 TYR A N 1
ATOM 4700 C CA . TYR A 1 592 ? -4.128 -13.532 11.927 1.00 98.50 592 TYR A CA 1
ATOM 4701 C C . TYR A 1 592 ? -3.188 -14.497 12.679 1.00 98.50 592 TYR A C 1
ATOM 4703 O O . TYR A 1 592 ? -3.337 -15.717 12.586 1.00 98.50 592 TYR A O 1
ATOM 4711 N N . ASN A 1 593 ? -2.212 -13.992 13.439 1.00 98.81 593 ASN A N 1
ATOM 4712 C CA . ASN A 1 593 ? -1.322 -14.840 14.230 1.00 98.81 593 ASN A CA 1
ATOM 4713 C C . ASN A 1 593 ? -1.944 -15.157 15.592 1.00 98.81 593 ASN A C 1
ATOM 4715 O O . ASN A 1 593 ? -2.636 -14.332 16.186 1.00 98.81 593 ASN A O 1
ATOM 4719 N N . THR A 1 594 ? -1.658 -16.346 16.120 1.00 98.75 594 THR A N 1
ATOM 4720 C CA . THR A 1 594 ? -1.927 -16.697 17.520 1.00 98.75 594 THR A CA 1
ATOM 4721 C C . THR A 1 594 ? -0.603 -16.801 18.267 1.00 98.75 594 THR A C 1
ATOM 4723 O O . THR A 1 594 ? 0.243 -17.620 17.907 1.00 98.75 594 THR A O 1
ATOM 4726 N N . ILE A 1 595 ? -0.420 -15.975 19.297 1.00 98.81 595 ILE A N 1
ATOM 4727 C CA . ILE A 1 595 ? 0.847 -15.792 20.008 1.00 98.81 595 ILE A CA 1
ATOM 4728 C C . ILE A 1 595 ? 0.635 -16.009 21.509 1.00 98.81 595 ILE A C 1
ATOM 4730 O O . ILE A 1 595 ? -0.153 -15.303 22.141 1.00 98.81 595 ILE A O 1
ATOM 4734 N N . GLU A 1 596 ? 1.333 -16.984 22.097 1.00 98.38 596 GLU A N 1
ATOM 4735 C CA . GLU A 1 596 ? 1.070 -17.425 23.471 1.00 98.38 596 GLU A CA 1
ATOM 4736 C C . GLU A 1 596 ? 2.335 -17.627 24.328 1.00 98.38 596 GLU A C 1
ATOM 4738 O O . GLU A 1 596 ? 3.215 -18.441 24.028 1.00 98.38 596 GLU A O 1
ATOM 4743 N N . GLY A 1 597 ? 2.365 -16.979 25.495 1.00 96.38 597 GLY A N 1
ATOM 4744 C CA . GLY A 1 597 ? 3.317 -17.269 26.571 1.00 96.38 597 GLY A CA 1
ATOM 4745 C C . GLY A 1 597 ? 4.741 -16.726 26.402 1.00 96.38 597 GLY A C 1
ATOM 4746 O O . GLY A 1 597 ? 5.644 -17.233 27.071 1.00 96.38 597 GLY A O 1
ATOM 4747 N N . PHE A 1 598 ? 4.968 -15.730 25.544 1.00 96.19 598 PHE A N 1
ATOM 4748 C CA . PHE A 1 598 ? 6.235 -15.005 25.408 1.00 96.19 598 PHE A CA 1
ATOM 4749 C C . PHE A 1 598 ? 6.485 -14.102 26.621 1.00 96.19 598 PHE A C 1
ATOM 4751 O O . PHE A 1 598 ? 6.123 -12.928 26.667 1.00 96.19 598 PHE A O 1
ATOM 4758 N N . LEU A 1 599 ? 7.055 -14.724 27.652 1.00 93.19 599 LEU A N 1
ATOM 4759 C CA . LEU A 1 599 ? 7.283 -14.163 28.976 1.00 93.19 599 LEU A CA 1
ATOM 4760 C C . LEU A 1 599 ? 8.446 -14.905 29.650 1.00 93.19 599 LEU A C 1
ATOM 4762 O O . LEU A 1 599 ? 8.412 -16.134 29.771 1.00 93.19 599 LEU A O 1
ATOM 4766 N N . ALA A 1 600 ? 9.444 -14.189 30.169 1.00 91.50 600 ALA A N 1
ATOM 4767 C CA . ALA A 1 600 ? 10.493 -14.774 31.006 1.00 91.50 600 ALA A CA 1
ATOM 4768 C C . ALA A 1 600 ? 10.909 -13.851 32.163 1.00 91.50 600 ALA A C 1
ATOM 4770 O O . ALA A 1 600 ? 10.843 -12.632 32.029 1.00 91.50 600 ALA A O 1
ATOM 4771 N N . PRO A 1 601 ? 11.376 -14.401 33.301 1.00 88.75 601 PRO A N 1
ATOM 4772 C CA . PRO A 1 601 ? 11.959 -13.587 34.362 1.00 88.75 601 PRO A CA 1
ATOM 4773 C C . PRO A 1 601 ? 13.226 -12.861 33.891 1.00 88.75 601 PRO A C 1
ATOM 4775 O O . PRO A 1 601 ? 14.095 -13.484 33.276 1.0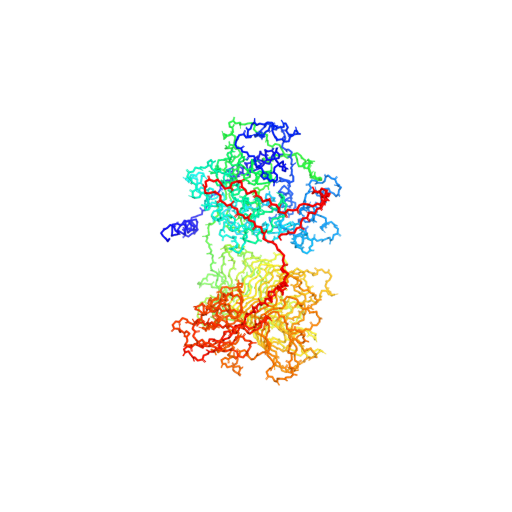0 88.75 601 PRO A O 1
ATOM 4778 N N . ASN A 1 602 ? 13.377 -11.594 34.271 1.00 84.62 602 ASN A N 1
ATOM 4779 C CA . ASN A 1 602 ? 14.583 -10.793 34.032 1.00 84.62 602 ASN A CA 1
ATOM 4780 C C . ASN A 1 602 ? 15.026 -10.062 35.323 1.00 84.62 602 ASN A C 1
ATOM 4782 O O . ASN A 1 602 ? 14.493 -10.297 36.412 1.00 84.62 602 ASN A O 1
ATOM 4786 N N . ASN A 1 603 ? 16.021 -9.173 35.233 1.00 84.31 603 ASN A N 1
ATOM 4787 C CA . ASN A 1 603 ? 16.502 -8.393 36.384 1.00 84.31 603 ASN A CA 1
ATOM 4788 C C . ASN A 1 603 ? 15.503 -7.341 36.921 1.00 84.31 603 ASN A C 1
ATOM 4790 O O . ASN A 1 603 ? 15.723 -6.824 38.019 1.00 84.31 603 ASN A O 1
ATOM 4794 N N . TYR A 1 604 ? 14.436 -7.036 36.181 1.00 79.50 604 TYR A N 1
ATOM 4795 C CA . TYR A 1 604 ? 13.407 -6.044 36.519 1.00 79.50 604 TYR A CA 1
ATOM 4796 C C . TYR A 1 604 ? 12.050 -6.673 36.887 1.00 79.50 604 TYR A C 1
ATOM 4798 O O . TYR A 1 604 ? 11.102 -5.958 37.195 1.00 79.50 604 TYR A O 1
ATOM 4806 N N . GLY A 1 605 ? 11.965 -8.005 36.923 1.00 85.69 605 GLY A N 1
ATOM 4807 C CA . GLY A 1 605 ? 10.737 -8.754 37.171 1.00 85.69 605 GLY A CA 1
ATOM 4808 C C . GLY A 1 605 ? 10.532 -9.782 36.071 1.00 85.69 605 GLY A C 1
ATOM 4809 O O . GLY A 1 605 ? 10.996 -10.919 36.193 1.00 85.69 605 GLY A O 1
ATOM 4810 N N . PHE A 1 606 ? 9.850 -9.370 35.009 1.00 89.81 606 PHE A N 1
ATOM 4811 C CA . PHE A 1 606 ? 9.563 -10.163 33.822 1.00 89.81 606 PHE A CA 1
ATOM 4812 C C . PHE A 1 606 ? 9.658 -9.294 32.570 1.00 89.81 606 PHE A C 1
ATOM 4814 O O . PHE A 1 606 ? 9.505 -8.080 32.662 1.00 89.81 606 PHE A O 1
ATOM 4821 N N . ASP A 1 607 ? 9.923 -9.933 31.433 1.00 90.50 607 ASP A N 1
ATOM 4822 C CA . ASP A 1 607 ? 10.009 -9.292 30.122 1.00 90.50 607 ASP A CA 1
ATOM 4823 C C . ASP A 1 607 ? 9.663 -10.272 28.985 1.00 90.50 607 ASP A C 1
ATOM 4825 O O . ASP A 1 607 ? 9.620 -11.495 29.202 1.00 90.50 607 ASP A O 1
ATOM 4829 N N . GLY A 1 608 ? 9.426 -9.743 27.787 1.00 92.31 608 GLY A N 1
ATOM 4830 C CA . GLY A 1 608 ? 9.063 -10.450 26.561 1.00 92.31 608 GLY A CA 1
ATOM 4831 C C . GLY A 1 608 ? 7.841 -9.829 25.883 1.00 92.31 608 GLY A C 1
ATOM 4832 O O . GLY A 1 608 ? 7.369 -8.769 26.274 1.00 92.31 608 GLY A O 1
ATOM 4833 N N . GLY A 1 609 ? 7.266 -10.507 24.896 1.00 95.31 609 GLY A N 1
ATOM 4834 C CA . GLY A 1 609 ? 6.040 -10.007 24.278 1.00 95.31 609 GLY A CA 1
ATOM 4835 C C . GLY A 1 609 ? 5.641 -10.721 23.002 1.00 95.31 609 GLY A C 1
ATOM 4836 O O . GLY A 1 609 ? 6.303 -11.661 22.550 1.00 95.31 609 GLY A O 1
ATOM 4837 N N . ALA A 1 610 ? 4.520 -10.284 22.436 1.00 97.88 610 ALA A N 1
ATOM 4838 C CA . ALA A 1 610 ? 4.059 -10.791 21.157 1.00 97.88 610 ALA A CA 1
ATOM 4839 C C . ALA A 1 610 ? 4.749 -10.091 19.977 1.00 97.88 610 ALA A C 1
ATOM 4841 O O . ALA A 1 610 ? 5.270 -10.776 19.097 1.00 97.88 610 ALA A O 1
ATOM 4842 N N . ILE A 1 611 ? 4.762 -8.759 19.950 1.00 97.12 611 ILE A N 1
ATOM 4843 C CA . ILE A 1 611 ? 5.282 -7.969 18.833 1.00 97.12 611 ILE A CA 1
ATOM 4844 C C . ILE A 1 611 ? 6.130 -6.820 19.372 1.00 97.12 611 ILE A C 1
ATOM 4846 O O . ILE A 1 611 ? 5.665 -6.051 20.209 1.00 97.12 611 ILE A O 1
ATOM 4850 N N . GLU A 1 612 ? 7.331 -6.670 18.826 1.00 92.69 612 GLU A N 1
ATOM 4851 C CA . GLU A 1 612 ? 8.218 -5.537 19.078 1.00 92.69 612 GLU A CA 1
ATOM 4852 C C . GLU A 1 612 ? 8.689 -4.944 17.745 1.00 92.69 612 GLU A C 1
ATOM 4854 O O . GLU A 1 612 ? 9.213 -5.658 16.883 1.00 92.69 612 GLU A O 1
ATOM 4859 N N . LEU A 1 613 ? 8.488 -3.638 17.566 1.00 90.75 613 LEU A N 1
ATOM 4860 C CA . LEU A 1 613 ? 9.206 -2.865 16.556 1.00 90.75 613 LEU A CA 1
ATOM 4861 C C . LEU A 1 613 ? 10.431 -2.235 17.234 1.00 90.75 613 LEU A C 1
ATOM 4863 O O . LEU A 1 613 ? 10.287 -1.405 18.130 1.00 90.75 613 LEU A O 1
ATOM 4867 N N . ASP A 1 614 ? 11.610 -2.727 16.847 1.00 80.12 614 ASP A N 1
ATOM 4868 C CA . ASP A 1 614 ? 12.883 -2.580 17.580 1.00 80.12 614 ASP A CA 1
ATOM 4869 C C . ASP A 1 614 ? 13.545 -1.202 17.377 1.00 80.12 614 ASP A C 1
ATOM 4871 O O . ASP A 1 614 ? 13.075 -0.392 16.586 1.00 80.12 614 ASP A O 1
ATOM 4875 N N . ASP A 1 615 ? 14.670 -0.952 18.052 1.00 68.38 615 ASP A N 1
ATOM 4876 C CA . ASP A 1 615 ? 15.413 0.320 18.082 1.00 68.38 615 ASP A CA 1
ATOM 4877 C C . ASP A 1 615 ? 16.223 0.664 16.816 1.00 68.38 615 ASP A C 1
ATOM 4879 O O . ASP A 1 615 ? 17.139 1.488 16.858 1.00 68.38 615 ASP A O 1
ATOM 4883 N N . GLU A 1 616 ? 15.921 0.039 15.679 1.00 69.88 616 GLU A N 1
ATOM 4884 C CA . GLU A 1 616 ? 16.720 0.160 14.461 1.00 69.88 616 GLU A CA 1
ATOM 4885 C C . GLU A 1 616 ? 15.847 0.498 13.244 1.00 69.88 616 GLU A C 1
ATOM 4887 O O . GLU A 1 616 ? 15.105 -0.338 12.741 1.00 69.88 616 GLU A O 1
ATOM 4892 N N . GLY A 1 617 ? 16.024 1.701 12.686 1.00 71.06 617 GLY A N 1
ATOM 4893 C CA . GLY A 1 617 ? 15.583 2.038 11.331 1.00 71.06 617 GLY A CA 1
ATOM 4894 C C . GLY A 1 617 ? 14.252 2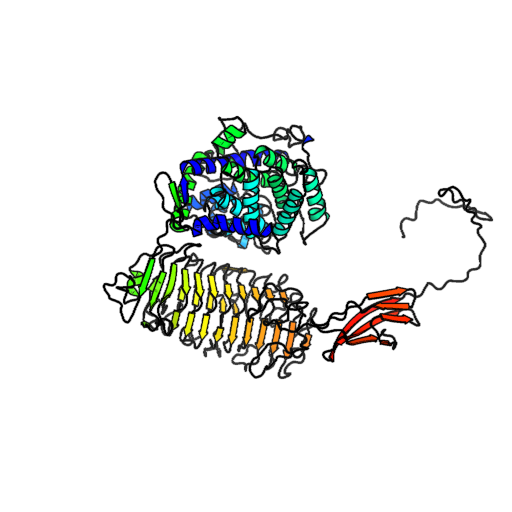.790 11.218 1.00 71.06 617 GLY A C 1
ATOM 4895 O O . GLY A 1 617 ? 13.933 3.705 11.975 1.00 71.06 617 GLY A O 1
ATOM 4896 N N . ILE A 1 618 ? 13.517 2.486 10.150 1.00 75.12 618 ILE A N 1
ATOM 4897 C CA . ILE A 1 618 ? 12.267 3.156 9.778 1.00 75.12 618 ILE A CA 1
ATOM 4898 C C . ILE A 1 618 ? 11.112 2.260 10.233 1.00 75.12 618 ILE A C 1
ATOM 4900 O O . ILE A 1 618 ? 11.175 1.062 10.000 1.00 75.12 618 ILE A O 1
ATOM 4904 N N . HIS A 1 619 ? 10.059 2.824 10.832 1.00 81.38 619 HIS A N 1
ATOM 4905 C CA . HIS A 1 619 ? 8.868 2.109 11.314 1.00 81.38 619 HIS A CA 1
ATOM 4906 C C . HIS A 1 619 ? 7.604 2.848 10.868 1.00 81.38 619 HIS A C 1
ATOM 4908 O O . HIS A 1 619 ? 6.962 3.566 11.636 1.00 81.38 619 HIS A O 1
ATOM 4914 N N . ILE A 1 620 ? 7.260 2.723 9.588 1.00 77.19 620 ILE A N 1
ATOM 4915 C CA . ILE A 1 620 ? 6.150 3.472 8.979 1.00 77.19 620 ILE A CA 1
ATOM 4916 C C . ILE A 1 620 ? 5.179 2.528 8.265 1.00 77.19 620 ILE A C 1
ATOM 4918 O O . ILE A 1 620 ? 5.606 1.564 7.626 1.00 77.19 620 ILE A O 1
ATOM 4922 N N . ASN A 1 621 ? 3.883 2.851 8.307 1.00 80.81 621 ASN A N 1
ATOM 4923 C CA . ASN A 1 621 ? 2.829 2.123 7.589 1.00 80.81 621 ASN A CA 1
ATOM 4924 C C . ASN A 1 621 ? 2.742 0.633 7.979 1.00 80.81 621 ASN A C 1
ATOM 4926 O O . ASN A 1 621 ? 2.550 -0.230 7.123 1.00 80.81 621 ASN A O 1
ATOM 4930 N N . TRP A 1 622 ? 2.926 0.328 9.267 1.00 91.25 622 TRP A N 1
ATOM 4931 C CA . TRP A 1 622 ? 2.749 -1.028 9.787 1.00 91.25 622 TRP A CA 1
ATOM 4932 C C . TRP A 1 622 ? 1.277 -1.314 10.070 1.00 91.25 622 TRP A C 1
ATOM 4934 O O . TRP A 1 622 ? 0.594 -0.514 10.709 1.00 91.25 622 TRP A O 1
ATOM 4944 N N . LYS A 1 623 ? 0.804 -2.483 9.639 1.00 95.25 623 LYS A N 1
ATOM 4945 C CA . LYS A 1 623 ? -0.560 -2.971 9.854 1.00 95.25 623 LYS A CA 1
ATOM 4946 C C . LYS A 1 623 ? -0.545 -4.182 10.774 1.00 95.25 623 LYS A C 1
ATOM 4948 O O . LYS A 1 623 ? -0.135 -5.271 10.389 1.00 95.25 623 LYS A O 1
ATOM 4953 N N . ILE A 1 624 ? -1.010 -4.003 12.000 1.00 97.88 624 ILE A N 1
ATOM 4954 C CA . ILE A 1 624 ? -1.058 -5.033 13.035 1.00 97.88 624 ILE A CA 1
ATOM 4955 C C . ILE A 1 624 ? -2.525 -5.344 13.304 1.00 97.88 624 ILE A C 1
ATOM 4957 O O . ILE A 1 624 ? -3.203 -4.620 14.038 1.00 97.88 624 ILE A O 1
ATOM 4961 N N . HIS A 1 625 ? -3.056 -6.407 12.701 1.00 98.25 625 HIS A N 1
ATOM 4962 C CA . HIS A 1 625 ? -4.487 -6.665 12.809 1.00 98.25 625 HIS A CA 1
ATOM 4963 C C . HIS A 1 625 ? -4.901 -8.121 12.897 1.00 98.25 625 HIS A C 1
ATOM 4965 O O . HIS A 1 625 ? -4.270 -9.005 12.342 1.00 98.25 625 HIS A O 1
ATOM 4971 N N . HIS A 1 626 ? -6.046 -8.376 13.521 1.00 98.62 626 HIS A N 1
ATOM 4972 C CA . HIS A 1 626 ? -6.619 -9.720 13.602 1.00 98.62 626 HIS A CA 1
ATOM 4973 C C . HIS A 1 626 ? -5.712 -10.739 14.321 1.00 98.62 626 HIS A C 1
ATOM 4975 O O . HIS A 1 626 ? -5.778 -11.932 14.044 1.00 98.62 626 HIS A O 1
ATOM 4981 N N . ASN A 1 627 ? -4.845 -10.305 15.239 1.00 98.81 627 ASN A N 1
ATOM 4982 C CA . ASN A 1 627 ? -3.999 -11.213 16.017 1.00 98.81 627 ASN A CA 1
ATOM 4983 C C . ASN A 1 627 ? -4.665 -11.606 17.343 1.00 98.81 627 ASN A C 1
ATOM 4985 O O . ASN A 1 627 ? -5.417 -10.832 17.941 1.00 98.81 627 ASN A O 1
ATOM 4989 N N . ILE A 1 628 ? -4.337 -12.804 17.827 1.00 98.75 628 ILE A N 1
ATOM 4990 C CA . ILE A 1 628 ? -4.696 -13.310 19.154 1.00 98.75 628 ILE A CA 1
ATOM 4991 C C . ILE A 1 628 ? -3.425 -13.399 19.996 1.00 98.75 628 ILE A C 1
ATOM 4993 O O . ILE A 1 628 ? -2.506 -14.140 19.657 1.00 98.75 628 ILE A O 1
ATOM 4997 N N . SER A 1 629 ? -3.399 -12.697 21.123 1.00 98.44 629 SER A N 1
ATOM 4998 C CA . SER A 1 629 ? -2.278 -12.656 22.062 1.00 98.44 629 SER A CA 1
ATOM 4999 C C . SER A 1 629 ? -2.731 -13.068 23.460 1.00 98.44 629 SER A C 1
ATOM 5001 O O . SER A 1 629 ? -3.734 -12.555 23.964 1.00 98.44 629 SER A O 1
ATOM 5003 N N . ARG A 1 630 ? -2.049 -14.044 24.076 1.00 97.69 630 ARG A N 1
ATOM 5004 C CA . ARG A 1 630 ? -2.418 -14.563 25.403 1.00 97.69 630 ARG A CA 1
ATOM 5005 C C . ARG A 1 630 ? -1.214 -14.869 26.278 1.00 97.69 630 ARG A C 1
ATOM 5007 O O . ARG A 1 630 ? -0.360 -15.689 25.934 1.00 97.69 630 ARG A O 1
ATOM 5014 N N . GLY A 1 631 ? -1.230 -14.329 27.493 1.00 96.19 631 GLY A N 1
ATOM 5015 C CA . GLY A 1 631 ? -0.239 -14.636 28.522 1.00 96.19 631 GLY A CA 1
ATOM 5016 C C . GLY A 1 631 ? 1.192 -14.258 28.133 1.00 96.19 631 GLY A C 1
ATOM 5017 O O . GLY A 1 631 ? 2.132 -14.795 28.722 1.00 96.19 631 GLY A O 1
ATOM 5018 N N . ASN A 1 632 ? 1.358 -13.372 27.152 1.00 96.81 632 ASN A N 1
ATOM 5019 C CA . ASN A 1 632 ? 2.625 -12.723 26.853 1.00 96.81 632 ASN A CA 1
ATOM 5020 C C . ASN A 1 632 ? 2.861 -11.606 27.880 1.00 96.81 632 ASN A C 1
ATOM 5022 O O . ASN A 1 632 ? 1.942 -11.218 28.616 1.00 96.81 632 ASN A O 1
ATOM 5026 N N . GLN A 1 633 ? 4.091 -11.096 27.970 1.00 94.81 633 GLN A N 1
ATOM 5027 C CA . GLN A 1 633 ? 4.342 -9.954 28.847 1.00 94.81 633 GLN A CA 1
ATOM 5028 C C . GLN A 1 633 ? 3.615 -8.701 28.332 1.00 94.81 633 GLN A C 1
ATOM 5030 O O . GLN A 1 633 ? 2.797 -8.151 29.065 1.00 94.81 633 GLN A O 1
ATOM 5035 N N . GLY A 1 634 ? 3.811 -8.320 27.069 1.00 94.81 634 GLY A N 1
ATOM 5036 C CA . GLY A 1 634 ? 3.019 -7.307 26.361 1.00 94.81 634 GLY A CA 1
ATOM 5037 C C . GLY A 1 634 ? 2.520 -7.802 25.001 1.00 94.81 634 GLY A C 1
ATOM 5038 O O . GLY A 1 634 ? 3.022 -8.802 24.481 1.00 94.81 634 GLY A O 1
ATOM 5039 N N . PHE A 1 635 ? 1.520 -7.122 24.431 1.00 97.88 635 PHE A N 1
ATOM 5040 C CA . PHE A 1 635 ? 1.078 -7.379 23.056 1.00 97.88 635 PHE A CA 1
ATOM 5041 C C . PHE A 1 635 ? 1.985 -6.683 22.042 1.00 97.88 635 PHE A C 1
ATOM 5043 O O . PHE A 1 635 ? 2.669 -7.365 21.286 1.00 97.88 635 PHE A O 1
ATOM 5050 N N . PHE A 1 636 ? 1.999 -5.351 22.036 1.00 96.38 636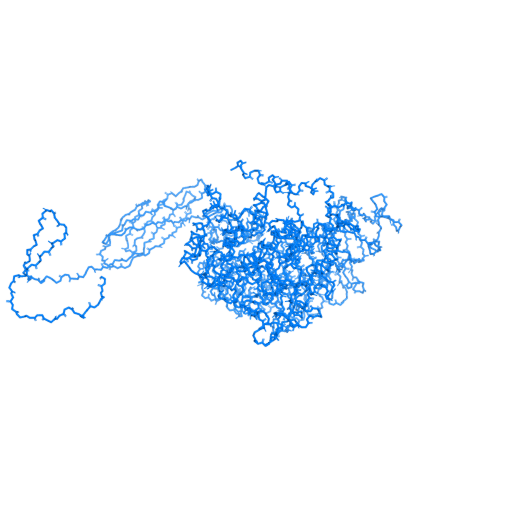 PHE A N 1
ATOM 5051 C CA . PHE A 1 636 ? 2.782 -4.562 21.097 1.00 96.38 636 PHE A CA 1
ATOM 5052 C C . PHE A 1 636 ? 3.657 -3.545 21.831 1.00 96.38 636 PHE A C 1
ATOM 5054 O O . PHE A 1 636 ? 3.187 -2.840 22.726 1.00 96.38 636 PHE A O 1
ATOM 5061 N N . GLU A 1 637 ? 4.923 -3.491 21.444 1.00 91.19 637 GLU A N 1
ATOM 5062 C CA . GLU A 1 637 ? 5.909 -2.536 21.932 1.00 91.19 637 GLU A CA 1
ATOM 5063 C C . GLU A 1 637 ? 6.641 -1.891 20.752 1.00 91.19 637 GLU A C 1
ATOM 5065 O O . GLU A 1 637 ? 6.922 -2.528 19.733 1.00 91.19 637 GLU A O 1
ATOM 5070 N N . SER A 1 638 ? 6.923 -0.606 20.905 1.00 88.19 638 SER A N 1
ATOM 5071 C CA . SER A 1 638 ? 7.738 0.204 20.004 1.00 88.19 638 SER A CA 1
ATOM 5072 C C . SER A 1 638 ? 8.821 0.872 20.840 1.00 88.19 638 SER A C 1
ATOM 5074 O O . SER A 1 638 ? 8.522 1.407 21.907 1.00 88.19 638 SER A O 1
ATOM 5076 N N . TYR A 1 639 ? 10.075 0.812 20.396 1.00 76.31 639 TYR A N 1
ATOM 5077 C CA . TYR A 1 639 ? 11.192 1.301 21.204 1.00 76.31 639 TYR A CA 1
ATOM 5078 C C . TYR A 1 639 ? 11.164 2.829 21.406 1.00 76.31 639 TYR A C 1
ATOM 5080 O O . TYR A 1 639 ? 10.814 3.582 20.497 1.00 76.31 639 TYR A O 1
ATOM 5088 N N . ASP A 1 640 ? 11.554 3.292 22.601 1.00 66.50 640 ASP A N 1
ATOM 5089 C CA . ASP A 1 640 ? 11.492 4.703 23.004 1.00 66.50 640 ASP A CA 1
ATOM 5090 C C . AS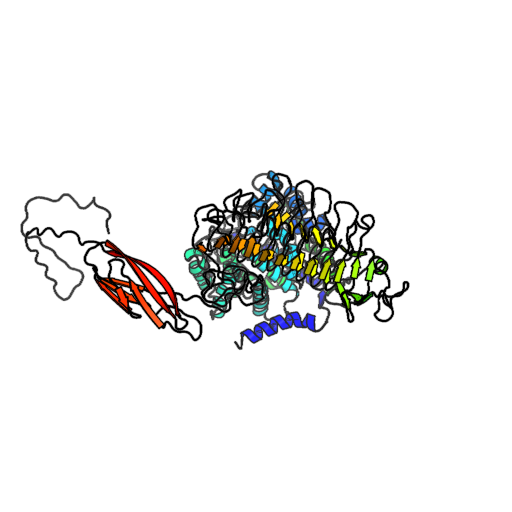P A 1 640 ? 12.377 5.611 22.125 1.00 66.50 640 ASP A C 1
ATOM 5092 O O . ASP A 1 640 ? 13.599 5.470 22.029 1.00 66.50 640 ASP A O 1
ATOM 5096 N N . ASP A 1 641 ? 11.744 6.618 21.535 1.00 56.47 641 ASP A N 1
ATOM 5097 C CA . ASP A 1 641 ? 12.314 7.662 20.691 1.00 56.47 641 ASP A CA 1
ATOM 5098 C C . ASP A 1 641 ? 13.315 8.571 21.430 1.00 56.47 641 ASP A C 1
ATOM 5100 O O . ASP A 1 641 ? 14.116 9.260 20.794 1.00 56.47 641 ASP A O 1
ATOM 5104 N N . SER A 1 642 ? 13.359 8.535 22.767 1.00 56.34 642 SER A N 1
ATOM 5105 C CA . SER A 1 642 ? 14.400 9.226 23.542 1.00 56.34 642 SER A CA 1
ATOM 5106 C C . SER A 1 642 ? 15.782 8.552 23.490 1.00 56.34 642 SER A C 1
ATOM 5108 O O . SER A 1 642 ? 16.794 9.197 23.794 1.00 56.34 642 SER A O 1
ATOM 5110 N N . GLU A 1 643 ? 15.836 7.280 23.085 1.00 56.75 643 GLU A N 1
ATOM 5111 C CA . GLU A 1 643 ? 17.048 6.456 23.069 1.00 56.75 643 GLU A CA 1
ATOM 5112 C C . GLU A 1 643 ? 17.526 6.084 21.653 1.00 56.75 643 GLU A C 1
ATOM 5114 O O . GLU A 1 643 ? 18.666 5.640 21.505 1.00 56.75 643 GLU A O 1
ATOM 5119 N N . CYS A 1 644 ? 16.718 6.340 20.618 1.00 64.88 644 CYS A N 1
ATOM 5120 C CA . CYS A 1 644 ? 17.069 6.090 19.220 1.00 64.88 644 CYS A CA 1
ATOM 5121 C C . CYS A 1 644 ? 17.166 7.396 18.409 1.00 64.88 644 CYS A C 1
ATOM 5123 O O . CYS A 1 644 ? 16.156 7.980 18.023 1.00 64.88 644 CYS A O 1
ATOM 5125 N N . GLU A 1 645 ? 18.394 7.858 18.124 1.00 57.59 645 GLU A N 1
ATOM 5126 C CA . GLU A 1 645 ? 18.638 9.113 17.379 1.00 57.59 645 GLU A CA 1
ATOM 5127 C C . GLU A 1 645 ? 18.201 9.045 15.899 1.00 57.59 645 GLU A C 1
ATOM 5129 O O . GLU A 1 645 ? 17.929 10.090 15.307 1.00 57.59 645 GLU A O 1
ATOM 5134 N N . ASP A 1 646 ? 18.095 7.836 15.330 1.00 62.03 646 ASP A N 1
ATOM 5135 C CA . ASP A 1 646 ? 17.830 7.595 13.902 1.00 62.03 646 ASP A CA 1
ATOM 5136 C C . ASP A 1 646 ? 16.473 6.903 13.629 1.00 62.03 646 ASP A C 1
ATOM 5138 O O . ASP A 1 646 ? 16.141 6.630 12.473 1.00 62.03 646 ASP A O 1
ATOM 5142 N N . CYS A 1 647 ? 15.670 6.620 14.663 1.00 70.94 647 CYS A N 1
ATOM 5143 C CA . CYS A 1 647 ? 14.379 5.953 14.486 1.00 70.94 647 CYS A CA 1
ATOM 5144 C C . CYS A 1 647 ? 13.337 6.920 13.943 1.00 70.94 647 CYS A C 1
ATOM 5146 O O . CYS A 1 647 ? 13.203 8.053 14.411 1.00 70.94 647 CYS A O 1
ATOM 5148 N N . THR A 1 648 ? 12.541 6.452 12.983 1.00 69.50 648 THR A N 1
ATOM 5149 C CA . THR A 1 648 ? 11.389 7.219 12.507 1.00 69.50 648 THR A CA 1
ATOM 5150 C C . THR A 1 648 ? 10.100 6.428 12.597 1.00 69.50 648 THR A C 1
ATOM 5152 O O . THR A 1 648 ? 9.949 5.394 11.952 1.00 69.50 648 THR A O 1
ATOM 5155 N N . TRP A 1 649 ? 9.143 6.984 13.333 1.00 75.19 649 TRP A N 1
ATOM 5156 C CA . TRP A 1 649 ? 7.821 6.413 13.549 1.00 75.19 649 TRP A CA 1
ATOM 5157 C C . TRP A 1 649 ? 6.786 7.068 12.636 1.00 75.19 649 TRP A C 1
ATOM 5159 O O . TRP A 1 649 ? 6.709 8.296 12.541 1.00 75.19 649 TRP A O 1
ATOM 5169 N N . GLY A 1 650 ? 5.963 6.259 11.978 1.00 68.50 650 GLY A N 1
ATOM 5170 C CA . GLY A 1 650 ? 4.894 6.725 11.099 1.00 68.50 650 GLY A CA 1
ATOM 5171 C C . GLY A 1 650 ? 3.681 5.810 11.146 1.00 68.50 650 GLY A C 1
ATOM 5172 O O . GLY A 1 650 ? 3.797 4.651 11.509 1.00 68.50 650 GLY A O 1
ATOM 5173 N N . ASP A 1 651 ? 2.533 6.364 10.770 1.00 77.00 651 ASP A N 1
ATOM 5174 C CA . ASP A 1 651 ? 1.168 5.819 10.802 1.00 77.00 651 ASP A CA 1
ATOM 5175 C C . ASP A 1 651 ? 1.061 4.290 10.981 1.00 77.00 651 ASP A C 1
ATOM 5177 O O . ASP A 1 651 ? 0.999 3.538 10.008 1.00 77.00 651 ASP A O 1
ATOM 5181 N N . ILE A 1 652 ? 1.050 3.838 12.243 1.00 90.00 652 ILE A N 1
ATOM 5182 C CA . ILE A 1 652 ? 0.823 2.434 12.613 1.00 90.00 652 ILE A CA 1
ATOM 5183 C C . ILE A 1 652 ? -0.680 2.196 12.792 1.00 90.00 652 ILE A C 1
ATOM 5185 O O . ILE A 1 652 ? -1.364 2.938 13.507 1.00 90.00 652 ILE A O 1
ATOM 5189 N N . GLU A 1 653 ? -1.192 1.135 12.170 1.00 94.69 653 GLU A N 1
ATOM 5190 C CA . GLU A 1 653 ? -2.561 0.654 12.333 1.00 94.69 653 GLU A CA 1
ATOM 5191 C C . GLU A 1 653 ? -2.597 -0.586 13.231 1.00 94.69 653 GLU A C 1
ATOM 5193 O O . GLU A 1 653 ? -1.971 -1.598 12.934 1.00 94.69 653 GLU A O 1
ATOM 5198 N N . ILE A 1 654 ? -3.381 -0.542 14.306 1.00 97.38 654 ILE A N 1
ATOM 5199 C CA . ILE A 1 654 ? -3.573 -1.628 15.269 1.00 97.38 654 ILE A CA 1
ATOM 5200 C C . ILE A 1 654 ? -5.071 -1.910 15.369 1.00 97.38 654 ILE A C 1
ATOM 5202 O O . ILE A 1 654 ? -5.794 -1.204 16.079 1.00 97.38 654 ILE A O 1
ATOM 5206 N N . CYS A 1 655 ? -5.564 -2.910 14.634 1.00 97.62 655 CYS A N 1
ATOM 5207 C CA . CYS A 1 655 ? -7.006 -3.120 14.469 1.00 97.62 655 CYS A CA 1
ATOM 5208 C C . CYS A 1 655 ? -7.477 -4.561 14.694 1.00 97.62 655 CYS A C 1
ATOM 5210 O O . CYS A 1 655 ? -6.799 -5.501 14.303 1.00 97.62 655 CYS A O 1
ATOM 5212 N N . TYR A 1 656 ? -8.680 -4.771 15.235 1.00 98.00 656 TYR A N 1
ATOM 5213 C CA . TYR A 1 656 ? -9.284 -6.116 15.330 1.00 98.00 656 TYR A CA 1
ATOM 5214 C C . TYR A 1 656 ? -8.439 -7.159 16.085 1.00 98.00 656 TYR A C 1
ATOM 5216 O O . TYR A 1 656 ? -8.573 -8.358 15.858 1.00 98.00 656 TYR A O 1
ATOM 5224 N N . ASN A 1 657 ? -7.559 -6.738 16.997 1.00 98.75 657 ASN A N 1
ATOM 5225 C CA . ASN A 1 657 ? -6.756 -7.663 17.795 1.00 98.75 657 ASN A CA 1
ATOM 5226 C C . ASN A 1 657 ? -7.473 -8.048 19.095 1.00 98.75 657 ASN A C 1
ATOM 5228 O O . ASN A 1 657 ? -8.167 -7.235 19.716 1.00 98.75 657 ASN A O 1
ATOM 5232 N N . TYR A 1 658 ? -7.238 -9.280 19.544 1.00 98.50 658 TYR A N 1
ATOM 5233 C CA . TYR A 1 658 ? -7.575 -9.742 20.886 1.00 98.50 658 TYR A CA 1
ATOM 5234 C C . TYR A 1 658 ? -6.292 -9.954 21.701 1.00 98.50 658 TYR A C 1
ATOM 5236 O O . TYR A 1 658 ? -5.462 -10.785 21.343 1.00 98.50 658 TYR A O 1
ATOM 5244 N N . SER A 1 659 ? -6.155 -9.243 22.823 1.00 98.44 659 SER A N 1
ATOM 5245 C CA . SER A 1 659 ? -5.043 -9.406 23.775 1.00 98.44 659 SER A CA 1
ATOM 5246 C C . SER A 1 659 ? -5.557 -9.724 25.185 1.00 98.44 659 SER A C 1
ATOM 5248 O O . SER A 1 659 ? -6.487 -9.076 25.663 1.00 98.44 659 SER A O 1
ATOM 5250 N N . ASP A 1 660 ? -4.962 -10.722 25.847 1.00 97.44 660 ASP A N 1
ATOM 5251 C CA . ASP A 1 660 ? -5.125 -11.062 27.274 1.00 97.44 660 ASP A CA 1
ATOM 5252 C C . ASP A 1 660 ? -3.736 -11.295 27.894 1.00 97.44 660 ASP A C 1
ATOM 5254 O O . ASP A 1 660 ? -3.318 -12.432 28.135 1.00 97.44 660 ASP A O 1
ATOM 5258 N N . ASP A 1 661 ? -2.999 -10.197 28.078 1.00 96.56 661 ASP A N 1
ATOM 5259 C CA . ASP A 1 661 ? -1.570 -10.176 28.426 1.00 96.56 661 ASP A CA 1
ATOM 5260 C C . ASP A 1 661 ? -1.287 -9.487 29.776 1.00 96.56 661 ASP A C 1
ATOM 5262 O O . ASP A 1 661 ? -2.155 -8.853 30.393 1.00 96.56 661 ASP A O 1
ATOM 5266 N N . TYR A 1 662 ? -0.061 -9.640 30.287 1.00 95.00 662 TYR A N 1
ATOM 5267 C CA . TYR A 1 662 ? 0.290 -9.216 31.647 1.00 95.00 662 TYR A CA 1
ATOM 5268 C C . TYR A 1 662 ? 0.443 -7.697 31.815 1.00 95.00 662 TYR A C 1
ATOM 5270 O O . TYR A 1 662 ? -0.039 -7.172 32.823 1.00 95.00 662 TYR A O 1
ATOM 5278 N N . GLN A 1 663 ? 1.058 -6.977 30.869 1.00 89.94 663 GLN A N 1
ATOM 5279 C CA . GLN A 1 663 ? 1.627 -5.642 31.122 1.00 89.94 663 GLN A CA 1
ATOM 5280 C C . GLN A 1 663 ? 1.105 -4.488 30.262 1.00 89.94 663 GLN A C 1
ATOM 5282 O O . GLN A 1 663 ? 0.763 -3.461 30.842 1.00 89.94 663 GLN A O 1
ATOM 5287 N N . TRP A 1 664 ? 1.004 -4.621 28.943 1.00 92.56 664 TRP A N 1
ATOM 5288 C CA . TRP A 1 664 ? 0.419 -3.595 28.071 1.00 92.56 664 TRP A CA 1
ATOM 5289 C C . TRP A 1 664 ? -0.143 -4.210 26.800 1.00 92.56 664 TRP A C 1
ATOM 5291 O O . TRP A 1 664 ? 0.277 -5.277 26.354 1.00 92.56 664 TRP A O 1
ATOM 5301 N N . PHE A 1 665 ? -1.128 -3.516 26.242 1.00 96.94 665 PHE A N 1
ATOM 5302 C CA . PHE A 1 665 ? -1.546 -3.721 24.866 1.00 96.94 665 PHE A CA 1
ATOM 5303 C C . PHE A 1 665 ? -0.597 -2.993 23.912 1.00 96.94 665 PHE A C 1
ATOM 5305 O O . PHE A 1 665 ? -0.211 -3.553 22.897 1.00 96.94 665 PHE A O 1
ATOM 5312 N N . LEU A 1 666 ? -0.216 -1.766 24.268 1.00 95.12 666 LEU A N 1
ATOM 5313 C CA . LEU A 1 666 ? 0.659 -0.910 23.480 1.00 95.12 666 LEU A CA 1
ATOM 5314 C C . LEU A 1 666 ? 1.530 -0.059 24.411 1.00 95.12 666 LEU A C 1
ATOM 5316 O O . LEU A 1 666 ? 0.998 0.578 25.324 1.00 95.12 666 LEU A O 1
ATOM 5320 N N . ASP A 1 667 ? 2.828 -0.017 24.141 1.00 92.12 667 ASP A N 1
ATOM 5321 C CA . ASP A 1 667 ? 3.792 0.896 24.762 1.00 92.12 667 ASP A CA 1
ATOM 5322 C C . ASP A 1 667 ? 4.725 1.454 23.673 1.00 92.12 667 ASP A C 1
ATOM 5324 O O . ASP A 1 667 ? 5.177 0.708 22.800 1.00 92.12 667 ASP A O 1
ATOM 5328 N N . GLY A 1 668 ? 4.958 2.766 23.689 1.00 88.56 668 GLY A N 1
ATOM 5329 C CA . GLY A 1 668 ? 5.923 3.421 22.808 1.00 88.56 668 GLY A CA 1
ATOM 5330 C C . GLY A 1 668 ? 5.355 4.381 21.752 1.00 88.56 668 GLY A C 1
ATOM 5331 O O . GLY A 1 668 ? 4.154 4.694 21.728 1.00 88.56 668 GLY A O 1
ATOM 5332 N N . PRO A 1 669 ? 6.240 4.928 20.904 1.00 85.62 669 PRO A N 1
ATOM 5333 C CA . PRO A 1 669 ? 5.885 5.824 19.809 1.00 85.62 669 PRO A CA 1
ATOM 5334 C C . PRO A 1 669 ? 5.251 5.102 18.610 1.00 85.62 669 PRO A C 1
ATOM 5336 O O . PRO A 1 669 ? 5.737 4.100 18.107 1.00 85.62 669 PRO A O 1
ATOM 5339 N N . ILE A 1 670 ? 4.178 5.682 18.066 1.00 85.56 670 ILE A N 1
ATOM 5340 C CA . ILE A 1 670 ? 3.391 5.082 16.970 1.00 85.56 670 ILE A CA 1
ATOM 5341 C C . ILE A 1 670 ? 3.102 6.031 15.788 1.00 85.56 670 ILE A C 1
ATOM 5343 O O . ILE A 1 670 ? 2.289 5.727 14.916 1.00 85.56 670 ILE A O 1
ATOM 5347 N N . GLY A 1 671 ? 3.739 7.206 15.755 1.00 80.38 671 GLY A N 1
ATOM 5348 C CA . GLY A 1 671 ? 3.437 8.277 14.792 1.00 80.38 671 GLY A CA 1
ATOM 5349 C C . GLY A 1 671 ? 2.191 9.104 15.157 1.00 80.38 671 GLY A C 1
ATOM 5350 O O . GLY A 1 671 ? 1.491 8.800 16.118 1.00 80.38 671 GLY A O 1
ATOM 5351 N N . ASN A 1 672 ? 1.931 10.199 14.433 1.00 77.25 672 ASN A N 1
ATOM 5352 C CA . ASN A 1 672 ? 0.890 11.183 14.793 1.00 77.25 672 ASN A CA 1
ATOM 5353 C C . ASN A 1 672 ? -0.519 10.843 14.283 1.00 77.25 672 ASN A C 1
ATOM 5355 O O . ASN A 1 672 ? -1.495 11.331 14.861 1.00 77.25 672 ASN A O 1
ATOM 5359 N N . ASN A 1 673 ? -0.627 10.040 13.217 1.00 82.25 673 ASN A N 1
ATOM 5360 C CA . ASN A 1 673 ? -1.903 9.624 12.626 1.00 82.25 673 ASN A CA 1
ATOM 5361 C C . ASN A 1 673 ? -2.211 8.145 12.927 1.00 82.25 673 ASN A C 1
ATOM 5363 O O . ASN A 1 673 ? -2.901 7.482 12.156 1.00 82.25 673 ASN A O 1
ATOM 5367 N N . ALA A 1 674 ? -1.686 7.617 14.036 1.00 87.62 674 ALA A N 1
ATOM 5368 C CA . ALA A 1 674 ? -1.870 6.223 14.413 1.00 87.62 674 ALA A CA 1
ATOM 5369 C C . ALA A 1 674 ? -3.347 5.853 14.596 1.00 87.62 674 ALA A C 1
ATOM 5371 O O . ALA A 1 674 ? -4.165 6.653 15.066 1.00 87.62 674 ALA A O 1
ATOM 5372 N N . ILE A 1 675 ? -3.678 4.612 14.257 1.00 92.06 675 ILE A N 1
ATOM 5373 C CA . ILE A 1 675 ? -5.042 4.088 14.265 1.00 92.06 675 ILE A CA 1
ATOM 5374 C C . ILE A 1 675 ? -5.084 2.896 15.213 1.00 92.06 675 ILE A C 1
ATOM 5376 O O . ILE A 1 675 ? -4.422 1.895 14.982 1.00 92.06 675 ILE A O 1
ATOM 5380 N N . ILE A 1 676 ? -5.886 2.985 16.267 1.00 95.56 676 ILE A N 1
ATOM 5381 C CA . ILE A 1 676 ? -6.092 1.933 17.262 1.00 95.56 676 ILE A CA 1
ATOM 5382 C C . ILE A 1 676 ? -7.596 1.682 17.344 1.00 95.56 676 ILE A C 1
ATOM 5384 O O . ILE A 1 676 ? -8.312 2.348 18.101 1.00 95.56 676 ILE A O 1
ATOM 5388 N N . GLU A 1 677 ? -8.098 0.769 16.515 1.00 95.81 677 GLU A N 1
ATOM 5389 C CA . GLU A 1 677 ? -9.539 0.617 16.295 1.00 95.81 677 GLU A CA 1
ATOM 5390 C C . GLU A 1 677 ? -10.039 -0.819 16.459 1.00 95.81 677 GLU A C 1
ATOM 5392 O O . GLU A 1 677 ? -9.381 -1.771 16.058 1.00 95.81 677 GLU A O 1
ATOM 5397 N N . ASN A 1 678 ? -11.235 -0.998 17.026 1.00 97.62 678 ASN A N 1
ATOM 5398 C CA . ASN A 1 678 ? -11.899 -2.307 17.076 1.00 97.62 678 ASN A CA 1
ATOM 5399 C C . ASN A 1 678 ? -11.077 -3.415 17.771 1.00 97.62 678 ASN A C 1
ATOM 5401 O O . ASN A 1 678 ? -11.153 -4.577 17.400 1.00 97.62 678 ASN A O 1
ATOM 5405 N N . ASN A 1 679 ? -10.284 -3.102 18.798 1.00 98.62 679 ASN A N 1
ATOM 5406 C CA . ASN A 1 679 ? -9.557 -4.120 19.567 1.00 98.62 679 ASN A CA 1
ATOM 5407 C C . ASN A 1 679 ? -10.343 -4.546 20.817 1.00 98.62 679 ASN A C 1
ATOM 5409 O O . ASN A 1 679 ? -10.998 -3.724 21.466 1.00 98.62 679 ASN A O 1
ATOM 5413 N N . THR A 1 680 ? -10.235 -5.821 21.198 1.00 98.69 680 THR A N 1
ATOM 5414 C CA . THR A 1 680 ? -10.718 -6.330 22.493 1.00 98.69 680 THR A CA 1
ATOM 5415 C C . THR A 1 680 ? -9.521 -6.586 23.405 1.00 98.69 680 THR A C 1
ATOM 5417 O O . THR A 1 680 ? -8.744 -7.515 23.190 1.00 98.69 680 THR A O 1
ATOM 5420 N N . ILE A 1 681 ? -9.371 -5.757 24.436 1.00 98.56 681 ILE A N 1
ATOM 5421 C CA . ILE A 1 681 ? -8.160 -5.660 25.254 1.00 98.56 681 ILE A CA 1
ATOM 5422 C C . ILE A 1 681 ? -8.478 -6.073 26.690 1.00 98.56 681 ILE A C 1
ATOM 5424 O O . ILE A 1 681 ? -9.208 -5.383 27.406 1.00 98.56 681 ILE A O 1
ATOM 5428 N N . LEU A 1 682 ? -7.914 -7.194 27.132 1.00 97.88 682 LEU A N 1
ATOM 5429 C CA . LEU A 1 682 ? -8.024 -7.699 28.495 1.00 97.88 682 LEU A CA 1
ATOM 5430 C C . LEU A 1 682 ? -6.719 -7.462 29.246 1.00 97.88 682 LEU A C 1
ATOM 5432 O O . LEU A 1 682 ? -5.653 -7.911 28.840 1.00 97.88 682 LEU A O 1
ATOM 5436 N N . ARG A 1 683 ? -6.825 -6.799 30.397 1.00 95.69 683 ARG A N 1
ATOM 5437 C CA . ARG A 1 683 ? -5.718 -6.554 31.328 1.00 95.69 683 ARG A CA 1
ATOM 5438 C C . ARG A 1 683 ? -6.153 -6.903 32.738 1.00 95.69 683 ARG A C 1
ATOM 5440 O O . ARG A 1 683 ? -6.400 -6.057 33.597 1.00 95.69 683 ARG A O 1
ATOM 5447 N N . VAL A 1 684 ? -6.330 -8.209 32.919 1.00 94.88 684 VAL A N 1
ATOM 5448 C CA . VAL A 1 684 ? -6.937 -8.813 34.115 1.00 94.88 684 VAL A CA 1
ATOM 5449 C C . VAL A 1 684 ? -6.019 -9.807 34.821 1.00 94.88 684 VAL A C 1
ATOM 5451 O O . VAL A 1 684 ? -6.326 -10.255 35.931 1.00 94.88 684 VAL A O 1
ATOM 5454 N N . LEU A 1 685 ? -4.890 -10.151 34.198 1.00 93.50 685 LEU A N 1
ATOM 5455 C CA . LEU A 1 685 ? -3.866 -10.988 34.806 1.00 93.50 685 LEU A CA 1
ATOM 5456 C C . LEU A 1 685 ? -3.174 -10.241 35.966 1.00 93.50 685 LEU A C 1
ATOM 5458 O O . LEU A 1 685 ? -3.125 -9.009 35.972 1.00 93.50 685 LEU A O 1
ATOM 5462 N N . PRO A 1 686 ? -2.670 -10.955 36.991 1.00 87.69 686 PRO A N 1
ATOM 5463 C CA . PRO A 1 686 ? -1.977 -10.319 38.109 1.00 87.69 686 PRO A CA 1
ATOM 5464 C C . PRO A 1 686 ? -0.698 -9.620 37.645 1.00 87.69 686 PRO A C 1
ATOM 5466 O O . PRO A 1 686 ? 0.103 -10.235 36.946 1.00 87.69 686 PRO A O 1
ATOM 5469 N N . ALA A 1 687 ? -0.475 -8.386 38.102 1.00 83.50 687 ALA A N 1
ATOM 5470 C CA . ALA A 1 687 ? 0.752 -7.651 37.812 1.00 83.50 687 ALA A CA 1
ATOM 5471 C C . ALA A 1 687 ? 1.998 -8.447 38.241 1.00 83.50 687 ALA A C 1
ATOM 5473 O O . ALA A 1 687 ? 2.071 -8.977 39.357 1.00 83.50 687 ALA A O 1
ATOM 5474 N N . ASN A 1 688 ? 2.977 -8.524 37.344 1.00 87.25 688 ASN A N 1
ATOM 5475 C CA . ASN A 1 688 ? 4.279 -9.161 37.554 1.00 87.25 688 ASN A CA 1
ATOM 5476 C C . ASN A 1 688 ? 5.452 -8.159 37.452 1.00 87.25 688 ASN A C 1
ATOM 5478 O O . ASN A 1 688 ? 6.605 -8.542 37.657 1.00 87.25 688 ASN A O 1
ATOM 5482 N N . THR A 1 689 ? 5.127 -6.887 37.216 1.00 85.00 689 THR A N 1
ATOM 5483 C CA . THR A 1 689 ? 5.991 -5.699 37.178 1.00 85.00 689 THR A CA 1
ATOM 5484 C C . THR A 1 689 ? 5.291 -4.532 37.889 1.00 85.00 689 THR A C 1
ATOM 5486 O O . THR A 1 689 ? 4.132 -4.657 38.285 1.00 85.00 689 THR A O 1
ATOM 5489 N N . ASP A 1 690 ? 5.963 -3.385 38.029 1.00 83.12 690 ASP A N 1
ATOM 5490 C CA . ASP A 1 690 ? 5.388 -2.178 38.655 1.00 83.12 690 ASP A CA 1
ATOM 5491 C C . ASP A 1 690 ? 4.517 -1.331 37.694 1.00 83.12 690 ASP A C 1
ATOM 5493 O O . ASP A 1 690 ? 3.903 -0.348 38.110 1.00 83.12 690 ASP A O 1
ATOM 5497 N N . TYR A 1 691 ? 4.446 -1.715 36.417 1.00 84.94 691 TYR A N 1
ATOM 5498 C CA . TYR A 1 691 ? 3.652 -1.067 35.370 1.00 84.94 691 TYR A CA 1
ATOM 5499 C C . TYR A 1 691 ? 2.173 -1.474 35.430 1.00 84.94 691 TYR A C 1
ATOM 5501 O O . TYR A 1 691 ? 1.857 -2.653 35.608 1.00 84.94 691 TYR A O 1
ATOM 5509 N N . ASN A 1 692 ? 1.258 -0.508 35.296 1.00 87.06 692 ASN A N 1
ATOM 5510 C CA . ASN A 1 692 ? -0.159 -0.710 35.629 1.00 87.06 692 ASN A CA 1
ATOM 5511 C C . ASN A 1 692 ? -1.139 0.058 34.713 1.00 87.06 692 ASN A C 1
ATOM 5513 O O . ASN A 1 692 ? -2.083 0.688 35.191 1.00 87.06 692 ASN A O 1
ATOM 5517 N N . TRP A 1 693 ? -0.923 -0.008 33.399 1.00 91.00 693 TRP A N 1
ATOM 5518 C CA . TRP A 1 693 ? -1.734 0.648 32.362 1.00 91.00 693 TRP A CA 1
ATOM 5519 C C . TRP A 1 693 ? -1.839 -0.209 31.102 1.00 91.00 693 TRP A C 1
ATOM 5521 O O . TRP A 1 693 ? -1.027 -1.111 30.924 1.00 91.00 693 TRP A O 1
ATOM 5531 N N . CYS A 1 694 ? -2.815 0.047 30.223 1.00 93.50 694 CYS A N 1
ATOM 5532 C CA . CYS A 1 694 ? -2.988 -0.714 28.973 1.00 93.50 694 CYS A CA 1
ATOM 5533 C C . CYS A 1 694 ? -2.253 -0.120 27.783 1.00 93.50 694 CYS A C 1
ATOM 5535 O O . CYS A 1 694 ? -1.637 -0.875 27.037 1.00 93.50 694 CYS A O 1
ATOM 5537 N N . ILE A 1 695 ? -2.381 1.189 27.592 1.00 94.56 695 ILE A N 1
ATOM 5538 C CA . ILE A 1 695 ? -1.784 1.923 26.485 1.00 94.56 695 ILE A CA 1
ATOM 5539 C C . ILE A 1 695 ? -0.929 3.045 27.060 1.00 94.56 695 ILE A C 1
ATOM 5541 O O . ILE A 1 695 ? -1.423 3.865 27.836 1.00 94.56 695 ILE A O 1
ATOM 5545 N N . SER A 1 696 ? 0.330 3.086 26.654 1.00 91.31 696 SER A N 1
ATOM 5546 C CA . SER A 1 696 ? 1.244 4.189 26.920 1.00 91.31 696 SER A CA 1
ATOM 5547 C C . SER A 1 696 ? 1.655 4.803 25.597 1.00 91.31 696 SER A C 1
ATOM 5549 O O . SER A 1 696 ? 2.199 4.111 24.740 1.00 91.31 696 SER A O 1
ATOM 5551 N N . LEU A 1 697 ? 1.373 6.089 25.418 1.00 88.25 697 LEU A N 1
ATOM 5552 C CA . LEU A 1 697 ? 1.838 6.838 24.258 1.00 88.25 697 LEU A CA 1
ATOM 5553 C C . LEU A 1 697 ? 2.972 7.751 24.710 1.00 88.25 697 LEU A C 1
ATOM 5555 O O . LEU A 1 697 ? 2.840 8.436 25.725 1.00 88.25 697 LEU A O 1
ATOM 5559 N N . HIS A 1 698 ? 4.071 7.765 23.961 1.00 85.81 698 HIS A N 1
ATOM 5560 C CA . HIS A 1 698 ? 5.226 8.619 24.263 1.00 85.81 698 HIS A CA 1
ATOM 5561 C C . HIS A 1 698 ? 5.056 10.041 23.695 1.00 85.81 698 HIS A C 1
ATOM 5563 O O . HIS A 1 698 ? 5.762 10.971 24.084 1.00 85.81 698 HIS A O 1
ATOM 5569 N N . HIS A 1 699 ? 4.048 10.239 22.839 1.00 81.44 699 HIS A N 1
ATOM 5570 C CA . HIS A 1 699 ? 3.659 11.525 22.268 1.00 81.44 699 HIS A CA 1
ATOM 5571 C C . HIS A 1 699 ? 2.147 11.611 22.039 1.00 81.44 699 HIS A C 1
ATOM 5573 O O . HIS A 1 699 ? 1.424 10.615 22.007 1.00 81.44 699 HIS A O 1
ATOM 5579 N N . THR A 1 700 ? 1.647 12.831 21.844 1.00 82.19 700 THR A N 1
ATOM 5580 C CA . THR A 1 700 ? 0.253 13.050 21.440 1.00 82.19 700 THR A CA 1
ATOM 5581 C C . THR A 1 700 ? 0.027 12.615 19.998 1.00 82.19 700 THR A C 1
ATOM 5583 O O . THR A 1 700 ? 0.842 12.929 19.138 1.00 82.19 700 THR A O 1
ATOM 5586 N N . ILE A 1 701 ? -1.135 12.032 19.714 1.00 84.31 701 ILE A N 1
ATOM 5587 C CA . ILE A 1 701 ? -1.559 11.612 18.370 1.00 84.31 701 ILE A CA 1
ATOM 5588 C C . ILE A 1 701 ? -2.670 12.530 17.826 1.00 84.31 701 ILE A C 1
ATOM 5590 O O . ILE A 1 701 ? -3.831 12.129 17.758 1.00 84.31 701 ILE A O 1
ATOM 5594 N N . PRO A 1 702 ? -2.372 13.796 17.476 1.00 78.19 702 PRO A N 1
ATOM 5595 C CA . PRO A 1 702 ? -3.391 14.822 17.219 1.00 78.19 702 PRO A CA 1
ATOM 5596 C C . PRO A 1 702 ? -4.339 14.496 16.058 1.00 78.19 702 PRO A C 1
ATOM 5598 O O . PRO A 1 702 ? -5.466 14.985 16.040 1.00 78.19 702 PRO A O 1
ATOM 5601 N N . ASN A 1 703 ? -3.892 13.665 15.117 1.00 79.62 703 ASN A N 1
ATOM 5602 C CA . ASN A 1 703 ? -4.656 13.233 13.948 1.00 79.62 703 ASN A CA 1
ATOM 5603 C C . ASN A 1 703 ? -5.008 11.737 14.013 1.00 79.62 703 ASN A C 1
ATOM 5605 O O . ASN A 1 703 ? -5.559 11.184 13.062 1.00 79.62 703 ASN A O 1
ATOM 5609 N N . GLY A 1 704 ? -4.629 11.069 15.104 1.00 84.56 704 GLY A N 1
ATOM 5610 C CA . GLY A 1 704 ? -4.846 9.649 15.299 1.00 84.56 704 GLY A CA 1
ATOM 5611 C C . GLY A 1 704 ? -6.275 9.324 15.717 1.00 84.56 704 GLY A C 1
ATOM 5612 O O . GLY A 1 704 ? -7.145 10.184 15.898 1.00 84.56 704 GLY A O 1
ATOM 5613 N N . SER A 1 705 ? -6.524 8.035 15.891 1.00 90.06 705 SER A N 1
ATOM 5614 C CA . SER A 1 705 ? -7.821 7.509 16.287 1.00 90.06 705 SER A CA 1
ATOM 5615 C C . SER A 1 705 ? -7.639 6.394 17.301 1.00 90.06 705 SER A C 1
ATOM 5617 O O . SER A 1 705 ? -6.956 5.417 17.023 1.00 90.06 705 SER A O 1
ATOM 5619 N N . VAL A 1 706 ? -8.277 6.518 18.463 1.00 93.94 706 VAL A N 1
ATOM 5620 C CA . VAL A 1 706 ? -8.438 5.419 19.420 1.00 93.94 706 VAL A CA 1
ATOM 5621 C C . VAL A 1 706 ? -9.929 5.205 19.617 1.00 93.94 706 VAL A C 1
ATOM 5623 O O . VAL A 1 706 ? -10.551 5.856 20.464 1.00 93.94 706 VAL A O 1
ATOM 5626 N N . CYS A 1 707 ? -10.537 4.344 18.802 1.00 94.00 707 CYS A N 1
ATOM 5627 C CA . CYS A 1 707 ? -11.988 4.195 18.814 1.00 94.00 707 CYS A CA 1
ATOM 5628 C C . CYS A 1 707 ? -12.501 2.778 18.621 1.00 94.00 707 CYS A C 1
ATOM 5630 O O . CYS A 1 707 ? -11.793 1.880 18.191 1.00 94.00 707 CYS A O 1
ATOM 5632 N N . ASN A 1 708 ? -13.768 2.576 18.963 1.00 96.00 708 ASN A N 1
ATOM 5633 C CA . ASN A 1 708 ? -14.447 1.294 18.845 1.00 96.00 708 ASN A CA 1
ATOM 5634 C C . ASN A 1 708 ? -13.782 0.152 19.645 1.00 96.00 708 ASN A C 1
ATOM 5636 O O . ASN A 1 708 ? -14.025 -1.011 19.349 1.00 96.00 708 ASN A O 1
ATOM 5640 N N . ASN A 1 709 ? -12.928 0.433 20.635 1.00 97.88 709 ASN A N 1
ATOM 5641 C CA . ASN A 1 709 ? -12.237 -0.602 21.409 1.00 97.88 709 ASN A CA 1
ATOM 5642 C C . ASN A 1 709 ? -13.050 -1.018 22.644 1.00 97.88 709 ASN A C 1
ATOM 5644 O O . ASN A 1 709 ? -13.802 -0.221 23.218 1.00 97.88 709 ASN A O 1
ATOM 5648 N N . ILE A 1 710 ? -12.841 -2.251 23.109 1.00 98.56 710 ILE A N 1
ATOM 5649 C CA . ILE A 1 710 ? -13.347 -2.741 24.396 1.00 98.56 710 ILE A CA 1
ATOM 5650 C C . ILE A 1 710 ? -12.167 -2.983 25.341 1.00 98.56 710 ILE A C 1
ATOM 5652 O O . ILE A 1 710 ? -11.354 -3.873 25.107 1.00 98.56 710 ILE A O 1
ATOM 5656 N N . PHE A 1 711 ? -12.112 -2.239 26.447 1.00 98.50 711 PHE A N 1
ATOM 5657 C CA . PHE A 1 711 ? -11.130 -2.398 27.521 1.00 98.50 711 PHE A CA 1
ATOM 5658 C C . PHE A 1 711 ? -11.746 -3.129 28.718 1.00 98.50 711 PHE A C 1
ATOM 5660 O O . PHE A 1 711 ? -12.710 -2.653 29.322 1.00 98.50 711 PHE A O 1
ATOM 5667 N N . VAL A 1 712 ? -11.158 -4.257 29.110 1.00 98.06 712 VAL A N 1
ATOM 5668 C CA . VAL A 1 712 ? -11.599 -5.097 30.233 1.00 98.06 712 VAL A CA 1
ATOM 5669 C C . VAL A 1 712 ? -10.460 -5.201 31.242 1.00 98.06 712 VAL A C 1
ATOM 5671 O O . VAL A 1 712 ? -9.466 -5.884 31.008 1.00 98.06 712 VAL A O 1
ATOM 5674 N N . LEU A 1 713 ? -10.588 -4.494 32.362 1.00 96.62 713 LEU A N 1
ATOM 5675 C CA . LEU A 1 713 ? -9.486 -4.151 33.264 1.00 96.62 713 LEU A CA 1
ATOM 5676 C C . LEU A 1 713 ? -9.721 -4.690 34.680 1.00 96.62 713 LEU A C 1
ATOM 5678 O O . LEU A 1 713 ? -10.861 -4.788 35.138 1.00 96.62 713 LEU A O 1
ATOM 5682 N N . ALA A 1 714 ? -8.650 -5.013 35.402 1.00 95.31 714 ALA A N 1
ATOM 5683 C CA . ALA A 1 714 ? -8.698 -5.379 36.822 1.00 95.31 714 ALA A CA 1
ATOM 5684 C C . ALA A 1 714 ? -7.471 -4.848 37.576 1.00 95.31 714 ALA A C 1
ATOM 5686 O O . ALA A 1 714 ? -6.585 -4.240 36.985 1.00 95.31 714 ALA A O 1
ATOM 5687 N N . ASN A 1 715 ? -7.384 -5.111 38.881 1.00 93.75 715 ASN A N 1
ATOM 5688 C CA . ASN A 1 715 ? -6.193 -4.883 39.709 1.00 93.75 715 ASN A CA 1
ATOM 5689 C C . ASN A 1 715 ? -5.737 -3.416 39.788 1.00 93.75 715 ASN A C 1
ATOM 5691 O O . ASN A 1 715 ? -4.593 -3.133 40.132 1.00 93.75 715 ASN A O 1
ATOM 5695 N N . GLY A 1 716 ? -6.637 -2.472 39.516 1.00 92.31 716 GLY A N 1
ATOM 5696 C CA . GLY A 1 716 ? -6.314 -1.050 39.473 1.00 92.31 716 GLY A CA 1
ATOM 5697 C C . GLY A 1 716 ? -5.646 -0.597 38.176 1.00 92.31 716 GLY A C 1
ATOM 5698 O O . GLY A 1 716 ? -5.151 0.524 38.160 1.00 92.31 716 GLY A O 1
ATOM 5699 N N . VAL A 1 717 ? -5.610 -1.426 37.127 1.00 93.62 717 VAL A N 1
ATOM 5700 C CA . VAL A 1 717 ? -5.067 -1.063 35.808 1.00 93.62 717 VAL A CA 1
ATOM 5701 C C . VAL A 1 717 ? -5.926 0.025 35.161 1.00 93.62 717 VAL A C 1
ATOM 5703 O O . VAL A 1 717 ? -7.153 -0.102 35.099 1.00 93.62 717 VAL A O 1
ATOM 5706 N N . THR A 1 718 ? -5.286 1.078 34.654 1.00 94.12 718 THR A N 1
ATOM 5707 C CA . THR A 1 718 ? -5.918 2.129 33.841 1.00 94.12 718 THR A CA 1
ATOM 5708 C C . THR A 1 718 ? -5.830 1.808 32.347 1.00 94.12 718 THR A C 1
ATOM 5710 O O . THR A 1 718 ? -4.955 1.069 31.898 1.00 94.12 718 THR A O 1
ATOM 5713 N N . ALA A 1 719 ? -6.742 2.356 31.542 1.00 94.81 719 ALA A N 1
ATOM 5714 C CA . ALA A 1 719 ? -6.693 2.188 30.090 1.00 94.81 719 ALA A CA 1
ATOM 5715 C C . ALA A 1 719 ? -5.498 2.926 29.461 1.00 94.81 719 ALA A C 1
ATOM 5717 O O . ALA A 1 719 ? -4.906 2.415 28.517 1.00 94.81 719 ALA A O 1
ATOM 5718 N N . PHE A 1 720 ? -5.117 4.083 30.008 1.00 92.81 720 PHE A N 1
ATOM 5719 C CA . PHE A 1 720 ? -4.034 4.909 29.475 1.00 92.81 720 PHE A CA 1
ATOM 5720 C C . PHE A 1 720 ? -3.129 5.458 30.581 1.00 92.81 720 PHE A C 1
ATOM 5722 O O . PHE A 1 720 ? -3.602 5.689 31.699 1.00 92.81 720 PHE A O 1
ATOM 5729 N N . GLU A 1 721 ? -1.874 5.731 30.230 1.00 86.12 721 GLU A N 1
ATOM 5730 C CA . GLU A 1 721 ? -0.865 6.409 31.054 1.00 86.12 721 GLU A CA 1
ATOM 5731 C C . GLU A 1 721 ? 0.033 7.308 30.173 1.00 86.12 721 GLU A C 1
ATOM 5733 O O . GLU A 1 721 ? 0.025 7.203 28.949 1.00 86.12 721 GLU A O 1
ATOM 5738 N N . TRP A 1 722 ? 0.813 8.183 30.818 1.00 78.00 722 TRP A N 1
ATOM 5739 C CA . TRP A 1 722 ? 1.828 9.070 30.233 1.00 78.00 722 TRP A CA 1
ATOM 5740 C C . TRP A 1 722 ? 1.284 10.246 29.409 1.00 78.00 722 TRP A C 1
ATOM 5742 O O . TRP A 1 722 ? 1.025 11.299 30.002 1.00 78.00 722 TRP A O 1
ATOM 5752 N N . GLU A 1 723 ? 1.084 10.094 28.098 1.00 80.50 723 GLU A N 1
ATOM 5753 C CA . GLU A 1 723 ? 0.471 11.118 27.249 1.00 80.50 723 GLU A CA 1
ATOM 5754 C C . GLU A 1 723 ? -1.011 10.840 27.013 1.00 80.50 723 GLU A C 1
ATOM 5756 O O . GLU A 1 723 ? -1.449 9.731 26.706 1.00 80.50 723 GLU A O 1
ATOM 5761 N N . ASN A 1 724 ? -1.820 11.888 27.162 1.00 76.44 724 ASN A N 1
ATOM 5762 C CA . ASN A 1 724 ? -3.254 11.773 26.957 1.00 76.44 724 ASN A CA 1
ATOM 5763 C C . ASN A 1 724 ? -3.549 11.770 25.445 1.00 76.44 724 ASN A C 1
ATOM 5765 O O . ASN A 1 724 ? -3.266 12.779 24.793 1.00 76.44 724 ASN A O 1
ATOM 5769 N N . PRO A 1 725 ? -4.191 10.722 24.889 1.00 81.94 725 PRO A N 1
ATOM 5770 C CA . PRO A 1 725 ? -4.615 10.712 23.484 1.00 81.94 725 PRO A CA 1
ATOM 5771 C C . PRO A 1 725 ? -5.633 11.822 23.155 1.00 81.94 725 PRO A C 1
ATOM 5773 O O . PRO A 1 725 ? -5.901 12.100 21.990 1.00 81.94 725 PRO A O 1
ATOM 5776 N N . GLY A 1 726 ? -6.200 12.486 24.167 1.00 82.38 726 GLY A N 1
ATOM 5777 C CA . GLY A 1 726 ? -7.039 13.665 24.009 1.00 82.38 726 GLY A CA 1
ATOM 5778 C C . GLY A 1 726 ? -8.303 13.353 23.215 1.00 82.38 726 GLY A C 1
ATOM 5779 O O . GLY A 1 726 ? -9.001 12.368 23.486 1.00 82.38 726 GLY A O 1
ATOM 5780 N N . ASP A 1 727 ? -8.577 14.191 22.218 1.00 83.69 727 ASP A N 1
ATOM 5781 C CA . ASP A 1 727 ? -9.755 14.081 21.352 1.00 83.69 727 ASP A CA 1
ATOM 5782 C C . ASP A 1 727 ? -9.663 12.912 20.348 1.00 83.69 727 ASP A C 1
ATOM 5784 O O . ASP A 1 727 ? -10.643 12.607 19.666 1.00 83.69 727 ASP A O 1
ATOM 5788 N N . ALA A 1 728 ? -8.531 12.193 20.290 1.00 87.69 728 ALA A N 1
ATOM 5789 C CA . ALA A 1 728 ? -8.418 10.966 19.500 1.00 87.69 728 ALA A CA 1
ATOM 5790 C C . ALA A 1 728 ? -9.301 9.829 20.057 1.00 87.69 728 ALA A C 1
ATOM 5792 O O . ALA A 1 728 ? -9.653 8.910 19.315 1.00 87.69 728 ALA A O 1
ATOM 5793 N N . THR A 1 729 ? -9.688 9.888 21.341 1.00 91.81 729 THR A N 1
ATOM 5794 C CA . THR A 1 729 ? -10.525 8.863 21.994 1.00 91.81 729 THR A CA 1
ATOM 5795 C C . THR A 1 729 ? -12.022 9.077 21.770 1.00 91.81 729 THR A C 1
ATOM 5797 O O . THR A 1 729 ? -12.568 10.128 22.107 1.00 91.81 729 THR A O 1
ATOM 5800 N N . ARG A 1 730 ? -12.718 8.062 21.240 1.00 92.06 730 ARG A N 1
ATOM 5801 C CA . ARG A 1 730 ? -14.180 8.079 21.027 1.00 92.06 730 ARG A CA 1
ATOM 5802 C C . ARG A 1 730 ? -14.758 6.668 20.936 1.00 92.06 730 ARG A C 1
ATOM 5804 O O . ARG A 1 730 ? -14.060 5.752 20.530 1.00 92.06 730 ARG A O 1
ATOM 5811 N N . ASN A 1 731 ? -16.033 6.483 21.270 1.00 93.31 731 ASN A N 1
ATOM 5812 C CA . ASN A 1 731 ? -16.759 5.217 21.066 1.00 93.31 731 ASN A CA 1
ATOM 5813 C C . ASN A 1 731 ? -16.055 3.965 21.647 1.00 93.31 731 ASN A C 1
ATOM 5815 O O . ASN A 1 731 ? -16.123 2.892 21.061 1.00 93.31 731 ASN A O 1
ATOM 5819 N N . ASN A 1 732 ? -15.371 4.083 22.787 1.00 96.69 732 ASN A N 1
ATOM 5820 C CA . ASN A 1 732 ? -14.752 2.957 23.494 1.00 96.69 732 ASN A CA 1
ATOM 5821 C C . ASN A 1 732 ? -15.603 2.515 24.698 1.00 96.69 732 ASN A C 1
ATOM 5823 O O . ASN A 1 732 ? -16.245 3.343 25.357 1.00 96.69 732 ASN A O 1
ATOM 5827 N N . ILE A 1 733 ? -15.546 1.226 25.037 1.00 98.12 733 ILE A N 1
ATOM 5828 C CA . ILE A 1 733 ? -16.071 0.684 26.299 1.00 98.12 733 ILE A CA 1
ATOM 5829 C C . ILE A 1 733 ? -14.926 0.478 27.286 1.00 98.12 733 ILE A C 1
ATOM 5831 O O . ILE A 1 733 ? -13.908 -0.118 26.948 1.00 98.12 733 ILE A O 1
ATOM 5835 N N . TYR A 1 734 ? -15.136 0.895 28.535 1.00 98.25 734 TYR A N 1
ATOM 5836 C CA . TYR A 1 734 ? -14.225 0.633 29.648 1.00 98.25 734 TYR A CA 1
ATOM 5837 C C . TYR A 1 734 ? -14.936 -0.156 30.750 1.00 98.25 734 TYR A C 1
ATOM 5839 O O . TYR A 1 734 ? -15.927 0.312 31.312 1.00 98.25 734 TYR A O 1
ATOM 5847 N N . TYR A 1 735 ? -14.416 -1.324 31.121 1.00 97.94 735 TYR A N 1
ATOM 5848 C CA . TYR A 1 735 ? -15.023 -2.177 32.139 1.00 97.94 735 TYR A CA 1
ATOM 5849 C C . TYR A 1 735 ? -14.010 -2.656 33.179 1.00 97.94 735 TYR A C 1
ATOM 5851 O O . TYR A 1 735 ? -13.108 -3.421 32.857 1.00 97.94 735 TYR A O 1
ATOM 5859 N N . SER A 1 736 ? -14.175 -2.252 34.446 1.00 96.75 736 SER A N 1
ATOM 5860 C CA . SER A 1 736 ? -13.414 -2.828 35.565 1.00 96.75 736 SER A CA 1
ATOM 5861 C C . SER A 1 736 ? -14.156 -4.035 36.142 1.00 96.75 736 SER A C 1
ATOM 5863 O O . SER A 1 736 ? -15.157 -3.882 36.849 1.00 96.75 736 SER A O 1
ATOM 5865 N N . VAL A 1 737 ? -13.661 -5.242 35.852 1.00 95.69 737 VAL A N 1
ATOM 5866 C CA . VAL A 1 737 ? -14.332 -6.508 36.215 1.00 95.69 737 VAL A CA 1
ATOM 5867 C C . VAL A 1 737 ? -14.365 -6.753 37.726 1.00 95.69 737 VAL A C 1
ATOM 5869 O O . VAL A 1 737 ? -15.297 -7.366 38.246 1.00 95.69 737 VAL A O 1
ATOM 5872 N N . ASP A 1 738 ? -13.363 -6.259 38.451 1.00 95.06 738 ASP A N 1
ATOM 5873 C CA . ASP A 1 738 ? -13.229 -6.376 39.907 1.00 95.06 738 ASP A CA 1
ATOM 5874 C C . ASP A 1 738 ? -13.678 -5.113 40.659 1.00 95.06 738 ASP A C 1
ATOM 5876 O O . ASP A 1 738 ? -13.689 -5.099 41.893 1.00 95.06 738 ASP A O 1
ATOM 5880 N N . LYS A 1 739 ? -14.093 -4.073 39.921 1.00 94.69 739 LYS A N 1
ATOM 5881 C CA . LYS A 1 739 ? -14.475 -2.754 40.441 1.00 94.69 739 LYS A CA 1
ATOM 5882 C C . LYS A 1 739 ? -13.354 -2.080 41.232 1.00 94.69 739 LYS A C 1
ATOM 5884 O O . LYS A 1 739 ? -13.626 -1.321 42.162 1.00 94.69 739 LYS A O 1
ATOM 5889 N N . SER A 1 740 ? -12.096 -2.358 40.889 1.00 93.75 740 SER A N 1
ATOM 5890 C CA . SER A 1 740 ? -10.943 -1.679 41.479 1.00 93.75 740 SER A CA 1
ATOM 5891 C C . SER A 1 740 ? -10.924 -0.183 41.165 1.00 93.75 740 SER A C 1
ATOM 5893 O O . SER A 1 740 ? -10.371 0.593 41.942 1.00 93.75 740 SER A O 1
ATOM 5895 N N . LEU A 1 741 ? -11.517 0.219 40.035 1.00 93.38 741 LEU A N 1
ATOM 5896 C CA . LEU A 1 741 ? -11.620 1.605 39.591 1.00 93.38 741 LEU A CA 1
ATOM 5897 C C . LEU A 1 741 ? -13.057 1.934 39.187 1.00 93.38 741 LEU A C 1
ATOM 5899 O O . LEU A 1 741 ? -13.652 1.236 38.369 1.00 93.38 741 LEU A O 1
ATOM 5903 N N . ASP A 1 742 ? -13.575 3.049 39.702 1.00 93.50 742 ASP A N 1
ATOM 5904 C CA . ASP A 1 742 ? -14.862 3.600 39.259 1.00 93.50 742 ASP A CA 1
ATOM 5905 C C . ASP A 1 742 ? -14.775 4.150 37.824 1.00 93.50 742 ASP A C 1
ATOM 5907 O O . ASP A 1 742 ? -15.742 4.082 37.070 1.00 93.50 742 ASP A O 1
ATOM 5911 N N . ASN A 1 743 ? -13.611 4.691 37.446 1.00 94.56 743 ASN A N 1
ATOM 5912 C CA . ASN A 1 743 ? -13.319 5.172 36.099 1.00 94.56 743 ASN A CA 1
ATOM 5913 C C . ASN A 1 743 ? -12.020 4.538 35.576 1.00 94.56 743 ASN A C 1
ATOM 5915 O O . ASN A 1 743 ? -10.941 5.081 35.826 1.00 94.56 743 ASN A O 1
ATOM 5919 N N . PRO A 1 744 ? -12.110 3.415 34.844 1.00 94.62 744 PRO A N 1
ATOM 5920 C CA . PRO A 1 744 ? -10.932 2.715 34.340 1.00 94.62 744 PRO A CA 1
ATOM 5921 C C . PRO A 1 744 ? -10.190 3.482 33.235 1.00 94.62 744 PRO A C 1
ATOM 5923 O O . PRO A 1 744 ? -9.011 3.227 33.016 1.00 94.62 744 PRO A O 1
ATOM 5926 N N . LYS A 1 745 ? -10.828 4.466 32.577 1.00 93.25 745 LYS A N 1
ATOM 5927 C CA . LYS A 1 745 ? -10.153 5.355 31.613 1.00 93.25 745 LYS A CA 1
ATOM 5928 C C . LYS A 1 745 ? -9.091 6.234 32.286 1.00 93.25 745 LYS A C 1
ATOM 5930 O O . LYS A 1 745 ? -8.100 6.587 31.664 1.00 93.25 745 LYS A O 1
ATOM 5935 N N . GLY A 1 746 ? -9.310 6.609 33.550 1.00 87.44 746 GLY A N 1
ATOM 5936 C CA . GLY A 1 746 ? -8.434 7.500 34.325 1.00 87.44 746 GLY A CA 1
ATOM 5937 C C . GLY A 1 746 ? -8.749 8.999 34.189 1.00 87.44 746 GLY A C 1
ATOM 5938 O O . GLY A 1 746 ? -8.433 9.774 35.089 1.00 87.44 746 GLY A O 1
ATOM 5939 N N . TYR A 1 747 ? -9.445 9.418 33.129 1.00 88.31 747 TYR A N 1
ATOM 5940 C CA . TYR A 1 747 ? -9.866 10.807 32.886 1.00 88.31 747 TYR A CA 1
ATOM 5941 C C . TYR A 1 747 ? -11.286 10.873 32.303 1.00 88.31 747 TYR A C 1
ATOM 5943 O O . TYR A 1 747 ? -11.985 9.863 32.221 1.00 88.31 747 TYR A O 1
ATOM 5951 N N . THR A 1 748 ? -11.769 12.076 31.981 1.00 90.81 748 THR A N 1
ATOM 5952 C CA . THR A 1 748 ? -13.139 12.291 31.489 1.00 90.81 748 THR A CA 1
ATOM 5953 C C . THR A 1 748 ? -13.402 11.513 30.193 1.00 90.81 748 THR A C 1
ATOM 5955 O O . THR A 1 748 ? -12.543 11.442 29.311 1.00 90.81 748 THR A O 1
ATOM 5958 N N . LEU A 1 749 ? -14.602 10.935 30.086 1.00 92.88 749 LEU A N 1
ATOM 5959 C CA . LEU A 1 749 ? -15.070 10.257 28.877 1.00 92.88 749 LEU A CA 1
ATOM 5960 C C . LEU A 1 749 ? -15.252 11.259 27.727 1.00 92.88 749 LEU A C 1
ATOM 5962 O O . LEU A 1 749 ? -15.749 12.368 27.938 1.00 92.88 749 LEU A O 1
ATOM 5966 N N . GLY A 1 750 ? -14.831 10.851 26.535 1.00 89.38 750 GLY A N 1
ATOM 5967 C CA . GLY A 1 750 ? -15.020 11.544 25.267 1.00 89.38 750 GLY A CA 1
ATOM 5968 C C . GLY A 1 750 ? -16.360 11.194 24.617 1.00 89.38 750 GLY A C 1
ATOM 5969 O O . GLY A 1 750 ? -17.256 10.621 25.244 1.00 89.38 750 GLY A O 1
ATOM 5970 N N . GLU A 1 751 ? -16.514 11.553 23.343 1.00 90.31 751 GLU A N 1
ATOM 5971 C CA . GLU A 1 751 ? -17.740 11.280 22.587 1.00 90.31 751 GLU A CA 1
ATOM 5972 C C . GLU A 1 751 ? -18.004 9.770 22.485 1.00 90.31 751 GLU A C 1
ATOM 5974 O O . GLU A 1 751 ? -17.127 8.998 22.107 1.00 90.31 751 GLU A O 1
ATOM 5979 N N . GLY A 1 752 ? -19.227 9.341 22.811 1.00 90.06 752 GLY A N 1
ATOM 5980 C CA . GLY A 1 752 ? -19.672 7.954 22.630 1.00 90.06 752 GLY A CA 1
ATOM 5981 C C . GLY A 1 752 ? -19.016 6.926 23.558 1.00 90.06 752 GLY A C 1
ATOM 5982 O O . GLY A 1 752 ? -19.368 5.753 23.493 1.00 90.06 752 GLY A O 1
ATOM 5983 N N . GLU A 1 753 ? -18.090 7.337 24.421 1.00 94.62 753 GLU A N 1
ATOM 5984 C CA . GLU A 1 753 ? -17.420 6.438 25.354 1.00 94.62 753 GLU A CA 1
ATOM 5985 C C . GLU A 1 753 ? -18.274 6.149 26.586 1.00 94.62 753 GLU A C 1
ATOM 5987 O O . GLU A 1 753 ? -18.947 7.036 27.123 1.00 94.62 753 GLU A O 1
ATOM 5992 N N . ILE A 1 754 ? -18.221 4.910 27.071 1.00 96.00 754 ILE A N 1
ATOM 5993 C CA . ILE A 1 754 ? -19.071 4.449 28.172 1.00 96.00 754 ILE A CA 1
ATOM 5994 C C . ILE A 1 754 ? -18.314 3.517 29.124 1.00 96.00 754 ILE A C 1
ATOM 5996 O O . ILE A 1 754 ? -17.438 2.752 28.724 1.00 96.00 754 ILE A O 1
ATOM 6000 N N . ILE A 1 755 ? -18.672 3.573 30.411 1.00 97.75 755 ILE A N 1
ATOM 6001 C CA . ILE A 1 755 ? -18.161 2.660 31.443 1.00 97.75 755 ILE A CA 1
ATOM 6002 C C . ILE A 1 755 ? -19.265 1.658 31.769 1.00 97.75 755 ILE A C 1
ATOM 6004 O O . ILE A 1 755 ? -20.219 1.990 32.479 1.00 97.75 755 ILE A O 1
ATOM 6008 N N . VAL A 1 756 ? -19.175 0.450 31.217 1.00 96.88 756 VAL A N 1
ATOM 6009 C CA . VAL A 1 756 ? -20.228 -0.570 31.321 1.00 96.88 756 VAL A CA 1
ATOM 6010 C C . VAL A 1 756 ? -19.666 -1.966 31.057 1.00 96.88 756 VAL A C 1
ATOM 6012 O O . VAL A 1 756 ? -18.642 -2.104 30.400 1.00 96.88 756 VAL A O 1
ATOM 6015 N N . ASP A 1 757 ? -20.344 -2.997 31.564 1.00 97.06 757 ASP A N 1
ATOM 6016 C CA . ASP A 1 757 ? -20.075 -4.384 31.176 1.00 97.06 757 ASP A CA 1
ATOM 6017 C C . ASP A 1 757 ? -20.413 -4.576 29.680 1.00 97.06 757 ASP A C 1
ATOM 6019 O O . ASP A 1 757 ? -21.546 -4.274 29.290 1.00 97.06 757 ASP A O 1
ATOM 6023 N N . PRO A 1 758 ? -19.477 -5.060 28.842 1.00 97.00 758 PRO A N 1
ATOM 6024 C CA . PRO A 1 758 ? -19.726 -5.323 27.425 1.00 97.00 758 PRO A CA 1
ATOM 6025 C C . PRO A 1 758 ? -20.647 -6.528 27.174 1.00 97.00 758 PRO A C 1
ATOM 6027 O O . PRO A 1 758 ? -21.049 -6.735 26.036 1.00 97.00 758 PRO A O 1
ATOM 6030 N N . LEU A 1 759 ? -21.015 -7.311 28.195 1.00 96.31 759 LEU A N 1
ATOM 6031 C CA . LEU A 1 759 ? -21.911 -8.471 28.095 1.00 96.31 759 LEU A CA 1
ATOM 6032 C C . LEU A 1 759 ? -21.395 -9.555 27.138 1.00 96.31 759 LEU A C 1
ATOM 6034 O O . LEU A 1 759 ? -22.028 -9.875 26.136 1.00 96.31 759 LEU A O 1
ATOM 6038 N N . PHE A 1 760 ? -20.256 -10.159 27.470 1.00 97.12 760 PHE A N 1
ATOM 6039 C CA . PHE A 1 760 ? -19.728 -11.300 26.715 1.00 97.12 760 PHE A CA 1
ATOM 6040 C C . PHE A 1 760 ? -20.511 -12.597 26.950 1.00 97.12 760 PHE A C 1
ATOM 6042 O O . PHE A 1 760 ? -21.015 -12.830 28.054 1.00 97.12 760 PHE A O 1
ATOM 6049 N N . VAL A 1 761 ? -20.529 -13.485 25.948 1.00 95.62 761 VAL A N 1
ATOM 6050 C CA . VAL A 1 761 ? -21.182 -14.807 25.998 1.00 95.62 761 VAL A CA 1
ATOM 6051 C C . VAL A 1 761 ? -20.692 -15.620 27.189 1.00 95.62 761 VAL A C 1
ATOM 6053 O O . VAL A 1 761 ? -21.505 -16.136 27.963 1.00 95.62 761 VAL A O 1
ATOM 6056 N N . ASN A 1 762 ? -19.373 -15.716 27.368 1.00 94.50 762 ASN A N 1
ATOM 6057 C CA . ASN A 1 762 ? -18.784 -16.359 28.534 1.00 94.50 762 ASN A CA 1
ATOM 6058 C C . ASN A 1 762 ? -17.372 -15.829 28.814 1.00 94.50 762 ASN A C 1
ATOM 6060 O O . ASN A 1 762 ? -16.361 -16.427 28.446 1.00 94.50 762 ASN A O 1
ATOM 6064 N N . TYR A 1 763 ? -17.310 -14.732 29.566 1.00 92.25 763 TYR A N 1
ATOM 6065 C CA . TYR A 1 763 ? -16.050 -14.117 29.992 1.00 92.25 763 TYR A CA 1
ATOM 6066 C C . TYR A 1 763 ? -15.107 -15.076 30.749 1.00 92.25 763 TYR A C 1
ATOM 6068 O O . TYR A 1 763 ? -13.883 -14.984 30.613 1.00 92.25 763 TYR A O 1
ATOM 6076 N N . ALA A 1 764 ? -15.651 -15.998 31.554 1.00 91.06 764 ALA A N 1
ATOM 6077 C CA . ALA A 1 764 ? -14.844 -16.902 32.375 1.00 91.06 764 ALA A CA 1
ATOM 6078 C C . ALA A 1 764 ? -14.030 -17.888 31.524 1.00 91.06 764 ALA A C 1
ATOM 6080 O O . ALA A 1 764 ? -12.888 -18.180 31.871 1.00 91.06 764 ALA A O 1
ATOM 6081 N N . ASP A 1 765 ? -14.600 -18.326 30.400 1.00 94.19 765 ASP A N 1
ATOM 6082 C CA . ASP A 1 765 ? -13.955 -19.219 29.433 1.00 94.19 765 ASP A CA 1
ATOM 6083 C C . ASP A 1 765 ? -13.327 -18.457 28.247 1.00 94.19 765 ASP A C 1
ATOM 6085 O O . ASP A 1 765 ? -12.883 -19.083 27.289 1.00 94.19 765 ASP A O 1
ATOM 6089 N N . ARG A 1 766 ? -13.269 -17.114 28.314 1.00 94.31 766 ARG A N 1
ATOM 6090 C CA . ARG A 1 766 ? -12.773 -16.222 27.244 1.00 94.31 766 ARG A CA 1
ATOM 6091 C C . ARG A 1 766 ? -13.514 -16.356 25.914 1.00 94.31 766 ARG A C 1
ATOM 6093 O O . ARG A 1 766 ? -12.950 -16.100 24.856 1.00 94.31 766 ARG A O 1
ATOM 6100 N N . ASP A 1 767 ? -14.799 -16.679 25.976 1.00 96.00 767 ASP A N 1
ATOM 6101 C CA . ASP A 1 767 ? -15.707 -16.457 24.855 1.00 96.00 767 ASP A CA 1
ATOM 6102 C C . ASP A 1 767 ? -16.160 -14.993 24.890 1.00 96.00 767 ASP A C 1
ATOM 6104 O O . ASP A 1 767 ? -17.083 -14.624 25.628 1.00 96.00 767 ASP A O 1
ATOM 6108 N N . LEU A 1 768 ? -15.415 -14.155 24.167 1.00 97.38 768 LEU A N 1
ATOM 6109 C CA . LEU A 1 768 ? -15.553 -12.696 24.145 1.00 97.38 768 LEU A CA 1
ATOM 6110 C C . LEU A 1 768 ? -16.490 -12.195 23.039 1.00 97.38 768 LEU A C 1
ATOM 6112 O O . LEU A 1 768 ? -16.554 -10.994 22.788 1.00 97.38 768 LEU A O 1
ATOM 6116 N N . HIS A 1 769 ? -17.248 -13.091 22.409 1.00 97.56 769 HIS A N 1
ATOM 6117 C CA . HIS A 1 769 ? -18.367 -12.689 21.568 1.00 97.56 769 HIS A CA 1
ATOM 6118 C C . HIS A 1 769 ? -19.413 -11.946 22.397 1.00 97.56 769 HIS A C 1
ATOM 6120 O O . HIS A 1 769 ? -19.618 -12.238 23.580 1.00 97.56 769 HIS A O 1
ATOM 6126 N N . LEU A 1 770 ? -20.098 -10.994 21.772 1.00 96.19 770 LEU A N 1
ATOM 6127 C CA . LEU A 1 770 ? -21.125 -10.190 22.426 1.00 96.19 770 LEU A CA 1
ATOM 6128 C C . LEU A 1 770 ? -22.430 -10.984 22.566 1.00 96.19 770 LEU A C 1
ATOM 6130 O O . LEU A 1 770 ? -22.853 -11.686 21.646 1.00 96.19 770 LEU A O 1
ATOM 6134 N N . LEU A 1 771 ? -23.082 -10.876 23.724 1.00 91.94 771 LEU A N 1
ATOM 6135 C CA . LEU A 1 771 ? -24.457 -11.334 23.923 1.00 91.94 771 LEU A CA 1
ATOM 6136 C C . LEU A 1 771 ? -25.448 -10.364 23.280 1.00 91.94 771 LEU A C 1
ATOM 6138 O O . LEU A 1 771 ? -25.192 -9.164 23.188 1.00 91.94 771 LEU A O 1
ATOM 6142 N N . GLU A 1 772 ? -26.625 -10.887 22.936 1.00 85.62 772 GLU A N 1
ATOM 6143 C CA . GLU A 1 772 ? -27.797 -10.073 22.603 1.00 85.62 772 GLU A CA 1
ATOM 6144 C C . GLU A 1 772 ? -28.025 -9.010 23.699 1.00 85.62 772 GLU A C 1
ATOM 6146 O O . GLU A 1 772 ? -27.949 -9.304 24.900 1.00 85.62 772 GLU A O 1
ATOM 6151 N N . GLY A 1 773 ? -28.245 -7.762 23.282 1.00 80.75 773 GLY A N 1
ATOM 6152 C CA . GLY A 1 773 ? -28.415 -6.611 24.171 1.00 80.75 773 GLY A CA 1
ATOM 6153 C C . GLY A 1 773 ? -27.119 -5.990 24.697 1.00 80.75 773 GLY A C 1
ATOM 6154 O O . GLY A 1 773 ? -27.179 -5.086 25.537 1.00 80.75 773 GLY A O 1
ATOM 6155 N N . SER A 1 774 ? -25.953 -6.448 24.234 1.00 93.38 774 SER A N 1
ATOM 6156 C CA . SER A 1 774 ? -24.676 -5.805 24.538 1.00 93.38 774 SER A CA 1
ATOM 6157 C C . SER A 1 774 ? -24.671 -4.321 24.135 1.00 93.38 774 SER A C 1
ATOM 6159 O O . SER A 1 774 ? -25.098 -3.977 23.031 1.00 93.38 774 SER A O 1
ATOM 6161 N N . PRO A 1 775 ? -24.132 -3.425 24.986 1.00 92.56 775 PRO A N 1
ATOM 6162 C CA . PRO A 1 775 ? -23.962 -2.013 24.649 1.00 92.56 775 PRO A CA 1
ATOM 6163 C C . PRO A 1 775 ? -22.855 -1.761 23.609 1.00 92.56 775 PRO A C 1
ATOM 6165 O O . PRO A 1 775 ? -22.626 -0.608 23.257 1.00 92.56 775 PRO A O 1
ATOM 6168 N N . ALA A 1 776 ? -22.146 -2.801 23.163 1.00 95.12 776 ALA A N 1
ATOM 6169 C CA . ALA A 1 776 ? -21.124 -2.728 22.122 1.00 95.12 776 ALA A CA 1
ATOM 6170 C C . ALA A 1 776 ? -21.691 -2.891 20.701 1.00 95.12 776 ALA A C 1
ATOM 6172 O O . ALA A 1 776 ? -21.031 -2.481 19.749 1.00 95.12 776 ALA A O 1
ATOM 6173 N N . ILE A 1 777 ? -22.887 -3.475 20.560 1.00 92.69 777 ILE A N 1
ATOM 6174 C CA . ILE A 1 777 ? -23.454 -3.849 19.258 1.00 92.69 777 ILE A CA 1
ATOM 6175 C C . ILE A 1 777 ? -23.829 -2.606 18.443 1.00 92.69 777 ILE A C 1
ATOM 6177 O O . ILE A 1 777 ? -24.503 -1.721 18.970 1.00 92.69 777 ILE A O 1
ATOM 6181 N N . ASP A 1 778 ? -23.440 -2.553 17.165 1.00 89.25 778 ASP A N 1
ATOM 6182 C CA . ASP A 1 778 ? -23.700 -1.473 16.197 1.00 89.25 778 ASP A CA 1
ATOM 6183 C C . ASP A 1 778 ? -23.244 -0.069 16.647 1.00 89.25 778 ASP A C 1
ATOM 6185 O O . ASP A 1 778 ? -23.690 0.950 16.106 1.00 89.25 778 ASP A O 1
ATOM 6189 N N . MET A 1 779 ? -22.386 0.028 17.665 1.00 89.75 779 MET A N 1
ATOM 6190 C CA . MET A 1 779 ? -21.992 1.321 18.233 1.00 89.75 779 MET A CA 1
ATOM 6191 C C . MET A 1 779 ? -20.762 1.940 17.550 1.00 89.75 779 MET A C 1
ATOM 6193 O O . MET A 1 779 ? -20.435 3.105 17.817 1.00 89.75 779 MET A O 1
ATOM 6197 N N . GLY A 1 780 ? -20.094 1.209 16.657 1.00 85.44 780 GLY A N 1
ATOM 6198 C CA . GLY A 1 780 ? -19.015 1.710 15.812 1.00 85.44 780 GLY A CA 1
ATOM 6199 C C . GLY A 1 780 ? -19.551 2.379 14.543 1.00 85.44 780 GLY A C 1
ATOM 6200 O O . GLY A 1 780 ? -20.483 1.895 13.903 1.00 85.44 780 GLY A O 1
ATOM 6201 N N . LYS A 1 781 ? -18.981 3.535 14.171 1.00 69.38 781 LYS A N 1
ATOM 6202 C CA . LYS A 1 781 ? -19.478 4.345 13.035 1.00 69.38 781 LYS A CA 1
ATOM 6203 C C . LYS A 1 781 ? -18.963 3.868 11.667 1.00 69.38 781 LYS A C 1
ATOM 6205 O O . LYS A 1 781 ? -19.698 3.957 10.688 1.00 69.38 781 LYS A O 1
ATOM 6210 N N . THR A 1 782 ? -17.718 3.400 11.589 1.00 72.00 782 THR A N 1
ATOM 6211 C CA . THR A 1 782 ? -17.045 2.939 10.361 1.00 72.00 782 THR A CA 1
ATOM 6212 C C . THR A 1 782 ? -15.989 1.899 10.718 1.00 72.00 782 THR A C 1
ATOM 6214 O O . THR A 1 782 ? -15.289 2.084 11.711 1.00 72.00 782 THR A O 1
ATOM 6217 N N . SER A 1 783 ? -15.839 0.866 9.889 1.00 80.00 783 SER A N 1
ATOM 6218 C CA . SER A 1 783 ? -14.746 -0.105 9.988 1.00 80.00 783 SER A CA 1
ATOM 6219 C C . SER A 1 783 ? -13.757 0.083 8.840 1.00 80.00 783 SER A C 1
ATOM 6221 O O . SER A 1 783 ? -14.167 0.309 7.701 1.00 80.00 783 SER A O 1
ATOM 6223 N N . ARG A 1 784 ? -12.459 -0.048 9.133 1.00 84.88 784 ARG A N 1
ATOM 6224 C CA . ARG A 1 784 ? -11.384 -0.071 8.124 1.00 84.88 784 ARG A CA 1
ATOM 6225 C C . ARG A 1 784 ? -11.255 -1.412 7.417 1.00 84.88 784 ARG A C 1
ATOM 6227 O O . ARG A 1 784 ? -10.829 -1.461 6.268 1.00 84.88 784 ARG A O 1
ATOM 6234 N N . TYR A 1 785 ? -11.649 -2.482 8.099 1.00 88.50 785 TYR A N 1
ATOM 6235 C CA . TYR A 1 785 ? -11.602 -3.841 7.583 1.00 88.50 785 TYR A CA 1
ATOM 6236 C C . TYR A 1 785 ? -13.014 -4.327 7.270 1.00 88.50 785 TYR A C 1
ATOM 6238 O O . TYR A 1 785 ? -13.979 -3.999 7.962 1.00 88.50 785 TYR A O 1
ATOM 6246 N N . SER A 1 786 ? -13.142 -5.117 6.209 1.00 90.56 786 SER A N 1
ATOM 6247 C CA . SER A 1 786 ? -14.419 -5.721 5.819 1.00 90.56 786 SER A CA 1
ATOM 6248 C C . SER A 1 786 ? -14.735 -7.012 6.577 1.00 90.56 786 SER A C 1
ATOM 6250 O O . SER A 1 786 ? -15.784 -7.602 6.331 1.00 90.56 786 SER A O 1
ATOM 6252 N N . MET A 1 787 ? -13.814 -7.476 7.423 1.00 92.62 787 MET A N 1
ATOM 6253 C CA . MET A 1 787 ? -13.921 -8.693 8.221 1.00 92.62 787 MET A CA 1
ATOM 6254 C C . MET A 1 787 ? -13.506 -8.405 9.669 1.00 92.62 787 MET A C 1
ATOM 6256 O O . MET A 1 787 ? -12.713 -7.491 9.889 1.00 92.62 787 MET A O 1
ATOM 6260 N N . ASP A 1 788 ? -14.061 -9.162 10.617 1.00 96.38 788 ASP A N 1
ATOM 6261 C CA . ASP A 1 788 ? -13.642 -9.197 12.023 1.00 96.38 788 ASP A CA 1
ATOM 6262 C C . ASP A 1 788 ? -12.595 -10.303 12.277 1.00 96.38 788 ASP A C 1
ATOM 6264 O O . ASP A 1 788 ? -12.210 -11.040 11.363 1.00 96.38 788 ASP A O 1
ATOM 6268 N N . LEU A 1 789 ? -12.175 -10.478 13.537 1.00 97.12 789 LEU A N 1
ATOM 6269 C CA . LEU A 1 789 ? -11.199 -11.498 13.947 1.00 97.12 789 LEU A CA 1
ATOM 6270 C C . LEU A 1 789 ? -11.619 -12.946 13.612 1.00 97.12 789 LEU A C 1
ATOM 6272 O O . LEU A 1 789 ? -10.761 -13.793 13.357 1.00 97.12 789 LEU A O 1
ATOM 6276 N N . ASP A 1 790 ? -12.921 -13.227 13.558 1.00 96.12 790 ASP A N 1
ATOM 6277 C CA . ASP A 1 790 ? -13.493 -14.533 13.209 1.00 96.12 790 ASP A CA 1
ATOM 6278 C C . ASP A 1 790 ? -13.738 -14.691 11.693 1.00 96.12 790 ASP A C 1
ATOM 6280 O O . ASP A 1 790 ? -14.231 -15.728 11.235 1.00 96.12 790 ASP A O 1
ATOM 6284 N N . ASN A 1 791 ? -13.341 -13.698 10.890 1.00 94.88 791 ASN A N 1
ATOM 6285 C CA . ASN A 1 791 ? -13.607 -13.576 9.455 1.00 94.88 791 ASN A CA 1
ATOM 6286 C C . ASN A 1 791 ? -15.101 -13.438 9.094 1.00 94.88 791 ASN A C 1
ATOM 6288 O O . ASN A 1 791 ? -15.531 -13.829 8.001 1.00 94.88 791 ASN A O 1
ATOM 6292 N N . ASN A 1 792 ? -15.914 -12.888 9.994 1.00 94.00 792 ASN A N 1
ATOM 6293 C CA . ASN A 1 792 ? -17.285 -12.476 9.717 1.00 94.00 792 ASN A CA 1
ATOM 6294 C C . ASN A 1 792 ? -17.309 -11.106 9.014 1.00 94.00 792 ASN A C 1
ATOM 6296 O O . ASN A 1 792 ? -16.520 -10.235 9.369 1.00 94.00 792 ASN A O 1
ATOM 6300 N N . PRO A 1 793 ? -18.229 -10.869 8.058 1.00 90.94 793 PRO A N 1
ATOM 6301 C CA . PRO A 1 793 ? -18.351 -9.575 7.385 1.00 90.94 793 PRO A CA 1
ATOM 6302 C C . PRO A 1 793 ? -18.702 -8.421 8.331 1.00 90.94 793 PRO A C 1
ATOM 6304 O O . PRO A 1 793 ? -19.607 -8.571 9.150 1.00 90.94 793 PRO A O 1
ATOM 6307 N N . VAL A 1 794 ? -18.078 -7.257 8.119 1.00 90.50 794 VAL A N 1
ATOM 6308 C CA . VAL A 1 794 ? -18.307 -6.021 8.889 1.00 90.50 794 VAL A CA 1
ATOM 6309 C C . VAL A 1 794 ? -18.699 -4.848 7.968 1.00 90.50 794 VAL A C 1
ATOM 6311 O O . VAL A 1 794 ? -18.046 -4.639 6.941 1.00 90.50 794 VAL A O 1
ATOM 6314 N N . PRO A 1 795 ? -19.713 -4.036 8.326 1.00 88.00 795 PRO A N 1
ATOM 6315 C CA . PRO A 1 795 ? -20.675 -4.298 9.390 1.00 88.00 795 PRO A CA 1
ATOM 6316 C C . PRO A 1 795 ? -21.674 -5.373 8.955 1.00 88.00 795 PRO A C 1
ATOM 6318 O O . PRO A 1 795 ? -22.102 -5.424 7.796 1.00 88.00 795 PRO A O 1
ATOM 6321 N N . LYS A 1 796 ? -22.086 -6.213 9.895 1.00 84.19 796 LYS A N 1
ATOM 6322 C CA . LYS A 1 796 ? -23.250 -7.078 9.724 1.00 84.19 796 LYS A CA 1
ATOM 6323 C C . LYS A 1 796 ? -24.536 -6.324 10.048 1.00 84.19 796 LYS A C 1
ATOM 6325 O O . LYS A 1 796 ? -25.561 -6.595 9.414 1.00 84.19 796 LYS A O 1
ATOM 6330 N N . GLY A 1 797 ? -24.463 -5.399 11.005 1.00 79.88 797 GLY A N 1
ATOM 6331 C CA . GLY A 1 797 ? -25.588 -4.628 11.504 1.00 79.88 797 GLY A CA 1
ATOM 6332 C C . GLY A 1 797 ? -25.740 -3.218 10.934 1.00 79.88 797 GLY A C 1
ATOM 6333 O O . GLY A 1 797 ? -25.444 -2.949 9.768 1.00 79.88 797 GLY A O 1
ATOM 6334 N N . ASN A 1 798 ? -26.297 -2.316 11.744 1.00 78.56 798 ASN A N 1
ATOM 6335 C CA . ASN A 1 798 ? -26.424 -0.893 11.408 1.00 78.56 798 ASN A CA 1
ATOM 6336 C C . ASN A 1 798 ? -25.088 -0.136 11.509 1.00 78.56 798 ASN A C 1
ATOM 6338 O O . ASN A 1 798 ? -24.988 0.985 11.006 1.00 78.56 798 ASN A O 1
ATOM 6342 N N . GLY A 1 799 ? -24.097 -0.727 12.171 1.00 84.88 799 GLY A N 1
ATOM 6343 C CA . GLY A 1 799 ? -22.735 -0.234 12.335 1.00 84.88 799 GLY A CA 1
ATOM 6344 C C . GLY A 1 799 ? -21.805 -1.411 12.608 1.00 84.88 799 GLY A C 1
ATOM 6345 O O . GLY A 1 799 ? -22.252 -2.551 12.616 1.00 84.88 799 GLY A O 1
ATOM 6346 N N . SER A 1 800 ? -20.511 -1.155 12.787 1.00 91.75 800 SER A N 1
ATOM 6347 C CA . SER A 1 800 ? -19.628 -2.202 13.311 1.00 91.75 800 SER A CA 1
ATOM 6348 C C . SER A 1 800 ? -19.860 -2.337 14.809 1.00 91.75 800 SER A C 1
ATOM 6350 O O . SER A 1 800 ? -20.117 -1.337 15.492 1.00 91.75 800 SER A O 1
ATOM 6352 N N . ASP A 1 801 ? -19.671 -3.526 15.348 1.00 95.19 801 ASP A N 1
ATOM 6353 C CA . ASP A 1 801 ? -19.602 -3.698 16.788 1.00 95.19 801 ASP A CA 1
ATOM 6354 C C . ASP A 1 801 ? -18.305 -3.091 17.343 1.00 95.19 801 ASP A C 1
ATOM 6356 O O . ASP A 1 801 ? -17.325 -2.865 16.628 1.00 95.19 801 ASP A O 1
ATOM 6360 N N . LEU A 1 802 ? -18.303 -2.764 18.635 1.00 97.19 802 LEU A N 1
ATOM 6361 C CA . LEU A 1 802 ? -17.073 -2.427 19.351 1.00 97.19 802 LEU A CA 1
ATOM 6362 C C . LEU A 1 802 ? -16.281 -3.710 19.624 1.00 97.19 802 LEU A C 1
ATOM 6364 O O . LEU A 1 802 ? -16.848 -4.745 19.968 1.00 97.19 802 LEU A O 1
ATOM 6368 N N . GLY A 1 803 ? -14.958 -3.602 19.581 1.00 97.44 803 GLY A N 1
ATOM 6369 C CA . GLY A 1 803 ? -14.035 -4.705 19.808 1.00 97.44 803 GLY A CA 1
ATOM 6370 C C . GLY A 1 803 ? -13.757 -5.526 18.551 1.00 97.44 803 GLY A C 1
ATOM 6371 O O . GLY A 1 803 ? -14.130 -5.154 17.441 1.00 97.44 803 GLY A O 1
ATOM 6372 N N . ALA A 1 804 ? -13.047 -6.634 18.756 1.00 97.81 804 ALA A N 1
ATOM 6373 C CA . ALA A 1 804 ? -12.467 -7.451 17.691 1.00 97.81 804 ALA A CA 1
ATOM 6374 C C . ALA A 1 804 ? -13.449 -8.421 17.012 1.00 97.81 804 ALA A C 1
ATOM 6376 O O . ALA A 1 804 ? -13.081 -9.052 16.025 1.00 97.81 804 ALA A O 1
ATOM 6377 N N . PHE A 1 805 ? -14.667 -8.563 17.540 1.00 97.56 805 PHE A N 1
ATOM 6378 C CA . PHE A 1 805 ? -15.648 -9.547 17.084 1.00 97.56 805 PHE A CA 1
ATOM 6379 C C . PHE A 1 805 ? -16.948 -8.853 16.691 1.00 97.56 805 PHE A C 1
ATOM 6381 O O . PHE A 1 805 ? -17.529 -8.125 17.495 1.00 97.56 805 PHE A O 1
ATOM 6388 N N . GLU A 1 806 ? -17.426 -9.148 15.491 1.00 95.50 806 GLU A N 1
ATOM 6389 C CA . GLU A 1 806 ? -18.723 -8.739 14.981 1.00 95.50 806 GLU A CA 1
ATOM 6390 C C . GLU A 1 806 ? -19.770 -9.780 15.380 1.00 95.50 806 GLU A C 1
ATOM 6392 O O . GLU A 1 806 ? -19.707 -10.970 15.048 1.00 95.50 806 GLU A O 1
ATOM 6397 N N . SER A 1 807 ? -20.774 -9.337 16.120 1.00 92.69 807 SER A N 1
ATOM 6398 C CA . SER A 1 807 ? -21.851 -10.190 16.581 1.00 92.69 807 SER A CA 1
ATOM 6399 C C . SER A 1 807 ? -22.878 -10.448 15.472 1.00 92.69 807 SER A C 1
ATOM 6401 O O . SER A 1 807 ? -22.981 -9.732 14.476 1.00 92.69 807 SER A O 1
ATOM 6403 N N . PRO A 1 808 ? -23.707 -11.496 15.607 1.00 88.25 808 PRO A N 1
ATOM 6404 C CA . PRO A 1 808 ? -24.854 -11.678 14.731 1.00 88.25 808 PRO A CA 1
ATOM 6405 C C . PRO A 1 808 ? -26.041 -10.766 15.064 1.00 88.25 808 PRO A C 1
ATOM 6407 O O . PRO A 1 808 ? -27.065 -10.898 14.395 1.00 88.25 808 PRO A O 1
ATOM 6410 N N . TYR A 1 809 ? -25.932 -9.928 16.095 1.00 84.88 809 TYR A N 1
ATOM 6411 C CA . TYR A 1 809 ? -27.024 -9.136 16.644 1.00 84.88 809 TYR A CA 1
ATOM 6412 C C . TYR A 1 809 ? -26.999 -7.708 16.091 1.00 84.88 809 TYR A C 1
ATOM 6414 O O . TYR A 1 809 ? -26.012 -7.263 15.524 1.00 84.88 809 TYR A O 1
ATOM 6422 N N . PHE A 1 810 ? -28.118 -7.003 16.237 1.00 82.81 810 PHE A N 1
ATOM 6423 C CA . PHE A 1 810 ? -28.316 -5.655 15.709 1.00 82.81 810 PHE A CA 1
ATOM 6424 C C . PHE A 1 810 ? -28.861 -4.782 16.836 1.00 82.81 810 PHE A C 1
ATOM 6426 O O . PHE A 1 810 ? -29.782 -5.201 17.544 1.00 82.81 810 PHE A O 1
ATOM 6433 N N . ALA A 1 811 ? -28.363 -3.559 16.987 1.00 78.81 811 ALA A N 1
A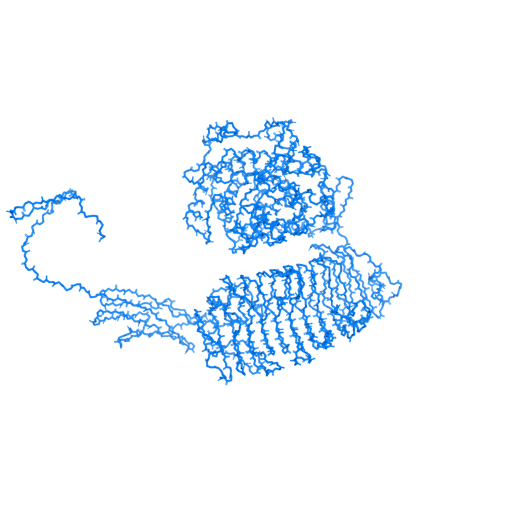TOM 6434 C CA . ALA A 1 811 ? -28.892 -2.642 17.984 1.00 78.81 811 ALA A CA 1
ATOM 6435 C C . ALA A 1 811 ? -30.279 -2.133 17.584 1.00 78.81 811 ALA A C 1
ATOM 6437 O O . ALA A 1 811 ? -30.578 -1.836 16.423 1.00 78.81 811 ALA A O 1
ATOM 6438 N N . ILE A 1 812 ? -31.134 -1.947 18.588 1.00 82.56 812 ILE A N 1
ATOM 6439 C CA . ILE A 1 812 ? -32.377 -1.201 18.413 1.00 82.56 812 ILE A CA 1
ATOM 6440 C C . ILE A 1 812 ? -32.031 0.279 18.339 1.00 82.56 812 ILE A C 1
ATOM 6442 O O . ILE A 1 812 ? -31.493 0.848 19.289 1.00 82.56 812 ILE A O 1
ATOM 6446 N N . VAL A 1 813 ? -32.419 0.927 17.242 1.00 83.00 813 VAL A N 1
ATOM 6447 C CA . VAL A 1 813 ? -32.139 2.346 17.010 1.00 83.00 813 VAL A CA 1
ATOM 6448 C C . VAL A 1 813 ? -33.445 3.138 17.094 1.00 83.00 813 VAL A C 1
ATOM 6450 O O . VAL A 1 813 ? -34.214 3.170 16.127 1.00 83.00 813 VAL A O 1
ATOM 6453 N N . PRO A 1 814 ? -33.731 3.824 18.219 1.00 87.12 814 PRO A N 1
ATOM 6454 C CA . PRO A 1 814 ? -34.854 4.744 18.291 1.00 87.12 814 PRO A CA 1
ATOM 6455 C C . PRO A 1 814 ? -34.579 5.926 17.363 1.00 87.12 814 PRO A C 1
ATOM 6457 O O . PRO A 1 814 ? -33.574 6.630 17.493 1.00 87.12 814 PRO A O 1
ATOM 6460 N N . HIS A 1 815 ? -35.492 6.194 16.439 1.00 89.00 815 HIS A N 1
ATOM 6461 C CA . HIS A 1 815 ? -35.385 7.332 15.537 1.00 89.00 815 HIS A CA 1
ATOM 6462 C C . HIS A 1 815 ? -36.708 8.079 15.488 1.00 89.00 815 HIS A C 1
ATOM 6464 O O . HIS A 1 815 ? -37.757 7.483 15.247 1.00 89.00 815 HIS A O 1
ATOM 6470 N N . PHE A 1 816 ? -36.648 9.400 15.674 1.00 94.25 816 PHE A N 1
ATOM 6471 C CA . PHE A 1 816 ? -37.828 10.243 15.585 1.00 94.25 816 PHE A CA 1
ATOM 6472 C C . PHE A 1 816 ? -37.576 11.658 15.086 1.00 94.25 816 PHE A C 1
ATOM 6474 O O . PHE A 1 816 ? -36.484 12.208 15.238 1.00 94.25 816 PHE A O 1
ATOM 6481 N N . ASN A 1 817 ? -38.633 12.262 14.550 1.00 93.69 817 ASN A N 1
ATOM 6482 C CA . ASN A 1 817 ? -38.692 13.659 14.137 1.00 93.69 817 ASN A CA 1
ATOM 6483 C C . ASN A 1 817 ? -39.635 14.459 15.041 1.00 93.69 817 ASN A C 1
ATOM 6485 O O . ASN A 1 817 ? -40.594 13.911 15.581 1.00 93.69 817 ASN A O 1
ATOM 6489 N N . ILE A 1 818 ? -39.357 15.758 15.181 1.00 93.25 818 ILE A N 1
ATOM 6490 C CA . ILE A 1 818 ? -40.183 16.715 15.924 1.00 93.25 818 ILE A CA 1
ATOM 6491 C C . ILE A 1 818 ? -40.649 17.794 14.947 1.00 93.25 818 ILE A C 1
ATOM 6493 O O . ILE A 1 818 ? -39.829 18.408 14.267 1.00 93.25 818 ILE A O 1
ATOM 6497 N N . THR A 1 819 ? -41.951 18.065 14.916 1.00 94.56 819 THR A N 1
ATOM 6498 C CA . THR A 1 819 ? -42.525 19.257 14.279 1.00 94.56 819 THR A CA 1
ATOM 6499 C C . THR A 1 819 ? -43.100 20.155 15.366 1.00 94.56 819 THR A C 1
ATOM 6501 O O . THR A 1 819 ? -43.958 19.725 16.131 1.00 94.56 819 THR A O 1
ATOM 6504 N N . ALA A 1 820 ? -42.636 21.402 15.453 1.00 90.44 820 ALA A N 1
ATOM 6505 C CA . ALA A 1 820 ? -43.060 22.349 16.483 1.00 90.44 820 ALA A CA 1
ATOM 6506 C C . ALA A 1 820 ? -43.919 23.481 15.896 1.00 90.44 820 ALA A C 1
ATOM 6508 O O . ALA A 1 820 ? -43.573 24.073 14.874 1.00 90.44 820 ALA A O 1
ATOM 6509 N N . ASN A 1 821 ? -45.030 23.812 16.559 1.00 86.12 821 ASN A N 1
ATOM 6510 C CA . ASN A 1 821 ? -45.883 24.954 16.226 1.00 86.12 821 ASN A CA 1
ATOM 6511 C C . ASN A 1 821 ? -46.455 25.595 17.502 1.00 86.12 821 ASN A C 1
ATOM 6513 O O . ASN A 1 821 ? -47.219 24.971 18.244 1.00 86.12 821 ASN A O 1
ATOM 6517 N N . ASN A 1 822 ? -46.119 26.866 17.749 1.00 86.62 822 ASN A N 1
ATOM 6518 C CA . ASN A 1 822 ? -46.338 27.531 19.042 1.00 86.62 822 ASN A CA 1
ATOM 6519 C C . ASN A 1 822 ? -45.801 26.659 20.184 1.00 86.62 822 ASN A C 1
ATOM 6521 O O . ASN A 1 822 ? -44.687 26.192 20.064 1.00 86.62 822 ASN A O 1
ATOM 6525 N N . LEU A 1 823 ? -46.566 26.419 21.255 1.00 90.69 823 LEU A N 1
ATOM 6526 C CA . LEU A 1 823 ? -46.173 25.549 22.374 1.00 90.69 823 LEU A CA 1
ATOM 6527 C C . LEU A 1 823 ? -46.518 24.066 22.149 1.00 90.69 823 LEU A C 1
ATOM 6529 O O . LEU A 1 823 ? -46.562 23.308 23.109 1.00 90.69 823 LEU A O 1
ATOM 6533 N N . THR A 1 824 ? -46.848 23.647 20.923 1.00 93.56 824 THR A N 1
ATOM 6534 C CA . THR A 1 824 ? -47.228 22.256 20.621 1.00 93.56 824 THR A CA 1
ATOM 6535 C C . THR A 1 824 ? -46.169 21.572 19.773 1.00 93.56 824 THR A C 1
ATOM 6537 O O . THR A 1 824 ? -45.678 22.157 18.807 1.00 93.56 824 THR A O 1
ATOM 6540 N N . VAL A 1 825 ? -45.856 20.325 20.116 1.00 95.75 825 VAL A N 1
ATOM 6541 C CA . VAL A 1 825 ? -45.029 19.418 19.315 1.00 95.75 825 VAL A CA 1
ATOM 6542 C C . VAL A 1 825 ? -45.859 18.265 18.787 1.00 95.75 825 VAL A C 1
ATOM 6544 O O . VAL A 1 825 ? -46.719 17.737 19.492 1.00 95.75 825 VAL A O 1
ATOM 6547 N N . GLU A 1 826 ? -45.557 17.856 17.564 1.00 96.94 826 GLU A N 1
ATOM 6548 C CA . GLU A 1 826 ? -45.924 16.559 17.010 1.00 96.94 826 GLU A CA 1
ATOM 6549 C C . GLU A 1 826 ? -44.648 15.747 16.801 1.00 96.94 826 GLU A C 1
ATOM 6551 O O . GLU A 1 826 ? -43.649 16.263 16.291 1.00 96.94 826 GLU A O 1
ATOM 6556 N N . VAL A 1 827 ? -44.675 14.488 17.228 1.00 96.25 827 VAL A N 1
ATOM 6557 C CA . VAL A 1 827 ? -43.531 13.579 17.171 1.00 96.25 827 VAL A CA 1
ATOM 6558 C C . VAL A 1 827 ? -43.874 12.335 16.366 1.00 96.25 827 VAL A C 1
ATOM 6560 O O . VAL A 1 827 ? -44.984 11.808 16.468 1.00 96.25 827 VAL A O 1
ATOM 6563 N N . ASP A 1 828 ? -42.912 11.873 15.570 1.00 95.75 828 ASP A N 1
ATOM 6564 C CA . ASP A 1 828 ? -43.040 10.695 14.710 1.00 95.75 828 ASP A CA 1
ATOM 6565 C C . ASP A 1 828 ? -41.812 9.794 14.862 1.00 95.75 828 ASP A C 1
ATOM 6567 O O . ASP A 1 828 ? -40.708 10.181 14.481 1.00 95.75 828 ASP A O 1
ATOM 6571 N N . GLY A 1 829 ? -42.022 8.607 15.429 1.00 93.12 829 GLY A N 1
ATOM 6572 C CA . GLY A 1 829 ? -41.022 7.575 15.687 1.00 93.12 829 GLY A CA 1
ATOM 6573 C C . GLY A 1 829 ? -40.976 6.447 14.650 1.00 93.12 829 GLY A C 1
ATOM 6574 O O . GLY A 1 829 ? -40.256 5.471 14.862 1.00 93.12 829 GLY A O 1
ATOM 6575 N N . ASN A 1 830 ? -41.716 6.535 13.535 1.00 90.50 830 ASN A N 1
ATOM 6576 C CA . ASN A 1 830 ? -41.801 5.459 12.529 1.00 90.50 830 ASN A CA 1
ATOM 6577 C C . ASN A 1 830 ? -40.459 5.082 11.881 1.00 90.50 830 ASN A C 1
ATOM 6579 O O . ASN A 1 830 ? -40.364 4.018 11.282 1.00 90.50 830 ASN A O 1
ATOM 6583 N N . GLY A 1 831 ? -39.433 5.929 11.996 1.00 85.56 831 GLY A N 1
ATOM 6584 C CA . GLY A 1 831 ? -38.089 5.623 11.502 1.00 85.56 831 GLY A CA 1
ATOM 6585 C C . GLY A 1 831 ? -37.264 4.709 12.412 1.00 85.56 831 GLY A C 1
ATOM 6586 O O . GLY A 1 831 ? -36.129 4.416 12.064 1.00 85.56 831 GLY A O 1
ATOM 6587 N N . SER A 1 832 ? -37.776 4.324 13.588 1.00 88.06 832 SER A N 1
ATOM 6588 C CA . SER A 1 832 ? -37.048 3.452 14.523 1.00 88.06 832 SER A CA 1
ATOM 6589 C C . SER A 1 832 ? -36.793 2.068 13.921 1.00 88.06 832 SER A C 1
ATOM 6591 O O . SER A 1 832 ? -37.691 1.501 13.297 1.00 88.06 832 SER A O 1
ATOM 6593 N N . LEU A 1 833 ? -35.600 1.521 14.149 1.00 81.38 833 LEU A N 1
ATOM 6594 C CA . LEU A 1 833 ? -35.142 0.249 13.584 1.00 81.38 833 LEU A CA 1
ATOM 6595 C C . LEU A 1 833 ? -35.008 -0.826 14.673 1.00 81.38 833 LEU A C 1
ATOM 6597 O O . LEU A 1 833 ? -34.670 -0.520 15.817 1.00 81.38 833 LEU A O 1
ATOM 6601 N N . ALA A 1 834 ? -35.282 -2.074 14.297 1.00 74.81 834 ALA A N 1
ATOM 6602 C CA . ALA A 1 834 ? -35.016 -3.299 15.054 1.00 74.81 834 ALA A CA 1
ATOM 6603 C C . ALA A 1 834 ? -34.589 -4.402 14.061 1.00 74.81 834 ALA A C 1
ATOM 6605 O O . ALA A 1 834 ? -34.838 -4.241 12.867 1.00 74.81 834 ALA A O 1
ATOM 6606 N N . GLU A 1 835 ? -33.955 -5.473 14.555 1.00 69.00 835 GLU A N 1
ATOM 6607 C CA . GLU A 1 835 ? -33.353 -6.591 13.792 1.00 69.00 835 GLU A CA 1
ATOM 6608 C C . GLU A 1 835 ? -34.195 -7.105 12.599 1.00 69.00 835 GLU A C 1
ATOM 6610 O O . GLU A 1 835 ? -35.429 -7.045 12.598 1.00 69.00 835 GLU A O 1
ATOM 6615 N N . ASP A 1 836 ? -33.531 -7.694 11.600 1.00 53.06 836 ASP A N 1
ATOM 6616 C CA . ASP A 1 836 ? -34.174 -8.413 10.500 1.00 53.06 836 ASP A CA 1
ATOM 6617 C C . ASP A 1 836 ? -35.109 -9.530 11.030 1.00 53.06 836 ASP A C 1
ATOM 6619 O O . ASP A 1 836 ? -34.741 -10.362 11.854 1.00 53.06 836 ASP A O 1
ATOM 6623 N N . GLN A 1 837 ? -36.363 -9.531 10.565 1.00 55.22 837 GLN A N 1
ATOM 6624 C CA . GLN A 1 837 ? -37.520 -10.296 11.088 1.00 55.22 837 GLN A CA 1
ATOM 6625 C C . GLN A 1 837 ? -38.118 -9.870 12.446 1.00 55.22 837 GLN A C 1
ATOM 6627 O O . GLN A 1 837 ? -39.151 -10.431 12.837 1.00 55.22 837 GLN A O 1
ATOM 6632 N N . GLN A 1 838 ? -37.577 -8.860 13.130 1.00 65.25 838 GLN A N 1
ATOM 6633 C CA . GLN A 1 838 ? -38.201 -8.253 14.309 1.00 65.25 838 GLN A CA 1
ATOM 6634 C C . GLN A 1 838 ? -39.008 -6.991 13.960 1.00 65.25 838 GLN A C 1
ATOM 6636 O O . GLN A 1 838 ? -38.936 -6.434 12.867 1.00 65.25 838 GLN A O 1
ATOM 6641 N N . SER A 1 839 ? -39.854 -6.544 14.892 1.00 78.56 839 SER A N 1
ATOM 6642 C CA . SER A 1 839 ? -40.586 -5.276 14.764 1.00 78.56 839 SER A CA 1
ATOM 6643 C C . SER A 1 839 ? -40.595 -4.529 16.091 1.00 78.56 839 SER A C 1
ATOM 6645 O O . SER A 1 839 ? -4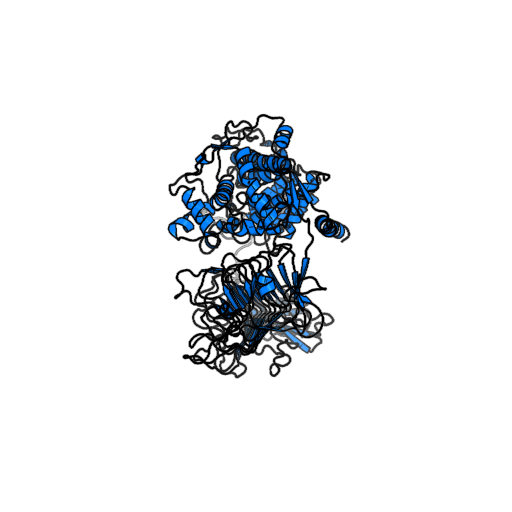0.526 -5.142 17.160 1.00 78.56 839 SER A O 1
ATOM 6647 N N . ILE A 1 840 ? -40.700 -3.201 16.041 1.00 88.62 840 ILE A N 1
ATOM 6648 C CA . ILE A 1 840 ? -40.908 -2.401 17.248 1.00 88.62 840 ILE A CA 1
ATOM 6649 C C . ILE A 1 840 ? -42.281 -2.756 17.830 1.00 88.62 840 ILE A C 1
ATOM 6651 O O . ILE A 1 840 ? -43.324 -2.506 17.222 1.00 88.62 840 ILE A O 1
ATOM 6655 N N . GLN A 1 841 ? -42.276 -3.359 19.016 1.00 90.94 841 GLN A N 1
ATOM 6656 C CA . GLN A 1 841 ? -43.469 -3.767 19.746 1.00 90.94 841 GLN A CA 1
ATOM 6657 C C . GLN A 1 841 ? -44.197 -2.562 20.349 1.00 90.94 841 GLN A C 1
ATOM 6659 O O . GLN A 1 841 ? -45.430 -2.523 20.335 1.00 90.94 841 GLN A O 1
ATOM 6664 N N . SER A 1 842 ? -43.468 -1.590 20.908 1.00 93.62 842 SER A N 1
ATOM 6665 C CA . SER A 1 842 ? -44.086 -0.399 21.503 1.00 93.62 842 SER A CA 1
ATOM 6666 C C . SER A 1 842 ? -43.194 0.842 21.473 1.00 93.62 842 SER A C 1
ATOM 6668 O O . SER A 1 842 ? -41.975 0.742 21.380 1.00 93.62 842 SER A O 1
ATOM 6670 N N . TYR A 1 843 ? -43.843 2.008 21.561 1.00 97.25 843 TYR A N 1
ATOM 6671 C CA . TYR A 1 843 ? -43.240 3.341 21.589 1.00 97.25 843 TYR A CA 1
ATOM 6672 C C . TYR A 1 843 ? -43.786 4.096 22.805 1.00 97.25 843 TYR A C 1
ATOM 6674 O O . TYR A 1 843 ? -45.008 4.138 23.001 1.00 97.25 843 TYR A O 1
ATOM 6682 N N . MET A 1 844 ? -42.904 4.710 23.585 1.00 97.62 844 MET A N 1
ATOM 6683 C CA . MET A 1 844 ? -43.221 5.509 24.764 1.00 97.62 844 MET A CA 1
ATOM 6684 C C . MET A 1 844 ? -42.494 6.851 24.688 1.00 97.62 844 MET A C 1
ATOM 6686 O O . MET A 1 844 ? -41.302 6.898 24.416 1.00 97.62 844 MET A O 1
ATOM 6690 N N . TRP A 1 845 ? -43.217 7.935 24.936 1.00 97.56 845 TRP A N 1
ATOM 6691 C CA . TRP A 1 845 ? -42.717 9.303 24.872 1.00 97.56 845 TRP A CA 1
ATOM 6692 C C . TRP A 1 845 ? -42.707 9.934 26.259 1.00 97.56 845 TRP A C 1
ATOM 6694 O O . TRP A 1 845 ? -43.699 9.818 26.983 1.00 97.56 845 TRP A O 1
ATOM 6704 N N . ASP A 1 846 ? -41.638 10.656 26.569 1.00 97.62 846 ASP A N 1
ATOM 6705 C CA . ASP A 1 846 ? -41.528 11.616 27.670 1.00 97.62 846 ASP A CA 1
ATOM 6706 C C . ASP A 1 846 ? -41.216 12.990 27.066 1.00 97.62 846 ASP A C 1
ATOM 6708 O O . ASP A 1 846 ? -40.298 13.117 26.259 1.00 97.62 846 ASP A O 1
ATOM 6712 N N . PHE A 1 847 ? -42.004 14.009 27.398 1.00 96.88 847 PHE A N 1
ATOM 6713 C CA . PHE A 1 847 ? -41.874 15.351 26.828 1.00 96.88 847 PHE A CA 1
ATOM 6714 C C . PHE A 1 847 ? -41.024 16.307 27.679 1.00 96.88 847 PHE A C 1
ATOM 6716 O O . PHE A 1 847 ? -40.867 17.468 27.291 1.00 96.88 847 PHE A O 1
ATOM 6723 N N . GLY A 1 848 ? -40.483 15.855 28.816 1.00 95.00 848 GLY A N 1
ATOM 6724 C CA . GLY A 1 848 ? -39.587 16.643 29.668 1.00 95.00 848 GLY A CA 1
ATOM 6725 C C . GLY A 1 848 ? -40.290 17.644 30.597 1.00 95.00 848 GLY A C 1
ATOM 6726 O O . GLY A 1 848 ? -39.628 18.488 31.199 1.00 95.00 848 GLY A O 1
ATOM 6727 N N . ASP A 1 849 ? -41.622 17.576 30.719 1.00 95.12 849 ASP A N 1
ATOM 6728 C CA . ASP A 1 849 ? -42.461 18.420 31.591 1.00 95.12 849 ASP A CA 1
ATOM 6729 C C . ASP A 1 849 ? -43.522 17.618 32.381 1.00 95.12 849 ASP A C 1
ATOM 6731 O O . ASP A 1 849 ? -44.608 18.123 32.675 1.00 95.12 849 ASP A O 1
ATOM 6735 N N . ASP A 1 850 ? -43.210 16.356 32.702 1.00 93.44 850 ASP A N 1
ATOM 6736 C CA . ASP A 1 850 ? -44.110 15.320 33.245 1.00 93.44 850 ASP A CA 1
ATOM 6737 C C . ASP A 1 850 ? -45.174 14.796 32.249 1.00 93.44 850 ASP A C 1
ATOM 6739 O O . ASP A 1 850 ? -45.961 13.900 32.581 1.00 93.44 850 ASP A O 1
ATOM 6743 N N . GLY A 1 851 ? -45.225 15.326 31.021 1.00 94.88 851 GLY A N 1
ATOM 6744 C CA . GLY A 1 851 ? -46.063 14.805 29.942 1.00 94.88 851 GLY A CA 1
ATOM 6745 C C . GLY A 1 851 ? -45.523 13.492 29.371 1.00 94.88 851 GLY A C 1
ATOM 6746 O O . GLY A 1 851 ? -44.353 13.403 29.016 1.00 94.88 851 GLY A O 1
ATOM 6747 N N . THR A 1 852 ? -46.387 12.483 29.211 1.00 97.31 852 THR A N 1
ATOM 6748 C CA . THR A 1 852 ? -46.035 11.206 28.561 1.00 97.31 852 THR A CA 1
ATOM 6749 C C . THR A 1 852 ? -47.083 10.778 27.535 1.00 97.31 852 THR A C 1
ATOM 6751 O O . THR A 1 852 ? -48.261 11.131 27.644 1.00 97.31 852 THR A O 1
ATOM 6754 N N . ALA A 1 853 ? -46.671 10.001 26.531 1.00 97.50 853 ALA A N 1
ATOM 6755 C CA . ALA A 1 853 ? -47.570 9.406 25.541 1.00 97.50 853 ALA A CA 1
ATOM 6756 C C . ALA A 1 853 ? -47.085 8.025 25.078 1.00 97.50 853 ALA A C 1
ATOM 6758 O O . ALA A 1 853 ? -45.966 7.612 25.360 1.00 97.50 853 ALA A O 1
ATOM 6759 N N . THR A 1 854 ? -47.935 7.298 24.352 1.00 96.69 854 THR A N 1
ATOM 6760 C CA . THR A 1 854 ? -47.579 6.024 23.705 1.00 96.69 854 THR A CA 1
ATOM 6761 C C . THR A 1 854 ? -48.051 6.019 22.254 1.00 96.69 854 THR A C 1
ATOM 6763 O O . THR A 1 854 ? -48.975 6.756 21.906 1.00 96.69 854 THR A O 1
ATOM 6766 N N . GLY A 1 855 ? -47.431 5.178 21.424 1.00 96.19 855 GLY A N 1
ATOM 6767 C CA . GLY A 1 855 ? -47.717 5.068 19.989 1.00 96.19 855 GLY A CA 1
ATOM 6768 C C . GLY A 1 855 ? -46.583 5.610 19.119 1.00 96.19 855 GLY A C 1
ATOM 6769 O O . GLY A 1 855 ? -45.783 6.427 19.564 1.00 96.19 855 GLY A O 1
ATOM 6770 N N . ASN A 1 856 ? -46.500 5.137 17.876 1.00 93.69 856 ASN A N 1
ATOM 6771 C CA . ASN A 1 856 ? -45.469 5.545 16.913 1.00 93.69 856 ASN A CA 1
ATOM 6772 C C . ASN A 1 856 ? -45.518 7.045 16.577 1.00 93.69 856 ASN A C 1
ATOM 6774 O O . ASN A 1 856 ? -44.508 7.608 16.178 1.00 93.69 856 ASN A O 1
ATOM 6778 N N . THR A 1 857 ? -46.660 7.703 16.783 1.00 96.88 857 THR A N 1
ATOM 6779 C CA . THR A 1 857 ? -46.814 9.161 16.696 1.00 96.88 857 THR A CA 1
ATOM 6780 C C . THR A 1 857 ? -47.530 9.702 17.930 1.00 96.88 857 THR A C 1
ATOM 6782 O O . THR A 1 857 ? -48.457 9.052 18.421 1.00 96.88 857 THR A O 1
ATOM 6785 N N . ALA A 1 858 ? -47.178 10.903 18.388 1.00 97.62 858 ALA A N 1
ATOM 6786 C CA . ALA A 1 858 ? -47.850 11.575 19.503 1.00 97.62 858 ALA A CA 1
ATOM 6787 C C . ALA A 1 858 ? -47.831 13.109 19.355 1.00 97.62 858 ALA A C 1
ATOM 6789 O O . ALA A 1 858 ? -47.118 13.657 18.518 1.00 97.62 858 ALA A O 1
ATOM 6790 N N . SER A 1 859 ? -48.615 13.807 20.181 1.00 96.62 859 SER A N 1
ATOM 6791 C CA . SER A 1 859 ? -48.624 15.273 20.261 1.00 96.62 859 SER A CA 1
ATOM 6792 C C . SER A 1 859 ? -48.663 15.742 21.711 1.00 96.62 859 SER A C 1
ATOM 6794 O O . SER A 1 859 ? -49.403 15.157 22.507 1.00 96.62 859 SER A O 1
ATOM 6796 N N . HIS A 1 860 ? -47.968 16.831 22.034 1.00 97.25 860 HIS A N 1
ATOM 6797 C CA . HIS A 1 860 ? -47.967 17.423 23.377 1.00 97.25 860 HIS A CA 1
ATOM 6798 C C . HIS A 1 860 ? -47.933 18.948 23.329 1.00 97.25 860 HIS A C 1
ATOM 6800 O O . HIS A 1 860 ? -47.313 19.524 22.438 1.00 97.25 860 HIS A O 1
ATOM 6806 N N . THR A 1 861 ? -48.593 19.607 24.285 1.00 96.00 861 THR A N 1
ATOM 6807 C CA . THR A 1 861 ? -48.636 21.073 24.385 1.00 96.00 861 THR A CA 1
ATOM 6808 C C . THR A 1 861 ? -48.085 21.533 25.730 1.00 96.00 861 THR A C 1
ATOM 6810 O O . THR A 1 861 ? -48.689 21.280 26.774 1.00 96.00 861 THR A O 1
ATOM 6813 N N . TYR A 1 862 ? -46.989 22.285 25.687 1.00 93.31 862 TYR A N 1
ATOM 6814 C CA . TYR A 1 862 ? -46.334 22.871 26.849 1.00 93.31 862 TYR A CA 1
ATOM 6815 C C . TYR A 1 862 ? -47.120 24.061 27.404 1.00 93.31 862 TYR A C 1
ATOM 6817 O O . TYR A 1 862 ? -47.786 24.804 26.676 1.00 93.31 862 TYR A O 1
ATOM 6825 N N . ARG A 1 863 ? -47.054 24.253 28.726 1.00 92.06 863 ARG A N 1
ATOM 6826 C CA . ARG A 1 863 ? -47.752 25.358 29.408 1.00 92.06 863 ARG A CA 1
ATOM 6827 C C . ARG A 1 863 ? -47.061 26.700 29.226 1.00 92.06 863 ARG A C 1
ATOM 6829 O O . ARG A 1 863 ? -47.740 27.713 29.075 1.00 92.06 863 ARG A O 1
ATOM 6836 N N . ASP A 1 864 ? -45.736 26.685 29.253 1.00 89.75 864 ASP A N 1
ATOM 6837 C CA . ASP A 1 864 ? -44.890 27.867 29.255 1.00 89.75 864 ASP A CA 1
ATOM 6838 C C . ASP A 1 864 ? -43.822 27.752 28.160 1.00 89.75 864 ASP A C 1
ATOM 6840 O O . ASP A 1 864 ? -43.542 26.674 27.641 1.00 89.75 864 ASP A O 1
ATOM 6844 N N . ALA A 1 865 ? -43.237 28.888 27.783 1.00 88.50 865 ALA A N 1
ATOM 6845 C CA . ALA A 1 865 ? -42.069 28.904 26.913 1.00 88.50 865 ALA A CA 1
ATOM 6846 C C . ALA A 1 865 ? -40.830 28.420 27.687 1.00 88.50 865 ALA A C 1
ATOM 6848 O O . ALA A 1 865 ? -40.632 28.808 28.840 1.00 88.50 865 ALA A O 1
ATOM 6849 N N . GLY A 1 866 ? -39.987 27.615 27.048 1.00 90.00 866 GLY A N 1
ATOM 6850 C CA . GLY A 1 866 ? -38.810 27.001 27.657 1.00 90.00 866 GLY A CA 1
ATOM 6851 C C . GLY A 1 866 ? -38.129 26.025 26.699 1.00 90.00 866 GLY A C 1
ATOM 6852 O O . GLY A 1 866 ? -38.602 25.830 25.579 1.00 90.00 866 GLY A O 1
ATOM 6853 N N . THR A 1 867 ? -37.019 25.433 27.138 1.00 91.88 867 THR A N 1
ATOM 6854 C CA . THR A 1 867 ? -36.375 24.303 26.452 1.00 91.88 867 THR A CA 1
ATOM 6855 C C . THR A 1 867 ? -36.799 23.010 27.132 1.00 91.88 867 THR A C 1
ATOM 6857 O O . THR A 1 867 ? -36.740 22.925 28.358 1.00 91.88 867 THR A O 1
ATOM 6860 N N . TYR A 1 868 ? -37.216 22.029 26.338 1.00 93.25 868 TYR A N 1
ATOM 6861 C CA . TYR A 1 868 ? -37.699 20.733 26.797 1.00 93.25 868 TYR A CA 1
ATOM 6862 C C . TYR A 1 868 ? -36.953 19.606 26.085 1.00 93.25 868 TYR A C 1
ATOM 6864 O O . TYR A 1 868 ? -36.694 19.692 24.885 1.00 93.25 868 TYR A O 1
ATOM 6872 N N . GLU A 1 869 ? -36.631 18.553 26.831 1.00 95.38 869 GLU A N 1
ATOM 6873 C CA . GLU A 1 869 ? -35.978 17.345 26.328 1.00 95.38 869 GLU A CA 1
ATOM 6874 C C . GLU A 1 869 ? -37.043 16.279 26.057 1.00 95.38 869 GLU A C 1
ATOM 6876 O O . GLU A 1 869 ? -37.655 15.754 26.987 1.00 95.38 869 GLU A O 1
ATOM 6881 N N . ILE A 1 870 ? -37.289 15.973 24.783 1.00 95.94 870 ILE A N 1
ATOM 6882 C CA . ILE A 1 870 ? -38.247 14.942 24.377 1.00 95.94 870 ILE A CA 1
ATOM 6883 C C . ILE A 1 870 ? -37.502 13.624 24.218 1.00 95.94 870 ILE A C 1
ATOM 6885 O O . ILE A 1 870 ? -36.588 13.542 23.401 1.00 95.94 870 ILE A O 1
ATOM 6889 N N . THR A 1 871 ? -37.921 12.587 24.938 1.00 96.25 871 THR A N 1
ATOM 6890 C CA . THR A 1 871 ? -37.343 11.241 24.887 1.00 96.25 871 THR A CA 1
ATOM 6891 C C . THR A 1 871 ? -38.328 10.249 24.275 1.00 96.25 871 THR A C 1
ATOM 6893 O O . THR A 1 871 ? -39.457 10.120 24.743 1.00 96.25 871 THR A O 1
ATOM 6896 N N . LEU A 1 872 ? -37.894 9.526 23.241 1.00 96.75 872 LEU A N 1
ATOM 6897 C CA . LEU A 1 872 ? -38.565 8.333 22.727 1.00 96.75 872 LEU A CA 1
ATOM 6898 C C . LEU A 1 872 ? -37.892 7.094 23.308 1.00 96.75 872 LEU A C 1
ATOM 6900 O O . LEU A 1 872 ? -36.697 6.921 23.098 1.00 96.75 872 LEU A O 1
ATOM 6904 N N . THR A 1 873 ? -38.654 6.204 23.933 1.00 95.12 873 THR A N 1
ATOM 6905 C CA . THR A 1 873 ? -38.256 4.833 24.265 1.00 95.12 873 THR A CA 1
ATOM 6906 C C . THR A 1 873 ? -39.012 3.859 23.367 1.00 95.12 873 THR A C 1
ATOM 6908 O O . THR A 1 873 ? -40.242 3.893 23.308 1.00 95.12 873 THR A O 1
ATOM 6911 N N . VAL A 1 874 ? -38.297 2.974 22.682 1.00 93.19 874 VAL A N 1
ATOM 6912 C CA . VAL A 1 874 ? -38.879 1.873 21.905 1.00 93.19 874 VAL A CA 1
ATOM 6913 C C . VAL A 1 874 ? -38.586 0.539 22.577 1.00 93.19 874 VAL A C 1
ATOM 6915 O O . VAL A 1 874 ? -37.559 0.396 23.231 1.00 93.19 874 VAL A O 1
ATOM 6918 N N . LEU A 1 875 ? -39.495 -0.420 22.420 1.00 89.12 875 LEU A N 1
ATOM 6919 C CA . LEU A 1 875 ? -39.353 -1.806 22.870 1.00 89.12 875 LEU A CA 1
ATOM 6920 C C . LEU A 1 875 ? -39.538 -2.717 21.655 1.00 89.12 875 LEU A C 1
ATOM 6922 O O . LEU A 1 875 ? -40.541 -2.563 20.952 1.00 89.12 875 LEU A O 1
ATOM 6926 N N . SER A 1 876 ? -38.623 -3.643 21.396 1.00 86.06 876 SER A N 1
ATOM 6927 C CA . SER A 1 876 ? -38.751 -4.634 20.319 1.00 86.06 876 SER A CA 1
ATOM 6928 C C . SER A 1 876 ? -39.633 -5.818 20.723 1.00 86.06 876 SER A C 1
ATOM 6930 O O . SER A 1 876 ? -40.065 -5.970 21.869 1.00 86.06 876 SER A O 1
ATOM 6932 N N . THR A 1 877 ? -39.898 -6.704 19.765 1.00 81.69 877 THR A N 1
ATOM 6933 C CA . THR A 1 877 ? -40.540 -7.996 20.018 1.00 81.69 877 THR A CA 1
ATOM 6934 C C . THR A 1 877 ? -39.693 -8.980 20.834 1.00 81.69 877 THR A C 1
ATOM 6936 O O . THR A 1 877 ? -40.292 -9.878 21.428 1.00 81.69 877 THR A O 1
ATOM 6939 N N . SER A 1 878 ? -38.363 -8.817 20.909 1.00 72.81 878 SER A N 1
ATOM 6940 C CA . SER A 1 878 ? -37.480 -9.606 21.792 1.00 72.81 878 SER A CA 1
ATOM 6941 C C . SER A 1 878 ? -37.543 -9.161 23.261 1.00 72.81 878 SER A C 1
ATOM 6943 O O . SER A 1 878 ? -37.175 -9.920 24.154 1.00 72.81 878 SER A O 1
ATOM 6945 N N . GLY A 1 879 ? -38.109 -7.979 23.536 1.00 75.56 879 GLY A N 1
ATOM 6946 C CA . GLY A 1 879 ? -38.229 -7.421 24.885 1.00 75.56 879 GLY A CA 1
ATOM 6947 C C . GLY A 1 879 ? -37.086 -6.481 25.276 1.00 75.56 879 GLY A C 1
ATOM 6948 O O . GLY A 1 879 ? -37.046 -6.024 26.417 1.00 75.56 879 GLY A O 1
ATOM 6949 N N . GLU A 1 880 ? -36.196 -6.164 24.341 1.00 76.00 880 GLU A N 1
ATOM 6950 C CA . GLU A 1 880 ? -35.163 -5.145 24.493 1.00 76.00 880 GLU A CA 1
ATOM 6951 C C . GLU A 1 880 ? -35.725 -3.736 24.292 1.00 76.00 880 GLU A C 1
ATOM 6953 O O . GLU A 1 880 ? -36.634 -3.522 23.484 1.00 76.00 880 GLU A O 1
ATOM 6958 N N . SER A 1 881 ? -35.165 -2.757 25.005 1.00 85.88 881 SER A N 1
ATOM 6959 C CA . SER A 1 881 ? -35.594 -1.362 24.917 1.00 85.88 881 SER A CA 1
ATOM 6960 C C . SER A 1 881 ? -34.431 -0.399 24.748 1.00 85.88 881 SER A C 1
ATOM 6962 O O . SER A 1 881 ? -33.451 -0.497 25.482 1.00 85.88 881 SER A O 1
ATOM 6964 N N . ALA A 1 882 ? -34.598 0.597 23.882 1.00 86.06 882 ALA A N 1
ATOM 6965 C CA . ALA A 1 882 ? -33.638 1.679 23.678 1.00 86.06 882 ALA A CA 1
ATOM 6966 C C . ALA A 1 882 ? -34.346 3.038 23.699 1.00 86.06 882 ALA A C 1
ATOM 6968 O O . ALA A 1 882 ? -35.543 3.126 23.404 1.00 86.06 882 ALA A O 1
ATOM 6969 N N . SER A 1 883 ? -33.621 4.110 24.031 1.00 89.50 883 SER A N 1
ATOM 6970 C CA . SER A 1 883 ? -34.178 5.466 24.055 1.00 89.50 883 SER A CA 1
ATOM 6971 C C . SER A 1 883 ? -33.303 6.514 23.379 1.00 89.50 883 SER A C 1
ATOM 6973 O O . SER A 1 883 ? -32.082 6.429 23.431 1.00 89.50 883 SER A O 1
ATOM 6975 N N . LYS A 1 884 ? -33.933 7.532 22.786 1.00 89.12 884 LYS A N 1
ATOM 6976 C CA . LYS A 1 884 ? -33.268 8.690 22.177 1.00 89.12 884 LYS A CA 1
ATOM 6977 C C . LYS A 1 884 ? -33.938 9.980 22.624 1.00 89.12 884 LYS A C 1
ATOM 6979 O O . LYS A 1 884 ? -35.165 10.043 22.651 1.00 89.12 884 LYS A O 1
ATOM 6984 N N . THR A 1 885 ? -33.141 11.009 22.894 1.00 91.69 885 THR A N 1
ATOM 6985 C CA . THR A 1 885 ? -33.618 12.321 23.350 1.00 91.69 885 THR A CA 1
ATOM 6986 C C . THR A 1 885 ? -33.261 13.419 22.344 1.00 91.69 885 THR A C 1
ATOM 6988 O O . THR A 1 885 ? -32.201 13.371 21.719 1.00 91.69 885 THR A O 1
ATOM 6991 N N . LYS A 1 886 ? -34.161 14.389 22.145 1.00 91.38 886 LYS A N 1
ATOM 6992 C CA . LYS A 1 886 ? -33.944 15.603 21.344 1.00 91.38 886 LYS A CA 1
ATOM 6993 C C . LYS A 1 886 ? -34.524 16.821 22.065 1.00 91.38 886 LYS A C 1
ATOM 6995 O O . LYS A 1 886 ? -35.654 16.771 22.553 1.00 91.38 886 LYS A O 1
ATOM 7000 N N . SER A 1 887 ? -33.792 17.929 22.040 1.00 91.31 887 SER A N 1
ATOM 7001 C CA . SER A 1 887 ? -34.218 19.209 22.607 1.00 91.31 887 SER A CA 1
ATOM 7002 C C . SER A 1 887 ? -35.164 19.968 21.670 1.00 91.31 887 SER A C 1
ATOM 7004 O O . SER A 1 887 ? -34.961 20.006 20.454 1.00 91.31 887 SER A O 1
ATOM 7006 N N . VAL A 1 888 ? -36.161 20.654 22.230 1.00 91.19 888 VAL A N 1
ATOM 7007 C CA . VAL A 1 888 ? -36.982 21.656 21.531 1.00 91.19 888 VAL A CA 1
ATOM 7008 C C . VAL A 1 888 ? -37.096 22.919 22.384 1.00 91.19 888 VAL A C 1
ATOM 7010 O O . VAL A 1 888 ? -37.276 22.837 23.597 1.00 91.19 888 VAL A O 1
ATOM 7013 N N . SER A 1 889 ? -37.005 24.098 21.765 1.00 90.31 889 SER A N 1
ATOM 7014 C CA . SER A 1 889 ? -37.087 25.384 22.469 1.00 90.31 889 SER A CA 1
ATOM 7015 C C . SER A 1 889 ? -38.254 26.230 21.979 1.00 90.31 889 SER A C 1
ATOM 7017 O O . SER A 1 889 ? -38.413 26.474 20.784 1.00 90.31 889 SER A O 1
ATOM 7019 N N . PHE A 1 890 ? -39.028 26.753 22.927 1.00 86.81 890 PHE A N 1
ATOM 7020 C CA . PHE A 1 890 ? -40.102 27.708 22.688 1.00 86.81 890 PHE A CA 1
ATOM 7021 C C . PHE A 1 890 ? -39.737 29.071 23.247 1.00 86.81 890 PHE A C 1
ATOM 7023 O O . PHE A 1 890 ? -39.292 29.192 24.387 1.00 86.81 890 PHE A O 1
ATOM 7030 N N . THR A 1 891 ? -39.989 30.121 22.471 1.00 80.94 891 THR A N 1
ATOM 7031 C CA . THR A 1 891 ? -39.828 31.501 22.924 1.00 80.94 891 THR A CA 1
ATOM 7032 C C . THR A 1 891 ? -41.185 32.109 23.256 1.00 80.94 891 THR A C 1
ATOM 7034 O O . THR A 1 891 ? -42.192 31.877 22.584 1.00 80.94 891 THR A O 1
ATOM 7037 N N . LYS A 1 892 ? -41.233 32.901 24.331 1.00 62.16 892 LYS A N 1
ATOM 7038 C CA . LYS A 1 892 ? -42.425 33.685 24.655 1.00 62.16 892 LYS A CA 1
ATOM 7039 C C . LYS A 1 892 ? -42.583 34.767 23.573 1.00 62.16 892 LYS A C 1
ATOM 7041 O O . LYS A 1 892 ? -41.614 35.488 23.328 1.00 62.16 892 LYS A O 1
ATOM 7046 N N . PRO A 1 893 ? -43.769 34.946 22.959 1.00 55.22 893 PRO A N 1
ATOM 7047 C CA . PRO A 1 893 ? -44.010 36.105 22.108 1.00 55.22 893 PRO A CA 1
ATOM 7048 C C . PRO A 1 893 ? -43.737 37.395 22.902 1.00 55.22 893 PRO A C 1
ATOM 7050 O O . PRO A 1 893 ? -44.073 37.439 24.091 1.00 55.22 893 PRO A O 1
ATOM 7053 N N . PRO A 1 894 ? -43.164 38.451 22.294 1.00 49.44 894 PRO A N 1
ATOM 7054 C CA . PRO A 1 894 ? -42.982 39.731 22.971 1.00 49.44 894 PRO A CA 1
ATOM 7055 C C . PRO A 1 894 ? -44.309 40.205 23.576 1.00 49.44 894 PRO A C 1
ATOM 7057 O O . PRO A 1 894 ? -45.348 40.129 22.916 1.00 49.44 894 PRO A O 1
ATOM 7060 N N . ASP A 1 895 ? -44.295 40.697 24.821 1.00 45.09 895 ASP A N 1
ATOM 7061 C CA . ASP A 1 895 ? -45.497 41.255 25.447 1.00 45.09 895 ASP A CA 1
ATOM 7062 C C . ASP A 1 895 ? -46.008 42.420 24.576 1.00 45.09 895 ASP A C 1
ATOM 7064 O O . ASP A 1 895 ? -45.414 43.501 24.532 1.00 45.09 895 ASP A O 1
ATOM 7068 N N . PHE A 1 896 ? -47.115 42.211 23.857 1.00 39.41 896 PHE A N 1
ATOM 7069 C CA . PHE A 1 896 ? -47.774 43.281 23.117 1.00 39.41 896 PHE A CA 1
ATOM 7070 C C . PHE A 1 896 ? -48.280 44.329 24.115 1.00 39.41 896 PHE A C 1
ATOM 7072 O O . PHE A 1 896 ? -49.328 44.165 24.745 1.00 39.41 896 PHE A O 1
ATOM 7079 N N . ILE A 1 897 ? -47.571 45.454 24.229 1.00 37.12 897 ILE A N 1
ATOM 7080 C CA . ILE A 1 897 ? -48.134 46.671 24.812 1.00 37.12 897 ILE A CA 1
ATOM 7081 C C . ILE A 1 897 ? -49.323 47.077 23.930 1.00 37.12 897 ILE A C 1
ATOM 7083 O O . ILE A 1 897 ? -49.144 47.522 22.795 1.00 37.12 897 ILE A O 1
ATOM 7087 N N . GLN A 1 898 ? -50.549 46.968 24.455 1.00 36.12 898 GLN A N 1
ATOM 7088 C CA . GLN A 1 898 ? -51.712 47.647 23.881 1.00 36.12 898 GLN A CA 1
ATOM 7089 C C . GLN A 1 898 ? -51.523 49.168 23.989 1.00 36.12 898 GLN A C 1
ATOM 7091 O O . GLN A 1 898 ? -52.053 49.823 24.886 1.00 36.12 898 GLN A O 1
ATOM 7096 N N . ASN A 1 899 ? -50.812 49.755 23.032 1.00 32.78 899 ASN A N 1
ATOM 7097 C CA . ASN A 1 899 ? -50.884 51.182 22.764 1.00 32.78 899 ASN A CA 1
ATOM 7098 C C . ASN A 1 899 ? -51.965 51.425 21.706 1.00 32.78 899 ASN A C 1
ATOM 7100 O O . ASN A 1 899 ? -51.762 51.225 20.511 1.00 32.78 899 ASN A O 1
ATOM 7104 N N . ARG A 1 900 ? -53.140 51.895 22.142 1.00 37.78 900 ARG A N 1
ATOM 7105 C CA . ARG A 1 900 ? -54.130 52.502 21.242 1.00 37.78 900 ARG A CA 1
ATOM 7106 C C . ARG A 1 900 ? -53.543 53.766 20.613 1.00 37.78 900 ARG A C 1
ATOM 7108 O O . ARG A 1 900 ? -53.615 54.794 21.271 1.00 37.78 900 ARG A O 1
ATOM 7115 N N . TRP A 1 901 ? -53.128 53.753 19.342 1.00 34.16 901 TRP A N 1
ATOM 7116 C CA . TRP A 1 901 ? -53.139 54.965 18.502 1.00 34.16 901 TRP A CA 1
ATOM 7117 C C . TRP A 1 901 ? -53.365 54.672 17.003 1.00 34.16 901 TRP A C 1
ATOM 7119 O O . TRP A 1 901 ? -52.509 54.120 16.332 1.00 34.16 901 TRP A O 1
ATOM 7129 N N . ARG A 1 902 ? -54.519 55.163 16.519 1.00 40.25 902 ARG A N 1
ATOM 7130 C CA . ARG A 1 902 ? -54.867 55.710 15.183 1.00 40.25 902 ARG A CA 1
ATOM 7131 C C . ARG A 1 902 ? -54.674 54.843 13.922 1.00 40.25 902 ARG A C 1
ATOM 7133 O O . ARG A 1 902 ? -53.577 54.504 13.513 1.00 40.25 902 ARG A O 1
ATOM 7140 N N . SER A 1 903 ? -55.808 54.623 13.258 1.00 44.62 903 SER A N 1
ATOM 7141 C CA . SER A 1 903 ? -56.034 53.912 12.000 1.00 44.62 903 SER A CA 1
ATOM 7142 C C . SER A 1 903 ? -55.217 54.436 10.810 1.00 44.62 903 SER A C 1
ATOM 7144 O O . SER A 1 903 ? -55.180 55.644 10.564 1.00 44.62 903 SER A O 1
ATOM 7146 N N . PHE A 1 904 ? -54.685 53.513 10.007 1.00 45.19 904 PHE A N 1
ATOM 7147 C CA . PHE A 1 904 ? -54.287 53.731 8.614 1.00 45.19 904 PHE A CA 1
ATOM 7148 C C . PHE A 1 904 ? -55.305 53.027 7.708 1.00 45.19 904 PHE A C 1
ATOM 7150 O O . PHE A 1 904 ? -55.766 51.938 8.044 1.00 45.19 904 PHE A O 1
ATOM 7157 N N . ASN A 1 905 ? -55.669 53.638 6.579 1.00 42.75 905 ASN A N 1
ATOM 7158 C CA . ASN A 1 905 ? -56.425 52.956 5.527 1.00 42.75 905 ASN A CA 1
ATOM 7159 C C . ASN A 1 905 ? -55.443 52.490 4.454 1.00 42.75 905 ASN A C 1
ATOM 7161 O O . ASN A 1 905 ? -54.708 53.308 3.905 1.00 42.75 905 ASN A O 1
ATOM 7165 N N . VAL A 1 906 ? -55.475 51.198 4.142 1.00 46.59 906 VAL A N 1
ATOM 7166 C CA . VAL A 1 906 ? -54.795 50.609 2.987 1.00 46.59 906 VAL A CA 1
ATOM 7167 C C . VAL A 1 906 ? -55.885 50.196 2.004 1.00 46.59 906 VAL A C 1
ATOM 7169 O O . VAL A 1 906 ? -56.797 49.459 2.374 1.00 46.59 906 VAL A O 1
ATOM 7172 N N . GLN A 1 907 ? -55.832 50.699 0.771 1.00 45.44 907 GLN A N 1
ATOM 7173 C CA . GLN A 1 907 ? -56.676 50.211 -0.319 1.00 45.44 907 GLN A CA 1
ATOM 7174 C C . GLN A 1 907 ? -55.793 49.549 -1.370 1.00 45.44 907 GLN A C 1
ATOM 7176 O O . GLN A 1 907 ? -54.854 50.164 -1.863 1.00 45.44 907 GLN A O 1
ATOM 7181 N N . ILE A 1 908 ? -56.117 48.300 -1.699 1.00 47.38 908 ILE A N 1
ATOM 7182 C CA . ILE A 1 908 ? -55.523 47.553 -2.807 1.00 47.38 908 ILE A CA 1
ATOM 7183 C C . ILE A 1 908 ? -56.559 47.567 -3.928 1.00 47.38 908 ILE A C 1
ATOM 7185 O O . ILE A 1 908 ? -57.683 47.096 -3.739 1.00 47.38 908 ILE A O 1
ATOM 7189 N N . GLN A 1 909 ? -56.214 48.139 -5.079 1.00 42.12 909 GLN A N 1
ATOM 7190 C CA . GLN A 1 909 ? -57.063 48.082 -6.265 1.00 42.12 909 GLN A CA 1
ATOM 7191 C C . GLN A 1 909 ? -56.672 46.834 -7.065 1.00 42.12 909 GLN A C 1
ATOM 7193 O O . GLN A 1 909 ? -55.500 46.630 -7.364 1.00 42.12 909 GLN A O 1
ATOM 7198 N N . ALA A 1 910 ? -57.634 45.966 -7.381 1.00 39.19 910 ALA A N 1
ATOM 7199 C CA . ALA A 1 910 ? -57.360 44.762 -8.163 1.00 39.19 910 ALA A CA 1
ATOM 7200 C C . ALA A 1 910 ? -56.895 45.146 -9.583 1.00 39.19 910 ALA A C 1
ATOM 7202 O O . ALA A 1 910 ? -57.672 45.746 -10.326 1.00 39.19 910 ALA A O 1
ATOM 7203 N N . GLY A 1 911 ? -55.650 44.806 -9.947 1.00 52.03 911 GLY A N 1
ATOM 7204 C CA . GLY A 1 911 ? -55.147 44.927 -11.323 1.00 52.03 911 GLY A CA 1
ATOM 7205 C C . GLY A 1 911 ? -53.668 45.292 -11.535 1.00 52.03 911 GLY A C 1
ATOM 7206 O O . GLY A 1 911 ? -53.229 45.187 -12.673 1.00 52.03 911 GLY A O 1
ATOM 7207 N N . ASP A 1 912 ? -52.893 45.682 -10.513 1.00 48.75 912 ASP A N 1
ATOM 7208 C CA . ASP A 1 912 ? -51.455 46.007 -10.661 1.00 48.75 912 ASP A CA 1
ATOM 7209 C C . ASP A 1 912 ? -50.679 45.760 -9.339 1.00 48.75 912 ASP A C 1
ATOM 7211 O O . ASP A 1 912 ? -51.013 46.388 -8.330 1.00 48.75 912 ASP A O 1
ATOM 7215 N N . PRO A 1 913 ? -49.670 44.863 -9.291 1.00 47.91 913 PRO A N 1
ATOM 7216 C CA . PRO A 1 913 ? -48.904 44.557 -8.074 1.00 47.91 913 PRO A CA 1
ATOM 7217 C C . PRO A 1 913 ? -47.864 45.611 -7.651 1.00 47.91 913 PRO A C 1
ATOM 7219 O O . PRO A 1 913 ? -47.215 45.417 -6.627 1.00 47.91 913 PRO A O 1
ATOM 7222 N N . SER A 1 914 ? -47.662 46.701 -8.400 1.00 52.91 914 SER A N 1
ATOM 7223 C CA . SER A 1 914 ? -46.500 47.590 -8.201 1.00 52.91 914 SER A CA 1
ATOM 7224 C C . SER A 1 914 ? -46.790 48.981 -7.607 1.00 52.91 914 SER A C 1
ATOM 7226 O O . SER A 1 914 ? -45.878 49.795 -7.475 1.00 52.91 914 SER A O 1
ATOM 7228 N N . ALA A 1 915 ? -48.019 49.263 -7.156 1.00 44.62 915 ALA A N 1
ATOM 7229 C CA . ALA A 1 915 ? -48.384 50.574 -6.600 1.00 44.62 915 ALA A CA 1
ATOM 7230 C C . ALA A 1 915 ? -49.089 50.491 -5.230 1.00 44.62 915 ALA A C 1
ATOM 7232 O O . ALA A 1 915 ? -50.308 50.633 -5.131 1.00 44.62 915 ALA A O 1
ATOM 7233 N N . ILE A 1 916 ? -48.326 50.339 -4.139 1.00 49.22 916 ILE A N 1
ATOM 7234 C CA . ILE A 1 916 ? -48.832 50.610 -2.780 1.00 49.22 916 ILE A CA 1
ATOM 7235 C C . ILE A 1 916 ? -48.561 52.079 -2.447 1.00 49.22 916 ILE A C 1
ATOM 7237 O O . ILE A 1 916 ? -47.415 52.491 -2.289 1.00 49.22 916 ILE A O 1
ATOM 7241 N N . THR A 1 917 ? -49.620 52.880 -2.297 1.00 49.38 917 THR A N 1
ATOM 7242 C CA . THR A 1 917 ? -49.512 54.253 -1.777 1.00 49.38 917 THR A CA 1
ATOM 7243 C C . THR A 1 917 ? -50.075 54.307 -0.359 1.00 49.38 917 THR A C 1
ATOM 7245 O O . THR A 1 917 ? -51.265 54.074 -0.154 1.00 49.38 917 THR A O 1
ATOM 7248 N N . VAL A 1 918 ? -49.233 54.629 0.628 1.00 48.66 918 VAL A N 1
ATOM 7249 C CA . VAL A 1 918 ? -49.639 54.825 2.031 1.00 48.66 918 VAL A CA 1
ATOM 7250 C C . VAL A 1 918 ? -49.649 56.318 2.345 1.00 48.66 918 VAL A C 1
ATOM 7252 O O . VAL A 1 918 ? -48.607 56.971 2.308 1.00 48.66 918 VAL A O 1
ATOM 7255 N N . THR A 1 919 ? -50.807 56.872 2.706 1.00 48.75 919 THR A N 1
ATOM 7256 C CA . THR A 1 919 ? -50.924 58.281 3.121 1.00 48.75 919 THR A CA 1
ATOM 7257 C C . THR A 1 919 ? -51.308 58.383 4.595 1.00 48.75 919 THR A C 1
ATOM 7259 O O . THR A 1 919 ? -52.335 57.869 5.036 1.00 48.75 919 THR A O 1
ATOM 7262 N N . ARG A 1 920 ? -50.483 59.084 5.378 1.00 43.53 920 ARG A N 1
ATOM 7263 C CA . ARG A 1 920 ? -50.710 59.348 6.807 1.00 43.53 920 ARG A CA 1
ATOM 7264 C C . ARG A 1 920 ? -51.757 60.451 6.994 1.00 43.53 920 ARG A C 1
ATOM 7266 O O . ARG A 1 920 ? -51.640 61.520 6.397 1.00 43.53 920 ARG A O 1
ATOM 7273 N N . MET A 1 921 ? -52.733 60.255 7.883 1.00 41.34 921 MET A N 1
ATOM 7274 C CA . MET A 1 921 ? -53.602 61.354 8.325 1.00 41.34 921 MET A CA 1
ATOM 7275 C C . MET A 1 921 ? -52.885 62.247 9.351 1.00 41.34 921 MET A C 1
ATOM 7277 O O . MET A 1 921 ? -52.571 61.802 10.453 1.00 41.34 921 MET A O 1
ATOM 7281 N N . GLY A 1 922 ? -52.702 63.527 9.006 1.00 42.97 922 GLY A N 1
ATOM 7282 C CA . GLY A 1 922 ? -52.365 64.611 9.938 1.00 42.97 922 GLY A CA 1
ATOM 7283 C C . GLY A 1 922 ? -50.866 64.861 10.126 1.00 42.97 922 GLY A C 1
ATOM 7284 O O . GLY A 1 922 ? -50.209 64.206 10.930 1.00 42.97 922 GLY A O 1
ATOM 7285 N N . ALA A 1 923 ? -50.343 65.853 9.407 1.00 35.25 923 ALA A N 1
ATOM 7286 C CA . ALA A 1 923 ? -48.982 66.364 9.532 1.00 35.25 923 ALA A CA 1
ATOM 7287 C C . ALA A 1 923 ? -48.895 67.522 10.544 1.00 35.25 923 ALA A C 1
ATOM 7289 O O . ALA A 1 923 ? -49.768 68.386 10.551 1.00 35.25 923 ALA A O 1
ATOM 7290 N N . GLN A 1 924 ? -47.790 67.600 11.293 1.00 31.55 924 GLN A N 1
ATOM 7291 C CA . GLN A 1 924 ? -46.931 68.790 11.309 1.00 31.55 924 GLN A CA 1
ATOM 7292 C C . GLN A 1 924 ? -45.491 68.412 11.719 1.00 31.55 924 GLN A C 1
ATOM 7294 O O . GLN A 1 924 ? -45.286 67.571 12.586 1.00 31.55 924 GLN A O 1
ATOM 7299 N N . SER A 1 925 ? -44.543 69.059 11.031 1.00 33.31 925 SER A N 1
ATOM 7300 C CA . SER A 1 925 ? -43.074 69.109 11.184 1.00 33.31 925 SER A CA 1
ATOM 7301 C C . SER A 1 925 ? -42.206 67.875 10.859 1.00 33.31 925 SER A C 1
ATOM 7303 O O . SER A 1 925 ? -41.984 66.996 11.682 1.00 33.31 925 SER A O 1
ATOM 7305 N N . SER A 1 926 ? -41.684 67.930 9.624 1.00 34.31 926 SER A N 1
ATOM 7306 C CA . SER A 1 926 ? -40.278 67.816 9.173 1.00 34.31 926 SER A CA 1
ATOM 7307 C C . SER A 1 926 ? -39.390 66.645 9.620 1.00 34.31 926 SER A C 1
ATOM 7309 O O . SER A 1 926 ? -38.866 66.611 10.728 1.00 34.31 926 SER A O 1
ATOM 7311 N N . ILE A 1 927 ? -39.129 65.794 8.626 1.00 38.41 927 ILE A N 1
ATOM 7312 C CA . ILE A 1 927 ? -38.133 64.720 8.515 1.00 38.41 927 ILE A CA 1
ATOM 7313 C C . ILE A 1 927 ? -36.729 65.301 8.237 1.00 38.41 927 ILE A C 1
ATOM 7315 O O . ILE A 1 927 ? -36.619 66.209 7.407 1.00 38.41 927 ILE A O 1
ATOM 7319 N N . PRO A 1 928 ? -35.657 64.721 8.805 1.00 36.84 928 PRO A N 1
ATOM 7320 C CA . PRO A 1 928 ? -34.356 64.614 8.142 1.00 36.84 928 PRO A CA 1
ATOM 7321 C C . PRO A 1 928 ? -34.150 63.233 7.492 1.00 36.84 928 PRO A C 1
ATOM 7323 O O . PRO A 1 928 ? -34.698 62.228 7.928 1.00 36.84 928 PRO A O 1
ATOM 7326 N N . LYS A 1 929 ? -33.394 63.259 6.395 1.00 37.62 929 LYS A N 1
ATOM 7327 C CA . LYS A 1 929 ? -33.273 62.293 5.291 1.00 37.62 929 LYS A CA 1
ATOM 7328 C C . LYS A 1 929 ? -32.950 60.835 5.669 1.00 37.62 929 LYS A C 1
ATOM 7330 O O . LYS A 1 929 ? -32.130 60.579 6.540 1.00 37.62 929 LYS A O 1
ATOM 7335 N N . LEU A 1 930 ? -33.515 59.917 4.870 1.00 42.56 930 LEU A N 1
ATOM 7336 C CA . LEU A 1 930 ? -33.067 58.530 4.689 1.00 42.56 930 LEU A CA 1
ATOM 7337 C C . LEU A 1 930 ? -31.665 58.496 4.053 1.00 42.56 930 LEU A C 1
ATOM 7339 O O . LEU A 1 930 ? -31.537 58.459 2.830 1.00 42.56 930 LEU A O 1
ATOM 7343 N N . SER A 1 931 ? -30.620 58.517 4.873 1.00 39.31 931 SER A N 1
ATOM 7344 C CA . SER A 1 931 ? -29.289 58.058 4.448 1.00 39.31 931 SER A CA 1
ATOM 7345 C C . SER A 1 931 ? -28.456 57.420 5.561 1.00 39.31 931 SER A C 1
ATOM 7347 O O . SER A 1 931 ? -27.298 57.111 5.330 1.00 39.31 931 SER A O 1
ATOM 7349 N N . GLU A 1 932 ? -29.014 57.177 6.745 1.00 38.72 932 GLU A N 1
ATOM 7350 C CA . GLU A 1 932 ? -28.303 56.512 7.840 1.00 38.72 932 GLU A CA 1
ATOM 7351 C C . GLU A 1 932 ? -29.298 55.634 8.599 1.00 38.72 932 GLU A C 1
ATOM 7353 O O . GLU A 1 932 ? -30.016 56.122 9.464 1.00 38.72 932 GLU A O 1
ATOM 7358 N N . LEU A 1 933 ? -29.418 54.375 8.173 1.00 36.75 933 LEU A N 1
ATOM 7359 C CA . LEU A 1 933 ? -29.762 53.190 8.971 1.00 36.75 933 LEU A CA 1
ATOM 7360 C C . LEU A 1 933 ? -29.691 51.993 8.015 1.00 36.75 933 LEU A C 1
ATOM 7362 O O . LEU A 1 933 ? -30.664 51.614 7.365 1.00 36.75 933 LEU A O 1
ATOM 7366 N N . ALA A 1 934 ? -28.469 51.491 7.864 1.00 33.66 934 ALA A N 1
ATOM 7367 C CA . ALA A 1 934 ? -28.194 50.181 7.311 1.00 33.66 934 ALA A CA 1
ATOM 7368 C C . ALA A 1 934 ? -28.689 49.093 8.282 1.00 33.66 934 ALA A C 1
ATOM 7370 O O . ALA A 1 934 ? -28.710 49.312 9.493 1.00 33.66 934 ALA A O 1
ATOM 7371 N N . THR A 1 935 ? -29.021 47.936 7.703 1.00 32.84 935 THR A N 1
ATOM 7372 C CA . THR A 1 935 ? -29.031 46.591 8.309 1.00 32.84 935 THR A CA 1
ATOM 7373 C C . THR A 1 935 ? -29.881 46.371 9.560 1.00 32.84 935 THR A C 1
ATOM 7375 O O . THR A 1 935 ? -29.470 46.705 10.667 1.00 32.84 935 THR A O 1
ATOM 7378 N N . LEU A 1 936 ? -31.015 45.691 9.375 1.00 30.92 936 LEU A N 1
ATOM 7379 C CA . LEU A 1 936 ? -31.383 44.478 10.117 1.00 30.92 936 LEU A CA 1
ATOM 7380 C C . LEU A 1 936 ? -32.552 43.792 9.390 1.00 30.92 936 LEU A C 1
ATOM 7382 O O . LEU A 1 936 ? -33.475 44.477 8.944 1.00 30.92 936 LEU A O 1
ATOM 7386 N N . GLU A 1 937 ? -32.399 42.477 9.219 1.00 32.06 937 GLU A N 1
ATOM 7387 C CA . GLU A 1 937 ? -33.298 41.509 8.569 1.00 32.06 937 GLU A CA 1
ATOM 7388 C C . GLU A 1 937 ? -34.746 41.539 9.074 1.00 32.06 937 GLU A C 1
ATOM 7390 O O . GLU A 1 937 ? -34.961 41.769 10.291 1.00 32.06 937 GLU A O 1
#